Protein 8QB3 (pdb70)

Nearest PDB structures (foldseek):
  8qb3-assembly1_C  TM=1.005E+00  e=5.497E-52  Human adenovirus sp.
  8coi-assembly12_L  TM=9.729E-01  e=9.653E-44  Human adenovirus sp.
  8coi-assembly2_B  TM=9.722E-01  e=3.662E-43  Human adenovirus sp.
  8coi-assembly13_M  TM=9.727E-01  e=4.720E-43  Human adenovirus sp.
  8coi-assembly9_I  TM=9.677E-01  e=1.129E-41  Human adenovirus sp.

Secondary structure (DSSP, 8-state):
--SEEEEEEEEEEE----TT--GGG-EEEEEEEEEEPPPS---HHHHHHHHHHHHHHHIIIIIGGGT--GGG--EEEE---TTTTB-TTT-SBTTSS------S-EEEE-TT-EEE-TT-SHHHHTTEEES--SSS--EEEGGG-TT-EEEPBB-HHHHHH------B--B-TT--B--B-GGGSEEEEEEHHHHHHHS-TTTSGGGTEEE----TT-S-TT-TTTSPPPPP-/-----SEEEEEEEEEEE--TT---------EEEEEEEEEEPPSS---HHHHHHHHHHHHHHHHHHTTGGGT--GGG--EEEE---TTTTB-TTT-SBTTSS------S-EEEE-TT-EEE-TT-SHHHHTTEEES-----EEEGGG-TT-EEEPBB-HHHHTT-----B--B-TT--B--B-TTSSEEEEEEHHHHHHHS-TTTSGGGTEEE---TT-S-SS-TTTSPPPPP-/--SS-SSEEEEEEEEEE---EEEEEEEEEPPSS---HHHHHHHHHHHHHHHHHHSSSTTS--TT---EEEE---TTTTB-TTT-SBTTSS------S-EEEE-TT-EEE-TT-SHHHHTTEEES-TT-S--EEEGGG-TT-EEEPB-------B-TTS-B--B-GGGSEEEEEEHHHHHHTS-TTTSGGGTEEE----TT-S-SS-TTTSPPPPP-/--EEEEEE-------EEEEEEPPPS---HHHHHHHHHHHHHHHHHHTTGGGT--TT---EEEE---TTTTB-TTT-SBTTSS------S-EEEE-TT-EEE-SS-SHHHHTTEEE-----EEEGGG-TT-EEEPBB-----B--B-TTS-B--B-GGGTEEEEEEHHHHHHHS-TTTSGGGTEEE----TT-S-SS-TTTSPPPP-/-TT---SEEEEEEEEEEE--SSS---TT--GGG-EEEEEEEEEEPPSS---HHHHHHHHHHHHHHHIIIIIGGGT--GGG--EEEE---TTTTB-TTT-SBTTSS------S-EEEE-TT-EEE-TT-SHHHHTTEEES-----EEEGGG-TT-EEEPBB-GGG----B--B-TT--B--B-TTSSEEEEEEHHHHHHTS-TTTSGGGTEEE----TT-S-TT-TTTSPPPP-

InterPro domains:
  IPR002605 Adenovirus penton base protein [MF_04052] (21-544)
  IPR002605 Adenovirus penton base protein [PF01686] (40-544)

Solvent-accessible surface area: 47763 Å² total; per-residue (Å²): 84,76,29,55,0,50,0,67,5,15,20,30,55,58,61,83,143,121,159,130,69,100,117,95,60,25,57,67,52,51,83,100,43,84,11,82,2,14,20,26,130,32,61,18,49,40,2,3,13,4,0,21,30,14,5,16,47,18,24,15,104,45,1,86,78,63,40,9,98,57,7,12,11,2,2,13,0,0,7,2,1,1,57,8,6,63,8,28,94,44,97,3,0,47,61,8,77,10,18,113,80,22,22,13,14,2,0,1,0,10,59,21,1,0,0,20,5,80,53,22,70,5,6,71,63,2,0,1,82,64,29,44,133,174,66,111,30,12,38,0,34,19,115,48,0,55,48,0,28,0,1,2,2,4,26,62,98,29,81,64,137,50,112,124,47,58,85,10,52,106,43,16,82,140,99,27,52,10,30,37,81,94,85,37,43,52,2,11,6,50,0,0,1,1,0,5,11,92,12,87,63,91,80,9,0,3,33,75,0,60,23,33,83,86,104,13,24,35,80,14,72,56,4,32,1,13,20,81,15,6,67,87,191,156,38,61,72,46,6,54,1,63,0,69,5,16,14,15,44,107,35,51,184,72,88,82,113,104,155,124,89,14,102,92,68,47,52,88,105,48,82,10,85,4,15,22,14,129,36,68,36,46,44,6,3,16,4,0,19,19,14,3,20,53,11,19,13,95,53,0,90,82,43,38,7,85,57,3,11,10,3,2,12,0,0,5,0,0,2,53,12,2,64,7,35,66,37,96,3,0,56,56,9,74,8,9,110,54,21,24,17,23,0,0,1,0,10,58,18,1,0,0,22,6,82,52,26,117,4,7,69,54,0,0,0,90,52,29,96,141,137,35,11,45,0,39,23,120,32,0,54,44,0,26,0,1,2,5,5,23,67,97,3,66,127,109,90,143,98,67,65,18,54,104,39,16,90,55,101,32,52,12,32,24,82,113,67,42,46,45,3,10,5,47,0,0,0,0,0,2,14,90,13,83,55,80,78,11,0,1,30,77,0,62,23,29,137,107,10,21,41,78,8,79,76,1,34,0,13,20,67,15,11,69,90,186,136,98,77,55,51,67,20,48,1,64,0,70,5,16,27,35,19,96,158,154,74,52,52,37,105,52,90,10,84,2,15,22,22,143,22,67,17,40,49,2,3,14,5,0,18,28,15,4,22,42,15,27,19,100,52,1,77,108,74,42,6,104,54,7,33,11,3,2,14,0,0,6,1,1,1,60,13,1,71,8,40,81,54,16,9,0,94,64,14,74,9,16,110,75,34,35,16,14,1,0,1,0,10,60,20,1,0,0,18,6,76,49,20,69,6,6,79,55,1,0,0,107,73,103,29,126,194,40,100,34,8,45,0,44,18,118,33,0,55,50,0,25,0,1,2,3,13,125,142,125,30,75,64,39,13,91,62,100,45,50,11,27,39,88,94,82,42,64,50,2,8,4,48,0,0,0,2,0,1,21,94,12,49,100,97,85,10,0,49,56,82,0,60,22,34,89,80,110,9,22,41,72,10,89,41,2,35,1,9,20,71,12,8,68,74,190,125,38,17,4,75,5,17,8,34,200,126,98,111,74,94,48,80,66,105,10,113,6,13,32,15,130,53,69,24,51,38,7,3,16,6,0,24,28,14,4,14,46,22,20,20,105,81,4,88,86,113,74,26,59,60,12,24,12,3,3,14,0,0,6,2,1,1,61,12,2,78,7,36,99,39,21,4,1,71,57,14,75,13,17,112,71,28,26,18,16,0,0,2,0,12,58,42,1,1,1,25,8,87,89,20,78,15,2,67,45,1,0,0,77,40,119,113,140,42,17,51,0,82,46,94,32,2,68,49,0,42,0,4,3,6,27,75,109,168,128,55,29,19,65,53,16,95,65,99,34,54,21,33,45,88,92,82,43,59,56,2,10,6,2,0,0,2,1,0,4,10,94,15,83,82,91,81,9,0,32,64,90,0,66,21,33,90,93,102,12,30,36,79,14,88,37,0,37,1,15,23,81,16,12,71,132,125,97,71,124,37,47,20,42,2,63,0,65,6,14,26,20,58,59,40,58,116,73,106,115,83,70,165,99,47,72,106,104,52,18,84,69,125,52,36,102,59,83,11,83,3,16,20,12,130,21,67,22,44,36,2,1,16,4,0,18,14,14,3,21,54,16,21,14,101,44,2,79,90,66,41,6,93,58,5,11,9,3,2,12,0,0,3,1,1,0,55,8,2,57,9,26,94,49,94,4,1,47,62,8,73,8,14,112,62,18,24,18,12,1,0,2,0,8,57,14,1,0,0,18,6,80,54,23,66,6,4,67,59,1,0,0,108,56,60,154,119,128,38,9,102,0,14,23,117,46,0,55,45,0,22,0,1,2,4,6,19,83,136,36,160,88,71,79,12,50,94,130,11,99,133,82,24,46,11,29,28,79,96,84,37,46,50,2,11,7,50,0,0,2,1,0,4,20,93,14,84,62,92,80,7,0,4,43,90,0,54,22,35,94,68,103,10,25,33,72,8,72,56,2,37,2,14,20,83,17,10,77,129

Foldseek 3Di:
DAAKWKKKAWQAWAADVPPVDDSVRTDIDIDMDMFGFDDDDDALLVVQLRVVLSLVVVCVVGVVVRHDDPLRSFWHKAFFDFCPCADPPLLANAVQFGDQAGHAIKIKGFPPMWIWCLPHPSCVQRQKFWPDPPDRTDIGHPVQQPQFFRWFHFPNVQCVVPCHRGAGDQAWPVGHGQQADPVRTTHSMGMNVRSCPVNDCCRGNVVTMGGGDHVSSAPPCTDRVSGSHHDHD/DPDAAAKWKKKWWQAFAAPPPDDDDVVQGDDIDIDMDMFGFDDDDDALLVSQLRVQLRLVVSCVPGPVVRRHDPLRSFWHKAFADFCPCADPPLLANEVQAGDQAGHAIKIKGFAPMWIWCQPHDSCVSRQKFWPDDHTDIGHPVQLPQQFHWFHWPVVQVVVPNDTFGDQAWPVRRGQQQDPVRTTHRMGMNVRSLPGNDVCRGPVVTMGGDDVSSAPDCTDNVSGSHHDHD/DVPDQAAKWKKKAWQAPPVPTDIDMDMFGFDDDDDALQVSQLRVVLRLVVCCVPRNVVHDDDPLRSFWHKAFADFCPCADPPLLANAVQFGDQAGHAIKIKGAAPMWIWCLPHPSCQQRQKFWPDPVDSTGIGHLVQQPQFFGWFGPVSAGDQAWPVGHGNQQDPVRTTHRMGMPVRSCPPNDCCRGPVPTMGGGDHVSSAPDCGDRVSGRHHDHD/DAKWKKKFWVPDIGIGIDIFDFDDDDDALQVLQLRVVLSLVVCCVPPPVVPPHDPLGSFKHKAFFDFCPCADPPLLANEVQFGDQDGDAIKIKGAAPMWIWCQPHPSCQQRQKFWPPPTGIGHPVQQPQFFGWFGDDPVSAGDQAWPVGHGQQQDPVRTTHRMGMNVRCCPPNDCCRHNVVTMGGDDHVSSAPDCGRSVRGSHHDD/DVPPLAAKWKKKFWFAWAQPPDDDDPPPRDSVNTDIDIDMDMFGFHDDDDFLQVSQLRVQLSLVVVCVVGVVVRPHDPLRSFWHKAFFDFCPCADPPLLANEVQFGDQDGHAIKIKGAPPMWIWCQPHCSCVQRQKFWPDDRTDIGHLVQQPQQFGWFHFPPVPPPTAGDQAWPVGRGQQADPVRTTHRMGMNVRSLPVNDCCRHPVVTMGGGDHVSSAPDCRDRVSGRHHDD

Sequence (1121 aa):
FSNKFKARVMVSRKAPENDTYDHKEDILKYEWFEFILPEGNFSATMTIDLMNNAIIDNYLEIGRQNGVLESDIGVKFDTRNFRLGWDPETKLIMPGVYTYEAFHPDIVLLPGCGVDFTESRLSNLLGIRKRHPFQEGFKIMYEDLEGGNIPALLDVTAYEESKLKIQPLEKDSKSRSYNVLEDKINTAYRSWYLSYNYGNPEKGIRSWTLLTTSHVFNRFPENQILIRPPAPTEYMFSNKFKARVMVSRKAPEGVTVNDHKEDILKYEWFEFILPEGNFSATMTIDLMNNAIIDNYLEIGRQNGVLESDIGVKFDTRNFRLGWDPETKLIMPGVYTYEAFHPDIVLLPGCGVDFTESRLSNLLGIRKRHPEGFKIMYEDLEGGNIPALLDVTAYEESLKIQPLEKDSKSRSYNVLEDKINTAYRSWYLSYNYGNPEKGIRSWTLLTTHVFNRFPENQILIRPPAPTNEYMFSNKFKARVMVSRKDILKYEWFEFILPEGNFSATMTIDLMNNAIIDNYLEIGRQNGVLESDIGVKFDTRNFRLGWDPETKLIMPGVYTYEAFHPDIVLLPGCGVDFTESRLSNLLGIRKRHPFQEGFKIMYEDLEGGNIPALLDIQPLEKDSKSRSYNVLEDKINTAYRSWYLSYNYGNPEKGIRSWTLLTTSHVFNRFPENQILIRPPAPTSNKFKARVMEDILKYEWFEFILPEGNFSATMTIDLMNNAIIDNYLEIGRQNGVLESDIGVKFDTRNFRLGWDPETKLIMPGVYTYEAFHPDIVLLPGCGVDFTESRLSNLLGIRKRHEGFKIMYEDLEGGNIPALLDVTIQPLEKDSKSRSYNVLEDKINTAYRSWYLSYNYGNPEKGIRSWTLLTTSHVFNRFPENQILIRPPAPNEYMFSNKFKARVMVSRKAPEGVTVNDTYDHKEDILKYEWFEFILPEGNFSATMTIDLMNNAIIDNYLEIGRQNGVLESDIGVKFDTRNFRLGWDPETKLIMPGVYTYEAFHPDIVLLPGCGVDFTESRLSNLLGIRKRHPEGFKIMYEDLEGGNIPALLDVTAYKIQPLEKDSKSRSYNVLEDKINTAYRSWYLSYNYGNPEKGIRSWTLLTTSHVFNRFPENQILIRPPAP

Organism: Human adenovirus B serotype 3 (NCBI:txid45659)

B-factor: mean 31.97, std 15.87, range [7.89, 113.63]

Structure (mmCIF, N/CA/C/O backbone):
data_8QB3
#
_entry.id   8QB3
#
_cell.length_a   101.478
_cell.length_b   103.072
_cell.length_c   167.224
_cell.angle_alpha   90.00
_cell.angle_beta   90.00
_cell.angle_gamma   90.00
#
_symmetry.space_group_name_H-M   'P 21 21 21'
#
loop_
_entity.id
_entity.type
_entity.pdbx_description
1 polymer ADDobody
2 non-polymer 'ZINC ION'
#
loop_
_atom_site.group_PDB
_atom_site.id
_atom_site.type_symbol
_atom_site.label_atom_id
_atom_site.label_alt_id
_atom_site.label_comp_id
_atom_site.label_asym_id
_atom_site.label_entity_id
_atom_site.label_seq_id
_atom_site.pdbx_PDB_ins_code
_atom_site.Cartn_x
_atom_site.Cartn_y
_atom_site.Cartn_z
_atom_site.occupancy
_atom_site.B_iso_or_equiv
_atom_site.auth_seq_id
_atom_site.auth_comp_id
_atom_site.auth_asym_id
_atom_site.auth_atom_id
_atom_site.pdbx_PDB_model_num
ATOM 1 N N . PHE A 1 16 ? 49.434 55.874 53.090 1.00 36.07 16 PHE A N 1
ATOM 2 C CA . PHE A 1 16 ? 48.196 55.146 53.351 1.00 49.14 16 PHE A CA 1
ATOM 3 C C . PHE A 1 16 ? 47.877 54.165 52.226 1.00 47.91 16 PHE A C 1
ATOM 4 O O . PHE A 1 16 ? 47.612 54.564 51.091 1.00 44.25 16 PHE A O 1
ATOM 12 N N . SER A 1 17 ? 47.887 52.875 52.559 1.00 44.06 17 SER A N 1
ATOM 13 C CA . SER A 1 17 ? 47.744 51.827 51.557 1.00 39.90 17 SER A CA 1
ATOM 14 C C . SER A 1 17 ? 46.326 51.744 51.007 1.00 37.88 17 SER A C 1
ATOM 15 O O . SER A 1 17 ? 46.096 52.037 49.828 1.00 50.66 17 SER A O 1
ATOM 18 N N . ASN A 1 18 ? 45.372 51.340 51.841 1.00 27.89 18 ASN A N 1
ATOM 19 C CA . ASN A 1 18 ? 44.009 51.106 51.380 1.00 26.46 18 ASN A CA 1
ATOM 20 C C . ASN A 1 18 ? 43.237 52.421 51.344 1.00 26.92 18 ASN A C 1
ATOM 21 O O . ASN A 1 18 ? 43.021 53.051 52.385 1.00 38.78 18 ASN A O 1
ATOM 26 N N . LYS A 1 19 ? 42.811 52.826 50.150 1.00 26.52 19 LYS A N 1
ATOM 27 C CA . LYS A 1 19 ? 42.056 54.060 49.982 1.00 29.53 19 LYS A CA 1
ATOM 28 C C . LYS A 1 19 ? 41.429 54.063 48.597 1.00 28.45 19 LYS A C 1
ATOM 29 O O . LYS A 1 19 ? 42.052 53.609 47.635 1.00 27.52 19 LYS A O 1
ATOM 35 N N . PHE A 1 20 ? 40.195 54.561 48.506 1.00 25.60 20 PHE A N 1
ATOM 36 C CA . PHE A 1 20 ? 39.492 54.662 47.235 1.00 24.87 20 PHE A CA 1
ATOM 37 C C . PHE A 1 20 ? 38.775 56.004 47.167 1.00 25.51 20 PHE A C 1
ATOM 38 O O . PHE A 1 20 ? 38.598 56.690 48.176 1.00 26.28 20 PHE A O 1
ATOM 46 N N . LYS A 1 21 ? 38.381 56.380 45.951 1.00 25.27 21 LYS A N 1
ATOM 47 C CA . LYS A 1 21 ? 37.643 57.609 45.699 1.00 25.80 21 LYS A CA 1
ATOM 48 C C . LYS A 1 21 ? 36.260 57.272 45.155 1.00 24.60 21 LYS A C 1
ATOM 49 O O . LYS A 1 21 ? 36.085 56.286 44.435 1.00 23.55 21 LYS A O 1
ATOM 55 N N . ALA A 1 22 ? 35.277 58.100 45.504 1.00 24.87 22 ALA A N 1
ATOM 56 C CA . ALA A 1 22 ? 33.908 57.855 45.072 1.00 23.89 22 ALA A CA 1
ATOM 57 C C . ALA A 1 22 ? 33.128 59.162 45.054 1.00 24.64 22 ALA A C 1
ATOM 58 O O . ALA A 1 22 ? 33.390 60.071 45.846 1.00 25.76 22 ALA A O 1
ATOM 60 N N . ARG A 1 23 ? 32.159 59.232 44.144 1.00 24.07 23 ARG A N 1
ATOM 61 C CA . ARG A 1 23 ? 31.266 60.376 44.013 1.00 24.67 23 ARG A CA 1
ATOM 62 C C . ARG A 1 23 ? 29.940 60.031 44.677 1.00 24.06 23 ARG A C 1
ATOM 63 O O . ARG A 1 23 ? 29.292 59.048 44.303 1.00 22.94 23 ARG A O 1
ATOM 71 N N . VAL A 1 24 ? 29.541 60.837 45.662 1.00 24.90 24 VAL A N 1
ATOM 72 C CA . VAL A 1 24 ? 28.356 60.569 46.463 1.00 24.58 24 VAL A CA 1
ATOM 73 C C . VAL A 1 24 ? 27.491 61.821 46.495 1.00 25.47 24 VAL A C 1
ATOM 74 O O . VAL A 1 24 ? 27.938 62.923 46.174 1.00 26.47 24 VAL A O 1
ATOM 78 N N . MET A 1 25 ? 26.234 61.635 46.889 1.00 25.44 25 MET A N 1
ATOM 79 C CA . MET A 1 25 ? 25.310 62.752 47.023 1.00 26.05 25 MET A CA 1
ATOM 80 C C . MET A 1 25 ? 25.608 63.530 48.298 1.00 27.32 25 MET A C 1
ATOM 81 O O . MET A 1 25 ? 25.832 62.949 49.363 1.00 27.28 25 MET A O 1
ATOM 86 N N . VAL A 1 26 ? 25.600 64.857 48.183 1.00 28.53 26 VAL A N 1
ATOM 87 C CA . VAL A 1 26 ? 25.938 65.726 49.296 1.00 29.94 26 VAL A CA 1
ATOM 88 C C . VAL A 1 26 ? 24.750 66.551 49.779 1.00 30.79 26 VAL A C 1
ATOM 89 O O . VAL A 1 26 ? 24.721 66.942 50.951 1.00 31.79 26 VAL A O 1
ATOM 93 N N . SER A 1 27 ? 23.772 66.824 48.921 1.00 30.50 27 SER A N 1
ATOM 94 C CA . SER A 1 27 ? 22.636 67.639 49.314 1.00 31.39 27 SER A CA 1
ATOM 95 C C . SER A 1 27 ? 21.407 67.210 48.532 1.00 30.50 27 SER A C 1
ATOM 96 O O . SER A 1 27 ? 21.501 66.849 47.355 1.00 29.61 27 SER A O 1
ATOM 98 N N . ARG A 1 28 ? 20.259 67.247 49.203 1.00 30.84 28 ARG A N 1
ATOM 99 C CA . ARG A 1 28 ? 18.957 67.031 48.581 1.00 30.35 28 ARG A CA 1
ATOM 100 C C . ARG A 1 28 ? 18.027 68.120 49.097 1.00 31.74 28 ARG A C 1
ATOM 101 O O . ARG A 1 28 ? 17.604 68.075 50.257 1.00 32.35 28 ARG A O 1
ATOM 109 N N . LYS A 1 29 ? 17.715 69.098 48.249 1.00 39.05 29 LYS A N 1
ATOM 110 C CA . LYS A 1 29 ? 16.910 70.239 48.663 1.00 37.74 29 LYS A CA 1
ATOM 111 C C . LYS A 1 29 ? 16.010 70.683 47.518 1.00 33.74 29 LYS A C 1
ATOM 112 O O . LYS A 1 29 ? 16.200 70.304 46.359 1.00 32.79 29 LYS A O 1
ATOM 114 N N . ALA A 1 30 ? 15.014 71.498 47.864 1.00 34.90 30 ALA A N 1
ATOM 115 C CA . ALA A 1 30 ? 14.096 72.042 46.878 1.00 36.56 30 ALA A CA 1
ATOM 116 C C . ALA A 1 30 ? 14.812 73.045 45.975 1.00 43.74 30 ALA A C 1
ATOM 117 O O . ALA A 1 30 ? 15.864 73.581 46.334 1.00 39.16 30 ALA A O 1
ATOM 119 N N . PRO A 1 31 ? 14.249 73.322 44.792 1.00 36.10 31 PRO A N 1
ATOM 120 C CA . PRO A 1 31 ? 14.960 74.150 43.806 1.00 36.52 31 PRO A CA 1
ATOM 121 C C . PRO A 1 31 ? 15.532 75.450 44.354 1.00 37.43 31 PRO A C 1
ATOM 122 O O . PRO A 1 31 ? 16.739 75.687 44.243 1.00 42.01 31 PRO A O 1
ATOM 126 N N . GLU A 1 32 ? 14.694 76.302 44.932 1.00 39.93 32 GLU A N 1
ATOM 127 C CA . GLU A 1 32 ? 15.172 77.574 45.470 1.00 40.37 32 GLU A CA 1
ATOM 128 C C . GLU A 1 32 ? 14.147 78.199 46.409 1.00 41.70 32 GLU A C 1
ATOM 129 O O . GLU A 1 32 ? 13.926 79.409 46.388 1.00 43.16 32 GLU A O 1
ATOM 131 N N . ASN A 1 37 ? 4.125 73.757 51.100 1.00 43.13 37 ASN A N 1
ATOM 132 C CA . ASN A 1 37 ? 2.959 73.269 50.374 1.00 47.89 37 ASN A CA 1
ATOM 133 C C . ASN A 1 37 ? 3.127 71.792 50.021 1.00 46.77 37 ASN A C 1
ATOM 134 O O . ASN A 1 37 ? 4.143 71.396 49.449 1.00 45.97 37 ASN A O 1
ATOM 136 N N . ASP A 1 38 ? 2.125 70.978 50.359 1.00 41.05 38 ASP A N 1
ATOM 137 C CA . ASP A 1 38 ? 2.150 69.556 50.038 1.00 39.48 38 ASP A CA 1
ATOM 138 C C . ASP A 1 38 ? 1.703 69.265 48.606 1.00 38.66 38 ASP A C 1
ATOM 139 O O . ASP A 1 38 ? 1.337 68.125 48.300 1.00 37.72 38 ASP A O 1
ATOM 144 N N . THR A 1 39 ? 1.723 70.270 47.729 1.00 44.69 39 THR A N 1
ATOM 145 C CA . THR A 1 39 ? 1.483 70.078 46.306 1.00 38.32 39 THR A CA 1
ATOM 146 C C . THR A 1 39 ? 2.774 69.964 45.508 1.00 37.01 39 THR A C 1
ATOM 147 O O . THR A 1 39 ? 2.729 69.575 44.336 1.00 36.17 39 THR A O 1
ATOM 151 N N . TYR A 1 40 ? 3.913 70.296 46.116 1.00 36.93 40 TYR A N 1
ATOM 152 C CA . TYR A 1 40 ? 5.197 70.226 45.432 1.00 36.86 40 TYR A CA 1
ATOM 153 C C . TYR A 1 40 ? 5.600 68.774 45.199 1.00 34.20 40 TYR A C 1
ATOM 154 O O . TYR A 1 40 ? 5.547 67.945 46.114 1.00 33.89 40 TYR A O 1
ATOM 163 N N . ASP A 1 41 ? 5.986 68.465 43.963 1.00 33.21 41 ASP A N 1
ATOM 164 C CA . ASP A 1 41 ? 6.472 67.138 43.611 1.00 35.20 41 ASP A CA 1
ATOM 165 C C . ASP A 1 41 ? 7.978 67.079 43.834 1.00 32.76 41 ASP A C 1
ATOM 166 O O . ASP A 1 41 ? 8.721 67.920 43.318 1.00 37.81 41 ASP A O 1
ATOM 171 N N . HIS A 1 42 ? 8.425 66.087 44.598 1.00 30.27 42 HIS A N 1
ATOM 172 C CA . HIS A 1 42 ? 9.833 65.954 44.938 1.00 30.96 42 HIS A CA 1
ATOM 173 C C . HIS A 1 42 ? 10.623 65.213 43.871 1.00 32.67 42 HIS A C 1
ATOM 174 O O . HIS A 1 42 ? 11.760 64.807 44.128 1.00 42.00 42 HIS A O 1
ATOM 181 N N . LYS A 1 43 ? 10.045 65.023 42.683 1.00 28.07 43 LYS A N 1
ATOM 182 C CA . LYS A 1 43 ? 10.834 64.660 41.513 1.00 30.50 43 LYS A CA 1
ATOM 183 C C . LYS A 1 43 ? 11.640 65.841 40.988 1.00 33.60 43 LYS A C 1
ATOM 184 O O . LYS A 1 43 ? 12.549 65.643 40.174 1.00 32.98 43 LYS A O 1
ATOM 186 N N . GLU A 1 44 ? 11.326 67.058 41.434 1.00 29.00 44 GLU A N 1
ATOM 187 C CA . GLU A 1 44 ? 12.044 68.260 41.041 1.00 29.75 44 GLU A CA 1
ATOM 188 C C . GLU A 1 44 ? 13.081 68.682 42.074 1.00 30.17 44 GLU A C 1
ATOM 189 O O . GLU A 1 44 ? 13.642 69.777 41.964 1.00 33.84 44 GLU A O 1
ATOM 191 N N . ASP A 1 45 ? 13.342 67.845 43.077 1.00 29.66 45 ASP A N 1
ATOM 192 C CA . ASP A 1 45 ? 14.369 68.157 44.062 1.00 30.07 45 ASP A CA 1
ATOM 193 C C . ASP A 1 45 ? 15.732 68.272 43.388 1.00 29.71 45 ASP A C 1
ATOM 194 O O . ASP A 1 45 ? 16.095 67.457 42.536 1.00 28.64 45 ASP A O 1
ATOM 199 N N . ILE A 1 46 ? 16.484 69.299 43.771 1.00 30.73 46 ILE A N 1
ATOM 200 C CA . ILE A 1 46 ? 17.833 69.495 43.249 1.00 37.71 46 ILE A CA 1
ATOM 201 C C . ILE A 1 46 ? 18.793 68.604 44.026 1.00 29.99 46 ILE A C 1
ATOM 202 O O . ILE A 1 46 ? 18.850 68.659 45.261 1.00 30.50 46 ILE A O 1
ATOM 204 N N . LEU A 1 47 ? 19.549 67.779 43.305 1.00 28.95 47 LEU A N 1
ATOM 205 C CA . LEU A 1 47 ? 20.457 66.808 43.899 1.00 28.23 47 LEU A CA 1
ATOM 206 C C . LEU A 1 47 ? 21.882 67.124 43.472 1.00 28.47 47 LEU A C 1
ATOM 207 O O . LEU A 1 47 ? 22.154 67.286 42.279 1.00 28.31 47 LEU A O 1
ATOM 212 N N . LYS A 1 48 ? 22.787 67.203 44.445 1.00 28.95 48 LYS A N 1
ATOM 213 C CA . LYS A 1 48 ? 24.183 67.543 44.205 1.00 29.39 48 LYS A CA 1
ATOM 214 C C . LYS A 1 48 ? 25.082 66.386 44.622 1.00 28.56 48 LYS A C 1
ATOM 215 O O . LYS A 1 48 ? 24.839 65.734 45.643 1.00 28.24 48 LYS A O 1
ATOM 217 N N . TYR A 1 49 ? 26.126 66.144 43.828 1.00 28.30 49 TYR A N 1
ATOM 218 C CA . TYR A 1 49 ? 27.071 65.061 44.063 1.00 27.57 49 TYR A CA 1
ATOM 219 C C . TYR A 1 49 ? 28.491 65.610 44.028 1.00 28.49 49 TYR A C 1
ATOM 220 O O . TYR A 1 49 ? 28.782 66.579 43.322 1.00 29.33 49 TYR A O 1
ATOM 229 N N . GLU A 1 50 ? 29.374 64.973 44.795 1.00 28.39 50 GLU A N 1
ATOM 230 C CA . GLU A 1 50 ? 30.734 65.457 44.971 1.00 29.41 50 GLU A CA 1
ATOM 231 C C . GLU A 1 50 ? 31.672 64.275 45.153 1.00 28.69 50 GLU A C 1
ATOM 232 O O . GLU A 1 50 ? 31.277 63.230 45.671 1.00 27.70 50 GLU A O 1
ATOM 238 N N . TRP A 1 51 ? 32.914 64.447 44.706 1.00 29.28 51 TRP A N 1
ATOM 239 C CA . TRP A 1 51 ? 33.940 63.426 44.850 1.00 28.83 51 TRP A CA 1
ATOM 240 C C . TRP A 1 51 ? 34.620 63.549 46.207 1.00 29.69 51 TRP A C 1
ATOM 241 O O . TRP A 1 51 ? 34.881 64.656 46.687 1.00 31.08 51 TRP A O 1
ATOM 252 N N . PHE A 1 52 ? 34.910 62.403 46.817 1.00 28.94 52 PHE A N 1
ATOM 253 C CA . PHE A 1 52 ? 35.669 62.345 48.057 1.00 29.72 52 PHE A CA 1
ATOM 254 C C . PHE A 1 52 ? 36.652 61.186 47.972 1.00 29.12 52 PHE A C 1
ATOM 255 O O . PHE A 1 52 ? 36.498 60.280 47.149 1.00 27.91 52 PHE A O 1
ATOM 263 N N . GLU A 1 53 ? 37.673 61.220 48.824 1.00 30.07 53 GLU A N 1
ATOM 264 C CA . GLU A 1 53 ? 38.590 60.098 48.984 1.00 29.62 53 GLU A CA 1
ATOM 265 C C . GLU A 1 53 ? 38.313 59.434 50.326 1.00 29.35 53 GLU A C 1
ATOM 266 O O . GLU A 1 53 ? 38.352 60.096 51.370 1.00 30.45 53 GLU A O 1
ATOM 272 N N . PHE A 1 54 ? 38.050 58.130 50.296 1.00 27.97 54 PHE A N 1
ATOM 273 C CA . PHE A 1 54 ? 37.724 57.349 51.482 1.00 27.57 54 PHE A CA 1
ATOM 274 C C . PHE A 1 54 ? 38.924 56.480 51.827 1.00 27.66 54 PHE A C 1
ATOM 275 O O . PHE A 1 54 ? 39.399 55.710 50.986 1.00 26.93 54 PHE A O 1
ATOM 283 N N . ILE A 1 55 ? 39.415 56.616 53.055 1.00 28.64 55 ILE A N 1
ATOM 284 C CA . ILE A 1 55 ? 40.596 55.904 53.527 1.00 28.98 55 ILE A CA 1
ATOM 285 C C . ILE A 1 55 ? 40.168 54.897 54.583 1.00 33.55 55 ILE A C 1
ATOM 286 O O . ILE A 1 55 ? 39.367 55.211 55.472 1.00 41.64 55 ILE A O 1
ATOM 291 N N . LEU A 1 56 ? 40.704 53.681 54.480 1.00 27.56 56 LEU A N 1
ATOM 292 C CA . LEU A 1 56 ? 40.398 52.601 55.400 1.00 26.91 56 LEU A CA 1
ATOM 293 C C . LEU A 1 56 ? 41.522 52.420 56.415 1.00 31.32 56 LEU A C 1
ATOM 294 O O . LEU A 1 56 ? 42.677 52.763 56.139 1.00 38.06 56 LEU A O 1
ATOM 299 N N . PRO A 1 57 ? 41.222 51.892 57.603 1.00 28.05 57 PRO A N 1
ATOM 300 C CA . PRO A 1 57 ? 42.299 51.546 58.541 1.00 29.03 57 PRO A CA 1
ATOM 301 C C . PRO A 1 57 ? 43.275 50.573 57.898 1.00 28.50 57 PRO A C 1
ATOM 302 O O . PRO A 1 57 ? 42.904 49.754 57.056 1.00 27.10 57 PRO A O 1
ATOM 306 N N . GLU A 1 58 ? 44.540 50.673 58.294 1.00 30.74 58 GLU A N 1
ATOM 307 C CA . GLU A 1 58 ? 45.575 49.893 57.636 1.00 29.52 58 GLU A CA 1
ATOM 308 C C . GLU A 1 58 ? 45.629 48.473 58.183 1.00 28.71 58 GLU A C 1
ATOM 309 O O . GLU A 1 58 ? 45.246 48.204 59.325 1.00 30.75 58 GLU A O 1
ATOM 315 N N . GLY A 1 59 ? 46.111 47.571 57.348 1.00 30.48 59 GLY A N 1
ATOM 316 C CA . GLY A 1 59 ? 46.152 46.159 57.669 1.00 27.51 59 GLY A CA 1
ATOM 317 C C . GLY A 1 59 ? 46.057 45.347 56.393 1.00 33.90 59 GLY A C 1
ATOM 318 O O . GLY A 1 59 ? 45.963 45.883 55.293 1.00 27.52 59 GLY A O 1
ATOM 319 N N . ASN A 1 60 ? 46.091 44.031 56.568 1.00 38.97 60 ASN A N 1
ATOM 320 C CA . ASN A 1 60 ? 45.967 43.079 55.467 1.00 35.75 60 ASN A CA 1
ATOM 321 C C . ASN A 1 60 ? 44.638 42.353 55.661 1.00 27.84 60 ASN A C 1
ATOM 322 O O . ASN A 1 60 ? 44.568 41.328 56.342 1.00 25.64 60 ASN A O 1
ATOM 327 N N . PHE A 1 61 ? 43.581 42.894 55.063 1.00 24.23 61 PHE A N 1
ATOM 328 C CA . PHE A 1 61 ? 42.235 42.378 55.261 1.00 30.87 61 PHE A CA 1
ATOM 329 C C . PHE A 1 61 ? 41.818 41.472 54.109 1.00 23.20 61 PHE A C 1
ATOM 330 O O . PHE A 1 61 ? 42.368 41.527 53.005 1.00 22.63 61 PHE A O 1
ATOM 338 N N . SER A 1 62 ? 40.818 40.641 54.383 1.00 18.30 62 SER A N 1
ATOM 339 C CA . SER A 1 62 ? 40.165 39.864 53.346 1.00 19.76 62 SER A CA 1
ATOM 340 C C . SER A 1 62 ? 39.231 40.758 52.532 1.00 23.89 62 SER A C 1
ATOM 341 O O . SER A 1 62 ? 38.903 41.881 52.921 1.00 29.44 62 SER A O 1
ATOM 344 N N . ALA A 1 63 ? 38.790 40.240 51.386 1.00 25.17 63 ALA A N 1
ATOM 345 C CA . ALA A 1 63 ? 37.881 41.010 50.545 1.00 20.82 63 ALA A CA 1
ATOM 346 C C . ALA A 1 63 ? 36.560 41.269 51.258 1.00 20.64 63 ALA A C 1
ATOM 347 O O . ALA A 1 63 ? 36.010 42.374 51.179 1.00 19.79 63 ALA A O 1
ATOM 349 N N . THR A 1 64 ? 36.036 40.264 51.965 1.00 23.37 64 THR A N 1
ATOM 350 C CA . THR A 1 64 ? 34.759 40.434 52.651 1.00 29.43 64 THR A CA 1
ATOM 351 C C . THR A 1 64 ? 34.888 41.379 53.841 1.00 27.49 64 THR A C 1
ATOM 352 O O . THR A 1 64 ? 33.947 42.124 54.145 1.00 24.94 64 THR A O 1
ATOM 356 N N . MET A 1 65 ? 36.039 41.372 54.518 1.00 25.40 65 MET A N 1
ATOM 357 C CA . MET A 1 65 ? 36.276 42.358 55.567 1.00 28.63 65 MET A CA 1
ATOM 358 C C . MET A 1 65 ? 36.568 43.731 54.974 1.00 21.71 65 MET A C 1
ATOM 359 O O . MET A 1 65 ? 36.207 44.753 55.567 1.00 22.05 65 MET A O 1
ATOM 364 N N . THR A 1 66 ? 37.224 43.775 53.812 1.00 19.13 66 THR A N 1
ATOM 365 C CA . THR A 1 66 ? 37.457 45.047 53.138 1.00 18.70 66 THR A CA 1
ATOM 366 C C . THR A 1 66 ? 36.146 45.685 52.698 1.00 18.33 66 THR A C 1
ATOM 367 O O . THR A 1 66 ? 35.985 46.908 52.775 1.00 19.09 66 THR A O 1
ATOM 371 N N . ILE A 1 67 ? 35.198 44.868 52.231 1.00 27.27 67 ILE A N 1
ATOM 372 C CA . ILE A 1 67 ? 33.921 45.393 51.756 1.00 21.81 67 ILE A CA 1
ATOM 373 C C . ILE A 1 67 ? 33.150 46.036 52.901 1.00 17.73 67 ILE A C 1
ATOM 374 O O . ILE A 1 67 ? 32.486 47.065 52.721 1.00 18.10 67 ILE A O 1
ATOM 379 N N . ASP A 1 68 ? 33.225 45.446 54.096 1.00 18.53 68 ASP A N 1
ATOM 380 C CA . ASP A 1 68 ? 32.569 46.048 55.251 1.00 18.82 68 ASP A CA 1
ATOM 381 C C . ASP A 1 68 ? 33.199 47.389 55.604 1.00 19.65 68 ASP A C 1
ATOM 382 O O . ASP A 1 68 ? 32.503 48.316 56.034 1.00 20.26 68 ASP A O 1
ATOM 387 N N . LEU A 1 69 ? 34.516 47.509 55.428 1.00 20.08 69 LEU A N 1
ATOM 388 C CA . LEU A 1 69 ? 35.200 48.755 55.750 1.00 21.39 69 LEU A CA 1
ATOM 389 C C . LEU A 1 69 ? 34.938 49.824 54.695 1.00 21.53 69 LEU A C 1
ATOM 390 O O . LEU A 1 69 ? 34.794 51.005 55.028 1.00 22.53 69 LEU A O 1
ATOM 395 N N . MET A 1 70 ? 34.888 49.436 53.419 1.00 20.64 70 MET A N 1
ATOM 396 C CA . MET A 1 70 ? 34.621 50.415 52.370 1.00 20.78 70 MET A CA 1
ATOM 397 C C . MET A 1 70 ? 33.207 50.970 52.489 1.00 20.69 70 MET A C 1
ATOM 398 O O . MET A 1 70 ? 32.986 52.170 52.290 1.00 21.42 70 MET A O 1
ATOM 403 N N . ASN A 1 71 ? 32.236 50.117 52.819 1.00 19.89 71 ASN A N 1
ATOM 404 C CA . ASN A 1 71 ? 30.877 50.606 53.024 1.00 19.92 71 ASN A CA 1
ATOM 405 C C . ASN A 1 71 ? 30.786 51.469 54.277 1.00 21.13 71 ASN A C 1
ATOM 406 O O . ASN A 1 71 ? 30.057 52.467 54.299 1.00 21.70 71 ASN A O 1
ATOM 411 N N . ASN A 1 72 ? 31.517 51.100 55.332 1.00 21.61 72 ASN A N 1
ATOM 412 C CA . ASN A 1 72 ? 31.548 51.932 56.530 1.00 22.92 72 ASN A CA 1
ATOM 413 C C . ASN A 1 72 ? 32.124 53.309 56.229 1.00 24.02 72 ASN A C 1
ATOM 414 O O . ASN A 1 72 ? 31.735 54.296 56.863 1.00 25.08 72 ASN A O 1
ATOM 419 N N . ALA A 1 73 ? 33.048 53.398 55.270 1.00 23.87 73 ALA A N 1
ATOM 420 C CA . ALA A 1 73 ? 33.588 54.697 54.888 1.00 24.93 73 ALA A CA 1
ATOM 421 C C . ALA A 1 73 ? 32.561 55.517 54.121 1.00 24.83 73 ALA A C 1
ATOM 422 O O . ALA A 1 73 ? 32.540 56.748 54.233 1.00 25.94 73 ALA A O 1
ATOM 424 N N . ILE A 1 74 ? 31.709 54.853 53.338 1.00 23.58 74 ILE A N 1
ATOM 425 C CA . ILE A 1 74 ? 30.640 55.555 52.637 1.00 23.48 74 ILE A CA 1
ATOM 426 C C . ILE A 1 74 ? 29.624 56.103 53.632 1.00 24.15 74 ILE A C 1
ATOM 427 O O . ILE A 1 74 ? 29.157 57.240 53.500 1.00 24.93 74 ILE A O 1
ATOM 432 N N . ILE A 1 75 ? 29.263 55.307 54.640 1.00 23.95 75 ILE A N 1
ATOM 433 C CA . ILE A 1 75 ? 28.285 55.759 55.624 1.00 24.67 75 ILE A CA 1
ATOM 434 C C . ILE A 1 75 ? 28.878 56.848 56.508 1.00 26.27 75 ILE A C 1
ATOM 435 O O . ILE A 1 75 ? 28.185 57.796 56.896 1.00 27.21 75 ILE A O 1
ATOM 440 N N . ASP A 1 76 ? 30.162 56.731 56.852 1.00 26.70 76 ASP A N 1
ATOM 441 C CA . ASP A 1 76 ? 30.795 57.765 57.662 1.00 28.34 76 ASP A CA 1
ATOM 442 C C . ASP A 1 76 ? 30.750 59.119 56.965 1.00 29.12 76 ASP A C 1
ATOM 443 O O . ASP A 1 76 ? 30.670 60.158 57.631 1.00 30.53 76 ASP A O 1
ATOM 445 N N . ASN A 1 77 ? 30.794 59.130 55.629 1.00 28.29 77 ASN A N 1
ATOM 446 C CA . ASN A 1 77 ? 30.666 60.387 54.900 1.00 28.99 77 ASN A CA 1
ATOM 447 C C . ASN A 1 77 ? 29.220 60.870 54.898 1.00 29.02 77 ASN A C 1
ATOM 448 O O . ASN A 1 77 ? 28.960 62.077 54.969 1.00 30.16 77 ASN A O 1
ATOM 453 N N . TYR A 1 78 ? 28.267 59.940 54.795 1.00 27.85 78 TYR A N 1
ATOM 454 C CA . TYR A 1 78 ? 26.855 60.313 54.823 1.00 27.92 78 TYR A CA 1
ATOM 455 C C . TYR A 1 78 ? 26.467 60.903 56.173 1.00 29.27 78 TYR A C 1
ATOM 456 O O . TYR A 1 78 ? 25.678 61.853 56.239 1.00 36.88 78 TYR A O 1
ATOM 465 N N . LEU A 1 79 ? 27.019 60.365 57.260 1.00 29.59 79 LEU A N 1
ATOM 466 C CA . LEU A 1 79 ? 26.742 60.916 58.579 1.00 31.01 79 LEU A CA 1
ATOM 467 C C . LEU A 1 79 ? 27.419 62.263 58.793 1.00 32.62 79 LEU A C 1
ATOM 468 O O . LEU A 1 79 ? 26.978 63.034 59.653 1.00 39.62 79 LEU A O 1
ATOM 473 N N . GLU A 1 80 ? 28.473 62.564 58.034 1.00 32.59 80 GLU A N 1
ATOM 474 C CA . GLU A 1 80 ? 29.234 63.791 58.228 1.00 34.19 80 GLU A CA 1
ATOM 475 C C . GLU A 1 80 ? 28.644 64.965 57.460 1.00 36.75 80 GLU A C 1
ATOM 476 O O . GLU A 1 80 ? 28.606 66.085 57.981 1.00 37.23 80 GLU A O 1
ATOM 482 N N . ILE A 1 81 ? 28.183 64.734 56.231 1.00 40.88 81 ILE A N 1
ATOM 483 C CA . ILE A 1 81 ? 27.652 65.809 55.402 1.00 34.70 81 ILE A CA 1
ATOM 484 C C . ILE A 1 81 ? 26.220 65.487 54.996 1.00 32.98 81 ILE A C 1
ATOM 485 O O . ILE A 1 81 ? 25.282 66.209 55.348 1.00 33.81 81 ILE A O 1
ATOM 490 N N . GLY A 1 82 ? 26.048 64.388 54.260 1.00 31.36 82 GLY A N 1
ATOM 491 C CA . GLY A 1 82 ? 24.797 64.162 53.551 1.00 32.77 82 GLY A CA 1
ATOM 492 C C . GLY A 1 82 ? 23.577 64.157 54.452 1.00 30.93 82 GLY A C 1
ATOM 493 O O . GLY A 1 82 ? 22.571 64.804 54.155 1.00 31.31 82 GLY A O 1
ATOM 494 N N . ARG A 1 83 ? 23.639 63.405 55.554 1.00 30.92 83 ARG A N 1
ATOM 495 C CA . ARG A 1 83 ? 22.477 63.297 56.430 1.00 31.35 83 ARG A CA 1
ATOM 496 C C . ARG A 1 83 ? 22.012 64.669 56.899 1.00 33.04 83 ARG A C 1
ATOM 497 O O . ARG A 1 83 ? 20.808 64.951 56.917 1.00 33.34 83 ARG A O 1
ATOM 505 N N . GLN A 1 84 ? 22.950 65.531 57.288 1.00 34.24 84 GLN A N 1
ATOM 506 C CA . GLN A 1 84 ? 22.622 66.865 57.768 1.00 35.99 84 GLN A CA 1
ATOM 507 C C . GLN A 1 84 ? 22.246 67.826 56.648 1.00 36.15 84 GLN A C 1
ATOM 508 O O . GLN A 1 84 ? 21.943 68.989 56.935 1.00 37.62 84 GLN A O 1
ATOM 514 N N . ASN A 1 85 ? 22.260 67.380 55.389 1.00 34.76 85 ASN A N 1
ATOM 515 C CA . ASN A 1 85 ? 21.955 68.238 54.249 1.00 34.87 85 ASN A CA 1
ATOM 516 C C . ASN A 1 85 ? 20.762 67.729 53.449 1.00 33.77 85 ASN A C 1
ATOM 517 O O . ASN A 1 85 ? 20.608 68.086 52.277 1.00 33.40 85 ASN A O 1
ATOM 522 N N . GLY A 1 86 ? 19.931 66.884 54.048 1.00 33.30 86 GLY A N 1
ATOM 523 C CA . GLY A 1 86 ? 18.650 66.541 53.468 1.00 32.65 86 GLY A CA 1
ATOM 524 C C . GLY A 1 86 ? 18.609 65.308 52.596 1.00 30.90 86 GLY A C 1
ATOM 525 O O . GLY A 1 86 ? 17.559 65.033 52.005 1.00 30.39 86 GLY A O 1
ATOM 526 N N . VAL A 1 87 ? 19.699 64.558 52.492 1.00 30.04 87 VAL A N 1
ATOM 527 C CA . VAL A 1 87 ? 19.703 63.345 51.682 1.00 30.33 87 VAL A CA 1
ATOM 528 C C . VAL A 1 87 ? 19.187 62.192 52.531 1.00 31.51 87 VAL A C 1
ATOM 529 O O . VAL A 1 87 ? 19.395 62.140 53.748 1.00 30.56 87 VAL A O 1
ATOM 533 N N . LEU A 1 88 ? 18.514 61.251 51.883 1.00 26.78 88 LEU A N 1
ATOM 534 C CA . LEU A 1 88 ? 17.912 60.114 52.557 1.00 26.26 88 LEU A CA 1
ATOM 535 C C . LEU A 1 88 ? 18.839 58.904 52.501 1.00 25.11 88 LEU A C 1
ATOM 536 O O . LEU A 1 88 ? 19.788 58.849 51.714 1.00 24.55 88 LEU A O 1
ATOM 541 N N . GLU A 1 89 ? 18.546 57.922 53.357 1.00 25.05 89 GLU A N 1
ATOM 542 C CA . GLU A 1 89 ? 19.236 56.641 53.273 1.00 23.67 89 GLU A CA 1
ATOM 543 C C . GLU A 1 89 ? 18.909 55.919 51.976 1.00 22.47 89 GLU A C 1
ATOM 544 O O . GLU A 1 89 ? 19.634 54.997 51.588 1.00 21.51 89 GLU A O 1
ATOM 550 N N . SER A 1 90 ? 17.832 56.314 51.302 1.00 22.59 90 SER A N 1
ATOM 551 C CA . SER A 1 90 ? 17.515 55.801 49.978 1.00 21.65 90 SER A CA 1
ATOM 552 C C . SER A 1 90 ? 18.380 56.422 48.891 1.00 21.50 90 SER A C 1
ATOM 553 O O . SER A 1 90 ? 18.224 56.063 47.719 1.00 20.81 90 SER A O 1
ATOM 556 N N . ASP A 1 91 ? 19.279 57.344 49.245 1.00 22.23 91 ASP A N 1
ATOM 557 C CA . ASP A 1 91 ? 20.093 58.058 48.266 1.00 22.31 91 ASP A CA 1
ATOM 558 C C . ASP A 1 91 ? 21.586 57.895 48.523 1.00 24.90 91 ASP A C 1
ATOM 559 O O . ASP A 1 91 ? 22.374 58.745 48.094 1.00 28.07 91 ASP A O 1
ATOM 564 N N . ILE A 1 92 ? 21.993 56.828 49.214 1.00 21.69 92 ILE A N 1
ATOM 565 C CA . ILE A 1 92 ? 23.406 56.603 49.516 1.00 21.67 92 ILE A CA 1
ATOM 566 C C . ILE A 1 92 ? 24.201 56.653 48.217 1.00 30.13 92 ILE A C 1
ATOM 567 O O . ILE A 1 92 ? 25.015 57.560 48.005 1.00 41.22 92 ILE A O 1
ATOM 572 N N . GLY A 1 93 ? 23.965 55.685 47.336 1.00 20.20 93 GLY A N 1
ATOM 573 C CA . GLY A 1 93 ? 24.437 55.760 45.971 1.00 22.64 93 GLY A CA 1
ATOM 574 C C . GLY A 1 93 ? 25.697 54.981 45.668 1.00 19.37 93 GLY A C 1
ATOM 575 O O . GLY A 1 93 ? 26.017 54.793 44.489 1.00 18.99 93 GLY A O 1
ATOM 576 N N . VAL A 1 94 ? 26.434 54.543 46.683 1.00 19.44 94 VAL A N 1
ATOM 577 C CA . VAL A 1 94 ? 27.611 53.711 46.470 1.00 18.99 94 VAL A CA 1
ATOM 578 C C . VAL A 1 94 ? 27.599 52.615 47.520 1.00 18.52 94 VAL A C 1
ATOM 579 O O . VAL A 1 94 ? 27.659 52.902 48.721 1.00 19.12 94 VAL A O 1
ATOM 583 N N . LYS A 1 95 ? 27.506 51.365 47.073 1.00 17.53 95 LYS A N 1
ATOM 584 C CA . LYS A 1 95 ? 27.538 50.220 47.967 1.00 17.04 95 LYS A CA 1
ATOM 585 C C . LYS A 1 95 ? 28.307 49.089 47.307 1.00 16.28 95 LYS A C 1
ATOM 586 O O . LYS A 1 95 ? 28.170 48.850 46.104 1.00 15.82 95 LYS A O 1
ATOM 592 N N . PHE A 1 96 ? 29.105 48.394 48.106 1.00 16.22 96 PHE A N 1
ATOM 593 C CA . PHE A 1 96 ? 29.867 47.236 47.661 1.00 15.58 96 PHE A CA 1
ATOM 594 C C . PHE A 1 96 ? 29.211 45.984 48.228 1.00 14.86 96 PHE A C 1
ATOM 595 O O . PHE A 1 96 ? 29.026 45.869 49.445 1.00 15.10 96 PHE A O 1
ATOM 603 N N . ASP A 1 97 ? 28.848 45.064 47.341 1.00 14.07 97 ASP A N 1
ATOM 604 C CA . ASP A 1 97 ? 28.076 43.882 47.682 1.00 13.41 97 ASP A CA 1
ATOM 605 C C . ASP A 1 97 ? 28.790 42.656 47.129 1.00 12.81 97 ASP A C 1
ATOM 606 O O . ASP A 1 97 ? 29.859 42.755 46.519 1.00 12.94 97 ASP A O 1
ATOM 611 N N . THR A 1 98 ? 28.193 41.485 47.353 1.00 12.22 98 THR A N 1
ATOM 612 C CA . THR A 1 98 ? 28.695 40.242 46.788 1.00 11.65 98 THR A CA 1
ATOM 613 C C . THR A 1 98 ? 27.605 39.437 46.097 1.00 11.08 98 THR A C 1
ATOM 614 O O . THR A 1 98 ? 27.899 38.369 45.553 1.00 10.84 98 THR A O 1
ATOM 618 N N . ARG A 1 99 ? 26.367 39.913 46.097 1.00 11.16 99 ARG A N 1
ATOM 619 C CA . ARG A 1 99 ? 25.250 39.132 45.596 1.00 10.75 99 ARG A CA 1
ATOM 620 C C . ARG A 1 99 ? 25.098 39.293 44.089 1.00 10.64 99 ARG A C 1
ATOM 621 O O . ARG A 1 99 ? 25.567 40.262 43.488 1.00 10.96 99 ARG A O 1
ATOM 629 N N . ASN A 1 100 ? 24.437 38.311 43.482 1.00 11.94 100 ASN A N 1
ATOM 630 C CA . ASN A 1 100 ? 23.974 38.401 42.102 1.00 10.25 100 ASN A CA 1
ATOM 631 C C . ASN A 1 100 ? 22.491 38.740 42.179 1.00 10.43 100 ASN A C 1
ATOM 632 O O . ASN A 1 100 ? 21.640 37.853 42.230 1.00 11.12 100 ASN A O 1
ATOM 637 N N . PHE A 1 101 ? 22.179 40.038 42.215 1.00 13.01 101 PHE A N 1
ATOM 638 C CA . PHE A 1 101 ? 20.792 40.490 42.142 1.00 11.15 101 PHE A CA 1
ATOM 639 C C . PHE A 1 101 ? 20.145 39.875 40.909 1.00 11.02 101 PHE A C 1
ATOM 640 O O . PHE A 1 101 ? 20.844 39.334 40.049 1.00 13.92 101 PHE A O 1
ATOM 648 N N . ARG A 1 102 ? 18.818 39.899 40.836 1.00 11.25 102 ARG A N 1
ATOM 649 C CA . ARG A 1 102 ? 18.060 39.319 39.725 1.00 13.98 102 ARG A CA 1
ATOM 650 C C . ARG A 1 102 ? 18.275 37.811 39.571 1.00 10.84 102 ARG A C 1
ATOM 651 O O . ARG A 1 102 ? 17.991 37.245 38.508 1.00 10.86 102 ARG A O 1
ATOM 659 N N . LEU A 1 103 ? 18.819 37.158 40.594 1.00 12.37 103 LEU A N 1
ATOM 660 C CA . LEU A 1 103 ? 18.674 35.712 40.763 1.00 11.68 103 LEU A CA 1
ATOM 661 C C . LEU A 1 103 ? 17.353 35.471 41.476 1.00 19.67 103 LEU A C 1
ATOM 662 O O . LEU A 1 103 ? 17.140 35.941 42.603 1.00 38.73 103 LEU A O 1
ATOM 667 N N . GLY A 1 104 ? 16.450 34.780 40.821 1.00 13.99 104 GLY A N 1
ATOM 668 C CA . GLY A 1 104 ? 15.063 34.823 41.265 1.00 11.14 104 GLY A CA 1
ATOM 669 C C . GLY A 1 104 ? 14.154 35.647 40.377 1.00 11.64 104 GLY A C 1
ATOM 670 O O . GLY A 1 104 ? 12.936 35.720 40.626 1.00 12.16 104 GLY A O 1
ATOM 671 N N . TRP A 1 105 ? 14.737 36.267 39.368 1.00 11.58 105 TRP A N 1
ATOM 672 C CA . TRP A 1 105 ? 13.999 37.025 38.384 1.00 12.06 105 TRP A CA 1
ATOM 673 C C . TRP A 1 105 ? 13.136 36.096 37.542 1.00 12.34 105 TRP A C 1
ATOM 674 O O . TRP A 1 105 ? 13.558 34.997 37.166 1.00 22.13 105 TRP A O 1
ATOM 685 N N . ASP A 1 106 ? 11.916 36.543 37.252 1.00 12.97 106 ASP A N 1
ATOM 686 C CA . ASP A 1 106 ? 10.973 35.790 36.443 1.00 13.43 106 ASP A CA 1
ATOM 687 C C . ASP A 1 106 ? 10.832 36.439 35.077 1.00 13.81 106 ASP A C 1
ATOM 688 O O . ASP A 1 106 ? 10.629 37.657 35.000 1.00 14.09 106 ASP A O 1
ATOM 693 N N . PRO A 1 107 ? 10.920 35.679 33.980 1.00 13.92 107 PRO A N 1
ATOM 694 C CA . PRO A 1 107 ? 10.872 36.313 32.652 1.00 14.34 107 PRO A CA 1
ATOM 695 C C . PRO A 1 107 ? 9.502 36.856 32.275 1.00 15.19 107 PRO A C 1
ATOM 696 O O . PRO A 1 107 ? 9.420 37.684 31.357 1.00 16.46 107 PRO A O 1
ATOM 700 N N . GLU A 1 108 ? 8.431 36.425 32.942 1.00 15.56 108 GLU A N 1
ATOM 701 C CA . GLU A 1 108 ? 7.090 36.882 32.595 1.00 16.49 108 GLU A CA 1
ATOM 702 C C . GLU A 1 108 ? 6.654 38.060 33.461 1.00 16.68 108 GLU A C 1
ATOM 703 O O . GLU A 1 108 ? 6.148 39.061 32.945 1.00 18.95 108 GLU A O 1
ATOM 709 N N . THR A 1 109 ? 6.829 37.952 34.779 1.00 16.30 109 THR A N 1
ATOM 710 C CA . THR A 1 109 ? 6.498 39.052 35.678 1.00 16.53 109 THR A CA 1
ATOM 711 C C . THR A 1 109 ? 7.613 40.091 35.767 1.00 16.02 109 THR A C 1
ATOM 712 O O . THR A 1 109 ? 7.348 41.236 36.153 1.00 16.36 109 THR A O 1
ATOM 716 N N . LYS A 1 110 ? 8.846 39.708 35.427 1.00 19.01 110 LYS A N 1
ATOM 717 C CA . LYS A 1 110 ? 9.999 40.610 35.437 1.00 14.87 110 LYS A CA 1
ATOM 718 C C . LYS A 1 110 ? 10.253 41.172 36.834 1.00 14.71 110 LYS A C 1
ATOM 719 O O . LYS A 1 110 ? 10.648 42.327 36.998 1.00 14.80 110 LYS A O 1
ATOM 725 N N . LEU A 1 111 ? 10.039 40.340 37.849 1.00 14.54 111 LEU A N 1
ATOM 726 C CA . LEU A 1 111 ? 10.243 40.740 39.231 1.00 14.49 111 LEU A CA 1
ATOM 727 C C . LEU A 1 111 ? 10.975 39.629 39.970 1.00 13.85 111 LEU A C 1
ATOM 728 O O . LEU A 1 111 ? 11.052 38.491 39.503 1.00 13.57 111 LEU A O 1
ATOM 733 N N . ILE A 1 112 ? 11.521 39.977 41.132 1.00 13.70 112 ILE A N 1
ATOM 734 C CA . ILE A 1 112 ? 12.171 38.999 41.997 1.00 13.20 112 ILE A CA 1
ATOM 735 C C . ILE A 1 112 ? 11.094 38.324 42.831 1.00 13.61 112 ILE A C 1
ATOM 736 O O . ILE A 1 112 ? 10.724 38.812 43.905 1.00 14.03 112 ILE A O 1
ATOM 741 N N . MET A 1 113 ? 10.585 37.197 42.341 1.00 13.59 113 MET A N 1
ATOM 742 C CA . MET A 1 113 ? 9.393 36.607 42.942 1.00 14.22 113 MET A CA 1
ATOM 743 C C . MET A 1 113 ? 9.578 36.218 44.403 1.00 17.71 113 MET A C 1
ATOM 744 O O . MET A 1 113 ? 8.615 36.368 45.176 1.00 15.31 113 MET A O 1
ATOM 749 N N . PRO A 1 114 ? 10.736 35.721 44.848 1.00 13.69 114 PRO A N 1
ATOM 750 C CA . PRO A 1 114 ? 10.895 35.436 46.286 1.00 18.15 114 PRO A CA 1
ATOM 751 C C . PRO A 1 114 ? 10.636 36.640 47.177 1.00 14.13 114 PRO A C 1
ATOM 752 O O . PRO A 1 114 ? 10.390 36.463 48.377 1.00 14.76 114 PRO A O 1
ATOM 756 N N . GLY A 1 115 ? 10.681 37.856 46.635 1.00 14.27 115 GLY A N 1
ATOM 757 C CA . GLY A 1 115 ? 10.545 39.051 47.438 1.00 14.84 115 GLY A CA 1
ATOM 758 C C . GLY A 1 115 ? 11.810 39.491 48.139 1.00 14.51 115 GLY A C 1
ATOM 759 O O . GLY A 1 115 ? 11.800 40.539 48.797 1.00 15.04 115 GLY A O 1
ATOM 760 N N . VAL A 1 116 ? 12.891 38.723 48.029 1.00 13.75 116 VAL A N 1
ATOM 761 C CA . VAL A 1 116 ? 14.187 39.083 48.587 1.00 13.46 116 VAL A CA 1
ATOM 762 C C . VAL A 1 116 ? 15.262 38.597 47.627 1.00 12.65 116 VAL A C 1
ATOM 763 O O . VAL A 1 116 ? 15.101 37.578 46.951 1.00 12.27 116 VAL A O 1
ATOM 767 N N . TYR A 1 117 ? 16.362 39.341 47.561 1.00 12.50 117 TYR A N 1
ATOM 768 C CA . TYR A 1 117 ? 17.487 38.927 46.734 1.00 11.86 117 TYR A CA 1
ATOM 769 C C . TYR A 1 117 ? 18.223 37.762 47.388 1.00 11.44 117 TYR A C 1
ATOM 770 O O . TYR A 1 117 ? 18.305 37.658 48.614 1.00 11.66 117 TYR A O 1
ATOM 779 N N . THR A 1 118 ? 18.762 36.878 46.552 1.00 10.89 118 THR A N 1
ATOM 780 C CA . THR A 1 118 ? 19.447 35.693 47.056 1.00 10.50 118 THR A CA 1
ATOM 781 C C . THR A 1 118 ? 20.661 36.091 47.885 1.00 10.52 118 THR A C 1
ATOM 782 O O . THR A 1 118 ? 21.489 36.897 47.451 1.00 10.54 118 THR A O 1
ATOM 786 N N . TYR A 1 119 ? 20.769 35.512 49.078 1.00 10.60 119 TYR A N 1
ATOM 787 C CA . TYR A 1 119 ? 21.810 35.886 50.036 1.00 10.78 119 TYR A CA 1
ATOM 788 C C . TYR A 1 119 ? 22.983 34.907 49.962 1.00 10.41 119 TYR A C 1
ATOM 789 O O . TYR A 1 119 ? 23.324 34.216 50.922 1.00 11.82 119 TYR A O 1
ATOM 798 N N . GLU A 1 120 ? 23.606 34.866 48.787 1.00 9.98 120 GLU A N 1
ATOM 799 C CA . GLU A 1 120 ? 24.778 34.040 48.536 1.00 12.24 120 GLU A CA 1
ATOM 800 C C . GLU A 1 120 ? 25.849 34.889 47.867 1.00 12.59 120 GLU A C 1
ATOM 801 O O . GLU A 1 120 ? 25.552 35.694 46.978 1.00 9.82 120 GLU A O 1
ATOM 807 N N . ALA A 1 121 ? 27.094 34.707 48.300 1.00 16.16 121 ALA A N 1
ATOM 808 C CA . ALA A 1 121 ? 28.212 35.467 47.758 1.00 10.00 121 ALA A CA 1
ATOM 809 C C . ALA A 1 121 ? 28.663 34.851 46.441 1.00 9.68 121 ALA A C 1
ATOM 810 O O . ALA A 1 121 ? 28.977 33.658 46.384 1.00 14.14 121 ALA A O 1
ATOM 812 N N . PHE A 1 122 ? 28.695 35.666 45.388 1.00 9.82 122 PHE A N 1
ATOM 813 C CA . PHE A 1 122 ? 29.140 35.256 44.062 1.00 9.68 122 PHE A CA 1
ATOM 814 C C . PHE A 1 122 ? 30.445 35.920 43.651 1.00 10.73 122 PHE A C 1
ATOM 815 O O . PHE A 1 122 ? 31.378 35.240 43.210 1.00 21.58 122 PHE A O 1
ATOM 823 N N . HIS A 1 123 ? 30.532 37.241 43.787 1.00 10.75 123 HIS A N 1
ATOM 824 C CA . HIS A 1 123 ? 31.716 38.011 43.431 1.00 12.08 123 HIS A CA 1
ATOM 825 C C . HIS A 1 123 ? 31.537 39.420 43.981 1.00 11.58 123 HIS A C 1
ATOM 826 O O . HIS A 1 123 ? 30.419 39.950 43.942 1.00 11.52 123 HIS A O 1
ATOM 833 N N . PRO A 1 124 ? 32.582 40.052 44.516 1.00 12.16 124 PRO A N 1
ATOM 834 C CA . PRO A 1 124 ? 32.430 41.434 44.994 1.00 12.76 124 PRO A CA 1
ATOM 835 C C . PRO A 1 124 ? 31.932 42.351 43.885 1.00 12.94 124 PRO A C 1
ATOM 836 O O . PRO A 1 124 ? 32.398 42.292 42.746 1.00 12.99 124 PRO A O 1
ATOM 840 N N . ASP A 1 125 ? 30.966 43.201 44.231 1.00 13.10 125 ASP A N 1
ATOM 841 C CA . ASP A 1 125 ? 30.218 43.986 43.261 1.00 13.20 125 ASP A CA 1
ATOM 842 C C . ASP A 1 125 ? 30.164 45.444 43.698 1.00 13.96 125 ASP A C 1
ATOM 843 O O . ASP A 1 125 ? 30.362 45.774 44.870 1.00 14.32 125 ASP A O 1
ATOM 848 N N . ILE A 1 126 ? 29.895 46.314 42.728 1.00 14.26 126 ILE A N 1
ATOM 849 C CA . ILE A 1 126 ? 29.735 47.746 42.951 1.00 15.02 126 ILE A CA 1
ATOM 850 C C . ILE A 1 126 ? 28.312 48.119 42.561 1.00 14.87 126 ILE A C 1
ATOM 851 O O . ILE A 1 126 ? 27.922 47.957 41.399 1.00 14.62 126 ILE A O 1
ATOM 856 N N . VAL A 1 127 ? 27.543 48.627 43.521 1.00 15.12 127 VAL A N 1
ATOM 857 C CA . VAL A 1 127 ? 26.169 49.065 43.290 1.00 15.14 127 VAL A CA 1
ATOM 858 C C . VAL A 1 127 ? 26.135 50.588 43.339 1.00 16.04 127 VAL A C 1
ATOM 859 O O . VAL A 1 127 ? 26.717 51.198 44.244 1.00 16.64 127 VAL A O 1
ATOM 863 N N . LEU A 1 128 ? 25.442 51.200 42.378 1.00 16.19 128 LEU A N 1
ATOM 864 C CA . LEU A 1 128 ? 25.479 52.645 42.217 1.00 17.07 128 LEU A CA 1
ATOM 865 C C . LEU A 1 128 ? 24.088 53.195 41.938 1.00 17.25 128 LEU A C 1
ATOM 866 O O . LEU A 1 128 ? 23.252 52.531 41.323 1.00 16.71 128 LEU A O 1
ATOM 871 N N . LEU A 1 129 ? 23.859 54.421 42.393 1.00 18.10 129 LEU A N 1
ATOM 872 C CA . LEU A 1 129 ? 22.691 55.223 42.062 1.00 18.52 129 LEU A CA 1
ATOM 873 C C . LEU A 1 129 ? 23.057 56.280 41.031 1.00 19.11 129 LEU A C 1
ATOM 874 O O . LEU A 1 129 ? 24.236 56.547 40.783 1.00 19.37 129 LEU A O 1
ATOM 879 N N . PRO A 1 130 ? 22.065 56.909 40.399 1.00 19.43 130 PRO A N 1
ATOM 880 C CA . PRO A 1 130 ? 22.374 57.942 39.399 1.00 20.07 130 PRO A CA 1
ATOM 881 C C . PRO A 1 130 ? 23.235 59.056 39.977 1.00 21.00 130 PRO A C 1
ATOM 882 O O . PRO A 1 130 ? 22.971 59.573 41.065 1.00 21.52 130 PRO A O 1
ATOM 886 N N . GLY A 1 131 ? 24.276 59.421 39.233 1.00 21.32 131 GLY A N 1
ATOM 887 C CA . GLY A 1 131 ? 25.163 60.494 39.617 1.00 23.52 131 GLY A CA 1
ATOM 888 C C . GLY A 1 131 ? 26.379 60.074 40.410 1.00 22.32 131 GLY A C 1
ATOM 889 O O . GLY A 1 131 ? 27.254 60.912 40.658 1.00 29.69 131 GLY A O 1
ATOM 890 N N . CYS A 1 132 ? 26.471 58.816 40.810 1.00 21.40 132 CYS A N 1
ATOM 891 C CA . CYS A 1 132 ? 27.556 58.343 41.651 1.00 21.40 132 CYS A CA 1
ATOM 892 C C . CYS A 1 132 ? 28.534 57.506 40.832 1.00 23.15 132 CYS A C 1
ATOM 893 O O . CYS A 1 132 ? 28.339 57.256 39.638 1.00 20.56 132 CYS A O 1
ATOM 896 N N . GLY A 1 133 ? 29.601 57.080 41.496 1.00 20.97 133 GLY A N 1
ATOM 897 C CA . GLY A 1 133 ? 30.622 56.274 40.861 1.00 20.63 133 GLY A CA 1
ATOM 898 C C . GLY A 1 133 ? 31.771 56.061 41.815 1.00 20.99 133 GLY A C 1
ATOM 899 O O . GLY A 1 133 ? 31.808 56.613 42.919 1.00 21.58 133 GLY A O 1
ATOM 900 N N . VAL A 1 134 ? 32.715 55.232 41.373 1.00 20.70 134 VAL A N 1
ATOM 901 C CA . VAL A 1 134 ? 33.932 54.952 42.125 1.00 21.10 134 VAL A CA 1
ATOM 902 C C . VAL A 1 134 ? 35.120 55.069 41.182 1.00 21.66 134 VAL A C 1
ATOM 903 O O . VAL A 1 134 ? 35.014 54.795 39.982 1.00 21.34 134 VAL A O 1
ATOM 907 N N . ASP A 1 135 ? 36.261 55.471 41.739 1.00 22.61 135 ASP A N 1
ATOM 908 C CA . ASP A 1 135 ? 37.488 55.680 40.978 1.00 23.41 135 ASP A CA 1
ATOM 909 C C . ASP A 1 135 ? 38.623 54.949 41.677 1.00 23.59 135 ASP A C 1
ATOM 910 O O . ASP A 1 135 ? 38.906 55.217 42.849 1.00 24.09 135 ASP A O 1
ATOM 915 N N . PHE A 1 136 ? 39.270 54.028 40.959 1.00 23.26 136 PHE A N 1
ATOM 916 C CA . PHE A 1 136 ? 40.378 53.249 41.497 1.00 23.44 136 PHE A CA 1
ATOM 917 C C . PHE A 1 136 ? 41.707 53.611 40.837 1.00 30.50 136 PHE A C 1
ATOM 918 O O . PHE A 1 136 ? 42.616 52.780 40.764 1.00 32.18 136 PHE A O 1
ATOM 926 N N . THR A 1 137 ? 41.837 54.849 40.357 1.00 34.72 137 THR A N 1
ATOM 927 C CA . THR A 1 137 ? 43.065 55.245 39.675 1.00 30.19 137 THR A CA 1
ATOM 928 C C . THR A 1 137 ? 44.263 55.145 40.611 1.00 27.83 137 THR A C 1
ATOM 929 O O . THR A 1 137 ? 45.310 54.601 40.242 1.00 28.85 137 THR A O 1
ATOM 933 N N . GLU A 1 138 ? 44.124 55.662 41.833 1.00 34.47 138 GLU A N 1
ATOM 934 C CA . GLU A 1 138 ? 45.197 55.605 42.820 1.00 37.26 138 GLU A CA 1
ATOM 935 C C . GLU A 1 138 ? 44.824 54.648 43.947 1.00 28.88 138 GLU A C 1
ATOM 936 O O . GLU A 1 138 ? 44.840 55.025 45.124 1.00 28.67 138 GLU A O 1
ATOM 938 N N . SER A 1 139 ? 44.488 53.408 43.598 1.00 28.17 139 SER A N 1
ATOM 939 C CA . SER A 1 139 ? 44.011 52.446 44.580 1.00 33.27 139 SER A CA 1
ATOM 940 C C . SER A 1 139 ? 44.359 51.034 44.134 1.00 24.99 139 SER A C 1
ATOM 941 O O . SER A 1 139 ? 44.300 50.715 42.944 1.00 31.33 139 SER A O 1
ATOM 944 N N . ARG A 1 140 ? 44.724 50.197 45.102 1.00 24.79 140 ARG A N 1
ATOM 945 C CA . ARG A 1 140 ? 44.962 48.781 44.870 1.00 23.94 140 ARG A CA 1
ATOM 946 C C . ARG A 1 140 ? 43.789 47.915 45.312 1.00 22.48 140 ARG A C 1
ATOM 947 O O . ARG A 1 140 ? 43.885 46.685 45.254 1.00 21.73 140 ARG A O 1
ATOM 949 N N . LEU A 1 141 ? 42.687 48.528 45.752 1.00 22.14 141 LEU A N 1
ATOM 950 C CA . LEU A 1 141 ? 41.544 47.756 46.223 1.00 20.90 141 LEU A CA 1
ATOM 951 C C . LEU A 1 141 ? 40.811 47.074 45.076 1.00 19.90 141 LEU A C 1
ATOM 952 O O . LEU A 1 141 ? 40.189 46.025 45.279 1.00 18.79 141 LEU A O 1
ATOM 957 N N . SER A 1 142 ? 40.863 47.651 43.872 1.00 20.08 142 SER A N 1
ATOM 958 C CA . SER A 1 142 ? 40.197 47.029 42.733 1.00 22.80 142 SER A CA 1
ATOM 959 C C . SER A 1 142 ? 40.760 45.641 42.447 1.00 27.04 142 SER A C 1
ATOM 960 O O . SER A 1 142 ? 40.017 44.742 42.034 1.00 18.20 142 SER A O 1
ATOM 963 N N . ASN A 1 143 ? 42.064 45.444 42.661 1.00 32.00 143 ASN A N 1
ATOM 964 C CA . ASN A 1 143 ? 42.650 44.121 42.475 1.00 23.02 143 ASN A CA 1
ATOM 965 C C . ASN A 1 143 ? 42.157 43.148 43.538 1.00 18.34 143 ASN A C 1
ATOM 966 O O . ASN A 1 143 ? 41.853 41.989 43.233 1.00 21.11 143 ASN A O 1
ATOM 971 N N . LEU A 1 144 ? 42.072 43.599 44.791 1.00 18.53 144 LEU A N 1
ATOM 972 C CA . LEU A 1 144 ? 41.572 42.732 45.851 1.00 19.26 144 LEU A CA 1
ATOM 973 C C . LEU A 1 144 ? 40.111 42.368 45.624 1.00 23.49 144 LEU A C 1
ATOM 974 O O . LEU A 1 144 ? 39.665 41.293 46.040 1.00 27.28 144 LEU A O 1
ATOM 979 N N . LEU A 1 145 ? 39.355 43.245 44.970 1.00 25.79 145 LEU A N 1
ATOM 980 C CA . LEU A 1 145 ? 37.951 43.001 44.676 1.00 24.03 145 LEU A CA 1
ATOM 981 C C . LEU A 1 145 ? 37.744 42.293 43.343 1.00 18.62 145 LEU A C 1
ATOM 982 O O . LEU A 1 145 ? 36.599 42.126 42.918 1.00 17.15 145 LEU A O 1
ATOM 987 N N . GLY A 1 146 ? 38.817 41.892 42.668 1.00 15.90 146 GLY A N 1
ATOM 988 C CA . GLY A 1 146 ? 38.672 41.153 41.432 1.00 15.15 146 GLY A CA 1
ATOM 989 C C . GLY A 1 146 ? 38.092 41.933 40.278 1.00 15.26 146 GLY A C 1
ATOM 990 O O . GLY A 1 146 ? 37.601 41.325 39.326 1.00 14.82 146 GLY A O 1
ATOM 991 N N . ILE A 1 147 ? 38.135 43.260 40.327 1.00 15.92 147 ILE A N 1
ATOM 992 C CA . ILE A 1 147 ? 37.633 44.111 39.254 1.00 16.15 147 ILE A CA 1
ATOM 993 C C . ILE A 1 147 ? 38.825 44.838 38.655 1.00 17.24 147 ILE A C 1
ATOM 994 O O . ILE A 1 147 ? 39.493 45.617 39.346 1.00 17.99 147 ILE A O 1
ATOM 999 N N . ARG A 1 148 ? 39.091 44.591 37.375 1.00 17.43 148 ARG A N 1
ATOM 1000 C CA . ARG A 1 148 ? 40.270 45.127 36.715 1.00 18.54 148 ARG A CA 1
ATOM 1001 C C . ARG A 1 148 ? 39.896 45.719 35.365 1.00 18.86 148 ARG A C 1
ATOM 1002 O O . ARG A 1 148 ? 38.844 45.413 34.798 1.00 18.18 148 ARG A O 1
ATOM 1010 N N . LYS A 1 149 ? 40.778 46.579 34.859 1.00 20.01 149 LYS A N 1
ATOM 1011 C CA . LYS A 1 149 ? 40.675 47.064 33.492 1.00 20.54 149 LYS A CA 1
ATOM 1012 C C . LYS A 1 149 ? 41.208 46.004 32.540 1.00 20.62 149 LYS A C 1
ATOM 1013 O O . LYS A 1 149 ? 42.174 45.303 32.850 1.00 20.86 149 LYS A O 1
ATOM 1019 N N . ARG A 1 150 ? 40.575 45.887 31.373 1.00 20.51 150 ARG A N 1
ATOM 1020 C CA . ARG A 1 150 ? 40.934 44.810 30.459 1.00 21.63 150 ARG A CA 1
ATOM 1021 C C . ARG A 1 150 ? 42.184 45.136 29.649 1.00 21.94 150 ARG A C 1
ATOM 1022 O O . ARG A 1 150 ? 42.938 44.222 29.294 1.00 26.94 150 ARG A O 1
ATOM 1030 N N . HIS A 1 151 ? 42.429 46.410 29.356 1.00 22.87 151 HIS A N 1
ATOM 1031 C CA . HIS A 1 151 ? 43.602 46.814 28.594 1.00 24.32 151 HIS A CA 1
ATOM 1032 C C . HIS A 1 151 ? 44.187 48.088 29.183 1.00 25.22 151 HIS A C 1
ATOM 1033 O O . HIS A 1 151 ? 43.448 48.929 29.707 1.00 24.87 151 HIS A O 1
ATOM 1040 N N . PRO A 1 152 ? 45.524 48.265 29.107 1.00 26.50 152 PRO A N 1
ATOM 1041 C CA . PRO A 1 152 ? 46.163 49.497 29.589 1.00 29.27 152 PRO A CA 1
ATOM 1042 C C . PRO A 1 152 ? 46.204 50.603 28.534 1.00 30.02 152 PRO A C 1
ATOM 1043 O O . PRO A 1 152 ? 47.234 51.255 28.326 1.00 30.20 152 PRO A O 1
ATOM 1047 N N . PHE A 1 153 ? 45.078 50.821 27.851 1.00 32.23 153 PHE A N 1
ATOM 1048 C CA . PHE A 1 153 ? 45.036 51.852 26.818 1.00 29.19 153 PHE A CA 1
ATOM 1049 C C . PHE A 1 153 ? 45.208 53.241 27.424 1.00 37.80 153 PHE A C 1
ATOM 1050 O O . PHE A 1 153 ? 46.058 54.022 26.980 1.00 36.01 153 PHE A O 1
ATOM 1058 N N . GLN A 1 154 ? 44.410 53.564 28.441 1.00 39.10 154 GLN A N 1
ATOM 1059 C CA . GLN A 1 154 ? 44.437 54.871 29.086 1.00 29.71 154 GLN A CA 1
ATOM 1060 C C . GLN A 1 154 ? 44.560 54.690 30.592 1.00 29.18 154 GLN A C 1
ATOM 1061 O O . GLN A 1 154 ? 43.840 53.879 31.184 1.00 36.34 154 GLN A O 1
ATOM 1063 N N . GLU A 1 155 ? 45.473 55.442 31.205 1.00 38.62 155 GLU A N 1
ATOM 1064 C CA . GLU A 1 155 ? 45.614 55.412 32.654 1.00 36.21 155 GLU A CA 1
ATOM 1065 C C . GLU A 1 155 ? 44.329 55.898 33.314 1.00 29.15 155 GLU A C 1
ATOM 1066 O O . GLU A 1 155 ? 43.579 56.701 32.752 1.00 36.62 155 GLU A O 1
ATOM 1068 N N . GLY A 1 156 ? 44.077 55.398 34.521 1.00 28.32 156 GLY A N 1
ATOM 1069 C CA . GLY A 1 156 ? 42.871 55.750 35.244 1.00 27.46 156 GLY A CA 1
ATOM 1070 C C . GLY A 1 156 ? 41.833 54.647 35.230 1.00 29.73 156 GLY A C 1
ATOM 1071 O O . GLY A 1 156 ? 41.637 53.982 34.209 1.00 28.34 156 GLY A O 1
ATOM 1072 N N . PHE A 1 157 ? 41.161 54.445 36.362 1.00 30.33 157 PHE A N 1
ATOM 1073 C CA . PHE A 1 157 ? 40.138 53.408 36.498 1.00 23.53 157 PHE A CA 1
ATOM 1074 C C . PHE A 1 157 ? 38.974 54.023 37.267 1.00 23.11 157 PHE A C 1
ATOM 1075 O O . PHE A 1 157 ? 39.032 54.146 38.495 1.00 23.17 157 PHE A O 1
ATOM 1083 N N . LYS A 1 158 ? 37.925 54.407 36.542 1.00 22.78 158 LYS A N 1
ATOM 1084 C CA . LYS A 1 158 ? 36.733 55.002 37.131 1.00 22.45 158 LYS A CA 1
ATOM 1085 C C . LYS A 1 158 ? 35.499 54.315 36.568 1.00 21.33 158 LYS A C 1
ATOM 1086 O O . LYS A 1 158 ? 35.324 54.248 35.346 1.00 21.31 158 LYS A O 1
ATOM 1088 N N . ILE A 1 159 ? 34.655 53.797 37.456 1.00 20.48 159 ILE A N 1
ATOM 1089 C CA . ILE A 1 159 ? 33.401 53.151 37.083 1.00 19.49 159 ILE A CA 1
ATOM 1090 C C . ILE A 1 159 ? 32.271 54.045 37.576 1.00 19.58 159 ILE A C 1
ATOM 1091 O O . ILE A 1 159 ? 32.057 54.181 38.787 1.00 19.56 159 ILE A O 1
ATOM 1096 N N . MET A 1 160 ? 31.548 54.658 36.644 1.00 19.76 160 MET A N 1
ATOM 1097 C CA . MET A 1 160 ? 30.455 55.562 36.965 1.00 19.96 160 MET A CA 1
ATOM 1098 C C . MET A 1 160 ? 29.119 54.890 36.675 1.00 19.09 160 MET A C 1
ATOM 1099 O O . MET A 1 160 ? 29.043 53.854 36.010 1.00 18.44 160 MET A O 1
ATOM 1104 N N . TYR A 1 161 ? 28.050 55.508 37.184 1.00 19.19 161 TYR A N 1
ATOM 1105 C CA . TYR A 1 161 ? 26.712 54.955 37.003 1.00 18.52 161 TYR A CA 1
ATOM 1106 C C . TYR A 1 161 ? 26.329 54.879 35.532 1.00 18.47 161 TYR A C 1
ATOM 1107 O O . TYR A 1 161 ? 25.509 54.039 35.147 1.00 17.83 161 TYR A O 1
ATOM 1116 N N . GLU A 1 162 ? 26.902 55.748 34.700 1.00 19.23 162 GLU A N 1
ATOM 1117 C CA . GLU A 1 162 ? 26.573 55.751 33.282 1.00 19.34 162 GLU A CA 1
ATOM 1118 C C . GLU A 1 162 ? 27.240 54.610 32.526 1.00 18.90 162 GLU A C 1
ATOM 1119 O O . GLU A 1 162 ? 26.836 54.317 31.397 1.00 21.16 162 GLU A O 1
ATOM 1125 N N . ASP A 1 163 ? 28.243 53.964 33.117 1.00 18.65 163 ASP A N 1
ATOM 1126 C CA . ASP A 1 163 ? 28.940 52.865 32.464 1.00 22.04 163 ASP A CA 1
ATOM 1127 C C . ASP A 1 163 ? 28.288 51.511 32.720 1.00 17.32 163 ASP A C 1
ATOM 1128 O O . ASP A 1 163 ? 28.655 50.530 32.064 1.00 17.03 163 ASP A O 1
ATOM 1133 N N . LEU A 1 164 ? 27.336 51.433 33.644 1.00 16.87 164 LEU A N 1
ATOM 1134 C CA . LEU A 1 164 ? 26.699 50.174 34.020 1.00 16.00 164 LEU A CA 1
ATOM 1135 C C . LEU A 1 164 ? 25.335 50.007 33.365 1.00 15.81 164 LEU A C 1
ATOM 1136 O O . LEU A 1 164 ? 24.388 49.531 33.994 1.00 15.35 164 LEU A O 1
ATOM 1141 N N . GLU A 1 165 ? 25.216 50.389 32.096 1.00 16.25 165 GLU A N 1
ATOM 1142 C CA . GLU A 1 165 ? 23.967 50.204 31.373 1.00 16.19 165 GLU A CA 1
ATOM 1143 C C . GLU A 1 165 ? 23.617 48.724 31.296 1.00 15.49 165 GLU A C 1
ATOM 1144 O O . GLU A 1 165 ? 24.491 47.867 31.144 1.00 15.23 165 GLU A O 1
ATOM 1146 N N . GLY A 1 166 ? 22.327 48.425 31.401 1.00 15.27 166 GLY A N 1
ATOM 1147 C CA . GLY A 1 166 ? 21.882 47.051 31.438 1.00 14.68 166 GLY A CA 1
ATOM 1148 C C . GLY A 1 166 ? 22.115 46.345 32.752 1.00 14.07 166 GLY A C 1
ATOM 1149 O O . GLY A 1 166 ? 21.866 45.136 32.841 1.00 13.59 166 GLY A O 1
ATOM 1150 N N . GLY A 1 167 ? 22.577 47.059 33.776 1.00 14.16 167 GLY A N 1
ATOM 1151 C CA . GLY A 1 167 ? 22.830 46.457 35.069 1.00 13.68 167 GLY A CA 1
ATOM 1152 C C . GLY A 1 167 ? 21.891 46.937 36.156 1.00 13.75 167 GLY A C 1
ATOM 1153 O O . GLY A 1 167 ? 22.215 46.850 37.343 1.00 13.60 167 GLY A O 1
ATOM 1154 N N . ASN A 1 168 ? 20.725 47.445 35.769 1.00 14.06 168 ASN A N 1
ATOM 1155 C CA . ASN A 1 168 ? 19.731 47.840 36.756 1.00 14.23 168 ASN A CA 1
ATOM 1156 C C . ASN A 1 168 ? 19.302 46.638 37.591 1.00 13.70 168 ASN A C 1
ATOM 1157 O O . ASN A 1 168 ? 19.057 45.549 37.066 1.00 13.59 168 ASN A O 1
ATOM 1162 N N . ILE A 1 169 ? 19.221 46.840 38.902 1.00 13.76 169 ILE A N 1
ATOM 1163 C CA . ILE A 1 169 ? 18.769 45.802 39.825 1.00 13.38 169 ILE A CA 1
ATOM 1164 C C . ILE A 1 169 ? 17.251 45.702 39.724 1.00 13.62 169 ILE A C 1
ATOM 1165 O O . ILE A 1 169 ? 16.553 46.692 39.992 1.00 14.19 169 ILE A O 1
ATOM 1170 N N . PRO A 1 170 ? 16.693 44.554 39.329 1.00 16.90 170 PRO A N 1
ATOM 1171 C CA . PRO A 1 170 ? 15.231 44.433 39.285 1.00 13.63 170 PRO A CA 1
ATOM 1172 C C . PRO A 1 170 ? 14.615 44.593 40.668 1.00 13.92 170 PRO A C 1
ATOM 1173 O O . PRO A 1 170 ? 15.246 44.323 41.692 1.00 13.69 170 PRO A O 1
ATOM 1177 N N . ALA A 1 171 ? 13.362 45.039 40.683 1.00 15.25 171 ALA A N 1
ATOM 1178 C CA . ALA A 1 171 ? 12.645 45.266 41.927 1.00 17.54 171 ALA A CA 1
ATOM 1179 C C . ALA A 1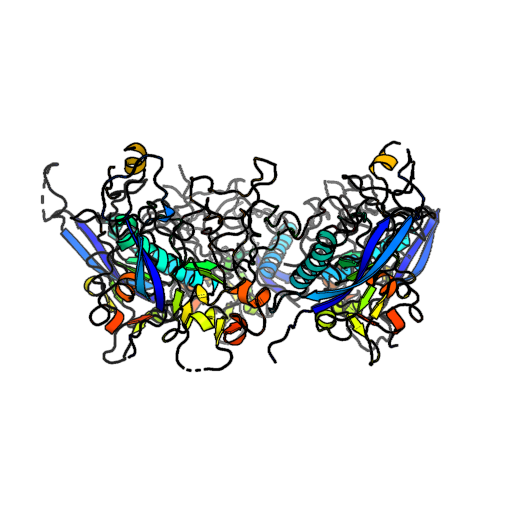 171 ? 12.087 43.958 42.486 1.00 14.78 171 ALA A C 1
ATOM 1180 O O . ALA A 1 171 ? 11.905 42.967 41.772 1.00 14.44 171 ALA A O 1
ATOM 1182 N N . LEU A 1 172 ? 11.814 43.975 43.787 1.00 15.08 172 LEU A N 1
ATOM 1183 C CA . LEU A 1 172 ? 11.273 42.815 44.476 1.00 15.03 172 LEU A CA 1
ATOM 1184 C C . LEU A 1 172 ? 9.757 42.766 44.335 1.00 15.74 172 LEU A C 1
ATOM 1185 O O . LEU A 1 172 ? 9.096 43.789 44.146 1.00 18.53 172 LEU A O 1
ATOM 1190 N N . LEU A 1 173 ? 9.207 41.559 44.433 1.00 15.67 173 LEU A N 1
ATOM 1191 C CA . LEU A 1 173 ? 7.766 41.372 44.357 1.00 16.44 173 LEU A CA 1
ATOM 1192 C C . LEU A 1 173 ? 7.118 41.681 45.699 1.00 17.20 173 LEU A C 1
ATOM 1193 O O . LEU A 1 173 ? 7.660 41.357 46.759 1.00 17.02 173 LEU A O 1
ATOM 1198 N N . ASP A 1 174 ? 5.948 42.313 45.645 1.00 18.15 174 ASP A N 1
ATOM 1199 C CA . ASP A 1 174 ? 5.120 42.524 46.830 1.00 24.31 174 ASP A CA 1
ATOM 1200 C C . ASP A 1 174 ? 4.454 41.191 47.156 1.00 21.66 174 ASP A C 1
ATOM 1201 O O . ASP A 1 174 ? 3.381 40.862 46.647 1.00 22.46 174 ASP A O 1
ATOM 1206 N N . VAL A 1 175 ? 5.111 40.408 48.015 1.00 22.10 175 VAL A N 1
ATOM 1207 C CA . VAL A 1 175 ? 4.656 39.046 48.275 1.00 25.97 175 VAL A CA 1
ATOM 1208 C C . VAL A 1 175 ? 3.369 39.050 49.092 1.00 28.16 175 VAL A C 1
ATOM 1209 O O . VAL A 1 175 ? 2.489 38.204 48.892 1.00 24.59 175 VAL A O 1
ATOM 1213 N N . THR A 1 176 ? 3.240 39.989 50.032 1.00 31.27 176 THR A N 1
ATOM 1214 C CA . THR A 1 176 ? 2.050 40.022 50.876 1.00 37.23 176 THR A CA 1
ATOM 1215 C C . THR A 1 176 ? 0.792 40.304 50.062 1.00 34.23 176 THR A C 1
ATOM 1216 O O . THR A 1 176 ? -0.306 39.892 50.455 1.00 28.96 176 THR A O 1
ATOM 1220 N N . ALA A 1 177 ? 0.926 40.997 48.931 1.00 22.62 177 ALA A N 1
ATOM 1221 C CA . ALA A 1 177 ? -0.201 41.217 48.034 1.00 25.22 177 ALA A CA 1
ATOM 1222 C C . ALA A 1 177 ? -0.413 40.059 47.070 1.00 31.42 177 ALA A C 1
ATOM 1223 O O . ALA A 1 177 ? -1.560 39.752 46.724 1.00 34.04 177 ALA A O 1
ATOM 1225 N N . TYR A 1 178 ? 0.670 39.407 46.642 1.00 34.20 178 TYR A N 1
ATOM 1226 C CA . TYR A 1 178 ? 0.561 38.257 45.753 1.00 26.91 178 TYR A CA 1
ATOM 1227 C C . TYR A 1 178 ? 0.007 37.040 46.481 1.00 33.41 178 TYR A C 1
ATOM 1228 O O . TYR A 1 178 ? -0.682 36.215 45.870 1.00 33.95 178 TYR A O 1
ATOM 1237 N N . GLU A 1 179 ? 0.281 36.917 47.781 1.00 34.09 179 GLU A N 1
ATOM 1238 C CA . GLU A 1 179 ? -0.174 35.751 48.528 1.00 35.83 179 GLU A CA 1
ATOM 1239 C C . GLU A 1 179 ? -1.639 35.861 48.930 1.00 35.06 179 GLU A C 1
ATOM 1240 O O . GLU A 1 179 ? -2.347 34.847 48.951 1.00 35.03 179 GLU A O 1
ATOM 1242 N N . GLU A 1 180 ? -2.113 37.067 49.248 1.00 37.85 180 GLU A N 1
ATOM 1243 C CA . GLU A 1 180 ? -3.506 37.236 49.642 1.00 49.16 180 GLU A CA 1
ATOM 1244 C C . GLU A 1 180 ? -4.447 37.366 48.450 1.00 48.82 180 GLU A C 1
ATOM 1245 O O . GLU A 1 180 ? -5.659 37.185 48.614 1.00 50.57 180 GLU A O 1
ATOM 1251 N N . SER A 1 181 ? -3.924 37.675 47.260 1.00 45.64 181 SER A N 1
ATOM 1252 C CA . SER A 1 181 ? -4.788 37.802 46.090 1.00 36.35 181 SER A CA 1
ATOM 1253 C C . SER A 1 181 ? -5.546 36.510 45.810 1.00 38.44 181 SER A C 1
ATOM 1254 O O . SER A 1 181 ? -6.685 36.553 45.330 1.00 35.12 181 SER A O 1
ATOM 1257 N N . LYS A 1 182 ? -4.940 35.362 46.103 1.00 39.45 182 LYS A N 1
ATOM 1258 C CA . LYS A 1 182 ? -5.594 34.072 45.908 1.00 37.72 182 LYS A CA 1
ATOM 1259 C C . LYS A 1 182 ? -6.436 33.703 47.127 1.00 41.87 182 LYS A C 1
ATOM 1260 O O . LYS A 1 182 ? -7.655 33.875 47.130 1.00 50.14 182 LYS A O 1
ATOM 1262 N N . LEU A 1 195 ? -3.351 38.600 39.970 1.00 24.45 195 LEU A N 1
ATOM 1263 C CA . LEU A 1 195 ? -2.954 38.081 41.274 1.00 28.47 195 LEU A CA 1
ATOM 1264 C C . LEU A 1 195 ? -2.105 39.107 42.026 1.00 42.23 195 LEU A C 1
ATOM 1265 O O . LEU A 1 195 ? -1.388 38.761 42.970 1.00 47.59 195 LEU A O 1
ATOM 1270 N N . LYS A 1 196 ? -2.187 40.367 41.595 1.00 31.47 196 LYS A N 1
ATOM 1271 C CA . LYS A 1 196 ? -1.454 41.476 42.209 1.00 30.94 196 LYS A CA 1
ATOM 1272 C C . LYS A 1 196 ? 0.059 41.251 42.135 1.00 31.13 196 LYS A C 1
ATOM 1273 O O . LYS A 1 196 ? 0.754 41.121 43.147 1.00 36.64 196 LYS A O 1
ATOM 1275 N N . ILE A 1 197 ? 0.564 41.219 40.903 1.00 27.33 197 ILE A N 1
ATOM 1276 C CA . ILE A 1 197 ? 2.002 41.098 40.652 1.00 25.71 197 ILE A CA 1
ATOM 1277 C C . ILE A 1 197 ? 2.525 42.525 40.513 1.00 19.92 197 ILE A C 1
ATOM 1278 O O . ILE A 1 197 ? 2.531 43.108 39.428 1.00 20.00 197 ILE A O 1
ATOM 1280 N N . GLN A 1 198 ? 2.972 43.092 41.630 1.00 19.83 198 GLN A N 1
ATOM 1281 C CA . GLN A 1 198 ? 3.435 44.470 41.694 1.00 19.89 198 GLN A CA 1
ATOM 1282 C C . GLN A 1 198 ? 4.714 44.544 42.515 1.00 19.11 198 GLN A C 1
ATOM 1283 O O . GLN A 1 198 ? 4.919 43.731 43.424 1.00 18.85 198 GLN A O 1
ATOM 1289 N N . PRO A 1 199 ? 5.580 45.513 42.231 1.00 18.81 199 PRO A N 1
ATOM 1290 C CA . PRO A 1 199 ? 6.865 45.580 42.937 1.00 18.13 199 PRO A CA 1
ATOM 1291 C C . PRO A 1 199 ? 6.749 46.180 44.329 1.00 18.70 199 PRO A C 1
ATOM 1292 O O . PRO A 1 199 ? 5.868 46.990 44.620 1.00 19.64 199 PRO A O 1
ATOM 1296 N N . LEU A 1 200 ? 7.665 45.755 45.197 1.00 18.18 200 LEU A N 1
ATOM 1297 C CA . LEU A 1 200 ? 7.790 46.313 46.538 1.00 18.68 200 LEU A CA 1
ATOM 1298 C C . LEU A 1 200 ? 8.533 47.641 46.453 1.00 19.48 200 LEU A C 1
ATOM 1299 O O . LEU A 1 200 ? 9.670 47.695 45.971 1.00 21.51 200 LEU A O 1
ATOM 1304 N N . GLU A 1 201 ? 7.894 48.711 46.921 1.00 29.14 201 GLU A N 1
ATOM 1305 C CA . GLU A 1 201 ? 8.394 50.063 46.714 1.00 20.14 201 GLU A CA 1
ATOM 1306 C C . GLU A 1 201 ? 9.037 50.671 47.954 1.00 20.54 201 GLU A C 1
ATOM 1307 O O . GLU A 1 201 ? 9.642 51.744 47.851 1.00 20.79 201 GLU A O 1
ATOM 1313 N N . LYS A 1 202 ? 8.935 50.016 49.108 1.00 23.22 202 LYS A N 1
ATOM 1314 C CA . LYS A 1 202 ? 9.565 50.495 50.331 1.00 21.14 202 LYS A CA 1
ATOM 1315 C C . LYS A 1 202 ? 9.881 49.293 51.210 1.00 22.61 202 LYS A C 1
ATOM 1316 O O . LYS A 1 202 ? 9.298 48.216 51.054 1.00 20.38 202 LYS A O 1
ATOM 1318 N N . ASP A 1 203 ? 10.815 49.485 52.137 1.00 20.80 203 ASP A N 1
ATOM 1319 C CA . ASP A 1 203 ? 11.235 48.408 53.018 1.00 20.46 203 ASP A CA 1
ATOM 1320 C C . ASP A 1 203 ? 10.421 48.454 54.313 1.00 21.57 203 ASP A C 1
ATOM 1321 O O . ASP A 1 203 ? 9.392 49.129 54.405 1.00 22.52 203 ASP A O 1
ATOM 1326 N N . SER A 1 204 ? 10.885 47.733 55.337 1.00 26.43 204 SER A N 1
ATOM 1327 C CA . SER A 1 204 ? 10.145 47.668 56.594 1.00 22.63 204 SER A CA 1
ATOM 1328 C C . SER A 1 204 ? 10.126 49.023 57.290 1.00 29.10 204 SER A C 1
ATOM 1329 O O . SER A 1 204 ? 9.070 49.492 57.732 1.00 24.99 204 SER A O 1
ATOM 1331 N N . LYS A 1 205 ? 11.289 49.670 57.398 1.00 30.06 205 LYS A N 1
A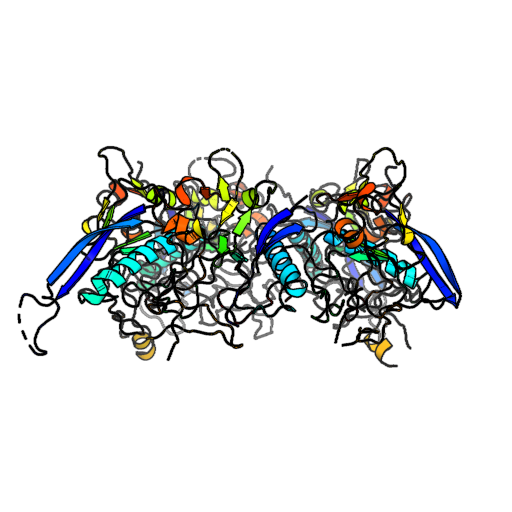TOM 1332 C CA . LYS A 1 205 ? 11.410 50.963 58.060 1.00 31.86 205 LYS A CA 1
ATOM 1333 C C . LYS A 1 205 ? 11.144 52.130 57.116 1.00 34.23 205 LYS A C 1
ATOM 1334 O O . LYS A 1 205 ? 11.646 53.240 57.344 1.00 36.81 205 LYS A O 1
ATOM 1340 N N . SER A 1 206 ? 10.367 51.905 56.057 1.00 28.40 206 SER A N 1
ATOM 1341 C CA . SER A 1 206 ? 9.945 52.962 55.140 1.00 25.00 206 SER A CA 1
ATOM 1342 C C . SER A 1 206 ? 11.150 53.652 54.497 1.00 24.49 206 SER A C 1
ATOM 1343 O O . SER A 1 206 ? 11.356 54.862 54.622 1.00 30.59 206 SER A O 1
ATOM 1346 N N . ARG A 1 207 ? 11.948 52.851 53.800 1.00 23.21 207 ARG A N 1
ATOM 1347 C CA . ARG A 1 207 ? 13.025 53.343 52.954 1.00 22.64 207 ARG A CA 1
ATOM 1348 C C . ARG A 1 207 ? 12.661 53.070 51.502 1.00 21.85 207 ARG A C 1
ATOM 1349 O O . ARG A 1 207 ? 12.359 51.928 51.142 1.00 21.08 207 ARG A O 1
ATOM 1357 N N . SER A 1 208 ? 12.687 54.109 50.674 1.00 22.12 208 SER A N 1
ATOM 1358 C CA . SER A 1 208 ? 12.319 53.946 49.275 1.00 21.52 208 SER A CA 1
ATOM 1359 C C . SER A 1 208 ? 13.319 53.043 48.566 1.00 20.30 208 SER A C 1
ATOM 1360 O O . SER A 1 208 ? 14.531 53.266 48.633 1.00 24.73 208 SER A O 1
ATOM 1363 N N . TYR A 1 209 ? 12.807 52.018 47.882 1.00 32.65 209 TYR A N 1
ATOM 1364 C CA . TYR A 1 209 ? 13.641 51.170 47.039 1.00 18.53 209 TYR A CA 1
ATOM 1365 C C . TYR A 1 209 ? 13.970 51.819 45.702 1.00 18.39 209 TYR A C 1
ATOM 1366 O O . TYR A 1 209 ? 14.608 51.177 44.865 1.00 17.61 209 TYR A O 1
ATOM 1375 N N . ASN A 1 210 ? 13.550 53.066 45.482 1.00 26.61 210 ASN A N 1
ATOM 1376 C CA . ASN A 1 210 ? 13.876 53.810 44.265 1.00 19.22 210 ASN A CA 1
ATOM 1377 C C . ASN A 1 210 ? 13.377 53.083 43.017 1.00 18.66 210 ASN A C 1
ATOM 1378 O O . ASN A 1 210 ? 14.083 52.959 42.014 1.00 18.19 210 ASN A O 1
ATOM 1383 N N . VAL A 1 211 ? 12.134 52.604 43.084 1.00 18.83 211 VAL A N 1
ATOM 1384 C CA . VAL A 1 211 ? 11.530 51.952 41.931 1.00 19.33 211 VAL A CA 1
ATOM 1385 C C . VAL A 1 211 ? 11.280 52.988 40.840 1.00 18.98 211 VAL A C 1
ATOM 1386 O O . VAL A 1 211 ? 10.968 54.155 41.113 1.00 27.54 211 VAL A O 1
ATOM 1390 N N . LEU A 1 212 ? 11.412 52.558 39.591 1.00 18.56 212 LEU A N 1
ATOM 1391 C CA . LEU A 1 212 ? 11.269 53.438 38.448 1.00 18.99 212 LEU A CA 1
ATOM 1392 C C . LEU A 1 212 ? 9.917 53.215 37.775 1.00 19.39 212 LEU A C 1
ATOM 1393 O O . LEU A 1 212 ? 9.073 52.454 38.259 1.00 19.40 212 LEU A O 1
ATOM 1398 N N . GLU A 1 213 ? 9.708 53.884 36.642 1.00 19.79 213 GLU A N 1
ATOM 1399 C CA . GLU A 1 213 ? 8.527 53.639 35.825 1.00 30.98 213 GLU A CA 1
ATOM 1400 C C . GLU A 1 213 ? 8.550 52.211 35.285 1.00 28.22 213 GLU A C 1
ATOM 1401 O O . GLU A 1 213 ? 9.576 51.524 35.301 1.00 30.17 213 GLU A O 1
ATOM 1403 N N . ASP A 1 214 ? 7.386 51.752 34.827 1.00 37.61 214 ASP A N 1
ATOM 1404 C CA . ASP A 1 214 ? 7.218 50.369 34.389 1.00 47.53 214 ASP A CA 1
ATOM 1405 C C . ASP A 1 214 ? 7.128 49.433 35.590 1.00 28.94 214 ASP A C 1
ATOM 1406 O O . ASP A 1 214 ? 6.602 48.320 35.479 1.00 26.26 214 ASP A O 1
ATOM 1408 N N . LYS A 1 215 ? 7.647 49.876 36.737 1.00 25.54 215 LYS A N 1
ATOM 1409 C CA . LYS A 1 215 ? 7.496 49.166 38.009 1.00 27.17 215 LYS A CA 1
ATOM 1410 C C . LYS A 1 215 ? 8.036 47.737 37.923 1.00 28.46 215 LYS A C 1
ATOM 1411 O O . LYS A 1 215 ? 7.363 46.766 38.275 1.00 17.85 215 LYS A O 1
ATOM 1413 N N . ILE A 1 216 ? 9.278 47.616 37.458 1.00 19.06 216 ILE A N 1
ATOM 1414 C CA . ILE A 1 216 ? 9.949 46.324 37.399 1.00 16.36 216 ILE A CA 1
ATOM 1415 C C . ILE A 1 216 ? 11.390 46.481 37.865 1.00 15.77 216 ILE A C 1
ATOM 1416 O O . ILE A 1 216 ? 11.916 45.628 38.588 1.00 15.23 216 ILE A O 1
ATOM 1421 N N . ASN A 1 217 ? 12.036 47.569 37.461 1.00 20.86 217 ASN A N 1
ATOM 1422 C CA . ASN A 1 217 ? 13.445 47.789 37.739 1.00 15.51 217 ASN A CA 1
ATOM 1423 C C . ASN A 1 217 ? 13.624 48.847 38.821 1.00 15.92 217 ASN A C 1
ATOM 1424 O O . ASN A 1 217 ? 12.672 49.479 39.287 1.00 16.55 217 ASN A O 1
ATOM 1429 N N . THR A 1 218 ? 14.881 49.038 39.205 1.00 20.86 218 THR A N 1
ATOM 1430 C CA . THR A 1 218 ? 15.265 49.927 40.287 1.00 16.03 218 THR A CA 1
ATOM 1431 C C . THR A 1 218 ? 16.302 50.915 39.778 1.00 18.12 218 THR A C 1
ATOM 1432 O O . THR A 1 218 ? 17.022 50.642 38.814 1.00 17.76 218 THR A O 1
ATOM 1436 N N . AL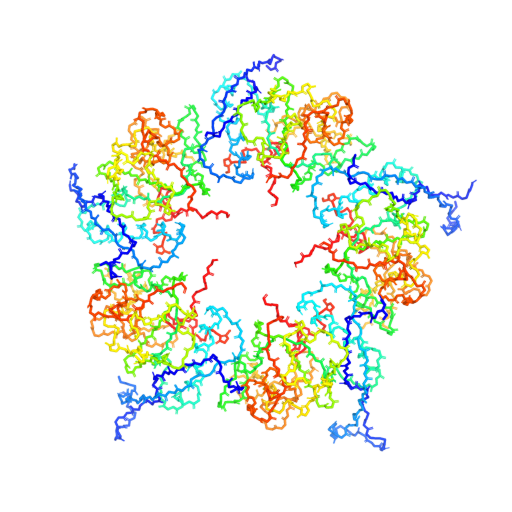A A 1 219 ? 16.366 52.078 40.431 1.00 16.91 219 ALA A N 1
ATOM 1437 C CA . ALA A 1 219 ? 17.374 53.067 40.078 1.00 17.25 219 ALA A CA 1
ATOM 1438 C C . ALA A 1 219 ? 18.785 52.570 40.355 1.00 16.79 219 ALA A C 1
ATOM 1439 O O . ALA A 1 219 ? 19.742 53.138 39.819 1.00 16.99 219 ALA A O 1
ATOM 1441 N N . TYR A 1 220 ? 18.933 51.535 41.179 1.00 16.26 220 TYR A N 1
ATOM 1442 C CA . TYR A 1 220 ? 20.250 50.988 41.470 1.00 15.86 220 TYR A CA 1
ATOM 1443 C C . TYR A 1 220 ? 20.785 50.226 40.264 1.00 15.30 220 TYR A C 1
ATOM 1444 O O . TYR A 1 220 ? 20.046 49.513 39.581 1.00 14.95 220 TYR A O 1
ATOM 1453 N N . ARG A 1 221 ? 22.077 50.382 40.002 1.00 15.33 221 ARG A N 1
ATOM 1454 C CA . ARG A 1 221 ? 22.781 49.587 39.009 1.00 14.88 221 ARG A CA 1
ATOM 1455 C C . ARG A 1 221 ? 23.983 48.919 39.664 1.00 14.59 221 ARG A C 1
ATOM 1456 O O . ARG A 1 221 ? 24.512 49.396 40.670 1.00 14.91 221 ARG A O 1
ATOM 1464 N N . SER A 1 222 ? 24.413 47.805 39.080 1.00 14.04 222 SER A N 1
ATOM 1465 C CA . SER A 1 222 ? 25.524 47.036 39.616 1.00 13.75 222 SER A CA 1
ATOM 1466 C C . SER A 1 222 ? 26.488 46.682 38.495 1.00 13.72 222 SER A C 1
ATOM 1467 O O . SER A 1 222 ? 26.083 46.463 37.349 1.00 13.64 222 SER A O 1
ATOM 1470 N N . TRP A 1 223 ? 27.775 46.636 38.841 1.00 13.89 223 TRP A N 1
ATOM 1471 C CA . TRP A 1 223 ? 28.788 46.266 37.860 1.00 13.98 223 TRP A CA 1
ATOM 1472 C C . TRP A 1 223 ? 28.629 44.816 37.425 1.00 13.32 223 TRP A C 1
ATOM 1473 O O . TRP A 1 223 ? 28.805 44.491 36.245 1.00 13.37 223 TRP A O 1
ATOM 1484 N N . TYR A 1 224 ? 28.297 43.932 38.368 1.00 12.78 224 TYR A N 1
ATOM 1485 C CA . TYR A 1 224 ? 28.201 42.511 38.055 1.00 12.21 224 TYR A CA 1
ATOM 1486 C C . TYR A 1 224 ? 27.067 42.235 37.078 1.00 12.04 224 TYR A C 1
ATOM 1487 O O . TYR A 1 224 ? 27.224 41.431 36.153 1.00 11.91 224 TYR A O 1
ATOM 1496 N N . LEU A 1 225 ? 25.919 42.891 37.260 1.00 12.13 225 LEU A N 1
ATOM 1497 C CA . LEU A 1 225 ? 24.797 42.656 36.359 1.00 12.07 225 LEU A CA 1
ATOM 1498 C C . LEU A 1 225 ? 25.089 43.192 34.964 1.00 12.52 225 LEU A C 1
ATOM 1499 O O . LEU A 1 225 ? 24.803 42.525 33.963 1.00 12.48 225 LEU A O 1
ATOM 1504 N N . SER A 1 226 ? 25.656 44.395 34.872 1.00 13.05 226 SER A N 1
ATOM 1505 C CA . SER A 1 226 ? 26.003 44.932 33.562 1.00 13.57 226 SER A CA 1
ATOM 1506 C C . SER A 1 226 ? 27.121 44.128 32.913 1.00 13.58 226 SER A C 1
ATOM 1507 O O . SER A 1 226 ? 27.165 44.005 31.683 1.00 13.89 226 SER A O 1
ATOM 1510 N N . TYR A 1 227 ? 28.029 43.576 33.721 1.00 13.33 227 TYR A N 1
ATOM 1511 C CA . TYR A 1 227 ? 29.126 42.783 33.179 1.00 13.41 227 TYR A CA 1
ATOM 1512 C C . TYR A 1 227 ? 28.620 41.472 32.594 1.00 13.01 227 TYR A C 1
ATOM 1513 O O . TYR A 1 227 ? 29.046 41.064 31.509 1.00 13.31 227 TYR A O 1
ATOM 1522 N N . ASN A 1 228 ? 27.701 40.808 33.290 1.00 12.42 228 ASN A N 1
ATOM 1523 C CA . ASN A 1 228 ? 27.233 39.496 32.868 1.00 12.09 228 ASN A CA 1
ATOM 1524 C C . ASN A 1 228 ? 25.995 39.567 31.983 1.00 12.23 228 ASN A C 1
ATOM 1525 O O . ASN A 1 228 ? 25.895 38.814 31.009 1.00 27.58 228 ASN A O 1
ATOM 1530 N N . TYR A 1 229 ? 25.053 40.460 32.286 1.00 12.30 229 TYR A N 1
ATOM 1531 C CA . TYR A 1 229 ? 23.784 40.508 31.572 1.00 12.48 229 TYR A CA 1
ATOM 1532 C C . TYR A 1 229 ? 23.657 41.700 30.633 1.00 13.11 229 TYR A C 1
ATOM 1533 O O . TYR A 1 229 ? 22.642 41.813 29.937 1.00 13.38 229 TYR A O 1
ATOM 1542 N N . GLY A 1 230 ? 24.640 42.596 30.597 1.00 13.44 230 GLY A N 1
ATOM 1543 C CA . GLY A 1 230 ? 24.606 43.727 29.697 1.00 14.12 230 GLY A CA 1
ATOM 1544 C C . GLY A 1 230 ? 25.046 43.353 28.294 1.00 14.58 230 GLY A C 1
ATOM 1545 O O . GLY A 1 230 ? 25.248 42.186 27.955 1.00 17.66 230 GLY A O 1
ATOM 1546 N N . ASN A 1 231 ? 25.195 44.376 27.464 1.00 17.47 231 ASN A N 1
ATOM 1547 C CA . ASN A 1 231 ? 25.654 44.166 26.094 1.00 24.71 231 ASN A CA 1
ATOM 1548 C C . ASN A 1 231 ? 27.085 43.643 26.110 1.00 29.77 231 ASN A C 1
ATOM 1549 O O . ASN A 1 231 ? 27.975 44.322 26.640 1.00 29.34 231 ASN A O 1
ATOM 1554 N N . PRO A 1 232 ? 27.359 42.461 25.547 1.00 36.88 232 PRO A N 1
ATOM 1555 C CA . PRO A 1 232 ? 28.716 41.902 25.678 1.00 32.96 232 PRO A CA 1
ATOM 1556 C C . PRO A 1 232 ? 29.785 42.716 24.970 1.00 31.76 232 PRO A C 1
ATOM 1557 O O . PRO A 1 232 ? 30.951 42.659 25.378 1.00 32.87 232 PRO A O 1
ATOM 1561 N N . GLU A 1 233 ? 29.432 43.471 23.929 1.00 30.28 233 GLU A N 1
ATOM 1562 C CA . GLU A 1 233 ? 30.412 44.190 23.124 1.00 31.46 233 GLU A CA 1
ATOM 1563 C C . GLU A 1 233 ? 30.336 45.702 23.284 1.00 31.77 233 GLU A C 1
ATOM 1564 O O . GLU A 1 233 ? 31.073 46.420 22.599 1.00 27.68 233 GLU A O 1
ATOM 1566 N N . LYS A 1 234 ? 29.467 46.206 24.158 1.00 30.28 234 LYS A N 1
ATOM 1567 C CA . LYS A 1 234 ? 29.356 47.642 24.377 1.00 21.98 234 LYS A CA 1
ATOM 1568 C C . LYS A 1 234 ? 29.195 48.019 25.839 1.00 29.13 234 LYS A C 1
ATOM 1569 O O . LYS A 1 234 ? 29.350 49.200 26.166 1.00 31.52 234 LYS A O 1
ATOM 1571 N N . GLY A 1 235 ? 28.898 47.076 26.727 1.00 31.38 235 GLY A N 1
ATOM 1572 C CA . GLY A 1 235 ? 28.697 47.372 28.129 1.00 33.09 235 GLY A CA 1
ATOM 1573 C C . GLY A 1 235 ? 30.001 47.471 28.892 1.00 19.67 235 GLY A C 1
ATOM 1574 O O . GLY A 1 235 ? 31.085 47.631 28.325 1.00 17.56 235 GLY A O 1
ATOM 1575 N N . ILE A 1 236 ? 29.882 47.363 30.218 1.00 16.36 236 ILE A N 1
ATOM 1576 C CA . ILE A 1 236 ? 31.044 47.477 31.087 1.00 16.51 236 ILE A CA 1
ATOM 1577 C C . ILE A 1 236 ? 32.022 46.335 30.867 1.00 16.40 236 ILE A C 1
ATOM 1578 O O . ILE A 1 236 ? 33.196 46.447 31.236 1.00 16.79 236 ILE A O 1
ATOM 1583 N N . ARG A 1 237 ? 31.573 45.230 30.272 1.00 20.94 237 ARG A N 1
ATOM 1584 C CA . ARG A 1 237 ? 32.471 44.111 30.019 1.00 15.94 237 ARG A CA 1
ATOM 1585 C C . ARG A 1 237 ? 33.548 44.454 28.998 1.00 16.90 237 ARG A C 1
ATOM 1586 O O . ARG A 1 237 ? 34.620 43.840 29.016 1.00 17.12 237 ARG A O 1
ATOM 1594 N N . SER A 1 238 ? 33.296 45.427 28.121 1.00 17.56 238 SER A N 1
ATOM 1595 C CA . SER A 1 238 ? 34.232 45.708 27.039 1.00 18.57 238 SER A CA 1
ATOM 1596 C C . SER A 1 238 ? 35.557 46.272 27.536 1.00 19.23 238 SER A C 1
ATOM 1597 O O . SER A 1 238 ? 36.560 46.165 26.820 1.00 20.05 238 SER A O 1
ATOM 1600 N N . TRP A 1 239 ? 35.590 46.869 28.738 1.00 19.00 239 TRP A N 1
ATOM 1601 C CA . TRP A 1 239 ? 36.834 47.438 29.244 1.00 19.73 239 TRP A CA 1
ATOM 1602 C C . TRP A 1 239 ? 37.118 47.104 30.705 1.00 19.19 239 TRP A C 1
ATOM 1603 O O . TRP A 1 239 ? 38.098 47.619 31.257 1.00 19.83 239 TRP A O 1
ATOM 1614 N N . THR A 1 240 ? 36.310 46.269 31.348 1.00 18.13 240 THR A N 1
ATOM 1615 C CA . THR A 1 240 ? 36.617 45.747 32.671 1.00 17.64 240 THR A CA 1
ATOM 1616 C C . THR A 1 240 ? 36.747 44.232 32.585 1.00 17.04 240 THR A C 1
ATOM 1617 O O . THR A 1 240 ? 36.298 43.605 31.621 1.00 16.85 240 THR A O 1
ATOM 1621 N N . LEU A 1 241 ? 37.371 43.644 33.603 1.00 16.81 241 LEU A N 1
ATOM 1622 C CA . LEU A 1 241 ? 37.611 42.208 33.623 1.00 16.33 241 LEU A CA 1
ATOM 1623 C C . LEU A 1 241 ? 37.332 41.656 35.010 1.00 15.58 241 LEU A C 1
ATOM 1624 O O . LEU A 1 241 ? 37.810 42.201 36.009 1.00 15.83 241 LEU A O 1
ATOM 1629 N N . LEU A 1 242 ? 36.567 40.569 35.061 1.00 14.76 242 LEU A N 1
ATOM 1630 C CA . LEU A 1 242 ? 36.277 39.872 36.306 1.00 14.07 242 LEU A CA 1
ATOM 1631 C C . LEU A 1 242 ? 37.386 38.869 36.595 1.00 14.17 242 LEU A C 1
ATOM 1632 O O . LEU A 1 242 ? 37.730 38.050 35.738 1.00 14.26 242 LEU A O 1
ATOM 1637 N N . THR A 1 243 ? 37.950 38.946 37.796 1.00 14.25 243 THR A N 1
ATOM 1638 C CA . THR A 1 243 ? 38.989 38.029 38.237 1.00 14.39 243 THR A CA 1
ATOM 1639 C C . THR A 1 243 ? 38.683 37.573 39.657 1.00 16.57 243 THR A C 1
ATOM 1640 O O . THR A 1 243 ? 37.813 38.122 40.338 1.00 21.85 243 THR A O 1
ATOM 1644 N N . THR A 1 244 ? 39.414 36.554 40.102 1.00 22.21 244 THR A N 1
ATOM 1645 C CA . THR A 1 244 ? 39.205 36.015 41.436 1.00 32.37 244 THR A CA 1
ATOM 1646 C C . THR A 1 244 ? 39.638 37.031 42.494 1.00 35.61 244 THR A C 1
ATOM 1647 O O . THR A 1 244 ? 40.244 38.067 42.198 1.00 20.70 244 THR A O 1
ATOM 1651 N N . SER A 1 245 ? 39.320 36.715 43.746 1.00 36.54 245 SER A N 1
ATOM 1652 C CA . SER A 1 245 ? 39.610 37.604 44.865 1.00 37.07 245 SER A CA 1
ATOM 1653 C C . SER A 1 245 ? 40.651 36.992 45.797 1.00 36.42 245 SER A C 1
ATOM 1654 O O . SER A 1 245 ? 40.825 35.774 45.828 1.00 41.91 245 SER A O 1
ATOM 1657 N N . HIS A 1 283 ? 25.127 46.601 65.373 1.00 30.59 283 HIS A N 1
ATOM 1658 C CA . HIS A 1 283 ? 25.885 46.146 64.214 1.00 23.19 283 HIS A CA 1
ATOM 1659 C C . HIS A 1 283 ? 26.220 47.313 63.293 1.00 25.95 283 HIS A C 1
ATOM 1660 O O . HIS A 1 283 ? 25.386 47.748 62.500 1.00 29.29 283 HIS A O 1
ATOM 1662 N N . VAL A 1 284 ? 27.450 47.818 63.406 1.00 31.82 284 VAL A N 1
ATOM 1663 C CA . VAL A 1 284 ? 27.862 48.952 62.587 1.00 24.01 284 VAL A CA 1
ATOM 1664 C C . VAL A 1 284 ? 27.992 48.548 61.125 1.00 22.64 284 VAL A C 1
ATOM 1665 O O . VAL A 1 284 ? 27.824 49.380 60.227 1.00 22.59 284 VAL A O 1
ATOM 1669 N N . PHE A 1 285 ? 28.292 47.281 60.857 1.00 22.92 285 PHE A N 1
ATOM 1670 C CA . PHE A 1 285 ? 28.399 46.779 59.494 1.00 20.35 285 PHE A CA 1
ATOM 1671 C C . PHE A 1 285 ? 27.059 46.337 58.920 1.00 19.55 285 PHE A C 1
ATOM 1672 O O . PHE A 1 285 ? 27.020 45.831 57.794 1.00 18.54 285 PHE A O 1
ATOM 1680 N N . ASN A 1 286 ? 25.960 46.510 59.664 1.00 20.08 286 ASN A N 1
ATOM 1681 C CA . ASN A 1 286 ? 24.620 46.205 59.180 1.00 19.54 286 ASN A CA 1
ATOM 1682 C C . ASN A 1 286 ? 23.670 47.256 59.764 1.00 20.63 286 ASN A C 1
ATOM 1683 O O . ASN A 1 286 ? 22.851 46.990 60.642 1.00 24.82 286 ASN A O 1
ATOM 1688 N N . ARG A 1 287 ? 23.790 48.488 59.270 1.00 21.10 287 ARG A N 1
ATOM 1689 C CA . ARG A 1 287 ? 22.958 49.583 59.749 1.00 28.69 287 ARG A CA 1
ATOM 1690 C C . ARG A 1 287 ? 21.558 49.573 59.149 1.00 21.90 287 ARG A C 1
ATOM 1691 O O . ARG A 1 287 ? 20.685 50.290 59.647 1.00 22.85 287 ARG A O 1
ATOM 1699 N N . PHE A 1 288 ? 21.317 48.779 58.109 1.00 20.70 288 PHE A N 1
ATOM 1700 C CA . PHE A 1 288 ? 20.016 48.708 57.447 1.00 20.41 288 PHE A CA 1
ATOM 1701 C C . PHE A 1 288 ? 19.629 47.244 57.293 1.00 20.83 288 PHE A C 1
ATOM 1702 O O . PHE A 1 288 ? 19.526 46.724 56.175 1.00 20.32 288 PHE A O 1
ATOM 1710 N N . PRO A 1 289 ? 19.397 46.546 58.409 1.00 20.05 289 PRO A N 1
ATOM 1711 C CA . PRO A 1 289 ? 19.109 45.104 58.323 1.00 19.46 289 PRO A CA 1
ATOM 1712 C C . PRO A 1 289 ? 17.828 44.788 57.574 1.00 20.71 289 PRO A C 1
ATOM 1713 O O . PRO A 1 289 ? 17.660 43.653 57.110 1.00 25.92 289 PRO A O 1
ATOM 1717 N N . GLU A 1 290 ? 16.921 45.753 57.441 1.00 20.27 290 GLU A N 1
ATOM 1718 C CA . GLU A 1 290 ? 15.657 45.527 56.757 1.00 19.19 290 GLU A CA 1
ATOM 1719 C C . GLU A 1 290 ? 15.742 45.815 55.266 1.00 20.21 290 GLU A C 1
ATOM 1720 O O . GLU A 1 290 ? 15.000 45.209 54.484 1.00 21.49 290 GLU A O 1
ATOM 1726 N N . ASN A 1 291 ? 16.630 46.717 54.854 1.00 23.47 291 ASN A N 1
ATOM 1727 C CA . ASN A 1 291 ? 16.721 47.121 53.457 1.00 21.31 291 ASN A CA 1
ATOM 1728 C C . ASN A 1 291 ? 17.443 46.054 52.646 1.00 16.79 291 ASN A C 1
ATOM 1729 O O . ASN A 1 291 ? 18.557 45.648 52.989 1.00 16.48 291 ASN A O 1
ATOM 1734 N N . GLN A 1 292 ? 16.808 45.605 51.565 1.00 16.26 292 GLN A N 1
ATOM 1735 C CA . GLN A 1 292 ? 17.356 44.517 50.766 1.00 15.26 292 GLN A CA 1
ATOM 1736 C C . GLN A 1 292 ? 18.540 44.938 49.907 1.00 14.88 292 GLN A C 1
ATOM 1737 O O . GLN A 1 292 ? 19.337 44.078 49.512 1.00 18.49 292 GLN A O 1
ATOM 1743 N N . ILE A 1 293 ? 18.683 46.227 49.622 1.00 16.01 293 ILE A N 1
ATOM 1744 C CA . ILE A 1 293 ? 19.824 46.705 48.850 1.00 15.18 293 ILE A CA 1
ATOM 1745 C C . ILE A 1 293 ? 21.011 47.015 49.753 1.00 15.51 293 ILE A C 1
ATOM 1746 O O . ILE A 1 293 ? 22.152 46.687 49.420 1.00 15.12 293 ILE A O 1
ATOM 1751 N N . LEU A 1 294 ? 20.765 47.640 50.900 1.00 16.31 294 LEU A N 1
ATOM 1752 C CA . LEU A 1 294 ? 21.823 48.051 51.810 1.00 16.82 294 LEU A CA 1
ATOM 1753 C C . LEU A 1 294 ? 22.151 46.998 52.863 1.00 16.65 294 LEU A C 1
ATOM 1754 O O . LEU A 1 294 ? 22.940 47.274 53.773 1.00 17.19 294 LEU A O 1
ATOM 1759 N N . ILE A 1 295 ? 21.564 45.803 52.767 1.00 18.29 295 ILE A N 1
ATOM 1760 C CA . ILE A 1 295 ? 21.854 44.760 53.738 1.00 15.83 295 ILE A CA 1
ATOM 1761 C C . ILE A 1 295 ? 23.331 44.381 53.659 1.00 15.48 295 ILE A C 1
ATOM 1762 O O . ILE A 1 295 ? 23.964 44.463 52.599 1.00 18.87 295 ILE A O 1
ATOM 1767 N N . ARG A 1 296 ? 23.889 43.974 54.793 1.00 16.94 296 ARG A N 1
ATOM 1768 C CA . ARG A 1 296 ? 25.283 43.553 54.824 1.00 15.55 296 ARG A CA 1
ATOM 1769 C C . ARG A 1 296 ? 25.504 42.452 53.791 1.00 14.51 296 ARG A C 1
ATOM 1770 O O . ARG A 1 296 ? 24.728 41.487 53.748 1.00 15.30 296 ARG A O 1
ATOM 1778 N N . PRO A 1 297 ? 26.522 42.559 52.939 1.00 14.25 297 PRO A N 1
ATOM 1779 C CA . PRO A 1 297 ? 26.712 41.543 51.907 1.00 13.37 297 PRO A CA 1
ATOM 1780 C C . PRO A 1 297 ? 27.033 40.201 52.531 1.00 12.99 297 PRO A C 1
ATOM 1781 O O . PRO A 1 297 ? 27.655 40.129 53.607 1.00 14.12 297 PRO A O 1
ATOM 1785 N N . PRO A 1 298 ? 26.616 39.105 51.899 1.00 12.27 298 PRO A N 1
ATOM 1786 C CA . PRO A 1 298 ? 26.942 37.781 52.443 1.00 16.83 298 PRO A CA 1
ATOM 1787 C C . PRO A 1 298 ? 28.410 37.433 52.245 1.00 11.83 298 PRO A C 1
ATOM 1788 O O . PRO A 1 298 ? 29.055 37.861 51.285 1.00 14.42 298 PRO A O 1
ATOM 1792 N N . ALA A 1 299 ? 28.945 36.628 53.193 1.00 11.89 299 ALA A N 1
ATOM 1793 C CA . ALA A 1 299 ? 30.329 36.182 53.147 1.00 14.32 299 ALA A CA 1
ATOM 1794 C C . ALA A 1 299 ? 30.450 34.857 52.395 1.00 22.45 299 ALA A C 1
ATOM 1795 O O . ALA A 1 299 ? 29.492 34.080 52.329 1.00 19.56 299 ALA A O 1
ATOM 1797 N N . PRO A 1 300 ? 31.616 34.576 51.814 1.00 28.75 300 PRO A N 1
ATOM 1798 C CA . PRO A 1 300 ? 31.794 33.316 51.081 1.00 33.23 300 PRO A CA 1
ATOM 1799 C C . PRO A 1 300 ? 31.722 32.107 52.004 1.00 33.64 300 PRO A C 1
ATOM 1800 O O . PRO A 1 300 ? 31.714 32.212 53.233 1.00 21.43 300 PRO A O 1
ATOM 1804 N N . THR A 1 301 ? 31.673 30.934 51.374 1.00 35.46 301 THR A N 1
ATOM 1805 C CA . THR A 1 301 ? 31.586 29.657 52.082 1.00 44.68 301 THR A CA 1
ATOM 1806 C C . THR A 1 301 ? 30.374 29.629 53.013 1.00 37.36 301 THR A C 1
ATOM 1807 O O . THR A 1 301 ? 29.289 29.189 52.624 1.00 37.66 301 THR A O 1
ATOM 1811 N N . GLU B 1 13 ? 41.326 -2.716 31.229 1.00 29.15 13 GLU B N 1
ATOM 1812 C CA . GLU B 1 13 ? 41.176 -1.292 30.952 1.00 41.89 13 GLU B CA 1
ATOM 1813 C C . GLU B 1 13 ? 40.086 -0.681 31.832 1.00 48.28 13 GLU B C 1
ATOM 1814 O O . GLU B 1 13 ? 40.349 -0.274 32.966 1.00 42.89 13 GLU B O 1
ATOM 1816 N N . TYR B 1 14 ? 38.858 -0.627 31.308 1.00 46.63 14 TYR B N 1
ATOM 1817 C CA . TYR B 1 14 ? 37.730 -0.034 32.030 1.00 48.65 14 TYR B CA 1
ATOM 1818 C C . TYR B 1 14 ? 37.041 -1.120 32.854 1.00 55.08 14 TYR B C 1
ATOM 1819 O O . TYR B 1 14 ? 35.966 -1.622 32.518 1.00 56.69 14 TYR B O 1
ATOM 1821 N N . MET B 1 15 ? 37.685 -1.483 33.962 1.00 47.61 15 MET B N 1
ATOM 1822 C CA . MET B 1 15 ? 37.163 -2.448 34.916 1.00 30.96 15 MET B CA 1
ATOM 1823 C C . MET B 1 15 ? 36.843 -1.736 36.230 1.00 28.00 15 MET B C 1
ATOM 1824 O O . MET B 1 15 ? 36.846 -0.502 36.310 1.00 39.54 15 MET B O 1
ATOM 1826 N N . PHE B 1 16 ? 36.576 -2.519 37.271 1.00 19.91 16 PHE B N 1
ATOM 1827 C CA . PHE B 1 16 ? 36.199 -1.972 38.566 1.00 28.14 16 PHE B CA 1
ATOM 1828 C C . PHE B 1 16 ? 37.421 -1.808 39.464 1.00 29.56 16 PHE B C 1
ATOM 1829 O O . PHE B 1 16 ? 38.374 -2.590 39.403 1.00 33.24 16 PHE B O 1
ATOM 1837 N N . SER B 1 17 ? 37.379 -0.776 40.307 1.00 30.43 17 SER B N 1
ATOM 1838 C CA . SER B 1 17 ? 38.517 -0.377 41.128 1.00 29.32 17 SER B CA 1
ATOM 1839 C C . SER B 1 17 ? 38.300 -0.632 42.611 1.00 22.83 17 SER B C 1
ATOM 1840 O O . SER B 1 17 ? 39.164 -1.216 43.271 1.00 24.43 17 SER B O 1
ATOM 1843 N N . ASN B 1 18 ? 37.168 -0.195 43.160 1.00 23.45 18 ASN B N 1
ATOM 1844 C CA . ASN B 1 18 ? 36.863 -0.372 44.580 1.00 20.00 18 ASN B CA 1
ATOM 1845 C C . ASN B 1 18 ? 36.094 -1.679 44.736 1.00 15.48 18 ASN B C 1
ATOM 1846 O O . ASN B 1 18 ? 34.881 -1.728 44.521 1.00 14.99 18 ASN B O 1
ATOM 1851 N N . LYS B 1 19 ? 36.801 -2.740 45.123 1.00 15.04 19 LYS B N 1
ATOM 1852 C CA . LYS B 1 19 ? 36.225 -4.076 45.150 1.00 15.64 19 LYS B CA 1
ATOM 1853 C C . LYS B 1 19 ? 36.965 -4.942 46.157 1.00 15.97 19 LYS B C 1
ATOM 1854 O O . LYS B 1 19 ? 38.155 -4.745 46.414 1.00 16.02 19 LYS B O 1
ATOM 1860 N N . PHE B 1 20 ? 36.245 -5.908 46.719 1.00 16.26 20 PHE B N 1
ATOM 1861 C CA . PHE B 1 20 ? 36.828 -6.890 47.623 1.00 16.70 20 PHE B CA 1
ATOM 1862 C C . PHE B 1 20 ? 35.933 -8.121 47.607 1.00 17.33 20 PHE B C 1
ATOM 1863 O O . PHE B 1 20 ? 34.834 -8.106 47.048 1.00 17.35 20 PHE B O 1
ATOM 1871 N N . LYS B 1 21 ? 36.424 -9.194 48.216 1.00 17.91 21 LYS B N 1
ATOM 1872 C CA . LYS B 1 21 ? 35.685 -10.441 48.333 1.00 18.62 21 LYS B CA 1
ATOM 1873 C C . LYS B 1 21 ? 35.534 -10.793 49.806 1.00 18.55 21 LYS B C 1
ATOM 1874 O O . LYS B 1 21 ? 36.382 -10.443 50.633 1.00 18.26 21 LYS B O 1
ATOM 1880 N N . ALA B 1 22 ? 34.444 -11.483 50.135 1.00 18.91 22 ALA B N 1
ATOM 1881 C CA . ALA B 1 22 ? 34.228 -11.923 51.504 1.00 19.01 22 ALA B CA 1
ATOM 1882 C C . ALA B 1 22 ? 33.333 -13.153 51.512 1.00 19.88 22 ALA B C 1
ATOM 1883 O O . ALA B 1 22 ? 32.589 -13.415 50.562 1.00 20.24 22 ALA B O 1
ATOM 1885 N N . ARG B 1 23 ? 33.420 -13.904 52.609 1.00 20.29 23 ARG B N 1
ATOM 1886 C CA . ARG B 1 23 ? 32.612 -15.094 52.851 1.00 21.19 23 ARG B CA 1
ATOM 1887 C C . ARG B 1 23 ? 31.577 -14.752 53.914 1.00 20.96 23 ARG B C 1
ATOM 1888 O O . ARG B 1 23 ? 31.935 -14.355 55.029 1.00 20.59 23 ARG B O 1
ATOM 1896 N N . VAL B 1 24 ? 30.301 -14.897 53.568 1.00 21.27 24 VAL B N 1
ATOM 1897 C CA . VAL B 1 24 ? 29.197 -14.521 54.433 1.00 24.05 24 VAL B CA 1
ATOM 1898 C C . VAL B 1 24 ? 28.265 -15.719 54.578 1.00 22.28 24 VAL B C 1
ATOM 1899 O O . VAL B 1 24 ? 28.452 -16.754 53.943 1.00 23.08 24 VAL B O 1
ATOM 1903 N N . MET B 1 25 ? 27.253 -15.565 55.429 1.00 23.94 25 MET B N 1
ATOM 1904 C CA . MET B 1 25 ? 26.261 -16.609 55.648 1.00 27.75 25 MET B CA 1
ATOM 1905 C C . MET B 1 25 ? 25.132 -16.453 54.635 1.00 24.52 25 MET B C 1
ATOM 1906 O O . MET B 1 25 ? 24.578 -15.361 54.478 1.00 27.29 25 MET B O 1
ATOM 1911 N N . VAL B 1 26 ? 24.791 -17.546 53.957 1.00 33.31 26 VAL B N 1
ATOM 1912 C CA . VAL B 1 26 ? 23.809 -17.526 52.885 1.00 26.91 26 VAL B CA 1
ATOM 1913 C C . VAL B 1 26 ? 22.502 -18.193 53.297 1.00 30.65 26 VAL B C 1
ATOM 1914 O O . VAL B 1 26 ? 21.425 -17.745 52.899 1.00 36.27 26 VAL B O 1
ATOM 1918 N N . SER B 1 27 ? 22.571 -19.265 54.081 1.00 27.36 27 SER B N 1
ATOM 1919 C CA . SER B 1 27 ? 21.384 -20.005 54.477 1.00 28.61 27 SER B CA 1
ATOM 1920 C C . SER B 1 27 ? 21.423 -20.284 55.971 1.00 28.82 27 SER B C 1
ATOM 1921 O O . SER B 1 27 ? 22.495 -20.410 56.569 1.00 28.39 27 SER B O 1
ATOM 1923 N N . ARG B 1 28 ? 20.234 -20.367 56.568 1.00 29.58 28 ARG B N 1
ATOM 1924 C CA . ARG B 1 28 ? 20.099 -20.762 57.969 1.00 30.09 28 ARG B CA 1
ATOM 1925 C C . ARG B 1 28 ? 18.793 -21.542 58.087 1.00 31.64 28 ARG B C 1
ATOM 1926 O O . ARG B 1 28 ? 17.720 -20.941 58.198 1.00 31.80 28 ARG B O 1
ATOM 1934 N N . LYS B 1 29 ? 18.891 -22.871 58.064 1.00 42.06 29 LYS B N 1
ATOM 1935 C CA . LYS B 1 29 ? 17.727 -23.747 58.060 1.00 34.49 29 LYS B CA 1
ATOM 1936 C C . LYS B 1 29 ? 17.871 -24.793 59.160 1.00 35.52 29 LYS B C 1
ATOM 1937 O O . LYS B 1 29 ? 18.862 -24.826 59.895 1.00 34.94 29 LYS B O 1
ATOM 1943 N N . ALA B 1 30 ? 16.863 -25.647 59.270 1.00 37.14 30 ALA B N 1
ATOM 1944 C CA . ALA B 1 30 ? 16.891 -26.784 60.179 1.00 38.39 30 ALA B CA 1
ATOM 1945 C C . ALA B 1 30 ? 17.461 -28.000 59.468 1.00 39.42 30 ALA B C 1
ATOM 1946 O O . ALA B 1 30 ? 17.593 -28.019 58.241 1.00 39.05 30 ALA B O 1
ATOM 1948 N N . PRO B 1 31 ? 17.827 -29.042 60.216 1.00 40.12 31 PRO B N 1
ATOM 1949 C CA . PRO B 1 31 ? 18.205 -30.305 59.571 1.00 41.20 31 PRO B CA 1
ATOM 1950 C C . PRO B 1 31 ? 17.145 -30.733 58.564 1.00 47.88 31 PRO B C 1
ATOM 1951 O O . PRO B 1 31 ? 15.950 -30.494 58.750 1.00 47.59 31 PRO B O 1
ATOM 1955 N N . GLU B 1 32 ? 17.600 -31.371 57.487 1.00 47.54 32 GLU B N 1
ATOM 1956 C CA . GLU B 1 32 ? 16.758 -31.652 56.328 1.00 56.81 32 GLU B CA 1
ATOM 1957 C C . GLU B 1 32 ? 15.378 -32.181 56.683 1.00 54.42 32 GLU B C 1
ATOM 1958 O O . GLU B 1 32 ? 14.400 -31.876 55.981 1.00 46.11 32 GLU B O 1
ATOM 1964 N N . GLY B 1 33 ? 15.288 -32.962 57.755 1.00 46.59 33 GLY B N 1
ATOM 1965 C CA . GLY B 1 33 ? 14.002 -33.485 58.177 1.00 48.36 33 GLY B CA 1
ATOM 1966 C C . GLY B 1 33 ? 13.227 -32.628 59.161 1.00 54.81 33 GLY B C 1
ATOM 1967 O O . GLY B 1 33 ? 11.989 -32.609 59.144 1.00 54.58 33 GLY B O 1
ATOM 1968 N N . VAL B 1 34 ? 13.950 -31.915 60.023 1.00 58.16 34 VAL B N 1
ATOM 1969 C CA . VAL B 1 34 ? 13.326 -31.145 61.097 1.00 51.12 34 VAL B CA 1
ATOM 1970 C C . VAL B 1 34 ? 12.322 -30.139 60.539 1.00 59.05 34 VAL B C 1
ATOM 1971 O O . VAL B 1 34 ? 12.530 -29.540 59.478 1.00 65.32 34 VAL B O 1
ATOM 1975 N N . THR B 1 35 ? 11.257 -29.908 61.285 1.00 66.87 35 THR B N 1
ATOM 1976 C CA . THR B 1 35 ? 10.240 -28.908 60.955 1.00 66.71 35 THR B CA 1
ATOM 1977 C C . THR B 1 35 ? 10.029 -27.971 62.147 1.00 68.61 35 THR B C 1
ATOM 1978 O O . THR B 1 35 ? 10.077 -28.405 63.304 1.00 71.46 35 THR B O 1
ATOM 1980 N N . VAL B 1 36 ? 9.825 -26.686 61.866 1.00 64.83 36 VAL B N 1
ATOM 1981 C CA . VAL B 1 36 ? 9.707 -25.640 62.899 1.00 64.06 36 VAL B CA 1
ATOM 1982 C C . VAL B 1 36 ? 8.944 -26.152 64.126 1.00 65.71 36 VAL B C 1
ATOM 1983 O O . VAL B 1 36 ? 7.884 -26.761 63.987 1.00 84.94 36 VAL B O 1
ATOM 1985 N N . ASN B 1 37 ? 9.465 -25.934 65.323 1.00 65.29 37 ASN B N 1
ATOM 1986 C CA . ASN B 1 37 ? 8.851 -26.413 66.569 1.00 69.57 37 ASN B CA 1
ATOM 1987 C C . ASN B 1 37 ? 8.495 -25.234 67.492 1.00 68.40 37 ASN B C 1
ATOM 1988 O O . ASN B 1 37 ? 8.796 -24.072 67.223 1.00 65.61 37 ASN B O 1
ATOM 1990 N N . ASP B 1 38 ? 7.863 -25.547 68.601 1.00 75.11 38 ASP B N 1
ATOM 1991 C CA . ASP B 1 38 ? 7.546 -24.553 69.618 1.00 75.80 38 ASP B CA 1
ATOM 1992 C C . ASP B 1 38 ? 8.229 -24.908 70.925 1.00 78.37 38 ASP B C 1
ATOM 1993 O O . ASP B 1 38 ? 8.511 -26.064 71.227 1.00 75.29 38 ASP B O 1
ATOM 1995 N N . HIS B 1 42 ? 18.481 -22.548 69.039 1.00 55.52 42 HIS B N 1
ATOM 1996 C CA . HIS B 1 42 ? 17.521 -23.095 68.072 1.00 56.98 42 HIS B CA 1
ATOM 1997 C C . HIS B 1 42 ? 17.364 -22.241 66.830 1.00 55.17 42 HIS B C 1
ATOM 1998 O O . HIS B 1 42 ? 18.356 -21.957 66.142 1.00 53.96 42 HIS B O 1
ATOM 2000 N N . LYS B 1 43 ? 16.120 -21.806 66.563 1.00 35.68 43 LYS B N 1
ATOM 2001 C CA . LYS B 1 43 ? 15.851 -20.986 65.390 1.00 38.34 43 LYS B CA 1
ATOM 2002 C C . LYS B 1 43 ? 16.165 -21.742 64.103 1.00 44.19 43 LYS B C 1
ATOM 2003 O O . LYS B 1 43 ? 15.304 -21.875 63.231 1.00 45.07 43 LYS B O 1
ATOM 2005 N N . GLU B 1 44 ? 17.404 -22.219 63.975 1.00 47.64 44 GLU B N 1
ATOM 2006 C CA . GLU B 1 44 ? 17.853 -22.990 62.822 1.00 40.82 44 GLU B CA 1
ATOM 2007 C C . GLU B 1 44 ? 19.306 -23.387 63.063 1.00 37.98 44 GLU B C 1
ATOM 2008 O O . GLU B 1 44 ? 20.129 -22.540 63.428 1.00 57.08 44 GLU B O 1
ATOM 2010 N N . ASP B 1 45 ? 19.634 -24.663 62.875 1.00 35.69 45 ASP B N 1
ATOM 2011 C CA . ASP B 1 45 ? 20.932 -25.189 63.284 1.00 34.51 45 ASP B CA 1
ATOM 2012 C C . ASP B 1 45 ? 21.956 -25.236 62.159 1.00 33.73 45 ASP B C 1
ATOM 2013 O O . ASP B 1 45 ? 23.144 -25.013 62.408 1.00 34.47 45 ASP B O 1
ATOM 2018 N N . ILE B 1 46 ? 21.538 -25.525 60.934 1.00 34.07 46 ILE B N 1
ATOM 2019 C CA . ILE B 1 46 ? 22.465 -25.761 59.833 1.00 33.66 46 ILE B CA 1
ATOM 2020 C C . ILE B 1 46 ? 22.768 -24.435 59.150 1.00 39.36 46 ILE B C 1
ATOM 2021 O O . ILE B 1 46 ? 21.851 -23.709 58.747 1.00 41.16 46 ILE B O 1
ATOM 2026 N N . LEU B 1 47 ? 24.055 -24.124 59.006 1.00 36.96 47 LEU B N 1
ATOM 2027 C CA . LEU B 1 47 ? 24.505 -22.844 58.473 1.00 33.50 47 LEU B CA 1
ATOM 2028 C C . LEU B 1 47 ? 25.347 -23.071 57.226 1.00 34.67 47 LEU B C 1
ATOM 2029 O O . LEU B 1 47 ? 26.241 -23.924 57.222 1.00 36.74 47 LEU B O 1
ATOM 2034 N N . LYS B 1 48 ? 25.065 -22.299 56.178 1.00 28.94 48 LYS B N 1
ATOM 2035 C CA . LYS B 1 48 ? 25.772 -22.391 54.908 1.00 28.79 48 LYS B CA 1
ATOM 2036 C C . LYS B 1 48 ? 26.419 -21.048 54.602 1.00 29.56 48 LYS B C 1
ATOM 2037 O O . LYS B 1 48 ? 25.771 -20.002 54.716 1.00 26.62 48 LYS B O 1
ATOM 2039 N N . TYR B 1 49 ? 27.691 -21.082 54.214 1.00 35.02 49 TYR B N 1
ATOM 2040 C CA . TYR B 1 49 ? 28.454 -19.889 53.883 1.00 25.72 49 TYR B CA 1
ATOM 2041 C C . TYR B 1 49 ? 28.954 -19.983 52.448 1.00 25.83 49 TYR B C 1
ATOM 2042 O O . TYR B 1 49 ? 29.069 -21.069 51.877 1.00 33.24 49 TYR B O 1
ATOM 2051 N N . GLU B 1 50 ? 29.259 -18.828 51.866 1.00 24.83 50 GLU B N 1
ATOM 2052 C CA . GLU B 1 50 ? 29.664 -18.785 50.469 1.00 28.19 50 GLU B CA 1
ATOM 2053 C C . GLU B 1 50 ? 30.440 -17.503 50.205 1.00 23.76 50 GLU B C 1
ATOM 2054 O O . GLU B 1 50 ? 30.171 -16.460 50.809 1.00 22.84 50 GLU B O 1
ATOM 2060 N N . TRP B 1 51 ? 31.408 -17.601 49.295 1.00 29.04 51 TRP B N 1
ATOM 2061 C CA . TRP B 1 51 ? 32.202 -16.449 48.896 1.00 24.55 51 TRP B CA 1
ATOM 2062 C C . TRP B 1 51 ? 31.465 -15.623 47.848 1.00 22.74 51 TRP B C 1
ATOM 2063 O O . TRP B 1 51 ? 30.768 -16.163 46.984 1.00 23.39 51 TRP B O 1
ATOM 2074 N N . PHE B 1 52 ? 31.628 -14.305 47.933 1.00 22.17 52 PHE B N 1
ATOM 2075 C CA . PHE B 1 52 ? 31.085 -13.383 46.948 1.00 25.37 52 PHE B CA 1
ATOM 2076 C C . PHE B 1 52 ? 32.116 -12.299 46.676 1.00 20.30 52 PHE B C 1
ATOM 2077 O O . PHE B 1 52 ? 33.012 -12.053 47.488 1.00 19.87 52 PHE B O 1
ATOM 2085 N N . GLU B 1 53 ? 31.984 -11.648 45.524 1.00 20.17 53 GLU B N 1
ATOM 2086 C CA . GLU B 1 53 ? 32.772 -10.464 45.202 1.00 19.39 53 GLU B CA 1
ATOM 2087 C C . GLU B 1 53 ? 31.868 -9.244 45.308 1.00 25.24 53 GLU B C 1
ATOM 2088 O O . GLU B 1 53 ? 30.824 -9.180 44.650 1.00 33.69 53 GLU B O 1
ATOM 2094 N N . PHE B 1 54 ? 32.269 -8.285 46.133 1.00 23.37 54 PHE B N 1
ATOM 2095 C CA . PHE B 1 54 ? 31.499 -7.074 46.369 1.00 16.84 54 PHE B CA 1
ATOM 2096 C C . PHE B 1 54 ? 32.126 -5.924 45.596 1.00 17.13 54 PHE B C 1
ATOM 2097 O O . PHE B 1 54 ? 33.344 -5.725 45.649 1.00 16.18 54 PHE B O 1
ATOM 2105 N N . ILE B 1 55 ? 31.294 -5.180 44.874 1.00 26.99 55 ILE B N 1
ATOM 2106 C CA . ILE B 1 55 ? 31.740 -4.076 44.036 1.00 15.74 55 ILE B CA 1
ATOM 2107 C C . ILE B 1 55 ? 31.156 -2.789 44.597 1.00 16.96 55 ILE B C 1
ATOM 2108 O O . ILE B 1 55 ? 29.954 -2.719 44.880 1.00 19.49 55 ILE B O 1
ATOM 2113 N N . LEU B 1 56 ? 32.010 -1.773 44.752 1.00 14.18 56 LEU B N 1
ATOM 2114 C CA . LEU B 1 56 ? 31.618 -0.448 45.195 1.00 13.40 56 LEU B CA 1
ATOM 2115 C C . LEU B 1 56 ? 31.505 0.498 44.004 1.00 13.47 56 LEU B C 1
ATOM 2116 O O . LEU B 1 56 ? 32.134 0.275 42.966 1.00 14.02 56 LEU B O 1
ATOM 2121 N N . PRO B 1 57 ? 30.702 1.558 44.105 1.00 12.71 57 PRO B N 1
ATOM 2122 C CA . PRO B 1 57 ? 30.695 2.566 43.037 1.00 12.53 57 PRO B CA 1
ATOM 2123 C C . PRO B 1 57 ? 32.051 3.252 42.952 1.00 21.58 57 PRO B C 1
ATOM 2124 O O . PRO B 1 57 ? 32.713 3.486 43.965 1.00 25.29 57 PRO B O 1
ATOM 2128 N N . GLU B 1 58 ? 32.472 3.563 41.729 1.00 20.09 58 GLU B N 1
ATOM 2129 C CA . GLU B 1 58 ? 33.804 4.115 41.536 1.00 18.67 58 GLU B CA 1
ATOM 2130 C C . GLU B 1 58 ? 33.890 5.547 42.063 1.00 18.45 58 GLU B C 1
ATOM 2131 O O . GLU B 1 58 ? 32.889 6.256 42.205 1.00 16.33 58 GLU B O 1
ATOM 2137 N N . GLY B 1 59 ? 35.119 5.966 42.355 1.00 25.27 59 GLY B N 1
ATOM 2138 C CA . GLY B 1 59 ? 35.375 7.273 42.924 1.00 20.69 59 GLY B CA 1
ATOM 2139 C C . GLY B 1 59 ? 36.514 7.240 43.924 1.00 24.98 59 GLY B C 1
ATOM 2140 O O . GLY B 1 59 ? 37.017 6.167 44.272 1.00 22.24 59 GLY B O 1
ATOM 2141 N N . ASN B 1 60 ? 36.939 8.413 44.386 1.00 32.57 60 ASN B N 1
ATOM 2142 C CA . ASN B 1 60 ? 37.975 8.535 45.410 1.00 20.50 60 ASN B CA 1
ATOM 2143 C C . ASN B 1 60 ? 37.284 8.898 46.719 1.00 19.99 60 ASN B C 1
ATOM 2144 O O . ASN B 1 60 ? 36.973 10.066 46.965 1.00 30.80 60 ASN B O 1
ATOM 2149 N N . PHE B 1 61 ? 37.036 7.898 47.555 1.00 12.63 61 PHE B N 1
ATOM 2150 C CA . PHE B 1 61 ? 36.329 8.109 48.808 1.00 21.40 61 PHE B CA 1
ATOM 2151 C C . PHE B 1 61 ? 37.297 8.081 49.985 1.00 13.57 61 PHE B C 1
ATOM 2152 O O . PHE B 1 61 ? 38.374 7.484 49.924 1.00 11.53 61 PHE B O 1
ATOM 2160 N N . SER B 1 62 ? 36.886 8.729 51.071 1.00 10.25 62 SER B N 1
ATOM 2161 C CA . SER B 1 62 ? 37.648 8.678 52.306 1.00 10.50 62 SER B CA 1
ATOM 2162 C C . SER B 1 62 ? 37.478 7.307 52.956 1.00 10.77 62 SER B C 1
ATOM 2163 O O . SER B 1 62 ? 36.751 6.438 52.466 1.00 12.27 62 SER B O 1
ATOM 2166 N N . ALA B 1 63 ? 38.161 7.112 54.086 1.00 13.14 63 ALA B N 1
ATOM 2167 C CA . ALA B 1 63 ? 38.056 5.840 54.793 1.00 11.42 63 ALA B CA 1
ATOM 2168 C C . ALA B 1 63 ? 36.654 5.636 55.352 1.00 11.23 63 ALA B C 1
ATOM 2169 O O . ALA B 1 63 ? 36.106 4.531 55.276 1.00 13.22 63 ALA B O 1
ATOM 2171 N N . THR B 1 64 ? 36.056 6.687 55.915 1.00 10.97 64 THR B N 1
ATOM 2172 C CA . THR B 1 64 ? 34.710 6.545 56.458 1.00 12.47 64 THR B CA 1
ATOM 2173 C C . THR B 1 64 ? 33.705 6.246 55.354 1.00 10.68 64 THR B C 1
ATOM 2174 O O . THR B 1 64 ? 32.836 5.381 55.512 1.00 10.86 64 THR B O 1
ATOM 2178 N N . MET B 1 65 ? 33.809 6.954 54.228 1.00 10.36 65 MET B N 1
ATOM 2179 C CA . MET B 1 65 ? 32.887 6.729 53.122 1.00 13.26 65 MET B CA 1
ATOM 2180 C C . MET B 1 65 ? 33.095 5.350 52.513 1.00 11.38 65 MET B C 1
ATOM 2181 O O . MET B 1 65 ? 32.135 4.703 52.078 1.00 10.69 65 MET B O 1
ATOM 2186 N N . THR B 1 66 ? 34.344 4.886 52.468 1.00 10.81 66 THR B N 1
ATOM 2187 C CA . THR B 1 66 ? 34.611 3.547 51.954 1.00 12.88 66 THR B CA 1
ATOM 2188 C C . THR B 1 66 ? 34.060 2.482 52.895 1.00 12.13 66 THR B C 1
ATOM 2189 O O . THR B 1 66 ? 33.520 1.466 52.443 1.00 11.88 66 THR B O 1
ATOM 2193 N N . ILE B 1 67 ? 34.182 2.700 54.205 1.00 11.59 67 ILE B N 1
ATOM 2194 C CA . ILE B 1 67 ? 33.651 1.744 55.170 1.00 11.97 67 ILE B CA 1
ATOM 2195 C C . ILE B 1 67 ? 32.131 1.682 55.086 1.00 11.94 67 ILE B C 1
ATOM 2196 O O . ILE B 1 67 ? 31.538 0.603 55.194 1.00 12.37 67 ILE B O 1
ATOM 2201 N N . ASP B 1 68 ? 31.474 2.830 54.903 1.00 11.53 68 ASP B N 1
ATOM 2202 C CA . ASP B 1 68 ? 30.017 2.831 54.795 1.00 11.58 68 ASP B CA 1
ATOM 2203 C C . ASP B 1 68 ? 29.559 2.103 53.538 1.00 11.75 68 ASP B C 1
ATOM 2204 O O . ASP B 1 68 ? 28.529 1.420 53.549 1.00 12.12 68 ASP B O 1
ATOM 2209 N N . LEU B 1 69 ? 30.307 2.243 52.443 1.00 11.58 69 LEU B N 1
ATOM 2210 C CA . LEU B 1 69 ? 29.932 1.570 51.206 1.00 11.84 69 LEU B CA 1
ATOM 2211 C C . LEU B 1 69 ? 30.222 0.077 51.282 1.00 12.45 69 LEU B C 1
ATOM 2212 O O . LEU B 1 69 ? 29.466 -0.735 50.736 1.00 12.90 69 LEU B O 1
ATOM 2217 N N . MET B 1 70 ? 31.316 -0.305 51.948 1.00 12.56 70 MET B N 1
ATOM 2218 C CA . MET B 1 70 ? 31.628 -1.724 52.095 1.00 13.18 70 MET B CA 1
ATOM 2219 C C . MET B 1 70 ? 30.580 -2.431 52.944 1.00 13.58 70 MET B C 1
ATOM 2220 O O . MET B 1 70 ? 30.156 -3.546 52.617 1.00 14.16 70 MET B O 1
ATOM 2225 N N . ASN B 1 71 ? 30.152 -1.804 54.041 1.00 13.36 71 ASN B N 1
ATOM 2226 C CA . ASN B 1 71 ? 29.067 -2.373 54.831 1.00 13.81 71 ASN B CA 1
ATOM 2227 C C . ASN B 1 71 ? 27.777 -2.428 54.023 1.00 13.98 71 ASN B C 1
ATOM 2228 O O . ASN B 1 71 ? 26.981 -3.362 54.168 1.00 14.62 71 ASN B O 1
ATOM 2233 N N . ASN B 1 72 ? 27.552 -1.432 53.163 1.00 13.50 72 ASN B N 1
ATOM 2234 C CA . ASN B 1 72 ? 26.341 -1.422 52.352 1.00 13.71 72 ASN B CA 1
ATOM 2235 C C . ASN B 1 72 ? 26.359 -2.540 51.320 1.00 14.27 72 ASN B C 1
ATOM 2236 O O . ASN B 1 72 ? 25.299 -3.064 50.958 1.00 14.82 72 ASN B O 1
ATOM 2241 N N . ALA B 1 73 ? 27.545 -2.922 50.840 1.00 14.24 73 ALA B N 1
ATOM 2242 C CA . ALA B 1 73 ? 27.635 -4.033 49.897 1.00 14.89 73 ALA B CA 1
ATOM 2243 C C . ALA B 1 73 ? 27.380 -5.366 50.591 1.00 15.64 73 ALA B C 1
ATOM 2244 O O . ALA B 1 73 ? 26.745 -6.261 50.019 1.00 16.37 73 ALA B O 1
ATOM 2246 N N . ILE B 1 74 ? 27.869 -5.516 51.824 1.00 15.57 74 ILE B N 1
ATOM 2247 C CA . ILE B 1 74 ? 27.608 -6.732 52.588 1.00 16.31 74 ILE B CA 1
ATOM 2248 C C . ILE B 1 74 ? 26.112 -6.884 52.840 1.00 16.76 74 ILE B C 1
ATOM 2249 O O . ILE B 1 74 ? 25.540 -7.966 52.665 1.00 17.59 74 ILE B O 1
ATOM 2254 N N . ILE B 1 75 ? 25.457 -5.798 53.257 1.00 16.30 75 ILE B N 1
ATOM 2255 C CA . ILE B 1 75 ? 24.026 -5.857 53.536 1.00 16.79 75 ILE B CA 1
ATOM 2256 C C . ILE B 1 75 ? 23.223 -6.004 52.249 1.00 17.14 75 ILE B C 1
ATOM 2257 O O . ILE B 1 75 ? 22.176 -6.665 52.237 1.00 17.96 75 ILE B O 1
ATOM 2262 N N . ASP B 1 76 ? 23.684 -5.401 51.150 1.00 16.64 76 ASP B N 1
ATOM 2263 C CA . ASP B 1 76 ? 23.017 -5.611 49.869 1.00 17.53 76 ASP B CA 1
ATOM 2264 C C . ASP B 1 76 ? 23.014 -7.086 49.482 1.00 18.07 76 ASP B C 1
ATOM 2265 O O . ASP B 1 76 ? 22.058 -7.563 48.860 1.00 18.84 76 ASP B O 1
ATOM 2270 N N . ASN B 1 77 ? 24.069 -7.823 49.837 1.00 18.14 77 ASN B N 1
ATOM 2271 C CA . ASN B 1 77 ? 24.078 -9.260 49.591 1.00 19.15 77 ASN B CA 1
ATOM 2272 C C . ASN B 1 77 ? 23.089 -9.976 50.502 1.00 19.92 77 ASN B C 1
ATOM 2273 O O . ASN B 1 77 ? 22.407 -10.916 50.075 1.00 20.93 77 ASN B O 1
ATOM 2278 N N . TYR B 1 78 ? 23.002 -9.545 51.762 1.00 19.55 78 TYR B N 1
ATOM 2279 C CA . TYR B 1 78 ? 22.081 -10.167 52.706 1.00 20.34 78 TYR B CA 1
ATOM 2280 C C . TYR B 1 78 ? 20.630 -9.969 52.288 1.00 20.88 78 TYR B C 1
ATOM 2281 O O . TYR B 1 78 ? 19.770 -10.790 52.626 1.00 21.91 78 TYR B O 1
ATOM 2290 N N . LEU B 1 79 ? 20.342 -8.901 51.541 1.00 20.29 79 LEU B N 1
ATOM 2291 C CA . LEU B 1 79 ? 18.972 -8.579 51.163 1.00 20.79 79 LEU B CA 1
ATOM 2292 C C . LEU B 1 79 ? 18.499 -9.307 49.911 1.00 21.66 79 LEU B C 1
ATOM 2293 O O . LEU B 1 79 ? 17.284 -9.392 49.685 1.00 22.45 79 LEU B O 1
ATOM 2298 N N . GLU B 1 80 ? 19.413 -9.829 49.096 1.00 21.65 80 GLU B N 1
ATOM 2299 C CA . GLU B 1 80 ? 19.029 -10.567 47.899 1.00 22.60 80 GLU B CA 1
ATOM 2300 C C . GLU B 1 80 ? 19.152 -12.074 48.060 1.00 32.67 80 GLU B C 1
ATOM 2301 O O . GLU B 1 80 ? 18.338 -12.815 47.493 1.00 36.15 80 GLU B O 1
ATOM 2307 N N . ILE B 1 81 ? 20.165 -12.534 48.798 1.00 23.70 81 ILE B N 1
ATOM 2308 C CA . ILE B 1 81 ? 20.362 -13.957 49.051 1.00 24.43 81 ILE B CA 1
ATOM 2309 C C . ILE B 1 81 ? 20.659 -14.152 50.533 1.00 32.39 81 ILE B C 1
ATOM 2310 O O . ILE B 1 81 ? 21.810 -14.001 50.957 1.00 47.65 81 ILE B O 1
ATOM 2315 N N . GLY B 1 82 ? 19.635 -14.425 51.340 1.00 24.90 82 GLY B N 1
ATOM 2316 C CA . GLY B 1 82 ? 19.879 -14.690 52.745 1.00 24.88 82 GLY B CA 1
ATOM 2317 C C . GLY B 1 82 ? 18.703 -14.392 53.638 1.00 25.28 82 GLY B C 1
ATOM 2318 O O . GLY B 1 82 ? 18.188 -15.297 54.295 1.00 31.70 82 GLY B O 1
ATOM 2319 N N . ARG B 1 83 ? 18.310 -13.122 53.723 1.00 27.97 83 ARG B N 1
ATOM 2320 C CA . ARG B 1 83 ? 17.077 -12.781 54.421 1.00 33.22 83 ARG B CA 1
ATOM 2321 C C . ARG B 1 83 ? 15.945 -13.687 53.955 1.00 26.48 83 ARG B C 1
ATOM 2322 O O . ARG B 1 83 ? 15.107 -14.115 54.758 1.00 27.44 83 ARG B O 1
ATOM 2330 N N . GLN B 1 84 ? 15.921 -14.005 52.657 1.00 26.77 84 GLN B N 1
ATOM 2331 C CA . GLN B 1 84 ? 14.938 -14.907 52.073 1.00 28.26 84 GLN B CA 1
ATOM 2332 C C . GLN B 1 84 ? 15.300 -16.377 52.249 1.00 29.27 84 GLN B C 1
ATOM 2333 O O . GLN B 1 84 ? 14.529 -17.243 51.818 1.00 30.66 84 GLN B O 1
ATOM 2339 N N . ASN B 1 85 ? 16.452 -16.679 52.852 1.00 28.75 85 ASN B N 1
ATOM 2340 C CA . ASN B 1 85 ? 16.880 -18.053 53.091 1.00 29.63 85 ASN B CA 1
ATOM 2341 C C . ASN B 1 85 ? 17.036 -18.358 54.574 1.00 29.75 85 ASN B C 1
ATOM 2342 O O . ASN B 1 85 ? 17.666 -19.361 54.927 1.00 30.24 85 ASN B O 1
ATOM 2347 N N . GLY B 1 86 ? 16.504 -17.508 55.449 1.00 29.37 86 GLY B N 1
ATOM 2348 C CA . GLY B 1 86 ? 16.396 -17.816 56.857 1.00 30.07 86 GLY B CA 1
ATOM 2349 C C . GLY B 1 86 ? 17.467 -17.222 57.741 1.00 28.61 86 GLY B C 1
ATOM 2350 O O . GLY B 1 86 ? 17.374 -17.361 58.969 1.00 28.95 86 GLY B O 1
ATOM 2351 N N . VAL B 1 87 ? 18.481 -16.572 57.168 1.00 27.35 87 VAL B N 1
ATOM 2352 C CA . VAL B 1 87 ? 19.529 -15.991 57.995 1.00 33.11 87 VAL B CA 1
ATOM 2353 C C . VAL B 1 87 ? 18.998 -14.735 58.679 1.00 27.25 87 VAL B C 1
ATOM 2354 O O . VAL B 1 87 ? 18.140 -14.018 58.145 1.00 25.62 87 VAL B O 1
ATOM 2358 N N . LEU B 1 88 ? 19.508 -14.470 59.875 1.00 32.47 88 LEU B N 1
ATOM 2359 C CA . LEU B 1 88 ? 19.058 -13.351 60.688 1.00 34.48 88 LEU B CA 1
ATOM 2360 C C . LEU B 1 88 ? 20.013 -12.170 60.555 1.00 23.60 88 LEU B C 1
ATOM 2361 O O . LEU B 1 88 ? 21.142 -12.301 60.077 1.00 24.92 88 LEU B O 1
ATOM 2366 N N . GLU B 1 89 ? 19.538 -11.001 60.990 1.00 23.17 89 GLU B N 1
ATOM 2367 C CA . GLU B 1 89 ? 20.402 -9.829 61.050 1.00 21.94 89 GLU B CA 1
ATOM 2368 C C . GLU B 1 89 ? 21.498 -9.988 62.093 1.00 21.77 89 GLU B C 1
ATOM 2369 O O . GLU B 1 89 ? 22.523 -9.306 62.008 1.00 20.84 89 GLU B O 1
ATOM 2375 N N . SER B 1 90 ? 21.305 -10.870 63.070 1.00 22.73 90 SER B N 1
ATOM 2376 C CA . SER B 1 90 ? 22.331 -11.180 64.054 1.00 22.75 90 SER B CA 1
ATOM 2377 C C . SER B 1 90 ? 23.358 -12.176 63.534 1.00 22.75 90 SER B C 1
ATOM 2378 O O . SER B 1 90 ? 24.229 -12.607 64.299 1.00 22.91 90 SER B O 1
ATOM 2381 N N . ASP B 1 91 ? 23.276 -12.548 62.254 1.00 22.65 91 ASP B N 1
ATOM 2382 C CA . ASP B 1 91 ? 24.187 -13.519 61.660 1.00 22.78 91 ASP B CA 1
ATOM 2383 C C . ASP B 1 91 ? 24.922 -12.953 60.448 1.00 21.82 91 ASP B C 1
ATOM 2384 O O . ASP B 1 91 ? 25.397 -13.719 59.604 1.00 22.03 91 ASP B O 1
ATOM 2389 N N . ILE B 1 92 ? 25.027 -11.625 60.343 1.00 31.05 92 ILE B N 1
ATOM 2390 C CA . ILE B 1 92 ? 25.648 -11.013 59.167 1.00 25.89 92 ILE B CA 1
ATOM 2391 C C . ILE B 1 92 ? 27.064 -11.545 58.983 1.00 19.90 92 ILE B C 1
ATOM 2392 O O . ILE B 1 92 ? 27.378 -12.201 57.982 1.00 20.11 92 ILE B O 1
ATOM 2397 N N . GLY B 1 93 ? 27.942 -11.255 59.938 1.00 19.64 93 GLY B N 1
ATOM 2398 C CA . GLY B 1 93 ? 29.215 -11.935 60.041 1.00 26.13 93 GLY B CA 1
ATOM 2399 C C . GLY B 1 93 ? 30.390 -11.226 59.407 1.00 19.02 93 GLY B C 1
ATOM 2400 O O . GLY B 1 93 ? 31.524 -11.695 59.558 1.00 19.18 93 GLY B O 1
ATOM 2401 N N . VAL B 1 94 ? 30.161 -10.128 58.695 1.00 18.27 94 VAL B N 1
ATOM 2402 C CA . VAL B 1 94 ? 31.242 -9.324 58.135 1.00 17.57 94 VAL B CA 1
ATOM 2403 C C . VAL B 1 94 ? 30.857 -7.862 58.291 1.00 16.80 94 VAL B C 1
ATOM 2404 O O . VAL B 1 94 ? 29.868 -7.411 57.702 1.00 16.60 94 VAL B O 1
ATOM 2408 N N . LYS B 1 95 ? 31.626 -7.125 59.090 1.00 16.45 95 LYS B N 1
ATOM 2409 C CA . LYS B 1 95 ? 31.389 -5.704 59.285 1.00 15.79 95 LYS B CA 1
ATOM 2410 C C . LYS B 1 95 ? 32.716 -4.970 59.389 1.00 15.37 95 LYS B C 1
ATOM 2411 O O . LYS B 1 95 ? 33.676 -5.479 59.974 1.00 15.71 95 LYS B O 1
ATOM 2417 N N . PHE B 1 96 ? 32.752 -3.767 58.826 1.00 14.71 96 PHE B N 1
ATOM 2418 C CA . PHE B 1 96 ? 33.912 -2.887 58.877 1.00 14.34 96 PHE B CA 1
ATOM 2419 C C . PHE B 1 96 ? 33.599 -1.745 59.831 1.00 14.08 96 PHE B C 1
ATOM 2420 O O . PHE B 1 96 ? 32.608 -1.031 59.646 1.00 13.77 96 PHE B O 1
ATOM 2428 N N . ASP B 1 97 ? 34.425 -1.594 60.860 1.00 14.32 97 ASP B N 1
ATOM 2429 C CA . ASP B 1 97 ? 34.184 -0.653 61.944 1.00 14.30 97 ASP B CA 1
ATOM 2430 C C . ASP B 1 97 ? 35.448 0.171 62.173 1.00 14.18 97 ASP B C 1
ATOM 2431 O O . ASP B 1 97 ? 36.445 0.037 61.457 1.00 14.10 97 ASP B O 1
ATOM 2436 N N . THR B 1 98 ? 35.399 1.043 63.178 1.00 14.27 98 THR B N 1
ATOM 2437 C CA . THR B 1 98 ? 36.546 1.865 63.530 1.00 14.31 98 THR B CA 1
ATOM 2438 C C . THR B 1 98 ? 36.786 1.926 65.030 1.00 14.94 98 THR B C 1
ATOM 2439 O O . THR B 1 98 ? 37.690 2.649 65.464 1.00 15.11 98 THR B O 1
ATOM 2443 N N . ARG B 1 99 ? 36.016 1.200 65.829 1.00 15.39 99 ARG B N 1
ATOM 2444 C CA . ARG B 1 99 ? 36.050 1.350 67.272 1.00 16.05 99 ARG B CA 1
ATOM 2445 C C . ARG B 1 99 ? 37.101 0.442 67.900 1.00 16.72 99 ARG B C 1
ATOM 2446 O O . ARG B 1 99 ? 37.547 -0.546 67.312 1.00 16.74 99 ARG B O 1
ATOM 2454 N N . ASN B 1 100 ? 37.503 0.810 69.113 1.00 17.34 100 ASN B N 1
ATOM 2455 C CA . ASN B 1 100 ? 38.347 -0.023 69.963 1.00 18.14 100 ASN B CA 1
ATOM 2456 C C . ASN B 1 100 ? 37.406 -0.696 70.956 1.00 18.76 100 ASN B C 1
ATOM 2457 O O . ASN B 1 100 ? 37.143 -0.174 72.040 1.00 19.29 100 ASN B O 1
ATOM 2462 N N . PHE B 1 101 ? 36.873 -1.853 70.573 1.00 18.78 101 PHE B N 1
ATOM 2463 C CA . PHE B 1 101 ? 36.044 -2.614 71.491 1.00 19.49 101 PHE B CA 1
ATOM 2464 C C . PHE B 1 101 ? 36.829 -2.902 72.774 1.00 20.44 101 PHE B C 1
ATOM 2465 O O . PHE B 1 101 ? 38.028 -2.633 72.878 1.00 20.56 101 PHE B O 1
ATOM 2473 N N . ARG B 1 102 ? 36.116 -3.418 73.773 1.00 21.22 102 ARG B N 1
ATOM 2474 C CA . ARG B 1 102 ? 36.676 -3.712 75.096 1.00 22.27 102 ARG B CA 1
ATOM 2475 C C . ARG B 1 102 ? 37.398 -2.513 75.709 1.00 22.46 102 ARG B C 1
ATOM 2476 O O . ARG B 1 102 ? 38.312 -2.673 76.522 1.00 23.22 102 ARG B O 1
ATOM 2484 N N . LEU B 1 103 ? 36.969 -1.297 75.362 1.00 21.87 103 LEU B N 1
ATOM 2485 C CA . LEU B 1 103 ? 37.575 -0.112 75.960 1.00 22.14 103 LEU B CA 1
ATOM 2486 C C . LEU B 1 103 ? 37.120 0.067 77.404 1.00 26.13 103 LEU B C 1
ATOM 2487 O O . LEU B 1 103 ? 37.937 0.325 78.297 1.00 24.03 103 LEU B O 1
ATOM 2492 N N . GLY B 1 104 ? 35.818 -0.060 77.652 1.00 23.37 104 GLY B N 1
ATOM 2493 C CA . GLY B 1 104 ? 35.294 0.043 79.001 1.00 24.51 104 GLY B CA 1
ATOM 2494 C C . GLY B 1 104 ? 35.265 -1.290 79.722 1.00 28.09 104 GLY B C 1
ATOM 2495 O O . GLY B 1 104 ? 34.377 -1.547 80.540 1.00 30.70 104 GLY B O 1
ATOM 2496 N N . TRP B 1 105 ? 36.244 -2.139 79.427 1.00 28.40 105 TRP B N 1
ATOM 2497 C CA . TRP B 1 105 ? 36.278 -3.493 79.959 1.00 26.14 105 TRP B CA 1
ATOM 2498 C C . TRP B 1 105 ? 36.753 -3.496 81.406 1.00 27.56 105 TRP B C 1
ATOM 2499 O O . TRP B 1 105 ? 37.659 -2.747 81.782 1.00 28.16 105 TRP B O 1
ATOM 2510 N N . ASP B 1 106 ? 36.125 -4.345 82.220 1.00 28.44 106 ASP B N 1
ATOM 2511 C CA . ASP B 1 106 ? 36.445 -4.475 83.632 1.00 29.87 106 ASP B CA 1
ATOM 2512 C C . ASP B 1 106 ? 37.164 -5.790 83.876 1.00 30.45 106 ASP B C 1
ATOM 2513 O O . ASP B 1 106 ? 36.671 -6.841 83.444 1.00 30.30 106 ASP B O 1
ATOM 2518 N N . PRO B 1 107 ? 38.319 -5.788 84.550 1.00 31.19 107 PRO B N 1
ATOM 2519 C CA . PRO B 1 107 ? 39.032 -7.058 84.769 1.00 31.80 107 PRO B CA 1
ATOM 2520 C C . PRO B 1 107 ? 38.333 -7.987 85.749 1.00 34.11 107 PRO B C 1
ATOM 2521 O O . PRO B 1 107 ? 38.571 -9.203 85.696 1.00 33.33 107 PRO B O 1
ATOM 2525 N N . GLU B 1 108 ? 37.474 -7.459 86.628 1.00 34.74 108 GLU B N 1
ATOM 2526 C CA . GLU B 1 108 ? 36.821 -8.293 87.632 1.00 35.09 108 GLU B CA 1
ATOM 2527 C C . GLU B 1 108 ? 35.554 -8.938 87.080 1.00 34.72 108 GLU B C 1
ATOM 2528 O O . GLU B 1 108 ? 35.371 -10.157 87.184 1.00 37.87 108 GLU B O 1
ATOM 2530 N N . THR B 1 109 ? 34.657 -8.134 86.508 1.00 33.92 109 THR B N 1
ATOM 2531 C CA . THR B 1 109 ? 33.428 -8.672 85.938 1.00 33.61 109 THR B CA 1
ATOM 2532 C C . THR B 1 109 ? 33.628 -9.204 84.526 1.00 32.30 109 THR B C 1
ATOM 2533 O O . THR B 1 109 ? 32.804 -9.993 84.051 1.00 32.23 109 THR B O 1
ATOM 2537 N N . LYS B 1 110 ? 34.696 -8.785 83.848 1.00 31.37 110 LYS B N 1
ATOM 2538 C CA . LYS B 1 110 ? 35.004 -9.238 82.489 1.00 37.21 110 LYS B CA 1
ATOM 2539 C C . LYS B 1 110 ? 33.882 -8.887 81.515 1.00 29.27 110 LYS B C 1
ATOM 2540 O O . LYS B 1 110 ? 33.598 -9.625 80.570 1.00 28.74 110 LYS B O 1
ATOM 2546 N N . LEU B 1 111 ? 33.247 -7.740 81.739 1.00 29.14 111 LEU B N 1
ATOM 2547 C CA . LEU B 1 111 ? 32.194 -7.251 80.863 1.00 31.26 111 LEU B CA 1
ATOM 2548 C C . LEU B 1 111 ? 32.397 -5.760 80.642 1.00 27.58 111 LEU B C 1
ATOM 2549 O O . LEU B 1 111 ? 33.121 -5.096 81.388 1.00 36.91 111 LEU B O 1
ATOM 2554 N N . ILE B 1 112 ? 31.754 -5.238 79.599 1.00 26.57 112 ILE B N 1
ATOM 2555 C CA . ILE B 1 112 ? 31.824 -3.812 79.279 1.00 27.37 112 ILE B CA 1
ATOM 2556 C C . ILE B 1 112 ? 30.832 -3.103 80.196 1.00 26.64 112 ILE B C 1
ATOM 2557 O O . ILE B 1 112 ? 29.626 -3.118 79.951 1.00 28.66 112 ILE B O 1
ATOM 2562 N N . MET B 1 113 ? 31.336 -2.472 81.248 1.00 27.69 113 MET B N 1
ATOM 2563 C CA . MET B 1 113 ? 30.469 -1.961 82.301 1.00 35.52 113 MET B CA 1
ATOM 2564 C C . MET B 1 113 ? 29.585 -0.808 81.832 1.00 27.90 113 MET B C 1
ATOM 2565 O O . MET B 1 113 ? 28.408 -0.752 82.209 1.00 29.73 113 MET B O 1
ATOM 2570 N N . PRO B 1 114 ? 30.090 0.127 81.023 1.00 26.81 114 PRO B N 1
ATOM 2571 C CA . PRO B 1 114 ? 29.220 1.223 80.563 1.00 26.33 114 PRO B CA 1
ATOM 2572 C C . PRO B 1 114 ? 27.960 0.751 79.853 1.00 26.02 114 PRO B C 1
ATOM 2573 O O . PRO B 1 114 ? 27.030 1.550 79.681 1.00 25.94 114 PRO B O 1
ATOM 2577 N N . GLY B 1 115 ? 27.892 -0.513 79.439 1.00 25.92 115 GLY B N 1
ATOM 2578 C CA . GLY B 1 115 ? 26.745 -1.024 78.718 1.00 25.71 115 GLY B CA 1
ATOM 2579 C C . GLY B 1 115 ? 26.739 -0.735 77.234 1.00 24.32 115 GLY B C 1
ATOM 2580 O O . GLY B 1 115 ? 25.849 -1.225 76.525 1.00 24.13 115 GLY B O 1
ATOM 2581 N N . VAL B 1 116 ? 27.696 0.047 76.742 1.00 23.44 116 VAL B N 1
ATOM 2582 C CA . VAL B 1 116 ? 27.833 0.348 75.325 1.00 22.16 116 VAL B CA 1
ATOM 2583 C C . VAL B 1 116 ? 29.318 0.400 75.000 1.00 21.57 116 VAL B C 1
ATOM 2584 O O . VAL B 1 116 ? 30.143 0.785 75.835 1.00 22.01 116 VAL B O 1
ATOM 2588 N N . TYR B 1 117 ? 29.662 -0.005 73.782 1.00 20.69 117 TYR B N 1
ATOM 2589 C CA . TYR B 1 117 ? 31.037 0.126 73.323 1.00 20.12 117 TYR B CA 1
ATOM 2590 C C . TYR B 1 117 ? 31.362 1.597 73.100 1.00 19.58 117 TYR B C 1
ATOM 2591 O O . TYR B 1 117 ? 30.517 2.373 72.645 1.00 19.18 117 TYR B O 1
ATOM 2600 N N . THR B 1 118 ? 32.591 1.982 73.436 1.00 19.66 118 THR B N 1
ATOM 2601 C CA . THR B 1 118 ? 32.999 3.376 73.311 1.00 19.30 118 THR B CA 1
ATOM 2602 C C . THR B 1 118 ? 32.893 3.837 71.862 1.00 18.19 118 THR B C 1
ATOM 2603 O O . THR B 1 118 ? 33.464 3.224 70.955 1.00 17.67 118 THR B O 1
ATOM 2607 N N . TYR B 1 119 ? 32.165 4.933 71.651 1.00 17.89 119 TYR B N 1
ATOM 2608 C CA . TYR B 1 119 ? 31.857 5.413 70.305 1.00 16.91 119 TYR B CA 1
ATOM 2609 C C . TYR B 1 119 ? 32.888 6.462 69.884 1.00 16.47 119 TYR B C 1
ATOM 2610 O O . TYR B 1 119 ? 32.592 7.641 69.680 1.00 16.21 119 TYR B O 1
ATOM 2619 N N . GLU B 1 120 ? 34.128 5.994 69.754 1.00 16.48 120 GLU B N 1
ATOM 2620 C CA . GLU B 1 120 ? 35.244 6.804 69.289 1.00 16.17 120 GLU B CA 1
ATOM 2621 C C . GLU B 1 120 ? 35.970 6.052 68.184 1.00 15.67 120 GLU B C 1
ATOM 2622 O O . GLU B 1 120 ? 36.119 4.829 68.250 1.00 15.90 120 GLU B O 1
ATOM 2628 N N . ALA B 1 121 ? 36.415 6.784 67.168 1.00 15.07 121 ALA B N 1
ATOM 2629 C CA . ALA B 1 121 ? 37.129 6.194 66.046 1.00 14.67 121 ALA B CA 1
ATOM 2630 C C . ALA B 1 121 ? 38.614 6.101 66.371 1.00 15.14 121 ALA B C 1
ATOM 2631 O O . ALA B 1 121 ? 39.236 7.096 66.756 1.00 15.38 121 ALA B O 1
ATOM 2633 N N . PHE B 1 122 ? 39.173 4.901 66.217 1.00 15.36 122 PHE B N 1
ATOM 2634 C CA . PHE B 1 122 ? 40.590 4.647 66.451 1.00 15.89 122 PHE B CA 1
ATOM 2635 C C . PHE B 1 122 ? 41.320 4.223 65.186 1.00 15.58 122 PHE B C 1
ATOM 2636 O O . PHE B 1 122 ? 42.327 4.833 64.822 1.00 15.67 122 PHE B O 1
ATOM 2644 N N . HIS B 1 123 ? 40.842 3.195 64.509 1.00 15.32 123 HIS B N 1
ATOM 2645 C CA . HIS B 1 123 ? 41.449 2.676 63.291 1.00 15.14 123 HIS B CA 1
ATOM 2646 C C . HIS B 1 123 ? 40.434 1.774 62.593 1.00 14.79 123 HIS B C 1
ATOM 2647 O O . HIS B 1 123 ? 39.739 1.001 63.264 1.00 15.04 123 HIS B O 1
ATOM 2654 N N . PRO B 1 124 ? 40.300 1.836 61.269 1.00 14.32 124 PRO B N 1
ATOM 2655 C CA . PRO B 1 124 ? 39.364 0.932 60.585 1.00 14.12 124 PRO B CA 1
ATOM 2656 C C . PRO B 1 124 ? 39.620 -0.525 60.949 1.00 14.72 124 PRO B C 1
ATOM 2657 O O . PRO B 1 124 ? 40.763 -0.954 61.114 1.00 15.19 124 PRO B O 1
ATOM 2661 N N . ASP B 1 125 ? 38.535 -1.286 61.074 1.00 14.76 125 ASP B N 1
ATOM 2662 C CA . ASP B 1 125 ? 38.574 -2.612 61.668 1.00 15.39 125 ASP B CA 1
ATOM 2663 C C . ASP B 1 125 ? 37.710 -3.564 60.854 1.00 15.39 125 ASP B C 1
ATOM 2664 O O . ASP B 1 125 ? 36.873 -3.146 60.050 1.00 14.92 125 ASP B O 1
ATOM 2669 N N . ILE B 1 126 ? 37.931 -4.857 61.074 1.00 16.00 126 ILE B N 1
ATOM 2670 C CA . ILE B 1 126 ? 37.151 -5.923 60.454 1.00 16.22 126 ILE B CA 1
ATOM 2671 C C . ILE B 1 126 ? 36.561 -6.768 61.573 1.00 16.80 126 ILE B C 1
ATOM 2672 O O . ILE B 1 126 ? 37.304 -7.358 62.366 1.00 17.36 126 ILE B O 1
ATOM 2677 N N . VAL B 1 127 ? 35.233 -6.817 61.646 1.00 16.76 127 VAL B N 1
ATOM 2678 C CA . VAL B 1 127 ? 34.519 -7.625 62.629 1.00 17.41 127 VAL B CA 1
ATOM 2679 C C . VAL B 1 127 ? 33.919 -8.825 61.912 1.00 17.83 127 VAL B C 1
ATOM 2680 O O . VAL B 1 127 ? 33.321 -8.681 60.838 1.00 17.52 127 VAL B O 1
ATOM 2684 N N . LEU B 1 128 ? 34.070 -10.007 62.506 1.00 18.61 128 LEU B N 1
ATOM 2685 C CA . LEU B 1 128 ? 33.661 -11.243 61.861 1.00 19.17 128 LEU B CA 1
ATOM 2686 C C . LEU B 1 128 ? 32.934 -12.146 62.848 1.00 20.00 128 LEU B C 1
ATOM 2687 O O . LEU B 1 128 ? 33.165 -12.089 64.059 1.00 20.28 128 LEU B O 1
ATOM 2692 N N . LEU B 1 129 ? 32.043 -12.981 62.305 1.00 20.47 129 LEU B N 1
ATOM 2693 C CA . LEU B 1 129 ? 31.424 -14.100 62.993 1.00 21.44 129 LEU B CA 1
ATOM 2694 C C . LEU B 1 129 ? 32.043 -15.406 62.517 1.00 22.10 129 LEU B C 1
ATOM 2695 O O . LEU B 1 129 ? 32.720 -15.444 61.484 1.00 21.83 129 LEU B O 1
ATOM 2700 N N . PRO B 1 130 ? 31.844 -16.500 63.255 1.00 23.94 130 PRO B N 1
ATOM 2701 C CA . PRO B 1 130 ? 32.426 -17.782 62.834 1.00 23.79 130 PRO B CA 1
ATOM 2702 C C . PRO B 1 130 ? 31.966 -18.186 61.440 1.00 23.89 130 PRO B C 1
ATOM 2703 O O . PRO B 1 130 ? 30.788 -18.077 61.095 1.00 23.96 130 PRO B O 1
ATOM 2707 N N . GLY B 1 131 ? 32.918 -18.658 60.638 1.00 24.00 131 GLY B N 1
ATOM 2708 C CA . GLY B 1 131 ? 32.643 -19.095 59.288 1.00 24.22 131 GLY B CA 1
ATOM 2709 C C . GLY B 1 131 ? 32.774 -18.027 58.227 1.00 24.23 131 GLY B C 1
ATOM 2710 O O . GLY B 1 131 ? 32.577 -18.331 57.043 1.00 26.16 131 GLY B O 1
ATOM 2711 N N . CYS B 1 132 ? 33.103 -16.796 58.602 1.00 26.11 132 CYS B N 1
ATOM 2712 C CA . CYS B 1 132 ? 33.209 -15.691 57.664 1.00 21.49 132 CYS B CA 1
ATOM 2713 C C . CYS B 1 132 ? 34.652 -15.216 57.550 1.00 21.07 132 CYS B C 1
ATOM 2714 O O . CYS B 1 132 ? 35.541 -15.652 58.285 1.00 21.41 132 CYS B O 1
ATOM 2717 N N . GLY B 1 133 ? 34.870 -14.310 56.605 1.00 20.40 133 GLY B N 1
ATOM 2718 C CA . GLY B 1 133 ? 36.193 -13.757 56.379 1.00 20.05 133 GLY B CA 1
ATOM 2719 C C . GLY B 1 133 ? 36.177 -12.834 55.180 1.00 19.43 133 GLY B C 1
ATOM 2720 O O . GLY B 1 133 ? 35.181 -12.726 54.457 1.00 19.34 133 GLY B O 1
ATOM 2721 N N . VAL B 1 134 ? 37.312 -12.161 54.979 1.00 19.09 134 VAL B N 1
ATOM 2722 C CA . VAL B 1 134 ? 37.499 -11.249 53.860 1.00 18.57 134 VAL B CA 1
ATOM 2723 C C . VAL B 1 134 ? 38.805 -11.598 53.160 1.00 19.03 134 VAL B C 1
ATOM 2724 O O . VAL B 1 134 ? 39.721 -12.178 53.748 1.00 19.52 134 VAL B O 1
ATOM 2728 N N . ASP B 1 135 ? 38.881 -11.224 51.884 1.00 18.93 135 ASP B N 1
ATOM 2729 C CA . ASP B 1 135 ? 40.044 -11.510 51.052 1.00 19.46 135 ASP B CA 1
ATOM 2730 C C . ASP B 1 135 ? 40.399 -10.267 50.252 1.00 18.90 135 ASP B C 1
ATOM 2731 O O . ASP B 1 135 ? 39.602 -9.814 49.424 1.00 18.59 135 ASP B O 1
ATOM 2736 N N . PHE B 1 136 ? 41.595 -9.727 50.486 1.00 18.86 136 PHE B N 1
ATOM 2737 C CA . PHE B 1 136 ? 42.055 -8.521 49.812 1.00 18.42 136 PHE B CA 1
ATOM 2738 C C . PHE B 1 136 ? 43.173 -8.810 48.813 1.00 20.92 136 PHE B C 1
ATOM 2739 O O . PHE B 1 136 ? 43.996 -7.936 48.525 1.00 22.52 136 PHE B O 1
ATOM 2747 N N . THR B 1 137 ? 43.216 -10.032 48.276 1.00 21.98 137 THR B N 1
ATOM 2748 C CA . THR B 1 137 ? 44.269 -10.378 47.326 1.00 26.07 137 THR B CA 1
ATOM 2749 C C . THR B 1 137 ? 44.152 -9.552 46.051 1.00 20.73 137 THR B C 1
ATOM 2750 O O . THR B 1 137 ? 45.164 -9.123 45.485 1.00 23.20 137 THR B O 1
ATOM 2754 N N . GLU B 1 138 ? 42.927 -9.328 45.578 1.00 20.28 138 GLU B N 1
ATOM 2755 C CA . GLU B 1 138 ? 42.699 -8.508 44.395 1.00 23.13 138 GLU B CA 1
ATOM 2756 C C . GLU B 1 138 ? 41.929 -7.248 44.774 1.00 31.16 138 GLU B C 1
ATOM 2757 O O . GLU B 1 138 ? 40.841 -6.994 44.245 1.00 29.48 138 GLU B O 1
ATOM 2759 N N . SER B 1 139 ? 42.483 -6.451 45.687 1.00 26.59 139 SER B N 1
ATOM 2760 C CA . SER B 1 139 ? 41.794 -5.270 46.182 1.00 19.26 139 SER B CA 1
ATOM 2761 C C . SER B 1 139 ? 42.807 -4.194 46.537 1.00 20.97 139 SER B C 1
ATOM 2762 O O . SER B 1 139 ? 43.967 -4.483 46.845 1.00 30.06 139 SER B O 1
ATOM 2765 N N . ARG B 1 140 ? 42.352 -2.944 46.479 1.00 21.92 140 ARG B N 1
ATOM 2766 C CA . ARG B 1 140 ? 43.130 -1.796 46.923 1.00 16.81 140 ARG B CA 1
ATOM 2767 C C . ARG B 1 140 ? 42.512 -1.112 48.135 1.00 20.26 140 ARG B C 1
ATOM 2768 O O . ARG B 1 140 ? 43.027 -0.080 48.585 1.00 18.90 140 ARG B O 1
ATOM 2776 N N . LEU B 1 141 ? 41.422 -1.660 48.675 1.00 19.46 141 LEU B N 1
ATOM 2777 C CA . LEU B 1 141 ? 40.785 -1.088 49.853 1.00 18.73 141 LEU B CA 1
ATOM 2778 C C . LEU B 1 141 ? 41.530 -1.420 51.138 1.00 14.64 141 LEU B C 1
ATOM 2779 O O . LEU B 1 141 ? 41.366 -0.711 52.136 1.00 14.26 141 LEU B O 1
ATOM 2784 N N . SER B 1 142 ? 42.338 -2.479 51.140 1.00 15.91 142 SER B N 1
ATOM 2785 C CA . SER B 1 142 ? 43.105 -2.812 52.335 1.00 15.71 142 SER B CA 1
ATOM 2786 C C . SER B 1 142 ? 44.093 -1.706 52.676 1.00 20.34 142 SER B C 1
ATOM 2787 O O . SER B 1 142 ? 44.327 -1.415 53.856 1.00 15.63 142 SER B O 1
ATOM 2790 N N . ASN B 1 143 ? 44.673 -1.068 51.655 1.00 27.99 143 ASN B N 1
ATOM 2791 C CA . ASN B 1 143 ? 45.618 0.018 51.899 1.00 24.94 143 ASN B CA 1
ATOM 2792 C C . ASN B 1 143 ? 44.914 1.250 52.449 1.00 21.19 143 ASN B C 1
ATOM 2793 O O . ASN B 1 143 ? 45.437 1.917 53.350 1.00 29.67 143 ASN B O 1
ATOM 2798 N N . LEU B 1 144 ? 43.732 1.576 51.914 1.00 14.39 144 LEU B N 1
ATOM 2799 C CA . LEU B 1 144 ? 42.985 2.719 52.430 1.00 14.10 144 LEU B CA 1
ATOM 2800 C C . LEU B 1 144 ? 42.547 2.488 53.871 1.00 13.64 144 LEU B C 1
ATOM 2801 O O . LEU B 1 144 ? 42.463 3.440 54.656 1.00 23.39 144 LEU B O 1
ATOM 2803 N N . LEU B 1 145 ? 42.261 1.242 54.237 1.00 13.92 145 LEU B N 1
ATOM 2804 C CA . LEU B 1 145 ? 41.922 0.912 55.612 1.00 13.99 145 LEU B CA 1
ATOM 2805 C C . LEU B 1 145 ? 43.151 0.773 56.500 1.00 14.71 145 LEU B C 1
ATOM 2806 O O . LEU B 1 145 ? 43.003 0.541 57.702 1.00 22.95 145 LEU B O 1
ATOM 2811 N N . GLY B 1 146 ? 44.354 0.885 55.947 1.00 15.09 146 GLY B N 1
ATOM 2812 C CA . GLY B 1 146 ? 45.549 0.770 56.763 1.00 17.69 146 GLY B CA 1
ATOM 2813 C C . GLY B 1 146 ? 45.793 -0.613 57.324 1.00 16.26 146 GLY B C 1
ATOM 2814 O O . GLY B 1 146 ? 46.439 -0.744 58.370 1.00 16.77 146 GLY B O 1
ATOM 2815 N N . ILE B 1 147 ? 45.293 -1.650 56.656 1.00 16.29 147 ILE B N 1
ATOM 2816 C CA . ILE B 1 147 ? 45.492 -3.039 57.060 1.00 16.90 147 ILE B CA 1
ATOM 2817 C C . ILE B 1 147 ? 46.264 -3.727 55.944 1.00 17.44 147 ILE B C 1
ATOM 2818 O O . ILE B 1 147 ? 45.720 -3.957 54.856 1.00 17.24 147 ILE B O 1
ATOM 2823 N N . ARG B 1 148 ? 47.523 -4.063 56.206 1.00 18.22 148 ARG B N 1
ATOM 2824 C CA . ARG B 1 148 ? 48.402 -4.598 55.182 1.00 18.88 148 ARG B CA 1
ATOM 2825 C C . ARG B 1 148 ? 49.036 -5.903 55.644 1.00 19.77 148 ARG B C 1
ATOM 2826 O O . ARG B 1 148 ? 49.034 -6.240 56.831 1.00 19.94 148 ARG B O 1
ATOM 2834 N N . LYS B 1 149 ? 49.575 -6.640 54.678 1.00 20.41 149 LYS B N 1
ATOM 2835 C CA . LYS B 1 149 ? 50.388 -7.809 54.973 1.00 21.41 149 LYS B CA 1
ATOM 2836 C C . LYS B 1 149 ? 51.761 -7.363 55.459 1.00 22.08 149 LYS B C 1
ATOM 2837 O O . LYS B 1 149 ? 52.376 -6.470 54.870 1.00 22.13 149 LYS B O 1
ATOM 2843 N N . ARG B 1 150 ? 52.237 -7.980 56.540 1.00 26.30 150 ARG B N 1
ATOM 2844 C CA . ARG B 1 150 ? 53.519 -7.575 57.112 1.00 23.40 150 ARG B CA 1
ATOM 2845 C C . ARG B 1 150 ? 54.675 -7.979 56.203 1.00 24.42 150 ARG B C 1
ATOM 2846 O O . ARG B 1 150 ? 55.574 -7.174 55.935 1.00 24.80 150 ARG B O 1
ATOM 2854 N N . HIS B 1 151 ? 54.668 -9.219 55.717 1.00 24.97 151 HIS B N 1
ATOM 2855 C CA . HIS B 1 151 ? 55.685 -9.700 54.785 1.00 26.04 151 HIS B CA 1
ATOM 2856 C C . HIS B 1 151 ? 54.968 -10.280 53.574 1.00 25.86 151 HIS B C 1
ATOM 2857 O O . HIS B 1 151 ? 54.202 -11.255 53.722 1.00 39.10 151 HIS B O 1
ATOM 2864 N N . PRO B 1 152 ? 55.168 -9.730 52.367 1.00 30.03 152 PRO B N 1
ATOM 2865 C CA . PRO B 1 152 ? 54.512 -10.280 51.175 1.00 39.12 152 PRO B CA 1
ATOM 2866 C C . PRO B 1 152 ? 55.438 -11.160 50.337 1.00 27.25 152 PRO B C 1
ATOM 2867 O O . PRO B 1 152 ? 56.646 -10.927 50.348 1.00 28.11 152 PRO B O 1
ATOM 2871 N N . GLU B 1 155 ? 52.185 -14.003 48.747 1.00 40.18 155 GLU B N 1
ATOM 2872 C CA . GLU B 1 155 ? 51.083 -13.959 47.793 1.00 36.70 155 GLU B CA 1
ATOM 2873 C C . GLU B 1 155 ? 49.782 -14.373 48.473 1.00 45.44 155 GLU B C 1
ATOM 2874 O O . GLU B 1 155 ? 49.693 -15.462 49.043 1.00 50.63 155 GLU B O 1
ATOM 2876 N N . GLY B 1 156 ? 48.779 -13.498 48.415 1.00 36.37 156 GLY B N 1
ATOM 2877 C CA . GLY B 1 156 ? 47.489 -13.782 49.015 1.00 28.85 156 GLY B CA 1
ATOM 2878 C C . GLY B 1 156 ? 47.248 -13.040 50.314 1.00 23.12 156 GLY B C 1
ATOM 2879 O O . GLY B 1 156 ? 48.115 -13.012 51.192 1.00 23.35 156 GLY B O 1
ATOM 2880 N N . PHE B 1 157 ? 46.065 -12.437 50.453 1.00 22.16 157 PHE B N 1
ATOM 2881 C CA . PHE B 1 157 ? 45.711 -11.659 51.646 1.00 26.17 157 PHE B CA 1
ATOM 2882 C C . PHE B 1 157 ? 44.265 -11.997 52.010 1.00 20.88 157 PHE B C 1
ATOM 2883 O O . PHE B 1 157 ? 43.322 -11.398 51.488 1.00 20.26 157 PHE B O 1
ATOM 2891 N N . LYS B 1 158 ? 44.104 -12.956 52.917 1.00 21.30 158 LYS B N 1
ATOM 2892 C CA . LYS B 1 158 ? 42.796 -13.394 53.385 1.00 21.09 158 LYS B CA 1
ATOM 2893 C C . LYS B 1 158 ? 42.813 -13.394 54.904 1.00 20.98 158 LYS B C 1
ATOM 2894 O O . LYS B 1 158 ? 43.655 -14.057 55.517 1.00 25.73 158 LYS B O 1
ATOM 2896 N N . ILE B 1 159 ? 41.894 -12.649 55.506 1.00 20.24 159 ILE B N 1
ATOM 2897 C CA . ILE B 1 159 ? 41.729 -12.605 56.954 1.00 20.17 159 ILE B CA 1
ATOM 2898 C C . ILE B 1 159 ? 40.427 -13.323 57.276 1.00 20.32 159 ILE B C 1
ATOM 2899 O O . ILE B 1 159 ? 39.347 -12.885 56.862 1.00 19.83 159 ILE B O 1
ATOM 2904 N N . MET B 1 160 ? 40.529 -14.430 57.999 1.00 23.26 160 MET B N 1
ATOM 2905 C CA . MET B 1 160 ? 39.385 -15.260 58.337 1.00 23.55 160 MET B CA 1
ATOM 2906 C C . MET B 1 160 ? 39.098 -15.169 59.830 1.00 21.47 160 MET B C 1
ATOM 2907 O O . MET B 1 160 ? 39.877 -14.616 60.609 1.00 23.05 160 MET B O 1
ATOM 2912 N N . TYR B 1 161 ? 37.953 -15.728 60.224 1.00 21.76 161 TYR B N 1
ATOM 2913 C CA . TYR B 1 161 ? 37.582 -15.723 61.634 1.00 21.94 161 TYR B CA 1
ATOM 2914 C C . TYR B 1 161 ? 38.571 -16.518 62.471 1.00 22.70 161 TYR B C 1
ATOM 2915 O O . TYR B 1 161 ? 38.829 -16.166 63.628 1.00 22.74 161 TYR B O 1
ATOM 2924 N N . GLU B 1 162 ? 39.138 -17.588 61.905 1.00 26.97 162 GLU B N 1
ATOM 2925 C CA . GLU B 1 162 ? 40.051 -18.439 62.659 1.00 25.87 162 GLU B CA 1
ATOM 2926 C C . GLU B 1 162 ? 41.403 -17.778 62.886 1.00 24.02 162 GLU B C 1
ATOM 2927 O O . GLU B 1 162 ? 42.126 -18.175 63.807 1.00 28.18 162 GLU B O 1
ATOM 2933 N N . ASP B 1 163 ? 41.762 -16.786 62.072 1.00 23.29 163 ASP B N 1
ATOM 2934 C CA . ASP B 1 163 ? 43.035 -16.101 62.226 1.00 23.18 163 ASP B CA 1
ATOM 2935 C C . ASP B 1 163 ? 42.994 -15.007 63.285 1.00 22.71 163 ASP B C 1
ATOM 2936 O O . ASP B 1 163 ? 44.048 -14.463 63.627 1.00 32.33 163 ASP B O 1
ATOM 2938 N N . LEU B 1 164 ? 41.821 -14.688 63.822 1.00 22.35 164 LEU B N 1
ATOM 2939 C CA . LEU B 1 164 ? 41.666 -13.603 64.792 1.00 21.95 164 LEU B CA 1
ATOM 2940 C C . LEU B 1 164 ? 41.536 -14.135 66.214 1.00 22.65 164 LEU B C 1
ATOM 2941 O O . LEU B 1 164 ? 40.686 -13.693 66.984 1.00 22.51 164 LEU B O 1
ATOM 2946 N N . GLU B 1 165 ? 42.383 -15.090 66.588 1.00 23.50 165 GLU B N 1
ATOM 2947 C CA . GLU B 1 165 ? 42.346 -15.631 67.941 1.00 24.28 165 GLU B CA 1
ATOM 2948 C C . GLU B 1 165 ? 42.742 -14.556 68.945 1.00 24.16 165 GLU B C 1
ATOM 2949 O O . GLU B 1 165 ? 43.735 -13.848 68.757 1.00 23.96 165 GLU B O 1
ATOM 2951 N N . GLY B 1 166 ? 41.962 -14.434 70.014 1.00 25.53 166 GLY B N 1
ATOM 2952 C CA . GLY B 1 166 ? 42.200 -13.424 71.022 1.00 24.38 166 GLY B CA 1
ATOM 2953 C C . GLY B 1 166 ? 41.531 -12.095 70.762 1.00 23.46 166 GLY B C 1
ATOM 2954 O O . GLY B 1 166 ? 41.661 -11.184 71.589 1.00 23.49 166 GLY B O 1
ATOM 2955 N N . GLY B 1 167 ? 40.817 -11.955 69.650 1.00 22.72 167 GLY B N 1
ATOM 2956 C CA . GLY B 1 167 ? 40.181 -10.699 69.314 1.00 21.86 167 GLY B CA 1
ATOM 2957 C C . GLY B 1 167 ? 38.677 -10.722 69.485 1.00 21.74 167 GLY B C 1
ATOM 2958 O O . GLY B 1 167 ? 37.962 -9.937 68.857 1.00 21.00 167 GLY B O 1
ATOM 2959 N N . ASN B 1 168 ? 38.184 -11.619 70.335 1.00 22.54 168 ASN B N 1
ATOM 2960 C CA . ASN B 1 168 ? 36.754 -11.677 70.597 1.00 22.62 168 ASN B CA 1
ATOM 2961 C C . ASN B 1 168 ? 36.285 -10.398 71.273 1.00 22.34 168 ASN B C 1
ATOM 2962 O O . ASN B 1 168 ? 36.945 -9.872 72.173 1.00 22.63 168 ASN B O 1
ATOM 2967 N N . ILE B 1 169 ? 35.137 -9.899 70.830 1.00 21.87 169 ILE B N 1
ATOM 2968 C CA . ILE B 1 169 ? 34.539 -8.689 71.391 1.00 21.65 169 ILE B CA 1
ATOM 2969 C C . ILE B 1 169 ? 33.850 -9.057 72.700 1.00 22.62 169 ILE B C 1
ATOM 2970 O O . ILE B 1 169 ? 32.993 -9.951 72.712 1.00 23.11 169 ILE B O 1
ATOM 2975 N N . PRO B 1 170 ? 34.189 -8.419 73.817 1.00 23.04 170 PRO B N 1
ATOM 2976 C CA . PRO B 1 170 ? 33.517 -8.752 75.077 1.00 24.08 170 PRO B CA 1
ATOM 2977 C C . PRO B 1 170 ? 32.050 -8.349 75.067 1.00 24.07 170 PRO B C 1
ATOM 2978 O O . PRO B 1 170 ? 31.637 -7.412 74.379 1.00 23.26 170 PRO B O 1
ATOM 2982 N N . ALA B 1 171 ? 31.259 -9.079 75.849 1.00 25.07 171 ALA B N 1
ATOM 2983 C CA . ALA B 1 171 ? 29.840 -8.779 75.970 1.00 25.31 171 ALA B CA 1
ATOM 2984 C C . ALA B 1 171 ? 29.628 -7.540 76.833 1.00 25.50 171 ALA B C 1
ATOM 2985 O O . ALA B 1 171 ? 30.431 -7.219 77.714 1.00 25.90 171 ALA B O 1
ATOM 2987 N N . LEU B 1 172 ? 28.527 -6.843 76.571 1.00 25.29 172 LEU B N 1
ATOM 2988 C CA . LEU B 1 172 ? 28.171 -5.644 77.312 1.00 25.52 172 LEU B CA 1
ATOM 2989 C C . LEU B 1 172 ? 27.356 -6.006 78.548 1.00 26.93 172 LEU B C 1
ATOM 2990 O O . LEU B 1 172 ? 26.672 -7.032 78.590 1.00 32.79 172 LEU B O 1
ATOM 2995 N N . LEU B 1 173 ? 27.434 -5.148 79.559 1.00 27.49 173 LEU B N 1
ATOM 2996 C CA . LEU B 1 173 ? 26.676 -5.369 80.781 1.00 28.93 173 LEU B CA 1
ATOM 2997 C C . LEU B 1 173 ? 25.194 -5.101 80.544 1.00 31.13 173 LEU B C 1
ATOM 2998 O O . LEU B 1 173 ? 24.813 -4.242 79.744 1.00 41.61 173 LEU B O 1
ATOM 3003 N N . ASP B 1 174 ? 24.353 -5.855 81.249 1.00 30.45 174 ASP B N 1
ATOM 3004 C CA . ASP B 1 174 ? 22.910 -5.616 81.252 1.00 32.73 174 ASP B CA 1
ATOM 3005 C C . ASP B 1 174 ? 22.641 -4.526 82.283 1.00 38.07 174 ASP B C 1
ATOM 3006 O O . ASP B 1 174 ? 22.335 -4.797 83.445 1.00 40.59 174 ASP B O 1
ATOM 3011 N N . VAL B 1 175 ? 22.772 -3.268 81.852 1.00 39.58 175 VAL B N 1
ATOM 3012 C CA . VAL B 1 175 ? 22.655 -2.153 82.788 1.00 42.82 175 VAL B CA 1
ATOM 3013 C C . VAL B 1 175 ? 21.238 -2.046 83.330 1.00 43.53 175 VAL B C 1
ATOM 3014 O O . VAL B 1 175 ? 21.031 -1.578 84.456 1.00 39.36 175 VAL B O 1
ATOM 3018 N N . THR B 1 176 ? 20.241 -2.462 82.546 1.00 46.57 176 THR B N 1
ATOM 3019 C CA . THR B 1 176 ? 18.880 -2.510 83.064 1.00 41.32 176 THR B CA 1
ATOM 3020 C C . THR B 1 176 ? 18.770 -3.473 84.239 1.00 41.96 176 THR B C 1
ATOM 3021 O O . THR B 1 176 ? 17.924 -3.286 85.119 1.00 44.88 176 THR B O 1
ATOM 3025 N N . ALA B 1 177 ? 19.621 -4.498 84.277 1.00 39.26 177 ALA B N 1
ATOM 3026 C CA . ALA B 1 177 ? 19.568 -5.516 85.318 1.00 40.54 177 ALA B CA 1
ATOM 3027 C C . ALA B 1 177 ? 20.414 -5.146 86.534 1.00 46.79 177 ALA B C 1
ATOM 3028 O O . ALA B 1 177 ? 19.954 -5.277 87.673 1.00 58.19 177 ALA B O 1
ATOM 3030 N N . TYR B 1 178 ? 21.650 -4.690 86.317 1.00 41.57 178 TYR B N 1
ATOM 3031 C CA . TYR B 1 178 ? 22.486 -4.280 87.442 1.00 37.48 178 TYR B CA 1
ATOM 3032 C C . TYR B 1 178 ? 21.813 -3.186 88.257 1.00 47.84 178 TYR B C 1
ATOM 3033 O O . TYR B 1 178 ? 22.058 -3.070 89.464 1.00 57.97 178 TYR B O 1
ATOM 3042 N N . GLU B 1 179 ? 20.954 -2.385 87.624 1.00 42.81 179 GLU B N 1
ATOM 3043 C CA . GLU B 1 179 ? 20.199 -1.348 88.310 1.00 43.80 179 GLU B CA 1
ATOM 3044 C C . GLU B 1 179 ? 18.826 -1.836 88.769 1.00 44.65 179 GLU B C 1
ATOM 3045 O O . GLU B 1 179 ? 17.925 -1.016 88.985 1.00 48.31 179 GLU B O 1
ATOM 3051 N N . GLU B 1 180 ? 18.645 -3.149 88.902 1.00 48.50 180 GLU B N 1
ATOM 3052 C CA . GLU B 1 180 ? 17.476 -3.727 89.551 1.00 49.44 180 GLU B CA 1
ATOM 3053 C C . GLU B 1 180 ? 17.766 -4.125 90.993 1.00 48.85 180 GLU B C 1
ATOM 3054 O O . GLU B 1 180 ? 16.974 -4.853 91.600 1.00 49.81 180 GLU B O 1
ATOM 3060 N N . SER B 1 181 ? 18.886 -3.668 91.546 1.00 45.09 181 SER B N 1
ATOM 3061 C CA . SER B 1 181 ? 19.263 -3.980 92.920 1.00 48.99 181 SER B CA 1
ATOM 3062 C C . SER B 1 181 ? 20.263 -2.945 93.428 1.00 46.16 181 SER B C 1
ATOM 3063 O O . SER B 1 181 ? 21.209 -2.586 92.725 1.00 44.54 181 SER B O 1
ATOM 3066 N N . LEU B 1 195 ? 24.064 -7.240 93.894 1.00 51.32 195 LEU B N 1
ATOM 3067 C CA . LEU B 1 195 ? 24.162 -6.701 92.541 1.00 49.97 195 LEU B CA 1
ATOM 3068 C C . LEU B 1 195 ? 24.220 -7.836 91.525 1.00 55.33 195 LEU B C 1
ATOM 3069 O O . LEU B 1 195 ? 25.006 -8.772 91.673 1.00 56.21 195 LEU B O 1
ATOM 3074 N N . LYS B 1 196 ? 23.386 -7.751 90.492 1.00 53.43 196 LYS B N 1
ATOM 3075 C CA . LYS B 1 196 ? 23.297 -8.784 89.462 1.00 44.83 196 LYS B CA 1
ATOM 3076 C C . LYS B 1 196 ? 24.110 -8.336 88.253 1.00 38.94 196 LYS B C 1
ATOM 3077 O O . LYS B 1 196 ? 23.658 -7.512 87.454 1.00 47.29 196 LYS B O 1
ATOM 3083 N N . ILE B 1 197 ? 25.310 -8.885 88.122 1.00 38.44 197 ILE B N 1
ATOM 3084 C CA . ILE B 1 197 ? 26.160 -8.633 86.967 1.00 46.90 197 ILE B CA 1
ATOM 3085 C C . ILE B 1 197 ? 25.912 -9.737 85.948 1.00 36.07 197 ILE B C 1
ATOM 3086 O O . ILE B 1 197 ? 26.188 -10.911 86.218 1.00 36.72 197 ILE B O 1
ATOM 3091 N N . GLN B 1 198 ? 25.392 -9.366 84.780 1.00 43.35 198 GLN B N 1
ATOM 3092 C CA . GLN B 1 198 ? 25.121 -10.321 83.715 1.00 34.32 198 GLN B CA 1
ATOM 3093 C C . GLN B 1 198 ? 25.316 -9.633 82.375 1.00 32.62 198 GLN B C 1
ATOM 3094 O O . GLN B 1 198 ? 25.156 -8.410 82.281 1.00 32.08 198 GLN B O 1
ATOM 3100 N N . PRO B 1 199 ? 25.650 -10.379 81.325 1.00 37.23 199 PRO B N 1
ATOM 3101 C CA . PRO B 1 199 ? 25.773 -9.774 79.994 1.00 30.69 199 PRO B CA 1
ATOM 3102 C C . PRO B 1 199 ? 24.417 -9.570 79.332 1.00 30.19 199 PRO B C 1
ATOM 3103 O O . PRO B 1 199 ? 23.409 -10.177 79.701 1.00 35.29 199 PRO B O 1
ATOM 3107 N N . LEU B 1 200 ? 24.409 -8.691 78.334 1.00 29.95 200 LEU B N 1
ATOM 3108 C CA . LEU B 1 200 ? 23.203 -8.393 77.570 1.00 35.45 200 LEU B CA 1
ATOM 3109 C C . LEU B 1 200 ? 23.126 -9.332 76.372 1.00 33.68 200 LEU B C 1
ATOM 3110 O O . LEU B 1 200 ? 24.041 -9.363 75.540 1.00 27.21 200 LEU B O 1
ATOM 3115 N N . GLU B 1 201 ? 22.026 -10.082 76.277 1.00 35.33 201 GLU B N 1
ATOM 3116 C CA . GLU B 1 201 ? 21.903 -11.136 75.280 1.00 28.98 201 GLU B CA 1
ATOM 3117 C C . GLU B 1 201 ? 21.199 -10.693 74.002 1.00 28.22 201 GLU B C 1
ATOM 3118 O O . GLU B 1 201 ? 21.280 -11.403 72.993 1.00 27.89 201 GLU B O 1
ATOM 3124 N N . LYS B 1 202 ? 20.507 -9.556 74.015 1.00 28.00 202 LYS B N 1
ATOM 3125 C CA . LYS B 1 202 ? 19.787 -9.099 72.833 1.00 27.36 202 LYS B CA 1
ATOM 3126 C C . LYS B 1 202 ? 19.756 -7.578 72.822 1.00 26.59 202 LYS B C 1
ATOM 3127 O O . LYS B 1 202 ? 20.019 -6.926 73.834 1.00 26.83 202 LYS B O 1
ATOM 3129 N N . ASP B 1 203 ? 19.430 -7.017 71.658 1.00 25.73 203 ASP B N 1
ATOM 3130 C CA . ASP B 1 203 ? 19.346 -5.573 71.505 1.00 24.98 203 ASP B CA 1
ATOM 3131 C C . ASP B 1 203 ? 17.901 -5.122 71.731 1.00 25.79 203 ASP B C 1
ATOM 3132 O O . ASP B 1 203 ? 17.053 -5.890 72.191 1.00 29.16 203 ASP B O 1
ATOM 3137 N N . SER B 1 204 ? 17.603 -3.863 71.409 1.00 25.20 204 SER B N 1
ATOM 3138 C CA . SER B 1 204 ? 16.258 -3.347 71.644 1.00 26.01 204 SER B CA 1
ATOM 3139 C C . SER B 1 204 ? 15.244 -4.010 70.721 1.00 26.40 204 SER B C 1
ATOM 3140 O O . SER B 1 204 ? 14.098 -4.247 71.120 1.00 27.62 204 SER B O 1
ATOM 3142 N N . LYS B 1 205 ? 15.644 -4.312 69.483 1.00 25.47 205 LYS B N 1
ATOM 3143 C CA . LYS B 1 205 ? 14.760 -4.917 68.493 1.00 25.81 205 LYS B CA 1
ATOM 3144 C C . LYS B 1 205 ? 14.864 -6.437 68.470 1.00 26.52 205 LYS B C 1
ATOM 3145 O O . LYS B 1 205 ? 14.580 -7.062 67.440 1.00 26.51 205 LYS B O 1
ATOM 3147 N N . SER B 1 206 ? 15.271 -7.046 69.584 1.00 29.08 206 SER B N 1
ATOM 3148 C CA . SER B 1 206 ? 15.360 -8.501 69.712 1.00 28.01 206 SER B CA 1
ATOM 3149 C C . SER B 1 206 ? 16.274 -9.1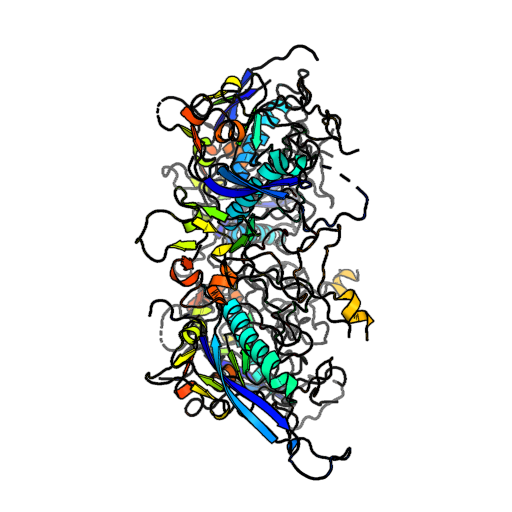01 68.645 1.00 30.59 206 SER B C 1
ATOM 3150 O O . SER B 1 206 ? 15.902 -10.024 67.918 1.00 40.61 206 SER B O 1
ATOM 3153 N N . ARG B 1 207 ? 17.485 -8.564 68.557 1.00 25.92 207 ARG B N 1
ATOM 3154 C CA . ARG B 1 207 ? 18.552 -9.144 67.755 1.00 25.16 207 ARG B CA 1
ATOM 3155 C C . ARG B 1 207 ? 19.579 -9.754 68.697 1.00 25.38 207 ARG B C 1
ATOM 3156 O O . ARG B 1 207 ? 20.050 -9.083 69.622 1.00 25.23 207 ARG B O 1
ATOM 3164 N N . SER B 1 208 ? 19.923 -11.020 68.469 1.00 26.04 208 SER B N 1
ATOM 3165 C CA . SER B 1 208 ? 20.864 -11.697 69.350 1.00 26.15 208 SER B CA 1
ATOM 3166 C C . SER B 1 208 ? 22.229 -11.024 69.290 1.00 25.00 208 SER B C 1
ATOM 3167 O O . SER B 1 208 ? 22.754 -10.749 68.208 1.00 24.03 208 SER B O 1
ATOM 3170 N N . TYR B 1 209 ? 22.800 -10.752 70.461 1.00 25.20 209 TYR B N 1
ATOM 3171 C CA . TYR B 1 209 ? 24.165 -10.253 70.546 1.00 24.35 209 TYR B CA 1
ATOM 3172 C C . TYR B 1 209 ? 25.198 -11.366 70.449 1.00 24.49 209 TYR B C 1
ATOM 3173 O O . TYR B 1 209 ? 26.395 -11.083 70.541 1.00 23.94 209 TYR B O 1
ATOM 3182 N N . ASN B 1 210 ? 24.761 -12.616 70.274 1.00 38.62 210 ASN B N 1
ATOM 3183 C CA . ASN B 1 210 ? 25.653 -13.761 70.079 1.00 25.54 210 ASN B CA 1
ATOM 3184 C C . ASN B 1 210 ? 26.607 -13.934 71.261 1.00 25.92 210 ASN B C 1
ATOM 3185 O O . ASN B 1 210 ? 27.810 -14.141 71.095 1.00 25.55 210 ASN B O 1
ATOM 3190 N N . VAL B 1 211 ? 26.049 -13.862 72.471 1.00 26.78 211 VAL B N 1
ATOM 3191 C CA . VAL B 1 211 ? 26.830 -14.118 73.674 1.00 27.38 211 VAL B CA 1
ATOM 3192 C C . VAL B 1 211 ? 27.096 -15.613 73.790 1.00 28.26 211 VAL B C 1
ATOM 3193 O O . VAL B 1 211 ? 26.225 -16.443 73.497 1.00 28.94 211 VAL B O 1
ATOM 3197 N N . LEU B 1 212 ? 28.299 -15.967 74.228 1.00 28.34 212 LEU B N 1
ATOM 3198 C CA . LEU B 1 212 ? 28.740 -17.351 74.222 1.00 29.08 212 LEU B CA 1
ATOM 3199 C C . LEU B 1 212 ? 28.487 -18.008 75.578 1.00 30.45 212 LEU B C 1
ATOM 3200 O O . LEU B 1 212 ? 28.005 -17.387 76.529 1.00 30.86 212 LEU B O 1
ATOM 3205 N N . GLU B 1 213 ? 28.819 -19.300 75.656 1.00 32.31 213 GLU B N 1
ATOM 3206 C CA . GLU B 1 213 ? 28.555 -20.064 76.871 1.00 32.67 213 GLU B CA 1
ATOM 3207 C C . GLU B 1 213 ? 29.321 -19.510 78.064 1.00 35.46 213 GLU B C 1
ATOM 3208 O O . GLU B 1 213 ? 28.840 -19.589 79.200 1.00 33.94 213 GLU B O 1
ATOM 3210 N N . ASP B 1 214 ? 30.512 -18.949 77.832 1.00 32.12 214 ASP B N 1
ATOM 3211 C CA . ASP B 1 214 ? 31.281 -18.360 78.923 1.00 32.22 214 ASP B CA 1
ATOM 3212 C C . ASP B 1 214 ? 30.571 -17.162 79.541 1.00 32.16 214 ASP B C 1
ATOM 3213 O O . ASP B 1 214 ? 30.897 -16.774 80.669 1.00 32.76 214 ASP B O 1
ATOM 3215 N N . LYS B 1 215 ? 29.618 -16.565 78.826 1.00 31.52 215 LYS B N 1
ATOM 3216 C CA . LYS B 1 215 ? 28.813 -15.460 79.343 1.00 31.53 215 LYS B CA 1
ATOM 3217 C C . LYS B 1 215 ? 29.660 -14.231 79.668 1.00 31.37 215 LYS B C 1
ATOM 3218 O O . LYS B 1 215 ? 29.296 -13.423 80.528 1.00 31.28 215 LYS B O 1
ATOM 3220 N N . ILE B 1 216 ? 30.793 -14.073 78.983 1.00 29.94 216 ILE B N 1
ATOM 3221 C CA . ILE B 1 216 ? 31.632 -12.891 79.149 1.00 29.29 216 ILE B CA 1
ATOM 3222 C C . ILE B 1 216 ? 32.007 -12.331 77.782 1.00 27.87 216 ILE B C 1
ATOM 3223 O O . ILE B 1 216 ? 32.191 -11.118 77.626 1.00 27.15 216 ILE B O 1
ATOM 3228 N N . ASN B 1 217 ? 32.127 -13.203 76.787 1.00 27.55 217 ASN B N 1
ATOM 3229 C CA . ASN B 1 217 ? 32.564 -12.814 75.455 1.00 26.34 217 ASN B CA 1
ATOM 3230 C C . ASN B 1 217 ? 31.432 -12.961 74.447 1.00 25.94 217 ASN B C 1
ATOM 3231 O O . ASN B 1 217 ? 30.366 -13.510 74.735 1.00 26.65 217 ASN B O 1
ATOM 3236 N N . THR B 1 218 ? 31.693 -12.459 73.245 1.00 24.87 218 THR B N 1
ATOM 3237 C CA . THR B 1 218 ? 30.742 -12.454 72.147 1.00 24.40 218 THR B CA 1
ATOM 3238 C C . THR B 1 218 ? 31.320 -13.233 70.975 1.00 24.07 218 THR B C 1
ATOM 3239 O O . THR B 1 218 ? 32.540 -13.359 70.835 1.00 23.87 218 THR B O 1
ATOM 3243 N N . ALA B 1 219 ? 30.433 -13.769 70.136 1.00 24.12 219 ALA B N 1
ATOM 3244 C CA . ALA B 1 219 ? 30.885 -14.541 68.986 1.00 23.94 219 ALA B CA 1
ATOM 3245 C C . ALA B 1 219 ? 31.611 -13.682 67.960 1.00 22.84 219 ALA B C 1
ATOM 3246 O O . ALA B 1 219 ? 32.369 -14.222 67.149 1.00 22.72 219 ALA B O 1
ATOM 3248 N N . TYR B 1 220 ? 31.398 -12.369 67.972 1.00 22.11 220 TYR B N 1
ATOM 3249 C CA . TYR B 1 220 ? 32.085 -11.494 67.032 1.00 21.12 220 TYR B CA 1
ATOM 3250 C C . TYR B 1 220 ? 33.572 -11.423 67.364 1.00 21.06 220 TYR B C 1
ATOM 3251 O O . TYR B 1 220 ? 33.961 -11.327 68.531 1.00 21.49 220 TYR B O 1
ATOM 3260 N N . ARG B 1 221 ? 34.405 -11.474 66.329 1.00 20.63 221 ARG B N 1
ATOM 3261 C CA . ARG B 1 221 ? 35.835 -11.242 66.460 1.00 20.53 221 ARG B CA 1
ATOM 3262 C C . ARG B 1 221 ? 36.239 -10.056 65.597 1.00 19.61 221 ARG B C 1
ATOM 3263 O O . ARG B 1 221 ? 35.693 -9.850 64.509 1.00 19.12 221 ARG B O 1
ATOM 3271 N N . SER B 1 222 ? 37.208 -9.279 66.080 1.00 19.46 222 SER B N 1
ATOM 3272 C CA . SER B 1 222 ? 37.679 -8.099 65.370 1.00 18.69 222 SER B CA 1
ATOM 3273 C C . SER B 1 222 ? 39.186 -8.166 65.177 1.00 18.85 222 SER B C 1
ATOM 3274 O O . SER B 1 222 ? 39.915 -8.638 66.055 1.00 19.50 222 SER B O 1
ATOM 3277 N N . TRP B 1 223 ? 39.645 -7.670 64.026 1.00 18.32 223 TRP B N 1
ATOM 3278 C CA . TRP B 1 223 ? 41.074 -7.654 63.735 1.00 18.53 223 TRP B CA 1
ATOM 3279 C C . TRP B 1 223 ? 41.836 -6.732 64.681 1.00 18.63 223 TRP B C 1
ATOM 3280 O O . TRP B 1 223 ? 42.988 -7.018 65.022 1.00 19.20 223 TRP B O 1
ATOM 3291 N N . TYR B 1 224 ? 41.217 -5.633 65.119 1.00 18.19 224 TYR B N 1
ATOM 3292 C CA . TYR B 1 224 ? 41.928 -4.668 65.954 1.00 18.34 224 TYR B CA 1
ATOM 3293 C C . TYR B 1 224 ? 42.203 -5.231 67.342 1.00 19.19 224 TYR B C 1
ATOM 3294 O O . TYR B 1 224 ? 43.254 -4.955 67.931 1.00 19.68 224 TYR B O 1
ATOM 3303 N N . LEU B 1 225 ? 41.273 -6.021 67.883 1.00 19.47 225 LEU B N 1
ATOM 3304 C CA . LEU B 1 225 ? 41.488 -6.604 69.204 1.00 20.36 225 LEU B CA 1
ATOM 3305 C C . LEU B 1 225 ? 42.523 -7.720 69.151 1.00 21.02 225 LEU B C 1
ATOM 3306 O O . LEU B 1 225 ? 43.371 -7.832 70.043 1.00 21.74 225 LEU B O 1
ATOM 3311 N N . SER B 1 226 ? 42.466 -8.559 68.115 1.00 20.87 226 SER B N 1
ATOM 3312 C CA . SER B 1 226 ? 43.452 -9.624 67.971 1.00 21.54 226 SER B CA 1
ATOM 3313 C C . SER B 1 226 ? 44.839 -9.062 67.682 1.00 21.64 226 SER B C 1
ATOM 3314 O O . SER B 1 226 ? 45.843 -9.649 68.100 1.00 22.43 226 SER B O 1
ATOM 3317 N N . TYR B 1 227 ? 44.913 -7.930 66.980 1.00 20.93 227 TYR B N 1
ATOM 3318 C CA . TYR B 1 227 ? 46.204 -7.330 66.661 1.00 21.08 227 TYR B CA 1
ATOM 3319 C C . TYR B 1 227 ? 46.849 -6.726 67.901 1.00 21.64 227 TYR B C 1
ATOM 3320 O O . TYR B 1 227 ? 48.069 -6.818 68.078 1.00 22.31 227 TYR B O 1
ATOM 3329 N N . ASN B 1 228 ? 46.051 -6.112 68.773 1.00 21.48 228 ASN B N 1
ATOM 3330 C CA . ASN B 1 228 ? 46.580 -5.421 69.943 1.00 22.05 228 ASN B CA 1
ATOM 3331 C C . ASN B 1 228 ? 46.540 -6.258 71.214 1.00 22.95 228 ASN B C 1
ATOM 3332 O O . ASN B 1 228 ? 47.440 -6.133 72.050 1.00 25.01 228 ASN B O 1
ATOM 3337 N N . TYR B 1 229 ? 45.528 -7.109 71.384 1.00 22.91 229 TYR B N 1
ATOM 3338 C CA . TYR B 1 229 ? 45.362 -7.873 72.612 1.00 23.80 229 TYR B CA 1
ATOM 3339 C C . TYR B 1 229 ? 45.591 -9.366 72.437 1.00 24.32 229 TYR B C 1
ATOM 3340 O O . TYR B 1 229 ? 45.562 -10.097 73.432 1.00 25.16 229 TYR B O 1
ATOM 3349 N N . GLY B 1 230 ? 45.811 -9.838 71.216 1.00 23.93 230 GLY B N 1
ATOM 3350 C CA . GLY B 1 230 ? 46.108 -11.233 70.985 1.00 28.52 230 GLY B CA 1
ATOM 3351 C C . GLY B 1 230 ? 47.562 -11.550 71.275 1.00 25.36 230 GLY B C 1
ATOM 3352 O O . GLY B 1 230 ? 48.309 -10.752 71.844 1.00 25.65 230 GLY B O 1
ATOM 3353 N N . ASN B 1 231 ? 47.966 -12.745 70.870 1.00 25.86 231 ASN B N 1
ATOM 3354 C CA . ASN B 1 231 ? 49.356 -13.152 71.036 1.00 34.37 231 ASN B CA 1
ATOM 3355 C C . ASN B 1 231 ? 50.235 -12.308 70.121 1.00 39.93 231 ASN B C 1
ATOM 3356 O O . ASN B 1 231 ? 50.015 -12.305 68.902 1.00 36.71 231 ASN B O 1
ATOM 3361 N N . PRO B 1 232 ? 51.228 -11.582 70.647 1.00 44.24 232 PRO B N 1
ATOM 3362 C CA . PRO B 1 232 ? 52.002 -10.677 69.779 1.00 42.24 232 PRO B CA 1
ATOM 3363 C C . PRO B 1 232 ? 52.842 -11.393 68.732 1.00 36.70 232 PRO B C 1
ATOM 3364 O O . PRO B 1 232 ? 53.157 -10.783 67.702 1.00 31.24 232 PRO B O 1
ATOM 3368 N N . GLU B 1 233 ? 53.210 -12.657 68.950 1.00 28.07 233 GLU B N 1
ATOM 3369 C CA . GLU B 1 233 ? 54.092 -13.370 68.033 1.00 42.15 233 GLU B CA 1
ATOM 3370 C C . GLU B 1 233 ? 53.443 -14.596 67.402 1.00 44.28 233 GLU B C 1
ATOM 3371 O O . GLU B 1 233 ? 54.139 -15.385 66.751 1.00 52.24 233 GLU B O 1
ATOM 3373 N N . LYS B 1 234 ? 52.135 -14.781 67.570 1.00 34.40 234 LYS B N 1
ATOM 3374 C CA . LYS B 1 234 ? 51.449 -15.921 66.969 1.00 31.14 234 LYS B CA 1
ATOM 3375 C C . LYS B 1 234 ? 50.073 -15.593 66.414 1.00 32.45 234 LYS B C 1
ATOM 3376 O O . LYS B 1 234 ? 49.580 -16.353 65.574 1.00 36.72 234 LYS B O 1
ATOM 3378 N N . GLY B 1 235 ? 49.436 -14.502 66.834 1.00 35.76 235 GLY B N 1
ATOM 3379 C CA . GLY B 1 235 ? 48.114 -14.145 66.356 1.00 33.45 235 GLY B CA 1
ATOM 3380 C C . GLY B 1 235 ? 48.147 -13.424 65.027 1.00 24.12 235 GLY B C 1
ATOM 3381 O O . GLY B 1 235 ? 49.037 -13.632 64.195 1.00 24.44 235 GLY B O 1
ATOM 3382 N N . ILE B 1 236 ? 47.156 -12.553 64.824 1.00 23.18 236 ILE B N 1
ATOM 3383 C CA . ILE B 1 236 ? 47.041 -11.845 63.556 1.00 22.45 236 ILE B CA 1
ATOM 3384 C C . ILE B 1 236 ? 48.144 -10.812 63.392 1.00 22.42 236 ILE B C 1
ATOM 3385 O O . ILE B 1 236 ? 48.442 -10.401 62.265 1.00 22.13 236 ILE B O 1
ATOM 3390 N N . ARG B 1 237 ? 48.776 -10.387 64.485 1.00 22.82 237 ARG B N 1
ATOM 3391 C CA . ARG B 1 237 ? 49.819 -9.377 64.376 1.00 22.90 237 ARG B CA 1
ATOM 3392 C C . ARG B 1 237 ? 51.082 -9.917 63.724 1.00 23.68 237 ARG B C 1
ATOM 3393 O O . ARG B 1 237 ? 51.867 -9.132 63.181 1.00 23.71 237 ARG B O 1
ATOM 3401 N N . SER B 1 238 ? 51.291 -11.234 63.755 1.00 24.39 238 SER B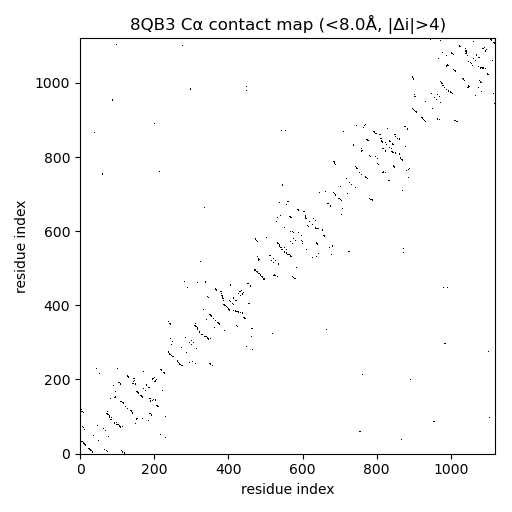 N 1
ATOM 3402 C CA . SER B 1 238 ? 52.529 -11.806 63.241 1.00 25.31 238 SER B CA 1
ATOM 3403 C C . SER B 1 238 ? 52.647 -11.696 61.726 1.00 25.06 238 SER B C 1
ATOM 3404 O O . SER B 1 238 ? 53.757 -11.817 61.198 1.00 25.78 238 SER B O 1
ATOM 3407 N N . TRP B 1 239 ? 51.536 -11.474 61.015 1.00 24.15 239 TRP B N 1
ATOM 3408 C CA . TRP B 1 239 ? 51.596 -11.369 59.563 1.00 23.97 239 TRP B CA 1
ATOM 3409 C C . TRP B 1 239 ? 50.724 -10.251 58.996 1.00 22.85 239 TRP B C 1
ATOM 3410 O O . TRP B 1 239 ? 50.551 -10.190 57.772 1.00 22.64 239 TRP B O 1
ATOM 3421 N N . THR B 1 240 ? 50.173 -9.372 59.829 1.00 22.20 240 THR B N 1
ATOM 3422 C CA . THR B 1 240 ? 49.498 -8.165 59.370 1.00 21.23 240 THR B CA 1
ATOM 3423 C C . THR B 1 240 ? 50.158 -6.949 60.007 1.00 21.19 240 THR B C 1
ATOM 3424 O O . THR B 1 240 ? 50.933 -7.061 60.960 1.00 21.86 240 THR B O 1
ATOM 3428 N N . LEU B 1 241 ? 49.837 -5.772 59.471 1.00 20.47 241 LEU B N 1
ATOM 3429 C CA . LEU B 1 241 ? 50.440 -4.528 59.931 1.00 20.46 241 LEU B CA 1
ATOM 3430 C C . LEU B 1 241 ? 49.390 -3.431 59.988 1.00 19.91 241 LEU B C 1
ATOM 3431 O O . LEU B 1 241 ? 48.610 -3.260 59.047 1.00 19.49 241 LEU B O 1
ATOM 3436 N N . LEU B 1 242 ? 49.378 -2.693 61.093 1.00 19.45 242 LEU B N 1
ATOM 3437 C CA . LEU B 1 242 ? 48.537 -1.515 61.233 1.00 18.66 242 LEU B CA 1
ATOM 3438 C C . LEU B 1 242 ? 49.281 -0.301 60.698 1.00 18.66 242 LEU B C 1
ATOM 3439 O O . LEU B 1 242 ? 50.417 -0.034 61.103 1.00 19.39 242 LEU B O 1
ATOM 3444 N N . THR B 1 243 ? 48.658 0.406 59.760 1.00 17.91 243 THR B N 1
ATOM 3445 C CA . THR B 1 243 ? 49.238 1.609 59.182 1.00 22.24 243 THR B CA 1
ATOM 3446 C C . THR B 1 243 ? 48.200 2.724 59.182 1.00 25.70 243 THR B C 1
ATOM 3447 O O . THR B 1 243 ? 47.030 2.517 59.515 1.00 26.34 243 THR B O 1
ATOM 3451 N N . THR B 1 244 ? 48.642 3.919 58.802 1.00 27.30 244 THR B N 1
ATOM 3452 C CA . THR B 1 244 ? 47.764 5.084 58.752 1.00 31.98 244 THR B CA 1
ATOM 3453 C C . THR B 1 244 ? 46.826 5.016 57.549 1.00 33.81 244 THR B C 1
ATOM 3454 O O . THR B 1 244 ? 46.746 3.992 56.869 1.00 27.73 244 THR B O 1
ATOM 3458 N N . HIS B 1 283 ? 18.669 6.693 57.598 1.00 19.87 283 HIS B N 1
ATOM 3459 C CA . HIS B 1 283 ? 19.930 6.598 56.871 1.00 33.53 283 HIS B CA 1
ATOM 3460 C C . HIS B 1 283 ? 20.191 5.165 56.399 1.00 24.79 283 HIS B C 1
ATOM 3461 O O . HIS B 1 283 ? 20.059 4.210 57.167 1.00 14.06 283 HIS B O 1
ATOM 3468 N N . VAL B 1 284 ? 20.557 5.024 55.124 1.00 19.56 284 VAL B N 1
ATOM 3469 C CA . VAL B 1 284 ? 20.857 3.702 54.588 1.00 16.32 284 VAL B CA 1
ATOM 3470 C C . VAL B 1 284 ? 22.140 3.160 55.197 1.00 17.89 284 VAL B C 1
ATOM 3471 O O . VAL B 1 284 ? 22.338 1.940 55.264 1.00 20.87 284 VAL B O 1
ATOM 3475 N N . PHE B 1 285 ? 23.027 4.046 55.652 1.00 24.75 285 PHE B N 1
ATOM 3476 C CA . PHE B 1 285 ? 24.286 3.652 56.266 1.00 15.19 285 PHE B CA 1
ATOM 3477 C C . PHE B 1 285 ? 24.170 3.478 57.778 1.00 12.97 285 PHE B C 1
ATOM 3478 O O . PHE B 1 285 ? 25.192 3.448 58.473 1.00 12.88 285 PHE B O 1
ATOM 3486 N N . ASN B 1 286 ? 22.947 3.388 58.307 1.00 13.53 286 ASN B N 1
ATOM 3487 C CA . ASN B 1 286 ? 22.733 3.061 59.713 1.00 14.13 286 ASN B CA 1
ATOM 3488 C C . ASN B 1 286 ? 21.373 2.365 59.820 1.00 14.94 286 ASN B C 1
ATOM 3489 O O . ASN B 1 286 ? 20.383 2.913 60.300 1.00 15.32 286 ASN B O 1
ATOM 3494 N N . ARG B 1 287 ? 21.324 1.119 59.351 1.00 15.30 287 ARG B N 1
ATOM 3495 C CA . ARG B 1 287 ? 20.087 0.352 59.347 1.00 16.17 287 ARG B CA 1
ATOM 3496 C C . ARG B 1 287 ? 19.776 -0.289 60.692 1.00 17.01 287 ARG B C 1
ATOM 3497 O O . ARG B 1 287 ? 18.642 -0.735 60.895 1.00 19.57 287 ARG B O 1
ATOM 3505 N N . PHE B 1 288 ? 20.739 -0.343 61.611 1.00 16.90 288 PHE B N 1
ATOM 3506 C CA . PHE B 1 288 ? 20.561 -0.985 62.913 1.00 17.75 288 PHE B CA 1
ATOM 3507 C C . PHE B 1 288 ? 20.985 -0.018 64.010 1.00 17.62 288 PHE B C 1
ATOM 3508 O O . PHE B 1 288 ? 22.023 -0.204 64.658 1.00 17.53 288 PHE B O 1
ATOM 3516 N N . PRO B 1 289 ? 20.194 1.029 64.251 1.00 18.38 289 PRO B N 1
ATOM 3517 C CA . PRO B 1 289 ? 20.585 2.020 65.270 1.00 19.97 289 PRO B CA 1
ATOM 3518 C C . PRO B 1 289 ? 20.646 1.452 66.678 1.00 18.56 289 PRO B C 1
ATOM 3519 O O . PRO B 1 289 ? 21.341 2.020 67.530 1.00 18.54 289 PRO B O 1
ATOM 3523 N N . GLU B 1 290 ? 19.948 0.351 66.951 1.00 19.44 290 GLU B N 1
ATOM 3524 C CA . GLU B 1 290 ? 19.927 -0.224 68.290 1.00 23.20 290 GLU B CA 1
ATOM 3525 C C . GLU B 1 290 ? 21.081 -1.185 68.539 1.00 21.01 290 GLU B C 1
ATOM 3526 O O . GLU B 1 290 ? 21.551 -1.295 69.678 1.00 26.21 290 GLU B O 1
ATOM 3532 N N . ASN B 1 291 ? 21.549 -1.878 67.505 1.00 22.28 291 ASN B N 1
ATOM 3533 C CA . ASN B 1 291 ? 22.560 -2.916 67.669 1.00 28.70 291 ASN B CA 1
ATOM 3534 C C . ASN B 1 291 ? 23.929 -2.282 67.885 1.00 21.59 291 ASN B C 1
ATOM 3535 O O . ASN B 1 291 ? 24.406 -1.515 67.041 1.00 18.29 291 ASN B O 1
ATOM 3540 N N . GLN B 1 292 ? 24.568 -2.614 69.010 1.00 21.45 292 GLN B N 1
ATOM 3541 C CA . GLN B 1 292 ? 25.861 -2.024 69.336 1.00 20.96 292 GLN B CA 1
ATOM 3542 C C . GLN B 1 292 ? 26.993 -2.574 68.480 1.00 18.66 292 GLN B C 1
ATOM 3543 O O . GLN B 1 292 ? 28.061 -1.957 68.423 1.00 19.30 292 GLN B O 1
ATOM 3549 N N . ILE B 1 293 ? 26.793 -3.715 67.827 1.00 18.81 293 ILE B N 1
ATOM 3550 C CA . ILE B 1 293 ? 27.815 -4.262 66.941 1.00 18.33 293 ILE B CA 1
ATOM 3551 C C . ILE B 1 293 ? 27.631 -3.761 65.514 1.00 17.51 293 ILE B C 1
ATOM 3552 O O . ILE B 1 293 ? 28.606 -3.428 64.835 1.00 16.86 293 ILE B O 1
ATOM 3557 N N . LEU B 1 294 ? 26.386 -3.700 65.046 1.00 17.60 294 LEU B N 1
ATOM 3558 C CA . LEU B 1 294 ? 26.079 -3.283 63.684 1.00 18.93 294 LEU B CA 1
ATOM 3559 C C . LEU B 1 294 ? 25.835 -1.785 63.559 1.00 16.34 294 LEU B C 1
ATOM 3560 O O . LEU B 1 294 ? 25.496 -1.317 62.467 1.00 15.84 294 LEU B O 1
ATOM 3565 N N . ILE B 1 295 ? 25.993 -1.026 64.645 1.00 16.45 295 ILE B N 1
ATOM 3566 C CA . ILE B 1 295 ? 25.799 0.413 64.581 1.00 15.96 295 ILE B CA 1
ATOM 3567 C C . ILE B 1 295 ? 26.781 1.020 63.582 1.00 15.07 295 ILE B C 1
ATOM 3568 O O . ILE B 1 295 ? 27.850 0.461 63.307 1.00 14.91 295 ILE B O 1
ATOM 3573 N N . ARG B 1 296 ? 26.406 2.166 63.020 1.00 14.81 296 ARG B N 1
ATOM 3574 C CA . ARG B 1 296 ? 27.283 2.859 62.086 1.00 13.77 296 ARG B CA 1
ATOM 3575 C C . ARG B 1 296 ? 28.572 3.269 62.795 1.00 13.71 296 ARG B C 1
ATOM 3576 O O . ARG B 1 296 ? 28.512 3.913 63.852 1.00 13.99 296 ARG B O 1
ATOM 3584 N N . PRO B 1 297 ? 29.742 2.928 62.258 1.00 13.44 297 PRO B N 1
ATOM 3585 C CA . PRO B 1 297 ? 30.978 3.218 62.977 1.00 13.54 297 PRO B CA 1
ATOM 3586 C C . PRO B 1 297 ? 31.167 4.722 63.132 1.00 13.22 297 PRO B C 1
ATOM 3587 O O . PRO B 1 297 ? 30.729 5.505 62.273 1.00 16.19 297 PRO B O 1
ATOM 3591 N N . PRO B 1 298 ? 31.806 5.153 64.216 1.00 13.57 298 PRO B N 1
ATOM 3592 C CA . PRO B 1 298 ? 32.074 6.590 64.373 1.00 15.63 298 PRO B CA 1
ATOM 3593 C C . PRO B 1 298 ? 33.105 7.081 63.369 1.00 12.85 298 PRO B C 1
ATOM 3594 O O . PRO B 1 298 ? 33.957 6.326 62.893 1.00 12.82 298 PRO B O 1
ATOM 3598 N N . ALA B 1 299 ? 33.014 8.371 63.045 1.00 15.05 299 ALA B N 1
ATOM 3599 C CA . ALA B 1 299 ? 33.926 8.972 62.082 1.00 14.78 299 ALA B CA 1
ATOM 3600 C C . ALA B 1 299 ? 35.074 9.678 62.794 1.00 21.22 299 ALA B C 1
ATOM 3601 O O . ALA B 1 299 ? 34.871 10.269 63.862 1.00 25.44 299 ALA B O 1
ATOM 3603 N N . PRO B 1 300 ? 36.288 9.628 62.241 1.00 24.29 300 PRO B N 1
ATOM 3604 C CA . PRO B 1 300 ? 37.407 10.341 62.873 1.00 27.36 300 PRO B CA 1
ATOM 3605 C C . PRO B 1 300 ? 37.149 11.840 62.918 1.00 26.40 300 PRO B C 1
ATOM 3606 O O . PRO B 1 300 ? 36.620 12.427 61.972 1.00 23.53 300 PRO B O 1
ATOM 3610 N N . THR B 1 301 ? 37.527 12.456 64.035 1.00 27.59 301 THR B N 1
ATOM 3611 C CA . THR B 1 301 ? 37.345 13.891 64.225 1.00 33.41 301 THR B CA 1
ATOM 3612 C C . THR B 1 301 ? 38.650 14.644 63.978 1.00 37.43 301 THR B C 1
ATOM 3613 O O . THR B 1 301 ? 38.704 15.556 63.154 1.00 38.44 301 THR B O 1
ATOM 3617 N N . ASN C 1 12 ? 61.688 -6.448 68.080 1.00 32.28 12 ASN C N 1
ATOM 3618 C CA . ASN C 1 12 ? 61.851 -5.092 67.567 1.00 32.91 12 ASN C CA 1
ATOM 3619 C C . ASN C 1 12 ? 60.722 -4.744 66.598 1.00 41.14 12 ASN C C 1
ATOM 3620 O O . ASN C 1 12 ? 60.063 -3.711 66.737 1.00 29.58 12 ASN C O 1
ATOM 3622 N N . GLU C 1 13 ? 60.503 -5.621 65.615 1.00 49.05 13 GLU C N 1
ATOM 3623 C CA . GLU C 1 13 ? 59.460 -5.379 64.623 1.00 30.19 13 GLU C CA 1
ATOM 3624 C C . GLU C 1 13 ? 58.074 -5.479 65.247 1.00 27.69 13 GLU C C 1
ATOM 3625 O O . GLU C 1 13 ? 57.187 -4.678 64.934 1.00 26.62 13 GLU C O 1
ATOM 3631 N N . TYR C 1 14 ? 57.870 -6.459 66.125 1.00 31.01 14 TYR C N 1
ATOM 3632 C CA . TYR C 1 14 ? 56.588 -6.677 66.780 1.00 28.98 14 TYR C CA 1
ATOM 3633 C C . TYR C 1 14 ? 56.521 -6.038 68.161 1.00 27.61 14 TYR C C 1
ATOM 3634 O O . TYR C 1 14 ? 55.538 -6.241 68.880 1.00 27.15 14 TYR C O 1
ATOM 3643 N N . MET C 1 15 ? 57.543 -5.280 68.549 1.00 28.37 15 MET C N 1
ATOM 3644 C CA . MET C 1 15 ? 57.540 -4.624 69.847 1.00 28.80 15 MET C CA 1
ATOM 3645 C C . MET C 1 15 ? 56.471 -3.540 69.889 1.00 35.21 15 MET C C 1
ATOM 3646 O O . MET C 1 15 ? 56.245 -2.829 68.906 1.00 36.04 15 MET C O 1
ATOM 3648 N N . PHE C 1 16 ? 55.806 -3.419 71.036 1.00 28.70 16 PHE C N 1
ATOM 3649 C CA . PHE C 1 16 ? 54.814 -2.368 71.214 1.00 39.68 16 PHE C CA 1
ATOM 3650 C C . PHE C 1 16 ? 55.502 -1.008 71.270 1.00 39.85 16 PHE C C 1
ATOM 3651 O O . PHE C 1 16 ? 56.484 -0.826 71.996 1.00 28.40 16 PHE C O 1
ATOM 3659 N N . SER C 1 17 ? 54.989 -0.054 70.494 1.00 38.54 17 SER C N 1
ATOM 3660 C CA . SER C 1 17 ? 55.622 1.255 70.390 1.00 31.54 17 SER C CA 1
ATOM 3661 C C . SER C 1 17 ? 55.110 2.241 71.433 1.00 28.83 17 SER C C 1
ATOM 3662 O O . SER C 1 17 ? 55.893 3.032 71.968 1.00 40.62 17 SER C O 1
ATOM 3665 N N . ASN C 1 18 ? 53.813 2.217 71.733 1.00 25.99 18 ASN C N 1
ATOM 3666 C CA . ASN C 1 18 ? 53.206 3.179 72.652 1.00 28.49 18 ASN C CA 1
ATOM 3667 C C . ASN C 1 18 ? 53.142 2.550 74.040 1.00 26.83 18 ASN C C 1
ATOM 3668 O O . ASN C 1 18 ? 52.149 1.925 74.416 1.00 26.44 18 ASN C O 1
ATOM 3673 N N . LYS C 1 19 ? 54.209 2.732 74.812 1.00 28.14 19 LYS C N 1
ATOM 3674 C CA . LYS C 1 19 ? 54.263 2.211 76.169 1.00 30.29 19 LYS C CA 1
ATOM 3675 C C . LYS C 1 19 ? 55.090 3.148 77.036 1.00 30.46 19 LYS C C 1
ATOM 3676 O O . LYS C 1 19 ? 55.886 3.950 76.541 1.00 30.72 19 LYS C O 1
ATOM 3682 N N . PHE C 1 20 ? 54.880 3.039 78.345 1.00 31.35 20 PHE C N 1
ATOM 3683 C CA . PHE C 1 20 ? 55.621 3.827 79.320 1.00 32.77 20 PHE C CA 1
ATOM 3684 C C . PHE C 1 20 ? 55.559 3.099 80.656 1.00 33.87 20 PHE C C 1
ATOM 3685 O O . PHE C 1 20 ? 54.760 2.179 80.846 1.00 33.41 20 PHE C O 1
ATOM 3693 N N . LYS C 1 21 ? 56.419 3.516 81.578 1.00 35.42 21 LYS C N 1
ATOM 3694 C CA . LYS C 1 21 ? 56.456 2.959 82.922 1.00 36.69 21 LYS C CA 1
ATOM 3695 C C . LYS C 1 21 ? 56.054 4.028 83.929 1.00 37.45 21 LYS C C 1
ATOM 3696 O O . LYS C 1 21 ? 56.385 5.206 83.763 1.00 37.66 21 LYS C O 1
ATOM 3702 N N . ALA C 1 22 ? 55.340 3.615 84.974 1.00 37.94 22 ALA C N 1
ATOM 3703 C CA . ALA C 1 22 ? 54.924 4.541 86.017 1.00 38.83 22 ALA C CA 1
ATOM 3704 C C . ALA C 1 22 ? 54.765 3.788 87.330 1.00 42.09 22 ALA C C 1
ATOM 3705 O O . ALA C 1 22 ? 54.565 2.571 87.354 1.00 39.88 22 ALA C O 1
ATOM 3707 N N . ARG C 1 23 ? 54.850 4.539 88.424 1.00 43.30 23 ARG C N 1
ATOM 3708 C CA . ARG C 1 23 ? 54.722 4.015 89.778 1.00 42.97 23 ARG C CA 1
ATOM 3709 C C . ARG C 1 23 ? 53.425 4.549 90.370 1.00 42.86 23 ARG C C 1
ATOM 3710 O O . ARG C 1 23 ? 53.244 5.767 90.476 1.00 52.77 23 ARG C O 1
ATOM 3718 N N . VAL C 1 24 ? 52.524 3.644 90.746 1.00 42.63 24 VAL C N 1
ATOM 3719 C CA . VAL C 1 24 ? 51.210 4.003 91.252 1.00 44.00 24 VAL C CA 1
ATOM 3720 C C . VAL C 1 24 ? 50.976 3.281 92.576 1.00 44.40 24 VAL C C 1
ATOM 3721 O O . VAL C 1 24 ? 51.810 2.504 93.039 1.00 47.94 24 VAL C O 1
ATOM 3725 N N . MET C 1 25 ? 49.822 3.550 93.181 1.00 44.22 25 MET C N 1
ATOM 3726 C CA . MET C 1 25 ? 49.446 2.932 94.444 1.00 45.68 25 MET C CA 1
ATOM 3727 C C . MET C 1 25 ? 48.777 1.588 94.186 1.00 50.93 25 MET C C 1
ATOM 3728 O O . MET C 1 25 ? 47.923 1.464 93.303 1.00 44.66 25 MET C O 1
ATOM 3733 N N . VAL C 1 26 ? 49.169 0.586 94.968 1.00 61.78 26 VAL C N 1
ATOM 3734 C CA . VAL C 1 26 ? 48.678 -0.778 94.820 1.00 48.76 26 VAL C CA 1
ATOM 3735 C C . VAL C 1 26 ? 47.836 -1.202 96.019 1.00 48.53 26 VAL C C 1
ATOM 3736 O O . VAL C 1 26 ? 46.752 -1.766 95.858 1.00 58.85 26 VAL C O 1
ATOM 3740 N N . SER C 1 27 ? 48.321 -0.944 97.230 1.00 48.84 27 SER C N 1
ATOM 3741 C CA . SER C 1 27 ? 47.660 -1.386 98.449 1.00 50.35 27 SER C CA 1
ATOM 3742 C C . SER C 1 27 ? 47.388 -0.201 99.365 1.00 55.53 27 SER C C 1
ATOM 3743 O O . SER C 1 27 ? 48.235 0.683 99.526 1.00 53.64 27 SER C O 1
ATOM 3745 N N . ARG C 1 28 ? 46.198 -0.196 99.963 1.00 52.17 28 ARG C N 1
ATOM 3746 C CA . ARG C 1 28 ? 45.811 0.811 100.948 1.00 53.66 28 ARG C CA 1
ATOM 3747 C C . ARG C 1 28 ? 45.091 0.091 102.079 1.00 55.31 28 ARG C C 1
ATOM 3748 O O . ARG C 1 28 ? 43.971 -0.395 101.891 1.00 54.56 28 ARG C O 1
ATOM 3750 N N . LYS C 1 29 ? 45.732 0.016 103.242 1.00 64.29 29 LYS C N 1
ATOM 3751 C CA . LYS C 1 29 ? 45.154 -0.666 104.396 1.00 61.93 29 LYS C CA 1
ATOM 3752 C C . LYS C 1 29 ? 45.500 0.061 105.691 1.00 61.44 29 LYS C C 1
ATOM 3753 O O . LYS C 1 29 ? 46.476 0.808 105.752 1.00 61.94 29 LYS C O 1
ATOM 3755 N N . ASP C 1 45 ? 47.258 4.419 108.470 1.00 71.39 45 ASP C N 1
ATOM 3756 C CA . ASP C 1 45 ? 47.325 3.586 107.274 1.00 65.45 45 ASP C CA 1
ATOM 3757 C C . ASP C 1 45 ? 48.667 3.724 106.565 1.00 64.74 45 ASP C C 1
ATOM 3758 O O . ASP C 1 45 ? 49.148 4.833 106.337 1.00 65.15 45 ASP C O 1
ATOM 3763 N N . ILE C 1 46 ? 49.264 2.588 106.213 1.00 75.51 46 ILE C N 1
ATOM 3764 C CA . ILE C 1 46 ? 50.514 2.545 105.462 1.00 70.88 46 ILE C CA 1
ATOM 3765 C C . ILE C 1 46 ? 50.192 2.179 104.020 1.00 63.81 46 ILE C C 1
ATOM 3766 O O . ILE C 1 46 ? 49.445 1.225 103.765 1.00 59.76 46 ILE C O 1
ATOM 3771 N N . LEU C 1 47 ? 50.757 2.930 103.079 1.00 61.63 47 LEU C N 1
ATOM 3772 C CA . LEU C 1 47 ? 50.457 2.785 101.662 1.00 60.56 47 LEU C CA 1
ATOM 3773 C C . LEU C 1 47 ? 51.671 2.242 100.919 1.00 58.88 47 LEU C C 1
ATOM 3774 O O . LEU C 1 47 ? 52.806 2.653 101.180 1.00 61.93 47 LEU C O 1
ATOM 3779 N N . LYS C 1 48 ? 51.422 1.320 99.991 1.00 56.76 48 LYS C N 1
ATOM 3780 C CA . LYS C 1 48 ? 52.469 0.674 99.211 1.00 53.99 48 LYS C CA 1
ATOM 3781 C C . LYS C 1 48 ? 52.321 1.039 97.741 1.00 57.42 48 LYS C C 1
ATOM 3782 O O . LYS C 1 48 ? 51.204 1.128 97.220 1.00 51.04 48 LYS C O 1
ATOM 3784 N N . TYR C 1 49 ? 53.455 1.244 97.076 1.00 62.56 49 TYR C N 1
ATOM 3785 C CA . TYR C 1 49 ? 53.492 1.611 95.669 1.00 49.56 49 TYR C CA 1
ATOM 3786 C C . TYR C 1 49 ? 54.416 0.657 94.926 1.00 49.04 49 TYR C C 1
ATOM 3787 O O . TYR C 1 49 ? 55.284 0.012 95.518 1.00 54.97 49 TYR C O 1
ATOM 3796 N N . GLU C 1 50 ? 54.221 0.573 93.613 1.00 51.19 50 GLU C N 1
ATOM 3797 C CA . GLU C 1 50 ? 55.022 -0.325 92.793 1.00 49.74 50 GLU C CA 1
ATOM 3798 C C . GLU C 1 50 ? 55.034 0.184 91.360 1.00 44.80 50 GLU C C 1
ATOM 3799 O O . GLU C 1 50 ? 54.131 0.905 90.927 1.00 43.68 50 GLU C O 1
ATOM 3801 N N . TRP C 1 51 ? 56.075 -0.205 90.633 1.00 44.64 51 TRP C N 1
ATOM 3802 C CA . TRP C 1 51 ? 56.209 0.169 89.235 1.00 43.10 51 TRP C CA 1
ATOM 3803 C C . TRP C 1 51 ? 55.435 -0.794 88.343 1.00 41.49 51 TRP C C 1
ATOM 3804 O O . TRP C 1 51 ? 55.291 -1.981 88.648 1.00 41.73 51 TRP C O 1
ATOM 3815 N N . PHE C 1 52 ? 54.931 -0.265 87.231 1.00 39.89 52 PHE C N 1
ATOM 3816 C CA . PHE C 1 52 ? 54.270 -1.061 86.208 1.00 38.34 52 PHE C CA 1
ATOM 3817 C C . PHE C 1 52 ? 54.665 -0.522 84.841 1.00 37.18 52 PHE C C 1
ATOM 3818 O O . PHE C 1 52 ? 55.133 0.612 84.711 1.00 37.38 52 PHE C O 1
ATOM 3826 N N . GLU C 1 53 ? 54.471 -1.346 83.816 1.00 36.06 53 GLU C N 1
ATOM 3827 C CA . GLU C 1 53 ? 54.645 -0.928 82.431 1.00 34.84 53 GLU C CA 1
ATOM 3828 C C . GLU C 1 53 ? 53.276 -0.911 81.764 1.00 38.47 53 GLU C C 1
ATOM 3829 O O . GLU C 1 53 ? 52.586 -1.936 81.731 1.00 36.32 53 GLU C O 1
ATOM 3835 N N . PHE C 1 54 ? 52.888 0.248 81.243 1.00 39.10 54 PHE C N 1
ATOM 3836 C CA . PHE C 1 54 ? 51.595 0.434 80.599 1.00 31.07 54 PHE C CA 1
ATOM 3837 C C . PHE C 1 54 ? 51.783 0.447 79.089 1.00 30.17 54 PHE C C 1
ATOM 3838 O O . PHE C 1 54 ? 52.684 1.121 78.577 1.00 30.00 54 PHE C O 1
ATOM 3846 N N . ILE C 1 55 ? 50.938 -0.300 78.383 1.00 38.28 55 ILE C N 1
ATOM 3847 C CA . ILE C 1 55 ? 51.019 -0.434 76.934 1.00 33.76 55 ILE C CA 1
ATOM 3848 C C . ILE C 1 55 ? 49.721 0.079 76.325 1.00 30.59 55 ILE C C 1
ATOM 3849 O O . ILE C 1 55 ? 48.629 -0.250 76.804 1.00 38.70 55 ILE C O 1
ATOM 3854 N N . LEU C 1 56 ? 49.843 0.870 75.272 1.00 25.70 56 LEU C N 1
ATOM 3855 C CA . LEU C 1 56 ? 48.713 1.415 74.545 1.00 24.50 56 LEU C CA 1
ATOM 3856 C C . LEU C 1 56 ? 48.504 0.661 73.242 1.00 23.58 56 LEU C C 1
ATOM 3857 O O . LEU C 1 56 ? 49.436 0.056 72.704 1.00 23.82 56 LEU C O 1
ATOM 3862 N N . PRO C 1 57 ? 47.285 0.670 72.700 1.00 22.60 57 PRO C N 1
ATOM 3863 C CA . PRO C 1 57 ? 47.081 0.111 71.358 1.00 21.76 57 PRO C CA 1
ATOM 3864 C C . PRO C 1 57 ? 47.899 0.867 70.321 1.00 21.45 57 PRO C C 1
ATOM 3865 O O . PRO C 1 57 ? 48.087 2.084 70.409 1.00 27.49 57 PRO C O 1
ATOM 3869 N N . GLU C 1 58 ? 48.409 0.117 69.348 1.00 21.31 58 GLU C N 1
ATOM 3870 C CA . GLU C 1 58 ? 49.239 0.695 68.297 1.00 21.15 58 GLU C CA 1
ATOM 3871 C C . GLU C 1 58 ? 48.435 1.637 67.394 1.00 20.11 58 GLU C C 1
ATOM 3872 O O . GLU C 1 58 ? 47.222 1.512 67.223 1.00 22.25 58 GLU C O 1
ATOM 3878 N N . GLY C 1 59 ? 49.150 2.566 66.792 1.00 25.23 59 GLY C N 1
ATOM 3879 C CA . GLY C 1 59 ? 48.581 3.609 65.956 1.00 30.32 59 GLY C CA 1
ATOM 3880 C C . GLY C 1 59 ? 49.398 4.881 66.076 1.00 34.25 59 GLY C C 1
ATOM 3881 O O . GLY C 1 59 ? 50.254 5.034 66.960 1.00 28.71 59 GLY C O 1
ATOM 3882 N N . ASN C 1 60 ? 49.145 5.800 65.171 1.00 47.85 60 ASN C N 1
ATOM 3883 C CA . ASN C 1 60 ? 49.734 7.142 65.271 1.00 36.99 60 ASN C CA 1
ATOM 3884 C C . ASN C 1 60 ? 48.625 8.095 65.724 1.00 32.09 60 ASN C C 1
ATOM 3885 O O . ASN C 1 60 ? 47.775 8.518 64.929 1.00 32.18 60 ASN C O 1
ATOM 3890 N N . PHE C 1 61 ? 48.602 8.376 67.016 1.00 22.55 61 PHE C N 1
ATOM 3891 C CA . PHE C 1 61 ? 47.567 9.198 67.631 1.00 25.56 61 PHE C CA 1
ATOM 3892 C C . PHE C 1 61 ? 48.105 10.607 67.901 1.00 26.65 61 PHE C C 1
ATOM 3893 O O . PHE C 1 61 ? 49.311 10.817 68.097 1.00 24.97 61 PHE C O 1
ATOM 3901 N N . SER C 1 62 ? 47.185 11.562 67.988 1.00 20.53 62 SER C N 1
ATOM 3902 C CA . SER C 1 62 ? 47.546 12.925 68.367 1.00 19.99 62 SER C CA 1
ATOM 3903 C C . SER C 1 62 ? 47.899 12.981 69.856 1.00 21.72 62 SER C C 1
ATOM 3904 O O . SER C 1 62 ? 47.799 11.990 70.581 1.00 32.14 62 SER C O 1
ATOM 3907 N N . ALA C 1 63 ? 48.314 14.161 70.333 1.00 21.69 63 ALA C N 1
ATOM 3908 C CA . ALA C 1 63 ? 48.629 14.294 71.754 1.00 23.26 63 ALA C CA 1
ATOM 3909 C C . ALA C 1 63 ? 47.369 14.206 72.608 1.00 22.75 63 ALA C C 1
ATOM 3910 O O . ALA C 1 63 ? 47.389 13.623 73.700 1.00 23.51 63 ALA C O 1
ATOM 3912 N N . THR C 1 64 ? 46.261 14.772 72.123 1.00 24.15 64 THR C N 1
ATOM 3913 C CA . THR C 1 64 ? 45.010 14.719 72.873 1.00 21.77 64 THR C CA 1
ATOM 3914 C C . THR C 1 64 ? 44.511 13.286 72.997 1.00 21.42 64 THR C C 1
ATOM 3915 O O . THR C 1 64 ? 44.135 12.836 74.086 1.00 24.35 64 THR C O 1
ATOM 3919 N N . MET C 1 65 ? 44.506 12.550 71.883 1.00 20.50 65 MET C N 1
ATOM 3920 C CA . MET C 1 65 ? 44.011 11.176 71.893 1.00 26.49 65 MET C CA 1
ATOM 3921 C C . MET C 1 65 ? 44.965 10.239 72.620 1.00 21.06 65 MET C C 1
ATOM 3922 O O . MET C 1 65 ? 44.531 9.227 73.182 1.00 21.23 65 MET C O 1
ATOM 3927 N N . THR C 1 66 ? 46.262 10.552 72.620 1.00 25.08 66 THR C N 1
ATOM 3928 C CA . THR C 1 66 ? 47.213 9.738 73.368 1.00 22.71 66 THR C CA 1
ATOM 3929 C C . THR C 1 66 ? 47.021 9.914 74.868 1.00 23.77 66 THR C C 1
ATOM 3930 O O . THR C 1 66 ? 47.115 8.945 75.630 1.00 24.43 66 THR C O 1
ATOM 3934 N N . ILE C 1 67 ? 46.753 11.144 75.310 1.00 28.29 67 ILE C N 1
ATOM 3935 C CA . ILE C 1 67 ? 46.563 11.394 76.736 1.00 28.42 67 ILE C CA 1
ATOM 3936 C C . ILE C 1 67 ? 45.378 10.598 77.263 1.00 25.03 67 ILE C C 1
ATOM 3937 O O . ILE C 1 67 ? 45.403 10.094 78.393 1.00 26.01 67 ILE C O 1
ATOM 3942 N N . ASP C 1 68 ? 44.321 10.473 76.457 1.00 23.84 68 ASP C N 1
ATOM 3943 C CA . ASP C 1 68 ? 43.157 9.704 76.884 1.00 23.68 68 ASP C CA 1
ATOM 3944 C C . ASP C 1 68 ? 43.484 8.224 77.021 1.00 23.84 68 ASP C C 1
ATOM 3945 O O . ASP C 1 68 ? 42.953 7.558 77.916 1.00 24.41 68 ASP C O 1
ATOM 3950 N N . LEU C 1 69 ? 44.357 7.698 76.156 1.00 23.44 69 LEU C N 1
ATOM 3951 C CA . LEU C 1 69 ? 44.733 6.294 76.251 1.00 23.65 69 LEU C CA 1
ATOM 3952 C C . LEU C 1 69 ? 45.672 6.041 77.423 1.00 25.04 69 LEU C C 1
ATOM 3953 O O . LEU C 1 69 ? 45.611 4.973 78.040 1.00 27.29 69 LEU C O 1
ATOM 3958 N N . MET C 1 70 ? 46.544 6.999 77.745 1.00 25.74 70 MET C N 1
ATOM 3959 C CA . MET C 1 70 ? 47.441 6.818 78.882 1.00 27.18 70 MET C CA 1
ATOM 3960 C C . MET C 1 70 ? 46.671 6.853 80.197 1.00 28.02 70 MET C C 1
ATOM 3961 O O . MET C 1 70 ? 46.981 6.097 81.124 1.00 29.02 70 MET C O 1
ATOM 3966 N N . ASN C 1 71 ? 45.665 7.724 80.299 1.00 27.71 71 ASN C N 1
ATOM 3967 C CA . ASN C 1 71 ? 44.834 7.739 81.497 1.00 28.54 71 ASN C CA 1
ATOM 3968 C C . ASN C 1 71 ? 44.030 6.452 81.619 1.00 28.27 71 ASN C C 1
ATOM 3969 O O . ASN C 1 71 ? 43.827 5.943 82.727 1.00 29.30 71 ASN C O 1
ATOM 3974 N N . ASN C 1 72 ? 43.561 5.915 80.491 1.00 30.01 72 ASN C N 1
ATOM 3975 C CA . ASN C 1 72 ? 42.813 4.664 80.529 1.00 26.75 72 ASN C CA 1
ATOM 3976 C C . ASN C 1 72 ? 43.686 3.507 80.990 1.00 27.51 72 ASN C C 1
ATOM 3977 O O . ASN C 1 72 ? 43.198 2.598 81.669 1.00 30.33 72 ASN C O 1
ATOM 3982 N N . ALA C 1 73 ? 44.974 3.523 80.635 1.00 27.65 73 ALA C N 1
ATOM 3983 C CA . ALA C 1 73 ? 45.878 2.475 81.094 1.00 28.48 73 ALA C CA 1
ATOM 3984 C C . ALA C 1 73 ? 46.098 2.560 82.599 1.00 30.03 73 ALA C C 1
ATOM 3985 O O . ALA C 1 73 ? 46.143 1.533 83.285 1.00 30.77 73 ALA C O 1
ATOM 3987 N N . ILE C 1 74 ? 46.241 3.776 83.130 1.00 30.62 74 ILE C N 1
ATOM 3988 C CA . ILE C 1 74 ? 46.405 3.942 84.572 1.00 32.20 74 ILE C CA 1
ATOM 3989 C C . ILE C 1 74 ? 45.163 3.447 85.303 1.00 32.48 74 ILE C C 1
ATOM 3990 O O . ILE C 1 74 ? 45.253 2.731 86.307 1.00 33.62 74 ILE C O 1
ATOM 3995 N N . ILE C 1 75 ? 43.982 3.823 84.810 1.00 31.52 75 ILE C N 1
ATOM 3996 C CA . ILE C 1 75 ? 42.744 3.438 85.479 1.00 31.86 75 ILE C CA 1
ATOM 3997 C C . ILE C 1 75 ? 42.494 1.943 85.324 1.00 34.26 75 ILE C C 1
ATOM 3998 O O . ILE C 1 75 ? 42.014 1.280 86.252 1.00 32.58 75 ILE C O 1
ATOM 4003 N N . ASP C 1 76 ? 42.809 1.386 84.152 1.00 40.79 76 ASP C N 1
ATOM 4004 C CA . ASP C 1 76 ? 42.673 -0.055 83.969 1.00 30.97 76 ASP C CA 1
ATOM 4005 C C . ASP C 1 76 ? 43.565 -0.822 84.938 1.00 32.29 76 ASP C C 1
ATOM 4006 O O . ASP C 1 76 ? 43.219 -1.933 85.355 1.00 44.81 76 ASP C O 1
ATOM 4008 N N . ASN C 1 77 ? 44.715 -0.250 85.307 1.00 32.43 77 ASN C N 1
ATOM 4009 C CA . ASN C 1 77 ? 45.554 -0.871 86.326 1.00 33.88 77 ASN C CA 1
ATOM 4010 C C . ASN C 1 77 ? 44.932 -0.723 87.709 1.00 35.20 77 ASN C C 1
ATOM 4011 O O . ASN C 1 77 ? 45.006 -1.643 88.531 1.00 40.03 77 ASN C O 1
ATOM 4016 N N . TYR C 1 78 ? 44.316 0.428 87.982 1.00 36.91 78 TYR C N 1
ATOM 4017 C CA . TYR C 1 78 ? 43.616 0.613 89.249 1.00 36.54 78 TYR C CA 1
ATOM 4018 C C . TYR C 1 78 ? 42.451 -0.361 89.381 1.00 36.43 78 TYR C C 1
ATOM 4019 O O . TYR C 1 78 ? 42.163 -0.849 90.479 1.00 37.74 78 TYR C O 1
ATOM 4028 N N . LEU C 1 79 ? 41.777 -0.665 88.270 1.00 34.96 79 LEU C N 1
ATOM 4029 C CA . LEU C 1 79 ? 40.647 -1.585 88.317 1.00 34.88 79 LEU C CA 1
ATOM 4030 C C . LEU C 1 79 ? 41.087 -3.030 88.506 1.00 35.35 79 LEU C C 1
ATOM 4031 O O . LEU C 1 79 ? 40.261 -3.870 88.878 1.00 35.77 79 LEU C O 1
ATOM 4036 N N . GLU C 1 80 ? 42.362 -3.333 88.259 1.00 35.36 80 GLU C N 1
ATOM 4037 C CA . GLU C 1 80 ? 42.889 -4.683 88.426 1.00 41.37 80 GLU C CA 1
ATOM 4038 C C . GLU C 1 80 ? 43.710 -4.778 89.706 1.00 40.73 80 GLU C C 1
ATOM 4039 O O . GLU C 1 80 ? 43.281 -5.399 90.684 1.00 43.65 80 GLU C O 1
ATOM 4045 N N . ILE C 1 81 ? 44.898 -4.178 89.703 1.00 43.68 81 ILE C N 1
ATOM 4046 C CA . ILE C 1 81 ? 45.748 -4.112 90.886 1.00 39.52 81 ILE C CA 1
ATOM 4047 C C . ILE C 1 81 ? 45.395 -2.826 91.622 1.00 50.64 81 ILE C C 1
ATOM 4048 O O . ILE C 1 81 ? 45.682 -1.725 91.142 1.00 60.13 81 ILE C O 1
ATOM 4053 N N . GLY C 1 82 ? 44.787 -2.962 92.792 1.00 44.13 82 GLY C N 1
ATOM 4054 C CA . GLY C 1 82 ? 44.131 -1.847 93.447 1.00 42.11 82 GLY C CA 1
ATOM 4055 C C . GLY C 1 82 ? 42.632 -1.935 93.261 1.00 42.45 82 GLY C C 1
ATOM 4056 O O . GLY C 1 82 ? 42.106 -2.826 92.587 1.00 52.01 82 GLY C O 1
ATOM 4057 N N . ARG C 1 83 ? 41.928 -0.993 93.886 1.00 42.14 83 ARG C N 1
ATOM 4058 C CA . ARG C 1 83 ? 40.471 -1.040 93.964 1.00 41.99 83 ARG C CA 1
ATOM 4059 C C . ARG C 1 83 ? 40.022 -2.241 94.791 1.00 43.14 83 ARG C C 1
ATOM 4060 O O . ARG C 1 83 ? 39.182 -2.107 95.688 1.00 44.30 83 ARG C O 1
ATOM 4068 N N . GLN C 1 84 ? 40.559 -3.424 94.480 1.00 52.17 84 GLN C N 1
ATOM 4069 C CA . GLN C 1 84 ? 40.325 -4.606 95.296 1.00 47.61 84 GLN C CA 1
ATOM 4070 C C . GLN C 1 84 ? 41.091 -4.559 96.611 1.00 46.03 84 GLN C C 1
ATOM 4071 O O . GLN C 1 84 ? 40.799 -5.360 97.506 1.00 47.37 84 GLN C O 1
ATOM 4077 N N . ASN C 1 85 ? 42.056 -3.643 96.745 1.00 46.30 85 ASN C N 1
ATOM 4078 C CA . ASN C 1 85 ? 42.947 -3.592 97.899 1.00 48.15 85 ASN C CA 1
ATOM 4079 C C . ASN C 1 85 ? 42.796 -2.298 98.691 1.00 49.24 85 ASN C C 1
ATOM 4080 O O . ASN C 1 85 ? 43.687 -1.943 99.470 1.00 50.62 85 ASN C O 1
ATOM 4085 N N . GLY C 1 86 ? 41.697 -1.577 98.501 1.00 49.52 86 GLY C N 1
ATOM 4086 C CA . GLY C 1 86 ? 41.365 -0.466 99.367 1.00 50.01 86 GLY C CA 1
ATOM 4087 C C . GLY C 1 86 ? 41.871 0.893 98.942 1.00 55.28 86 GLY C C 1
ATOM 4088 O O . GLY C 1 86 ? 41.708 1.856 99.703 1.00 50.70 86 GLY C O 1
ATOM 4089 N N . VAL C 1 87 ? 42.477 1.013 97.765 1.00 55.00 87 VAL C N 1
ATOM 4090 C CA . VAL C 1 87 ? 42.924 2.316 97.285 1.00 48.96 87 VAL C CA 1
ATOM 4091 C C . VAL C 1 87 ? 41.724 3.070 96.732 1.00 46.23 87 VAL C C 1
ATOM 4092 O O . VAL C 1 87 ? 40.857 2.492 96.066 1.00 45.04 87 VAL C O 1
ATOM 4096 N N . LEU C 1 88 ? 41.665 4.363 97.009 1.00 52.11 88 LEU C N 1
ATOM 4097 C CA . LEU C 1 88 ? 40.524 5.182 96.631 1.00 57.98 88 LEU C CA 1
ATOM 4098 C C . LEU C 1 88 ? 40.779 5.882 95.300 1.00 45.42 88 LEU C C 1
ATOM 4099 O O . LEU C 1 88 ? 41.919 6.021 94.850 1.00 48.17 88 LEU C O 1
ATOM 4104 N N . GLU C 1 89 ? 39.689 6.319 94.666 1.00 43.13 89 GLU C N 1
ATOM 4105 C CA . GLU C 1 89 ? 39.804 7.151 93.475 1.00 41.54 89 GLU C CA 1
ATOM 4106 C C . GLU C 1 89 ? 40.432 8.493 93.794 1.00 47.60 89 GLU C C 1
ATOM 4107 O O . GLU C 1 89 ? 40.820 9.227 92.873 1.00 46.26 89 GLU C O 1
ATOM 4113 N N . SER C 1 90 ? 40.493 8.844 95.079 1.00 54.51 90 SER C N 1
ATOM 4114 C CA . SER C 1 90 ? 41.282 10.007 95.511 1.00 53.84 90 SER C CA 1
ATOM 4115 C C . SER C 1 90 ? 42.780 9.762 95.325 1.00 56.80 90 SER C C 1
ATOM 4116 O O . SER C 1 90 ? 43.543 10.690 94.995 1.00 64.59 90 SER C O 1
ATOM 4119 N N . ASP C 1 91 ? 43.198 8.526 95.552 1.00 48.98 91 ASP C N 1
ATOM 4120 C CA . ASP C 1 91 ? 44.608 8.145 95.561 1.00 47.37 91 ASP C CA 1
ATOM 4121 C C . ASP C 1 91 ? 44.987 7.439 94.257 1.00 44.11 91 ASP C C 1
ATOM 4122 O O . ASP C 1 91 ? 45.494 6.315 94.252 1.00 44.11 91 ASP C O 1
ATOM 4127 N N . ILE C 1 92 ? 44.744 8.100 93.134 1.00 42.55 92 ILE C N 1
ATOM 4128 C CA . ILE C 1 92 ? 44.996 7.514 91.807 1.00 42.06 92 ILE C CA 1
ATOM 4129 C C . ILE C 1 92 ? 46.449 7.785 91.427 1.00 47.27 92 ILE C C 1
ATOM 4130 O O . ILE C 1 92 ? 47.232 6.855 91.167 1.00 49.12 92 ILE C O 1
ATOM 4135 N N . GLY C 1 93 ? 46.823 9.052 91.394 1.00 41.20 93 GLY C N 1
ATOM 4136 C CA . GLY C 1 93 ? 48.231 9.427 91.511 1.00 42.11 93 GLY C CA 1
ATOM 4137 C C . GLY C 1 93 ? 49.053 9.571 90.238 1.00 40.89 93 GLY C C 1
ATOM 4138 O O . GLY C 1 93 ? 50.210 10.022 90.313 1.00 41.75 93 GLY C O 1
ATOM 4139 N N . VAL C 1 94 ? 48.497 9.216 89.095 1.00 39.06 94 VAL C N 1
ATOM 4140 C CA . VAL C 1 94 ? 49.084 9.489 87.799 1.00 37.83 94 VAL C CA 1
ATOM 4141 C C . VAL C 1 94 ? 47.928 9.951 86.920 1.00 36.24 94 VAL C C 1
ATOM 4142 O O . VAL C 1 94 ? 47.045 9.155 86.578 1.00 35.25 94 VAL C O 1
ATOM 4146 N N . LYS C 1 95 ? 47.940 11.220 86.545 1.00 36.05 95 LYS C N 1
ATOM 4147 C CA . LYS C 1 95 ? 46.971 11.767 85.610 1.00 34.57 95 LYS C CA 1
ATOM 4148 C C . LYS C 1 95 ? 47.688 12.678 84.623 1.00 34.00 95 LYS C C 1
ATOM 4149 O O . LYS C 1 95 ? 48.526 13.499 85.011 1.00 35.11 95 LYS C O 1
ATOM 4155 N N . PHE C 1 96 ? 47.371 12.511 83.341 1.00 32.36 96 PHE C N 1
ATOM 4156 C CA . PHE C 1 96 ? 47.947 13.314 82.269 1.00 31.69 96 PHE C CA 1
ATOM 4157 C C . PHE C 1 96 ? 46.921 14.354 81.838 1.00 30.91 96 PHE C C 1
ATOM 4158 O O . PHE C 1 96 ? 45.831 14.003 81.375 1.00 29.79 96 PHE C O 1
ATOM 4166 N N . ASP C 1 97 ? 47.264 15.624 82.001 1.00 31.60 97 ASP C N 1
ATOM 4167 C CA . ASP C 1 97 ? 46.338 16.727 81.800 1.00 36.79 97 ASP C CA 1
ATOM 4168 C C . ASP C 1 97 ? 46.911 17.704 80.776 1.00 30.70 97 ASP C C 1
ATOM 4169 O O . ASP C 1 97 ? 48.021 17.532 80.269 1.00 30.75 97 ASP C O 1
ATOM 4174 N N . THR C 1 98 ? 46.129 18.741 80.473 1.00 30.28 98 THR C N 1
ATOM 4175 C CA . THR C 1 98 ? 46.561 19.801 79.578 1.00 29.93 98 THR C CA 1
ATOM 4176 C C . THR C 1 98 ? 46.314 21.193 80.143 1.00 35.21 98 THR C C 1
ATOM 4177 O O . THR C 1 98 ? 46.625 22.181 79.469 1.00 30.73 98 THR C O 1
ATOM 4181 N N . ARG C 1 99 ? 45.776 21.301 81.353 1.00 37.75 99 ARG C N 1
ATOM 4182 C CA . ARG C 1 99 ? 45.377 22.582 81.909 1.00 32.88 99 ARG C CA 1
ATOM 4183 C C . ARG C 1 99 ? 46.533 23.253 82.641 1.00 34.64 99 ARG C C 1
ATOM 4184 O O . ARG C 1 99 ? 47.528 22.620 83.007 1.00 35.37 99 ARG C O 1
ATOM 4192 N N . ASN C 1 100 ? 46.385 24.561 82.845 1.00 42.20 100 ASN C N 1
ATOM 4193 C CA . ASN C 1 100 ? 47.293 25.350 83.673 1.00 37.31 100 ASN C CA 1
ATOM 4194 C C . ASN C 1 100 ? 46.587 25.587 85.004 1.00 38.67 100 ASN C C 1
ATOM 4195 O O . ASN C 1 100 ? 45.857 26.563 85.176 1.00 38.98 100 ASN C O 1
ATOM 4200 N N . PHE C 1 101 ? 46.792 24.671 85.948 1.00 40.73 101 PHE C N 1
ATOM 4201 C CA . PHE C 1 101 ? 46.261 24.855 87.288 1.00 41.07 101 PHE C CA 1
ATOM 4202 C C . PHE C 1 101 ? 46.770 26.177 87.865 1.00 42.85 101 PHE C C 1
ATOM 4203 O O . PHE C 1 101 ? 47.664 26.823 87.317 1.00 43.00 101 PHE C O 1
ATOM 4211 N N . ARG C 1 102 ? 46.155 26.588 88.972 1.00 44.26 102 ARG C N 1
ATOM 4212 C CA . ARG C 1 102 ? 46.421 27.864 89.640 1.00 57.35 102 ARG C CA 1
ATOM 4213 C C . ARG C 1 102 ? 46.210 29.074 88.726 1.00 45.43 102 ARG C C 1
ATOM 4214 O O . ARG C 1 102 ? 46.735 30.159 88.997 1.00 46.81 102 ARG C O 1
ATOM 4222 N N . LEU C 1 103 ? 45.427 28.932 87.656 1.00 43.41 103 LEU C N 1
ATOM 4223 C CA . LEU C 1 103 ? 45.128 30.091 86.823 1.00 42.81 103 LEU C CA 1
ATOM 4224 C C . LEU C 1 103 ? 44.263 31.093 87.577 1.00 55.26 103 LEU C C 1
ATOM 4225 O O . LEU C 1 103 ? 44.578 32.288 87.628 1.00 62.56 103 LEU C O 1
ATOM 4230 N N . GLY C 1 104 ? 43.171 30.624 88.179 1.00 44.04 104 GLY C N 1
ATOM 4231 C CA . GLY C 1 104 ? 42.301 31.496 88.946 1.00 58.36 104 GLY C CA 1
ATOM 4232 C C . GLY C 1 104 ? 42.768 31.700 90.375 1.00 52.88 104 GLY C C 1
ATOM 4233 O O . GLY C 1 104 ? 41.959 31.934 91.278 1.00 48.96 104 GLY C O 1
ATOM 4234 N N . TRP C 1 105 ? 44.078 31.620 90.584 1.00 55.44 105 TRP C N 1
ATOM 4235 C CA . TRP C 1 105 ? 44.652 31.723 91.917 1.00 55.69 105 TRP C CA 1
ATOM 4236 C C . TRP C 1 105 ? 44.708 33.178 92.364 1.00 53.28 105 TRP C C 1
ATOM 4237 O O . TRP C 1 105 ? 44.947 34.084 91.560 1.00 52.38 105 TRP C O 1
ATOM 4248 N N . ASP C 1 106 ? 44.479 33.395 93.658 1.00 61.67 106 ASP C N 1
ATOM 4249 C CA . ASP C 1 106 ? 44.464 34.722 94.251 1.00 56.95 106 ASP C CA 1
ATOM 4250 C C . ASP C 1 106 ? 45.670 34.891 95.160 1.00 59.25 106 ASP C C 1
ATOM 4251 O O . ASP C 1 106 ? 45.926 34.019 96.002 1.00 60.13 106 ASP C O 1
ATOM 4256 N N . PRO C 1 107 ? 46.438 35.977 95.027 1.00 60.36 107 PRO C N 1
ATOM 4257 C CA . PRO C 1 107 ? 47.645 36.120 95.859 1.00 62.64 107 PRO C CA 1
ATOM 4258 C C . PRO C 1 107 ? 47.352 36.373 97.328 1.00 65.23 107 PRO C C 1
ATOM 4259 O O . PRO C 1 107 ? 48.259 36.213 98.156 1.00 67.14 107 PRO C O 1
ATOM 4263 N N . GLU C 1 108 ? 46.126 36.759 97.681 1.00 65.45 108 GLU C N 1
ATOM 4264 C CA . GLU C 1 108 ? 45.778 37.028 99.071 1.00 67.99 108 GLU C CA 1
ATOM 4265 C C . GLU C 1 108 ? 45.169 35.806 99.752 1.00 67.85 108 GLU C C 1
ATOM 4266 O O . GLU C 1 108 ? 45.644 35.380 100.810 1.00 69.71 108 GLU C O 1
ATOM 4268 N N . THR C 1 109 ? 44.119 35.234 99.161 1.00 66.61 109 THR C N 1
ATOM 4269 C CA . THR C 1 109 ? 43.475 34.061 99.737 1.00 66.46 109 THR C CA 1
ATOM 4270 C C . THR C 1 109 ? 44.214 32.770 99.412 1.00 64.25 109 THR C C 1
ATOM 4271 O O . THR C 1 109 ? 44.024 31.770 100.113 1.00 64.67 109 THR C O 1
ATOM 4275 N N . LYS C 1 110 ? 45.047 32.769 98.371 1.00 63.33 110 LYS C N 1
ATOM 4276 C CA . LYS C 1 110 ? 45.840 31.601 97.995 1.00 66.99 110 LYS C CA 1
ATOM 4277 C C . LYS C 1 110 ? 44.955 30.419 97.605 1.00 61.01 110 LYS C C 1
ATOM 4278 O O . LYS C 1 110 ? 45.299 29.262 97.856 1.00 59.44 110 LYS C O 1
ATOM 4280 N N . LEU C 1 111 ? 43.813 30.705 96.982 1.00 58.23 111 LEU C N 1
ATOM 4281 C CA . LEU C 1 111 ? 42.890 29.679 96.528 1.00 56.33 111 LEU C CA 1
ATOM 4282 C C . LEU C 1 111 ? 42.406 30.033 95.129 1.00 54.02 111 LEU C C 1
ATOM 4283 O O . LEU C 1 111 ? 42.622 31.143 94.633 1.00 55.22 111 LEU C O 1
ATOM 4288 N N . ILE C 1 112 ? 41.746 29.070 94.490 1.00 52.08 112 ILE C N 1
ATOM 4289 C CA . ILE C 1 112 ? 41.173 29.260 93.161 1.00 49.85 112 ILE C CA 1
ATOM 4290 C C . ILE C 1 112 ? 39.784 29.857 93.358 1.00 50.06 112 ILE C C 1
ATOM 4291 O O . ILE C 1 112 ? 38.819 29.145 93.639 1.00 49.78 112 ILE C O 1
ATOM 4296 N N . MET C 1 113 ? 39.681 31.174 93.201 1.00 50.63 113 MET C N 1
ATOM 4297 C CA . MET C 1 113 ? 38.428 31.850 93.517 1.00 51.22 113 MET C CA 1
ATOM 4298 C C . MET C 1 113 ? 37.268 31.398 92.639 1.00 49.19 113 MET C C 1
ATOM 4299 O O . MET C 1 113 ? 36.149 31.268 93.167 1.00 49.72 113 MET C O 1
ATOM 4304 N N . PRO C 1 114 ? 37.437 31.156 91.335 1.00 47.02 114 PRO C N 1
ATOM 4305 C CA . PRO C 1 114 ? 36.301 30.675 90.530 1.00 45.22 114 PRO C CA 1
ATOM 4306 C C . PRO C 1 114 ? 35.735 29.343 91.001 1.00 45.04 114 PRO C C 1
ATOM 4307 O O . PRO C 1 114 ? 34.640 28.968 90.560 1.00 46.15 114 PRO C O 1
ATOM 4311 N N . GLY C 1 115 ? 36.436 28.619 91.872 1.00 46.10 115 GLY C N 1
ATOM 4312 C CA . GLY C 1 115 ? 35.972 27.336 92.350 1.00 46.04 115 GLY C CA 1
ATOM 4313 C C . GLY C 1 115 ? 36.266 26.168 91.437 1.00 44.06 115 GLY C C 1
ATOM 4314 O O . GLY C 1 115 ? 36.100 25.016 91.859 1.00 45.21 115 GLY C O 1
ATOM 4315 N N . VAL C 1 116 ? 36.692 26.419 90.203 1.00 48.30 116 VAL C N 1
ATOM 4316 C CA . VAL C 1 116 ? 37.061 25.370 89.262 1.00 43.70 116 VAL C CA 1
ATOM 4317 C C . VAL C 1 116 ? 38.338 25.799 88.555 1.00 41.54 116 VAL C C 1
ATOM 4318 O O . VAL C 1 116 ? 38.520 26.982 88.247 1.00 40.30 116 VAL C O 1
ATOM 4322 N N . TYR C 1 117 ? 39.227 24.839 88.307 1.00 39.51 117 TYR C N 1
ATOM 4323 C CA . TYR C 1 117 ? 40.413 25.120 87.510 1.00 38.91 117 TYR C CA 1
ATOM 4324 C C . TYR C 1 117 ? 39.999 25.495 86.091 1.00 37.05 117 TYR C C 1
ATOM 4325 O O . TYR C 1 117 ? 39.034 24.954 85.545 1.00 35.78 117 TYR C O 1
ATOM 4334 N N . THR C 1 118 ? 40.724 26.440 85.498 1.00 36.98 118 THR C N 1
ATOM 4335 C CA . THR C 1 118 ? 40.374 26.917 84.167 1.00 35.38 118 THR C CA 1
ATOM 4336 C C . THR C 1 118 ? 40.461 25.779 83.156 1.00 34.82 118 THR C C 1
ATOM 4337 O O . THR C 1 118 ? 41.461 25.057 83.096 1.00 33.57 118 THR C O 1
ATOM 4341 N N . TYR C 1 119 ? 39.409 25.630 82.356 1.00 32.67 119 TYR C N 1
ATOM 4342 C CA . TYR C 1 119 ? 39.280 24.503 81.432 1.00 30.58 119 TYR C CA 1
ATOM 4343 C C . TYR C 1 119 ? 39.742 24.900 80.029 1.00 35.41 119 TYR C C 1
ATOM 4344 O O . TYR C 1 119 ? 38.996 24.849 79.050 1.00 28.10 119 TYR C O 1
ATOM 4353 N N . GLU C 1 120 ? 41.009 25.302 79.949 1.00 40.37 120 GLU C N 1
ATOM 4354 C CA . GLU C 1 120 ? 41.660 25.655 78.695 1.00 33.48 120 GLU C CA 1
ATOM 4355 C C . GLU C 1 120 ? 42.917 24.811 78.537 1.00 28.91 120 GLU C C 1
ATOM 4356 O O . GLU C 1 120 ? 43.640 24.574 79.510 1.00 30.18 120 GLU C O 1
ATOM 4362 N N . ALA C 1 121 ? 43.174 24.359 77.312 1.00 31.70 121 ALA C N 1
ATOM 4363 C CA . ALA C 1 121 ? 44.331 23.522 77.019 1.00 27.52 121 ALA C CA 1
ATOM 4364 C C . ALA C 1 121 ? 45.554 24.392 76.759 1.00 28.27 121 ALA C C 1
ATOM 4365 O O . ALA C 1 121 ? 45.515 25.290 75.913 1.00 39.96 121 ALA C O 1
ATOM 4367 N N . PHE C 1 122 ? 46.637 24.119 77.487 1.00 29.50 122 PHE C N 1
ATOM 4368 C CA . PHE C 1 122 ? 47.882 24.867 77.360 1.00 30.47 122 PHE C CA 1
ATOM 4369 C C . PHE C 1 122 ? 49.013 23.999 76.823 1.00 31.05 122 PHE C C 1
ATOM 4370 O O . PHE C 1 122 ? 49.627 24.335 75.806 1.00 34.27 122 PHE C O 1
ATOM 4378 N N . HIS C 1 123 ? 49.303 22.886 77.488 1.00 30.70 123 HIS C N 1
ATOM 4379 C CA . HIS C 1 123 ? 50.394 21.992 77.130 1.00 30.76 123 HIS C CA 1
ATOM 4380 C C . HIS C 1 123 ? 50.210 20.703 77.921 1.00 35.81 123 HIS C C 1
ATOM 4381 O O . HIS C 1 123 ? 49.871 20.762 79.110 1.00 34.48 123 HIS C O 1
ATOM 4388 N N . PRO C 1 124 ? 50.395 19.529 77.312 1.00 40.63 124 PRO C N 1
ATOM 4389 C CA . PRO C 1 124 ? 50.249 18.280 78.072 1.00 30.23 124 PRO C CA 1
ATOM 4390 C C . PRO C 1 124 ? 51.076 18.307 79.351 1.00 32.07 124 PRO C C 1
ATOM 4391 O O . PRO C 1 124 ? 52.176 18.862 79.390 1.00 33.12 124 PRO C O 1
ATOM 4395 N N . ASP C 1 125 ? 50.530 17.702 80.406 1.00 32.56 125 ASP C N 1
ATOM 4396 C CA . ASP C 1 125 ? 51.083 17.826 81.748 1.00 34.40 125 ASP C CA 1
ATOM 4397 C C . ASP C 1 125 ? 51.020 16.482 82.460 1.00 34.68 125 ASP C C 1
ATOM 4398 O O . ASP C 1 125 ? 50.275 15.580 82.071 1.00 33.48 125 ASP C O 1
ATOM 4403 N N . ILE C 1 126 ? 51.821 16.362 83.516 1.00 42.14 126 ILE C N 1
ATOM 4404 C CA . ILE C 1 126 ? 51.879 15.168 84.352 1.00 39.10 126 ILE C CA 1
ATOM 4405 C C . ILE C 1 126 ? 51.489 15.579 85.764 1.00 38.56 126 ILE C C 1
ATOM 4406 O O . ILE C 1 126 ? 52.116 16.471 86.349 1.00 39.92 126 ILE C O 1
ATOM 4411 N N . VAL C 1 127 ? 50.465 14.930 86.313 1.00 38.24 127 VAL C N 1
ATOM 4412 C CA . VAL C 1 127 ? 49.989 15.196 87.666 1.00 39.68 127 VAL C CA 1
ATOM 4413 C C . VAL C 1 127 ? 50.290 13.976 88.525 1.00 40.57 127 VAL C C 1
ATOM 4414 O O . VAL C 1 127 ? 49.974 12.845 88.136 1.00 39.55 127 VAL C O 1
ATOM 4418 N N . LEU C 1 128 ? 50.887 14.203 89.694 1.00 45.14 128 LEU C N 1
ATOM 4419 C CA . LEU C 1 128 ? 51.349 13.116 90.543 1.00 43.61 128 LEU C CA 1
ATOM 4420 C C . LEU C 1 128 ? 50.966 13.353 91.997 1.00 45.41 128 LEU C C 1
ATOM 4421 O O . LEU C 1 128 ? 50.876 14.493 92.460 1.00 46.39 128 LEU C O 1
ATOM 4426 N N . LEU C 1 129 ? 50.742 12.252 92.707 1.00 45.91 129 LEU C N 1
ATOM 4427 C CA . LEU C 1 129 ? 50.563 12.215 94.148 1.00 47.83 129 LEU C CA 1
ATOM 4428 C C . LEU C 1 129 ? 51.816 11.654 94.810 1.00 49.40 129 LEU C C 1
ATOM 4429 O O . LEU C 1 129 ? 52.657 11.040 94.145 1.00 48.80 129 LEU C O 1
ATOM 4434 N N . PRO C 1 130 ? 51.982 11.853 96.119 1.00 51.51 130 PRO C N 1
ATOM 4435 C CA . PRO C 1 130 ? 53.200 11.367 96.781 1.00 54.66 130 PRO C CA 1
ATOM 4436 C C . PRO C 1 130 ? 53.399 9.870 96.580 1.00 52.52 130 PRO C C 1
ATOM 4437 O O . PRO C 1 130 ? 52.460 9.077 96.679 1.00 51.81 130 PRO C O 1
ATOM 4441 N N . GLY C 1 131 ? 54.644 9.493 96.291 1.00 52.85 131 GLY C N 1
ATOM 4442 C CA . GLY C 1 131 ? 55.003 8.111 96.068 1.00 52.39 131 GLY C CA 1
ATOM 4443 C C . GLY C 1 131 ? 54.865 7.634 94.641 1.00 50.12 131 GLY C C 1
ATOM 4444 O O . GLY C 1 131 ? 55.201 6.477 94.357 1.00 49.70 131 GLY C O 1
ATOM 4445 N N . CYS C 1 132 ? 54.388 8.481 93.737 1.00 48.72 132 CYS C N 1
ATOM 4446 C CA . CYS C 1 132 ? 54.153 8.106 92.352 1.00 46.58 132 CYS C CA 1
ATOM 4447 C C . CYS C 1 132 ? 55.171 8.779 91.442 1.00 46.28 132 CYS C C 1
ATOM 4448 O O . CYS C 1 132 ? 55.969 9.619 91.864 1.00 59.28 132 CYS C O 1
ATOM 4451 N N . GLY C 1 133 ? 55.132 8.392 90.175 1.00 44.53 133 GLY C N 1
ATOM 4452 C CA . GLY C 1 133 ? 56.045 8.944 89.195 1.00 44.15 133 GLY C CA 1
ATOM 4453 C C . GLY C 1 133 ? 55.898 8.224 87.877 1.00 42.28 133 GLY C C 1
ATOM 4454 O O . GLY C 1 133 ? 55.242 7.183 87.773 1.00 41.44 133 GLY C O 1
ATOM 4455 N N . VAL C 1 134 ? 56.528 8.805 86.856 1.00 41.73 134 VAL C N 1
ATOM 4456 C CA . VAL C 1 134 ? 56.523 8.254 85.510 1.00 40.09 134 VAL C CA 1
ATOM 4457 C C . VAL C 1 134 ? 57.962 8.151 85.024 1.00 40.78 134 VAL C C 1
ATOM 4458 O O . VAL C 1 134 ? 58.853 8.876 85.474 1.00 42.22 134 VAL C O 1
ATOM 4462 N N . ASP C 1 135 ? 58.180 7.231 84.087 1.00 39.81 135 ASP C N 1
ATOM 4463 C CA . ASP C 1 135 ? 59.505 6.967 83.541 1.00 40.41 135 ASP C CA 1
ATOM 4464 C C . ASP C 1 135 ? 59.385 6.771 82.039 1.00 38.78 135 ASP C C 1
ATOM 4465 O O . ASP C 1 135 ? 58.669 5.874 81.585 1.00 48.85 135 ASP C O 1
ATOM 4470 N N . PHE C 1 136 ? 60.084 7.607 81.270 1.00 38.85 136 PHE C N 1
ATOM 4471 C CA . PHE C 1 136 ? 60.050 7.551 79.814 1.00 37.48 136 PHE C CA 1
ATOM 4472 C C . PHE C 1 136 ? 61.394 7.126 79.225 1.00 45.39 136 PHE C C 1
ATOM 4473 O O . PHE C 1 136 ? 61.727 7.497 78.096 1.00 47.96 136 PHE C O 1
ATOM 4481 N N . THR C 1 137 ? 62.178 6.351 79.977 1.00 45.98 137 THR C N 1
ATOM 4482 C CA . THR C 1 137 ? 63.473 5.911 79.467 1.00 40.48 137 THR C CA 1
ATOM 4483 C C . THR C 1 137 ? 63.307 5.027 78.237 1.00 49.84 137 THR C C 1
ATOM 4484 O O . THR C 1 137 ? 64.061 5.155 77.265 1.00 55.42 137 THR C O 1
ATOM 4488 N N . GLU C 1 138 ? 62.327 4.124 78.262 1.00 52.01 138 GLU C N 1
ATOM 4489 C CA . GLU C 1 138 ? 62.044 3.261 77.122 1.00 47.18 138 GLU C CA 1
ATOM 4490 C C . GLU C 1 138 ? 60.700 3.634 76.509 1.00 38.03 138 GLU C C 1
ATOM 4491 O O . GLU C 1 138 ? 59.809 2.785 76.391 1.00 36.21 138 GLU C O 1
ATOM 4493 N N . SER C 1 139 ? 60.540 4.897 76.117 1.00 34.64 139 SER C N 1
ATOM 4494 C CA . SER C 1 139 ? 59.262 5.369 75.606 1.00 39.10 139 SER C CA 1
ATOM 4495 C C . SER C 1 139 ? 59.473 6.547 74.667 1.00 32.96 139 SER C C 1
ATOM 4496 O O . SER C 1 139 ? 60.346 7.387 74.896 1.00 40.15 139 SER C O 1
ATOM 4499 N N . ARG C 1 140 ? 58.658 6.597 73.614 1.00 33.48 140 ARG C N 1
ATOM 4500 C CA . ARG C 1 140 ? 58.635 7.708 72.675 1.00 31.71 140 ARG C CA 1
ATOM 4501 C C . ARG C 1 140 ? 57.437 8.623 72.895 1.00 43.98 140 ARG C C 1
ATOM 4502 O O . ARG C 1 140 ? 57.185 9.513 72.075 1.00 40.98 140 ARG C O 1
ATOM 4504 N N . LEU C 1 141 ? 56.689 8.421 73.982 1.00 39.82 141 LEU C N 1
ATOM 4505 C CA . LEU C 1 141 ? 55.519 9.244 74.254 1.00 33.07 141 LEU C CA 1
ATOM 4506 C C . LEU C 1 141 ? 55.879 10.594 74.861 1.00 38.57 141 LEU C C 1
ATOM 4507 O O . LEU C 1 141 ? 55.048 11.508 74.840 1.00 32.41 141 LEU C O 1
ATOM 4512 N N . SER C 1 142 ? 57.091 10.742 75.403 1.00 43.10 142 SER C N 1
ATOM 4513 C CA . SER C 1 142 ? 57.502 12.039 75.928 1.00 35.67 142 SER C CA 1
ATOM 4514 C C . SER C 1 142 ? 57.692 13.056 74.812 1.00 32.07 142 SER C C 1
ATOM 4515 O O . SER C 1 142 ? 57.446 14.250 75.015 1.00 32.31 142 SER C O 1
ATOM 4518 N N . ASN C 1 143 ? 58.129 12.608 73.632 1.00 36.53 143 ASN C N 1
ATOM 4519 C CA . ASN C 1 143 ? 58.252 13.522 72.500 1.00 38.06 143 ASN C CA 1
ATOM 4520 C C . ASN C 1 143 ? 56.885 14.004 72.037 1.00 40.08 143 ASN C C 1
ATOM 4521 O O . ASN C 1 143 ? 56.717 15.180 71.696 1.00 46.55 143 ASN C O 1
ATOM 4526 N N . LEU C 1 144 ? 55.895 13.107 72.016 1.00 40.69 144 LEU C N 1
ATOM 4527 C CA . LEU C 1 144 ? 54.554 13.504 71.603 1.00 36.75 144 LEU C CA 1
ATOM 4528 C C . LEU C 1 144 ? 53.898 14.411 72.634 1.00 32.32 144 LEU C C 1
ATOM 4529 O O . LEU C 1 144 ? 53.025 15.213 72.284 1.00 43.58 144 LEU C O 1
ATOM 4534 N N . LEU C 1 145 ? 54.295 14.301 73.900 1.00 28.63 145 LEU C N 1
ATOM 4535 C CA . LEU C 1 145 ? 53.785 15.173 74.947 1.00 29.24 145 LEU C CA 1
ATOM 4536 C C . LEU C 1 145 ? 54.593 16.457 75.089 1.00 30.37 145 LEU C C 1
ATOM 4537 O O . LEU C 1 145 ? 54.333 17.236 76.010 1.00 31.16 145 LEU C O 1
ATOM 4542 N N . GLY C 1 146 ? 55.568 16.689 74.215 1.00 32.80 146 GLY C N 1
ATOM 4543 C CA . GLY C 1 146 ? 56.345 17.912 74.278 1.00 41.46 146 GLY C CA 1
ATOM 4544 C C . GLY C 1 146 ? 57.173 18.074 75.530 1.00 33.56 146 GLY C C 1
ATOM 4545 O O . GLY C 1 146 ? 57.514 19.202 75.898 1.00 34.60 146 GLY C O 1
ATOM 4546 N N . ILE C 1 147 ? 57.509 16.977 76.199 1.00 34.09 147 ILE C N 1
ATOM 4547 C CA . ILE C 1 147 ? 58.322 16.994 77.408 1.00 35.95 147 ILE C CA 1
ATOM 4548 C C . ILE C 1 147 ? 59.615 16.266 77.078 1.00 36.71 147 ILE C C 1
ATOM 4549 O O . ILE C 1 147 ? 59.612 15.043 76.888 1.00 46.10 147 ILE C O 1
ATOM 4554 N N . ARG C 1 148 ? 60.716 17.007 77.007 1.00 38.06 148 ARG C N 1
ATOM 4555 C CA . ARG C 1 148 ? 61.997 16.455 76.597 1.00 38.92 148 ARG C CA 1
ATOM 4556 C C . ARG C 1 148 ? 63.060 16.791 77.632 1.00 41.14 148 ARG C C 1
ATOM 4557 O O . ARG C 1 148 ? 62.888 17.682 78.467 1.00 47.15 148 ARG C O 1
ATOM 4565 N N . LYS C 1 149 ? 64.165 16.052 77.571 1.00 42.12 149 LYS C N 1
ATOM 4566 C CA . LYS C 1 149 ? 65.301 16.306 78.446 1.00 45.84 149 LYS C CA 1
ATOM 4567 C C . LYS C 1 149 ? 66.096 17.491 77.916 1.00 45.34 149 LYS C C 1
ATOM 4568 O O . LYS C 1 149 ? 66.363 17.582 76.713 1.00 46.27 149 LYS C O 1
ATOM 4574 N N . ARG C 1 150 ? 66.467 18.406 78.812 1.00 47.01 150 ARG C N 1
ATOM 4575 C CA . ARG C 1 150 ? 67.270 19.551 78.411 1.00 48.20 150 ARG C CA 1
ATOM 4576 C C . ARG C 1 150 ? 68.733 19.187 78.200 1.00 50.01 150 ARG C C 1
ATOM 4577 O O . ARG C 1 150 ? 69.468 19.971 77.592 1.00 53.73 150 ARG C O 1
ATOM 4585 N N . HIS C 1 151 ? 69.171 18.021 78.671 1.00 50.33 151 HIS C N 1
ATOM 4586 C CA . HIS C 1 151 ? 70.569 17.622 78.573 1.00 58.59 151 HIS C CA 1
ATOM 4587 C C . HIS C 1 151 ? 70.648 16.173 78.110 1.00 60.39 151 HIS C C 1
ATOM 4588 O O . HIS C 1 151 ? 70.121 15.274 78.801 1.00 55.73 151 HIS C O 1
ATOM 4590 N N . PRO C 1 152 ? 71.312 15.889 76.979 1.00 73.06 152 PRO C N 1
ATOM 4591 C CA . PRO C 1 152 ? 71.632 14.492 76.648 1.00 63.16 152 PRO C CA 1
ATOM 4592 C C . PRO C 1 152 ? 72.587 13.862 77.654 1.00 60.93 152 PRO C C 1
ATOM 4593 O O . PRO C 1 152 ? 72.921 12.678 77.538 1.00 52.70 152 PRO C O 1
ATOM 4597 N N . PHE C 1 153 ? 73.036 14.645 78.643 1.00 73.39 153 PHE C N 1
ATOM 4598 C CA . PHE C 1 153 ? 73.910 14.097 79.678 1.00 66.78 153 PHE C CA 1
ATOM 4599 C C . PHE C 1 153 ? 73.245 12.919 80.381 1.00 63.12 153 PHE C C 1
ATOM 4600 O O . PHE C 1 153 ? 73.910 11.942 80.746 1.00 59.11 153 PHE C O 1
ATOM 4608 N N . GLN C 1 154 ? 71.932 13.002 80.586 1.00 65.11 154 GLN C N 1
ATOM 4609 C CA . GLN C 1 154 ? 71.194 11.961 81.286 1.00 66.00 154 GLN C CA 1
ATOM 4610 C C . GLN C 1 154 ? 70.812 10.850 80.318 1.00 64.14 154 GLN C C 1
ATOM 4611 O O . GLN C 1 154 ? 70.325 11.115 79.213 1.00 53.62 154 GLN C O 1
ATOM 4613 N N . GLU C 1 155 ? 71.035 9.604 80.738 1.00 65.58 155 GLU C N 1
ATOM 4614 C CA . GLU C 1 155 ? 70.635 8.439 79.959 1.00 63.54 155 GLU C CA 1
ATOM 4615 C C . GLU C 1 155 ? 69.235 7.947 80.308 1.00 60.88 155 GLU C C 1
ATOM 4616 O O . GLU C 1 155 ? 68.683 7.124 79.570 1.00 47.00 155 GLU C O 1
ATOM 4618 N N . GLY C 1 156 ? 68.654 8.428 81.413 1.00 64.75 156 GLY C N 1
ATOM 4619 C CA . GLY C 1 156 ? 67.311 8.070 81.804 1.00 55.45 156 GLY C CA 1
ATOM 4620 C C . GLY C 1 156 ? 66.413 9.297 81.885 1.00 51.55 156 GLY C C 1
ATOM 4621 O O . GLY C 1 156 ? 66.877 10.445 81.888 1.00 47.60 156 GLY C O 1
ATOM 4622 N N . PHE C 1 157 ? 65.095 9.032 81.950 1.00 45.15 157 PHE C N 1
ATOM 4623 C CA . PHE C 1 157 ? 64.073 10.084 82.005 1.00 44.29 157 PHE C CA 1
ATOM 4624 C C . PHE C 1 157 ? 62.972 9.613 82.957 1.00 43.89 157 PHE C C 1
ATOM 4625 O O . PHE C 1 157 ? 61.958 9.050 82.539 1.00 42.26 157 PHE C O 1
ATOM 4633 N N . LYS C 1 158 ? 63.178 9.854 84.249 1.00 45.50 158 LYS C N 1
ATOM 4634 C CA . LYS C 1 158 ? 62.211 9.522 85.286 1.00 45.48 158 LYS C CA 1
ATOM 4635 C C . LYS C 1 158 ? 61.764 10.805 85.972 1.00 46.12 158 LYS C C 1
ATOM 4636 O O . LYS C 1 158 ? 62.600 11.608 86.401 1.00 47.73 158 LYS C O 1
ATOM 4638 N N . ILE C 1 159 ? 60.451 10.999 86.067 1.00 45.39 159 ILE C N 1
ATOM 4639 C CA . ILE C 1 159 ? 59.862 12.168 86.712 1.00 45.46 159 ILE C CA 1
ATOM 4640 C C . ILE C 1 159 ? 59.035 11.667 87.887 1.00 45.90 159 ILE C C 1
ATOM 4641 O O . ILE C 1 159 ? 57.979 11.052 87.694 1.00 45.62 159 ILE C O 1
ATOM 4646 N N . MET C 1 160 ? 59.508 11.930 89.099 1.00 47.91 160 MET C N 1
ATOM 4647 C CA . MET C 1 160 ? 58.854 11.472 90.315 1.00 49.06 160 MET C CA 1
ATOM 4648 C C . MET C 1 160 ? 58.151 12.636 91.000 1.00 49.33 160 MET C C 1
ATOM 4649 O O . MET C 1 160 ? 58.287 13.798 90.610 1.00 49.36 160 MET C O 1
ATOM 4654 N N . TYR C 1 161 ? 57.385 12.303 92.041 1.00 49.92 161 TYR C N 1
ATOM 4655 C CA . TYR C 1 161 ? 56.703 13.333 92.816 1.00 50.77 161 TYR C CA 1
ATOM 4656 C C . TYR C 1 161 ? 57.691 14.206 93.576 1.00 53.03 161 TYR C C 1
ATOM 4657 O O . TYR C 1 161 ? 57.412 15.384 93.825 1.00 55.81 161 TYR C O 1
ATOM 4666 N N . GLU C 1 162 ? 58.842 13.650 93.952 1.00 54.37 162 GLU C N 1
ATOM 4667 C CA . GLU C 1 162 ? 59.839 14.408 94.695 1.00 56.69 162 GLU C CA 1
ATOM 4668 C C . GLU C 1 162 ? 60.601 15.395 93.822 1.00 56.61 162 GLU C C 1
ATOM 4669 O O . GLU C 1 162 ? 61.285 16.272 94.361 1.00 60.66 162 GLU C O 1
ATOM 4675 N N . ASP C 1 163 ? 60.505 15.276 92.499 1.00 54.61 163 ASP C N 1
ATOM 4676 C CA . ASP C 1 163 ? 61.186 16.190 91.593 1.00 54.47 163 ASP C CA 1
ATOM 4677 C C . ASP C 1 163 ? 60.324 17.377 91.184 1.00 55.90 163 ASP C C 1
ATOM 4678 O O . ASP C 1 163 ? 60.822 18.275 90.494 1.00 58.77 163 ASP C O 1
ATOM 4680 N N . LEU C 1 164 ? 59.056 17.410 91.589 1.00 53.48 164 LEU C N 1
ATOM 4681 C CA . LEU C 1 164 ? 58.138 18.488 91.227 1.00 54.51 164 LEU C CA 1
ATOM 4682 C C . LEU C 1 164 ? 57.946 19.475 92.370 1.00 53.95 164 LEU C C 1
ATOM 4683 O O . LEU C 1 164 ? 56.834 19.954 92.610 1.00 53.53 164 LEU C O 1
ATOM 4688 N N . GLU C 1 165 ? 59.019 19.800 93.089 1.00 56.17 165 GLU C N 1
ATOM 4689 C CA . GLU C 1 165 ? 58.915 20.733 94.204 1.00 67.33 165 GLU C CA 1
ATOM 4690 C C . GLU C 1 165 ? 58.440 22.097 93.715 1.00 62.93 165 GLU C C 1
ATOM 4691 O O . GLU C 1 165 ? 58.931 22.619 92.708 1.00 57.12 165 GLU C O 1
ATOM 4693 N N . GLY C 1 166 ? 57.478 22.670 94.434 1.00 61.76 166 GLY C N 1
ATOM 4694 C CA . GLY C 1 166 ? 56.922 23.955 94.071 1.00 58.04 166 GLY C CA 1
ATOM 4695 C C . GLY C 1 166 ? 55.802 23.905 93.062 1.00 55.49 166 GLY C C 1
ATOM 4696 O O . GLY C 1 166 ? 55.331 24.964 92.633 1.00 65.39 166 GLY C O 1
ATOM 4697 N N . GLY C 1 167 ? 55.357 22.715 92.669 1.00 53.83 167 GLY C N 1
ATOM 4698 C CA . GLY C 1 167 ? 54.309 22.592 91.679 1.00 51.45 167 GLY C CA 1
ATOM 4699 C C . GLY C 1 167 ? 53.010 22.058 92.244 1.00 50.95 167 GLY C C 1
ATOM 4700 O O . GLY C 1 167 ? 52.229 21.427 91.527 1.00 49.00 167 GLY C O 1
ATOM 4701 N N . ASN C 1 168 ? 52.767 22.302 93.528 1.00 52.79 168 ASN C N 1
ATOM 4702 C CA . ASN C 1 168 ? 51.523 21.864 94.145 1.00 52.58 168 ASN C CA 1
ATOM 4703 C C . ASN C 1 168 ? 50.338 22.612 93.545 1.00 54.45 168 ASN C C 1
ATOM 4704 O O . ASN C 1 168 ? 50.378 23.832 93.360 1.00 58.18 168 ASN C O 1
ATOM 4709 N N . ILE C 1 169 ? 49.279 21.869 93.238 1.00 49.73 169 ILE C N 1
ATOM 4710 C CA . ILE C 1 169 ? 48.068 22.438 92.652 1.00 48.42 169 ILE C CA 1
ATOM 4711 C C . ILE C 1 169 ? 47.258 23.108 93.756 1.00 49.99 169 ILE C C 1
ATOM 4712 O O . ILE C 1 169 ? 46.835 22.430 94.704 1.00 60.88 169 ILE C O 1
ATOM 4717 N N . PRO C 1 170 ? 47.020 24.418 93.689 1.00 50.47 170 PRO C N 1
ATOM 4718 C CA . PRO C 1 170 ? 46.234 25.074 94.743 1.00 52.08 170 PRO C CA 1
ATOM 4719 C C . PRO C 1 170 ? 44.821 24.514 94.829 1.00 51.19 170 PRO C C 1
ATOM 4720 O O . PRO C 1 170 ? 44.272 23.976 93.864 1.00 49.13 170 PRO C O 1
ATOM 4724 N N . ALA C 1 171 ? 44.232 24.647 96.014 1.00 52.91 171 ALA C N 1
ATOM 4725 C CA . ALA C 1 171 ? 42.891 24.142 96.260 1.00 52.47 171 ALA C CA 1
ATOM 4726 C C . ALA C 1 171 ? 41.841 25.120 95.738 1.00 51.77 171 ALA C C 1
ATOM 4727 O O . ALA C 1 171 ? 42.108 26.303 95.512 1.00 52.18 171 ALA C O 1
ATOM 4729 N N . LEU C 1 172 ? 40.631 24.604 95.551 1.00 50.77 172 LEU C N 1
ATOM 4730 C CA . LEU C 1 172 ? 39.516 25.400 95.065 1.00 50.09 172 LEU C CA 1
ATOM 4731 C C . LEU C 1 172 ? 38.770 26.032 96.233 1.00 52.18 172 LEU C C 1
ATOM 4732 O O . LEU C 1 172 ? 38.794 25.528 97.359 1.00 53.80 172 LEU C O 1
ATOM 4737 N N . LEU C 1 173 ? 38.097 27.143 95.952 1.00 52.19 173 LEU C N 1
ATOM 4738 C CA . LEU C 1 173 ? 37.306 27.835 96.959 1.00 54.14 173 LEU C CA 1
ATOM 4739 C C . LEU C 1 173 ? 35.854 27.359 96.869 1.00 58.86 173 LEU C C 1
ATOM 4740 O O . LEU C 1 173 ? 35.562 26.343 96.234 1.00 60.22 173 LEU C O 1
ATOM 4742 N N . ASP C 1 174 ? 34.929 28.094 97.484 1.00 64.76 174 ASP C N 1
ATOM 4743 C CA . ASP C 1 174 ? 33.514 27.746 97.446 1.00 64.25 174 ASP C CA 1
ATOM 4744 C C . ASP C 1 174 ? 32.686 28.884 96.855 1.00 54.03 174 ASP C C 1
ATOM 4745 O O . ASP C 1 174 ? 32.011 28.711 95.840 1.00 52.16 174 ASP C O 1
ATOM 4747 N N . ILE C 1 197 ? 35.472 31.570 102.961 1.00 67.34 197 ILE C N 1
ATOM 4748 C CA . ILE C 1 197 ? 36.878 31.520 102.586 1.00 66.80 197 ILE C CA 1
ATOM 4749 C C . ILE C 1 197 ? 37.531 30.268 103.163 1.00 67.15 197 ILE C C 1
ATOM 4750 O O . ILE C 1 197 ? 38.258 30.340 104.153 1.00 69.30 197 ILE C O 1
ATOM 4752 N N . GLN C 1 198 ? 37.268 29.120 102.541 1.00 75.53 198 GLN C N 1
ATOM 4753 C CA . GLN C 1 198 ? 37.817 27.841 102.973 1.00 65.17 198 GLN C CA 1
ATOM 4754 C C . GLN C 1 198 ? 38.017 26.960 101.748 1.00 62.33 198 GLN C C 1
ATOM 4755 O O . GLN C 1 198 ? 37.218 27.024 100.807 1.00 60.47 198 GLN C O 1
ATOM 4761 N N . PRO C 1 199 ? 39.057 26.133 101.730 1.00 62.01 199 PRO C N 1
ATOM 4762 C CA . PRO C 1 199 ? 39.284 25.266 100.569 1.00 59.41 199 PRO C CA 1
ATOM 4763 C C . PRO C 1 199 ? 38.316 24.094 100.528 1.00 59.27 199 PRO C C 1
ATOM 4764 O O . PRO C 1 199 ? 37.883 23.571 101.557 1.00 65.19 199 PRO C O 1
ATOM 4768 N N . LEU C 1 200 ? 37.968 23.694 99.305 1.00 55.98 200 LEU C N 1
ATOM 4769 C CA . LEU C 1 200 ? 37.071 22.563 99.093 1.00 54.86 200 LEU C CA 1
ATOM 4770 C C . LEU C 1 200 ? 37.834 21.268 99.338 1.00 54.78 200 LEU C C 1
ATOM 4771 O O . LEU C 1 200 ? 38.855 21.013 98.692 1.00 53.73 200 LEU C O 1
ATOM 4776 N N . GLU C 1 201 ? 37.337 20.450 100.266 1.00 55.94 201 GLU C N 1
ATOM 4777 C CA . GLU C 1 201 ? 38.045 19.254 100.701 1.00 57.80 201 GLU C CA 1
ATOM 4778 C C . GLU C 1 201 ? 37.573 17.979 100.013 1.00 54.44 201 GLU C C 1
ATOM 4779 O O . GLU C 1 201 ? 38.236 16.945 100.146 1.00 54.35 201 GLU C O 1
ATOM 4781 N N . LYS C 1 202 ? 36.458 18.021 99.286 1.00 53.07 202 LYS C N 1
ATOM 4782 C CA . LYS C 1 202 ? 35.943 16.835 98.619 1.00 51.43 202 LYS C CA 1
ATOM 4783 C C . LYS C 1 202 ? 35.240 17.246 97.334 1.00 49.39 202 LYS C C 1
ATOM 4784 O O . LYS C 1 202 ? 34.865 18.406 97.149 1.00 54.60 202 LYS C O 1
ATOM 4786 N N . ASP C 1 203 ? 35.063 16.273 96.446 1.00 47.60 203 ASP C N 1
ATOM 4787 C CA . ASP C 1 203 ? 34.422 16.516 95.162 1.00 45.60 203 ASP C CA 1
ATOM 4788 C C . ASP C 1 203 ? 32.904 16.476 95.335 1.00 45.86 203 ASP C C 1
ATOM 4789 O O . ASP C 1 203 ? 32.379 16.411 96.451 1.00 47.65 203 ASP C O 1
ATOM 4791 N N . SER C 1 204 ? 32.176 16.510 94.217 1.00 44.14 204 SER C N 1
ATOM 4792 C CA . SER C 1 204 ? 30.718 16.479 94.282 1.00 44.35 204 SER C CA 1
ATOM 4793 C C . SER C 1 204 ? 30.214 15.101 94.695 1.00 44.67 204 SER C C 1
ATOM 4794 O O . SER C 1 204 ? 29.217 14.990 95.416 1.00 45.93 204 SER C O 1
ATOM 4796 N N . LYS C 1 205 ? 30.888 14.040 94.243 1.00 49.56 205 LYS C N 1
ATOM 4797 C CA . LYS C 1 205 ? 30.536 12.671 94.600 1.00 43.92 205 LYS C CA 1
ATOM 4798 C C . LYS C 1 205 ? 31.281 12.184 95.837 1.00 45.66 205 LYS C C 1
ATOM 4799 O O . LYS C 1 205 ? 31.503 10.975 95.989 1.00 56.45 205 LYS C O 1
ATOM 4801 N N . SER C 1 206 ? 31.681 13.099 96.720 1.00 47.22 206 SER C N 1
ATOM 4802 C CA . SER C 1 206 ? 32.365 12.764 97.968 1.00 49.11 206 SER C CA 1
ATOM 4803 C C . SER C 1 206 ? 33.676 12.022 97.698 1.00 48.42 206 SER C C 1
ATOM 4804 O O . SER C 1 206 ? 33.919 10.922 98.196 1.00 48.98 206 SER C O 1
ATOM 4807 N N . ARG C 1 207 ? 34.526 12.655 96.897 1.00 47.27 207 ARG C N 1
ATOM 4808 C CA . ARG C 1 207 ? 35.879 12.181 96.642 1.00 51.61 207 ARG C CA 1
ATOM 4809 C C . ARG C 1 207 ? 36.857 13.199 97.213 1.00 48.03 207 ARG C C 1
ATOM 4810 O O . ARG C 1 207 ? 36.803 14.382 96.859 1.00 47.80 207 ARG C O 1
ATOM 4818 N N . SER C 1 208 ? 37.740 12.745 98.096 1.00 49.43 208 SER C N 1
ATOM 4819 C CA . SER C 1 208 ? 38.691 13.650 98.726 1.00 50.86 208 SER C CA 1
ATOM 4820 C C . SER C 1 208 ? 39.600 14.282 97.680 1.00 49.51 208 SER C C 1
ATOM 4821 O O . SER C 1 208 ? 40.214 13.582 96.869 1.00 48.12 208 SER C O 1
ATOM 4824 N N . TYR C 1 209 ? 39.680 15.612 97.697 1.00 52.01 209 TYR C N 1
ATOM 4825 C CA . TYR C 1 209 ? 40.617 16.331 96.841 1.00 49.09 209 TYR C CA 1
ATOM 4826 C C . TYR C 1 209 ? 42.034 16.336 97.397 1.00 53.48 209 TYR C C 1
ATOM 4827 O O . TYR C 1 209 ? 42.921 16.926 96.774 1.00 49.90 209 TYR C O 1
ATOM 4836 N N . ASN C 1 210 ? 42.263 15.701 98.548 1.00 52.10 210 ASN C N 1
ATOM 4837 C CA . ASN C 1 210 ? 43.600 15.560 99.125 1.00 53.44 210 ASN C CA 1
ATOM 4838 C C . ASN C 1 210 ? 44.196 16.918 99.489 1.00 54.82 210 ASN C C 1
ATOM 4839 O O . ASN C 1 210 ? 45.354 17.214 99.188 1.00 54.90 210 ASN C O 1
ATOM 4844 N N . VAL C 1 211 ? 43.390 17.746 100.156 1.00 58.04 211 VAL C N 1
ATOM 4845 C CA . VAL C 1 211 ? 43.871 19.039 100.623 1.00 57.60 211 VAL C CA 1
ATOM 4846 C C . VAL C 1 211 ? 44.813 18.825 101.799 1.00 59.94 211 VAL C C 1
ATOM 4847 O O . VAL C 1 211 ? 44.608 17.929 102.628 1.00 63.99 211 VAL C O 1
ATOM 4851 N N . LEU C 1 212 ? 45.850 19.651 101.882 1.00 60.94 212 LEU C N 1
ATOM 4852 C CA . LEU C 1 212 ? 46.898 19.467 102.869 1.00 63.11 212 LEU C CA 1
ATOM 4853 C C . LEU C 1 212 ? 46.747 20.474 104.009 1.00 65.68 212 LEU C C 1
ATOM 4854 O O . LEU C 1 212 ? 45.761 21.211 104.093 1.00 68.57 212 LEU C O 1
ATOM 4859 N N . GLU C 1 213 ? 47.733 20.496 104.906 1.00 67.86 213 GLU C N 1
ATOM 4860 C CA . GLU C 1 213 ? 47.788 21.502 105.955 1.00 70.48 213 GLU C CA 1
ATOM 4861 C C . GLU C 1 213 ? 48.009 22.884 105.347 1.00 70.28 213 GLU C C 1
ATOM 4862 O O . GLU C 1 213 ? 48.406 23.027 104.187 1.00 76.55 213 GLU C O 1
ATOM 4864 N N . ASP C 1 214 ? 47.716 23.915 106.143 1.00 72.33 214 ASP C N 1
ATOM 4865 C CA . ASP C 1 214 ? 47.747 25.299 105.677 1.00 74.47 214 ASP C CA 1
ATOM 4866 C C . ASP C 1 214 ? 46.519 25.604 104.825 1.00 70.28 214 ASP C C 1
ATOM 4867 O O . ASP C 1 214 ? 46.169 26.771 104.622 1.00 70.52 214 ASP C O 1
ATOM 4869 N N . LYS C 1 215 ? 45.867 24.559 104.315 1.00 68.30 215 LYS C N 1
ATOM 4870 C CA . LYS C 1 215 ? 44.582 24.686 103.627 1.00 66.50 215 LYS C CA 1
ATOM 4871 C C . LYS C 1 215 ? 44.664 25.650 102.446 1.00 64.94 215 LYS C C 1
ATOM 4872 O O . LYS C 1 215 ? 43.770 26.470 102.229 1.00 64.69 215 LYS C O 1
ATOM 4874 N N . ILE C 1 216 ? 45.738 25.543 101.666 1.00 63.93 216 ILE C N 1
ATOM 4875 C CA . ILE C 1 216 ? 45.906 26.388 100.489 1.00 68.28 216 ILE C CA 1
ATOM 4876 C C . ILE C 1 216 ? 46.259 25.528 99.282 1.00 59.92 216 ILE C C 1
ATOM 4877 O O . ILE C 1 216 ? 45.745 25.746 98.179 1.00 57.90 216 ILE C O 1
ATOM 4882 N N . ASN C 1 217 ? 47.131 24.545 99.483 1.00 60.12 217 ASN C N 1
ATOM 4883 C CA . ASN C 1 217 ? 47.637 23.710 98.406 1.00 58.04 217 ASN C CA 1
ATOM 4884 C C . ASN C 1 217 ? 47.155 22.276 98.565 1.00 57.23 217 ASN C C 1
ATOM 4885 O O . ASN C 1 217 ? 46.698 21.858 99.632 1.00 58.58 217 ASN C O 1
ATOM 4890 N N . THR C 1 218 ? 47.270 21.525 97.474 1.00 57.44 218 THR C N 1
ATOM 4891 C CA . THR C 1 218 ? 46.818 20.146 97.396 1.00 56.14 218 THR C CA 1
ATOM 4892 C C . THR C 1 218 ? 48.015 19.213 97.261 1.00 56.69 218 THR C C 1
ATOM 4893 O O . THR C 1 218 ? 49.095 19.607 96.812 1.00 54.02 218 THR C O 1
ATOM 4897 N N . ALA C 1 219 ? 47.806 17.957 97.661 1.00 53.88 219 ALA C N 1
ATOM 4898 C CA . ALA C 1 219 ? 48.858 16.956 97.541 1.00 53.81 219 ALA C CA 1
ATOM 4899 C C . ALA C 1 219 ? 49.256 16.711 96.092 1.00 56.43 219 ALA C C 1
ATOM 4900 O O . ALA C 1 219 ? 50.331 16.153 95.846 1.00 51.67 219 ALA C O 1
ATOM 4902 N N . TYR C 1 220 ? 48.419 17.106 95.133 1.00 54.83 220 TYR C N 1
ATOM 4903 C CA . TYR C 1 220 ? 48.748 16.915 93.727 1.00 47.85 220 TYR C CA 1
ATOM 4904 C C . TYR C 1 220 ? 49.839 17.893 93.307 1.00 48.29 220 TYR C C 1
ATOM 4905 O O . TYR C 1 220 ? 49.753 19.092 93.587 1.00 49.19 220 TYR C O 1
ATOM 4914 N N . ARG C 1 221 ? 50.866 17.379 92.640 1.00 47.76 221 ARG C N 1
ATOM 4915 C CA . ARG C 1 221 ? 51.882 18.195 91.993 1.00 47.87 221 ARG C CA 1
ATOM 4916 C C . ARG C 1 221 ? 51.794 17.991 90.486 1.00 45.63 221 ARG C C 1
ATOM 4917 O O . ARG C 1 221 ? 51.343 16.943 90.015 1.00 44.25 221 ARG C O 1
ATOM 4925 N N . SER C 1 222 ? 52.223 19.000 89.729 1.00 45.34 222 SER C N 1
ATOM 4926 C CA . SER C 1 222 ? 52.183 18.938 88.276 1.00 43.36 222 SER C CA 1
ATOM 4927 C C . SER C 1 222 ? 53.509 19.404 87.695 1.00 43.82 222 SER C C 1
ATOM 4928 O O . SER C 1 222 ? 54.157 20.308 88.228 1.00 45.44 222 SER C O 1
ATOM 4931 N N . TRP C 1 223 ? 53.900 18.777 86.583 1.00 42.46 223 TRP C N 1
ATOM 4932 C CA . TRP C 1 223 ? 55.157 19.135 85.934 1.00 42.85 223 TRP C CA 1
ATOM 4933 C C . TRP C 1 223 ? 55.100 20.545 85.360 1.00 42.74 223 TRP C C 1
ATOM 4934 O O . TRP C 1 223 ? 56.094 21.278 85.404 1.00 44.01 223 TRP C O 1
ATOM 4945 N N . TYR C 1 224 ? 53.945 20.942 84.821 1.00 41.31 224 TYR C N 1
ATOM 4946 C CA . TYR C 1 224 ? 53.828 22.259 84.203 1.00 41.10 224 TYR C CA 1
ATOM 4947 C C . TYR C 1 224 ? 53.961 23.371 85.237 1.00 43.01 224 TYR C C 1
ATOM 4948 O O . TYR C 1 224 ? 54.608 24.392 84.979 1.00 43.78 224 TYR C O 1
ATOM 4957 N N . LEU C 1 225 ? 53.357 23.193 86.413 1.00 43.89 225 LEU C N 1
ATOM 4958 C CA . LEU C 1 225 ? 53.490 24.198 87.461 1.00 45.88 225 LEU C CA 1
ATOM 4959 C C . LEU C 1 225 ? 54.921 24.263 87.982 1.00 47.80 225 LEU C C 1
ATOM 4960 O O . LEU C 1 225 ? 55.461 25.356 88.191 1.00 49.19 225 LEU C O 1
ATOM 4965 N N . SER C 1 226 ? 55.551 23.106 88.201 1.00 48.00 226 SER C N 1
ATOM 4966 C CA . SER C 1 226 ? 56.932 23.100 88.674 1.00 49.87 226 SER C CA 1
ATOM 4967 C C . SER C 1 226 ? 57.892 23.605 87.605 1.00 49.66 226 SER C C 1
ATOM 4968 O O . SER C 1 226 ? 58.965 24.124 87.932 1.00 51.45 226 SER C O 1
ATOM 4971 N N . TYR C 1 227 ? 57.529 23.457 86.328 1.00 47.61 227 TYR C N 1
ATOM 4972 C CA . TYR C 1 227 ? 58.375 23.973 85.257 1.00 47.40 227 TYR C CA 1
ATOM 4973 C C . TYR C 1 227 ? 58.312 25.495 85.192 1.00 50.44 227 TYR C C 1
ATOM 4974 O O . TYR C 1 227 ? 59.346 26.159 85.072 1.00 49.45 227 TYR C O 1
ATOM 4983 N N . ASN C 1 228 ? 57.114 26.068 85.281 1.00 47.40 228 ASN C N 1
ATOM 4984 C CA . ASN C 1 228 ? 56.960 27.502 85.071 1.00 47.87 228 ASN C CA 1
ATOM 4985 C C . ASN C 1 228 ? 56.995 28.312 86.360 1.00 57.51 228 ASN C C 1
ATOM 4986 O O . ASN C 1 228 ? 57.403 29.479 86.329 1.00 67.25 228 ASN C O 1
ATOM 4991 N N . TYR C 1 229 ? 56.577 27.734 87.488 1.00 50.75 229 TYR C N 1
ATOM 4992 C CA . TYR C 1 229 ? 56.462 28.483 88.731 1.00 52.82 229 TYR C CA 1
ATOM 4993 C C . TYR C 1 229 ? 57.410 28.017 89.826 1.00 54.94 229 TYR C C 1
ATOM 4994 O O . TYR C 1 229 ? 57.504 28.689 90.859 1.00 56.97 229 TYR C O 1
ATOM 5003 N N . GLY C 1 230 ? 58.111 26.904 89.639 1.00 59.70 230 GLY C N 1
ATOM 5004 C CA . GLY C 1 230 ? 59.081 26.444 90.606 1.00 56.65 230 GLY C CA 1
ATOM 5005 C C . GLY C 1 230 ? 60.376 27.229 90.520 1.00 58.42 230 GLY C C 1
ATOM 5006 O O . GLY C 1 230 ? 60.495 28.230 89.812 1.00 58.25 230 GLY C O 1
ATOM 5007 N N . ASN C 1 231 ? 61.364 26.758 91.269 1.00 60.23 231 ASN C N 1
ATOM 5008 C CA . ASN C 1 231 ? 62.684 27.371 91.247 1.00 62.13 231 ASN C CA 1
ATOM 5009 C C . ASN C 1 231 ? 63.296 27.204 89.860 1.00 62.33 231 ASN C C 1
ATOM 5010 O O . ASN C 1 231 ? 63.487 26.062 89.411 1.00 62.40 231 ASN C O 1
ATOM 5012 N N . PRO C 1 232 ? 63.612 28.290 89.149 1.00 67.57 232 PRO C N 1
ATOM 5013 C CA . PRO C 1 232 ? 64.133 28.124 87.781 1.00 64.83 232 PRO C CA 1
ATOM 5014 C C . PRO C 1 232 ? 65.468 27.401 87.722 1.00 65.85 232 PRO C C 1
ATOM 5015 O O . PRO C 1 232 ? 65.758 26.742 86.715 1.00 66.84 232 PRO C O 1
ATOM 5019 N N . GLU C 1 233 ? 66.289 27.496 88.769 1.00 63.23 233 GLU C N 1
ATOM 5020 C CA . GLU C 1 233 ? 67.618 26.897 88.773 1.00 72.37 233 GLU C CA 1
ATOM 5021 C C . GLU C 1 233 ? 67.737 25.724 89.738 1.00 81.87 233 GLU C C 1
ATOM 5022 O O . GLU C 1 233 ? 68.850 25.242 89.979 1.00 78.56 233 GLU C O 1
ATOM 5024 N N . LYS C 1 234 ? 66.623 25.254 90.300 1.00 76.13 234 LYS C N 1
ATOM 5025 C CA . LYS C 1 234 ? 66.655 24.122 91.221 1.00 74.43 234 LYS C CA 1
ATOM 5026 C C . LYS C 1 234 ? 65.532 23.120 91.009 1.00 69.88 234 LYS C C 1
ATOM 5027 O O . LYS C 1 234 ? 65.662 21.980 91.468 1.00 62.44 234 LYS C O 1
ATOM 5029 N N . GLY C 1 235 ? 64.447 23.483 90.335 1.00 60.34 235 GLY C N 1
ATOM 5030 C CA . GLY C 1 235 ? 63.326 22.593 90.129 1.00 63.11 235 GLY C CA 1
ATOM 5031 C C . GLY C 1 235 ? 63.473 21.745 88.884 1.00 56.22 235 GLY C C 1
ATOM 5032 O O . GLY C 1 235 ? 64.574 21.501 88.385 1.00 62.32 235 GLY C O 1
ATOM 5033 N N . ILE C 1 236 ? 62.327 21.289 88.374 1.00 54.00 236 ILE C N 1
ATOM 5034 C CA . ILE C 1 236 ? 62.322 20.422 87.205 1.00 52.06 236 ILE C CA 1
ATOM 5035 C C . ILE C 1 236 ? 62.753 21.165 85.948 1.00 51.46 236 ILE C C 1
ATOM 5036 O O . ILE C 1 236 ? 63.140 20.531 84.960 1.00 52.95 236 ILE C O 1
ATOM 5041 N N . ARG C 1 237 ? 62.704 22.498 85.960 1.00 52.08 237 ARG C N 1
ATOM 5042 C CA . ARG C 1 237 ? 63.057 23.272 84.777 1.00 51.51 237 ARG C CA 1
ATOM 5043 C C . ARG C 1 237 ? 64.537 23.170 84.437 1.00 52.83 237 ARG C C 1
ATOM 5044 O O . ARG C 1 237 ? 64.922 23.474 83.304 1.00 55.10 237 ARG C O 1
ATOM 5052 N N . SER C 1 238 ? 65.370 22.743 85.385 1.00 63.74 238 SER C N 1
ATOM 5053 C CA . SER C 1 238 ? 66.810 22.751 85.173 1.00 64.00 238 SER C CA 1
ATOM 5054 C C . SER C 1 238 ? 67.287 21.614 84.278 1.00 56.87 238 SER C C 1
ATOM 5055 O O . SER C 1 238 ? 68.368 21.726 83.690 1.00 58.69 238 SER C O 1
ATOM 5058 N N . TRP C 1 239 ? 66.513 20.526 84.159 1.00 56.15 239 TRP C N 1
ATOM 5059 C CA . TRP C 1 239 ? 66.945 19.400 83.339 1.00 59.02 239 TRP C CA 1
ATOM 5060 C C . TRP C 1 239 ? 65.844 18.847 82.439 1.00 53.06 239 TRP C C 1
ATOM 5061 O O . TRP C 1 239 ? 66.035 17.777 81.848 1.00 49.14 239 TRP C O 1
ATOM 5072 N N . THR C 1 240 ? 64.709 19.529 82.313 1.00 61.61 240 THR C N 1
ATOM 5073 C CA . THR C 1 240 ? 63.677 19.180 81.350 1.00 50.26 240 THR C CA 1
ATOM 5074 C C . THR C 1 240 ? 63.412 20.385 80.457 1.00 47.22 240 THR C C 1
ATOM 5075 O O . THR C 1 240 ? 63.777 21.518 80.784 1.00 47.03 240 THR C O 1
ATOM 5079 N N . LEU C 1 241 ? 62.774 20.130 79.316 1.00 43.73 241 LEU C N 1
ATOM 5080 C CA . LEU C 1 241 ? 62.527 21.165 78.324 1.00 42.96 241 LEU C CA 1
ATOM 5081 C C . LEU C 1 241 ? 61.110 21.045 77.789 1.00 40.80 241 LEU C C 1
ATOM 5082 O O . LEU C 1 241 ? 60.627 19.941 77.522 1.00 39.55 241 LEU C O 1
ATOM 5087 N N . LEU C 1 242 ? 60.455 22.193 77.628 1.00 51.19 242 LEU C N 1
ATOM 5088 C CA . LEU C 1 242 ? 59.116 22.261 77.058 1.00 38.52 242 LEU C CA 1
ATOM 5089 C C . LEU C 1 242 ? 59.240 22.529 75.562 1.00 37.43 242 LEU C C 1
ATOM 5090 O O . LEU C 1 242 ? 59.873 23.507 75.151 1.00 38.20 242 LEU C O 1
ATOM 5095 N N . THR C 1 243 ? 58.623 21.673 74.755 1.00 35.71 243 THR C N 1
ATOM 5096 C CA . THR C 1 243 ? 58.653 21.799 73.308 1.00 38.53 243 THR C CA 1
ATOM 5097 C C . THR C 1 243 ? 57.242 21.644 72.761 1.00 38.48 243 THR C C 1
ATOM 5098 O O . THR C 1 243 ? 56.316 21.232 73.466 1.00 35.44 243 THR C O 1
ATOM 5102 N N . THR C 1 244 ? 57.086 21.982 71.485 1.00 39.13 244 THR C N 1
ATOM 5103 C CA . THR C 1 244 ? 55.806 21.802 70.818 1.00 44.22 244 THR C CA 1
ATOM 5104 C C . THR C 1 244 ? 55.502 20.317 70.665 1.00 45.64 244 THR C C 1
ATOM 5105 O O . THR C 1 244 ? 56.402 19.500 70.449 1.00 39.80 244 THR C O 1
ATOM 5109 N N . SER C 1 245 ? 54.225 19.972 70.784 1.00 40.04 245 SER C N 1
ATOM 5110 C CA . SER C 1 245 ? 53.792 18.582 70.690 1.00 42.32 245 SER C CA 1
ATOM 5111 C C . SER C 1 245 ? 54.162 17.974 69.340 1.00 41.95 245 SER C C 1
ATOM 5112 O O . SER C 1 245 ? 53.646 18.386 68.301 1.00 54.61 245 SER C O 1
ATOM 5115 N N . HIS C 1 283 ? 31.052 8.111 79.480 1.00 45.82 283 HIS C N 1
ATOM 5116 C CA . HIS C 1 283 ? 32.190 7.974 78.578 1.00 40.46 283 HIS C CA 1
ATOM 5117 C C . HIS C 1 283 ? 33.363 7.330 79.311 1.00 30.07 283 HIS C C 1
ATOM 5118 O O . HIS C 1 283 ? 33.655 7.676 80.455 1.00 25.36 283 HIS C O 1
ATOM 5125 N N . VAL C 1 284 ? 34.033 6.388 78.644 1.00 30.24 284 VAL C N 1
ATOM 5126 C CA . VAL C 1 284 ? 35.137 5.680 79.283 1.00 33.44 284 VAL C CA 1
ATOM 5127 C C . VAL C 1 284 ? 36.316 6.616 79.523 1.00 25.33 284 VAL C C 1
ATOM 5128 O O . VAL C 1 284 ? 37.117 6.395 80.442 1.00 28.58 284 VAL C O 1
ATOM 5132 N N . PHE C 1 285 ? 36.456 7.659 78.710 1.00 23.63 285 PHE C N 1
ATOM 5133 C CA . PHE C 1 285 ? 37.526 8.631 78.885 1.00 23.95 285 PHE C CA 1
ATOM 5134 C C . PHE C 1 285 ? 37.151 9.743 79.856 1.00 25.37 285 PHE C C 1
ATOM 5135 O O . PHE C 1 285 ? 37.888 10.728 79.964 1.00 25.19 285 PHE C O 1
ATOM 5143 N N . ASN C 1 286 ? 36.020 9.608 80.565 1.00 25.46 286 ASN C N 1
ATOM 5144 C CA . ASN C 1 286 ? 35.603 10.601 81.557 1.00 26.52 286 ASN C CA 1
ATOM 5145 C C . ASN C 1 286 ? 34.814 9.859 82.642 1.00 27.59 286 ASN C C 1
ATOM 5146 O O . ASN C 1 286 ? 33.585 9.923 82.725 1.00 27.65 286 ASN C O 1
ATOM 5151 N N . ARG C 1 287 ? 35.547 9.143 83.493 1.00 28.53 287 ARG C N 1
ATOM 5152 C CA . ARG C 1 287 ? 34.944 8.334 84.542 1.00 29.64 287 ARG C CA 1
ATOM 5153 C C . ARG C 1 287 ? 34.677 9.111 85.823 1.00 31.19 287 ARG C C 1
ATOM 5154 O O . ARG C 1 287 ? 34.009 8.583 86.719 1.00 32.23 287 ARG C O 1
ATOM 5162 N N . PHE C 1 288 ? 35.181 10.337 85.938 1.00 36.58 288 PHE C N 1
ATOM 5163 C CA . PHE C 1 288 ? 35.006 11.166 87.130 1.00 33.03 288 PHE C CA 1
ATOM 5164 C C . PHE C 1 288 ? 34.565 12.555 86.690 1.00 32.66 288 PHE C C 1
ATOM 5165 O O . PHE C 1 288 ? 35.331 13.522 86.772 1.00 41.14 288 PHE C O 1
ATOM 5173 N N . PRO C 1 289 ? 33.325 12.688 86.212 1.00 32.91 289 PRO C N 1
ATOM 5174 C CA . PRO C 1 289 ? 32.896 13.988 85.665 1.00 31.59 289 PRO C CA 1
ATOM 5175 C C . PRO C 1 289 ? 32.857 15.103 86.699 1.00 35.09 289 PRO C C 1
ATOM 5176 O O . PRO C 1 289 ? 33.041 16.273 86.340 1.00 34.92 289 PRO C O 1
ATOM 5180 N N . GLU C 1 290 ? 32.626 14.782 87.971 1.00 34.70 290 GLU C N 1
ATOM 5181 C CA . GLU C 1 290 ? 32.527 15.805 89.003 1.00 36.33 290 GLU C CA 1
ATOM 5182 C C . GLU C 1 290 ? 33.879 16.200 89.578 1.00 37.23 290 GLU C C 1
ATOM 5183 O O . GLU C 1 290 ? 34.028 17.324 90.074 1.00 38.24 290 GLU C O 1
ATOM 5185 N N . ASN C 1 291 ? 34.864 15.309 89.529 1.00 39.33 291 ASN C N 1
ATOM 5186 C CA . ASN C 1 291 ? 36.169 15.591 90.113 1.00 43.61 291 ASN C CA 1
ATOM 5187 C C . ASN C 1 291 ? 36.928 16.578 89.233 1.00 44.61 291 ASN C C 1
ATOM 5188 O O . ASN C 1 291 ? 37.183 16.302 88.056 1.00 43.93 291 ASN C O 1
ATOM 5193 N N . GLN C 1 292 ? 37.294 17.727 89.805 1.00 38.32 292 GLN C N 1
ATOM 5194 C CA . GLN C 1 292 ? 37.979 18.752 89.024 1.00 37.70 292 GLN C CA 1
ATOM 5195 C C . GLN C 1 292 ? 39.391 18.331 88.647 1.00 37.36 292 GLN C C 1
ATOM 5196 O O . GLN C 1 292 ? 39.915 18.782 87.622 1.00 36.28 292 GLN C O 1
ATOM 5202 N N . ILE C 1 293 ? 40.025 17.480 89.452 1.00 38.34 293 ILE C N 1
ATOM 5203 C CA . ILE C 1 293 ? 41.380 17.045 89.136 1.00 38.16 293 ILE C CA 1
ATOM 5204 C C . ILE C 1 293 ? 41.360 15.923 88.106 1.00 36.44 293 ILE C C 1
ATOM 5205 O O . ILE C 1 293 ? 42.200 15.881 87.200 1.00 35.59 293 ILE C O 1
ATOM 5210 N N . LEU C 1 294 ? 40.407 15.000 88.223 1.00 36.06 294 LEU C N 1
ATOM 5211 C CA . LEU C 1 294 ? 40.350 13.825 87.367 1.00 34.70 294 LEU C CA 1
ATOM 5212 C C . LEU C 1 294 ? 39.410 13.999 86.180 1.00 39.67 294 LEU C C 1
ATOM 5213 O O . LEU C 1 294 ? 39.130 13.024 85.475 1.00 37.12 294 LEU C O 1
ATOM 5218 N N . ILE C 1 295 ? 38.912 15.213 85.946 1.00 33.82 295 ILE C N 1
ATOM 5219 C CA . ILE C 1 295 ? 38.074 15.458 84.782 1.00 31.30 295 ILE C CA 1
ATOM 5220 C C . ILE C 1 295 ? 38.902 15.272 83.514 1.00 29.94 295 ILE C C 1
ATOM 5221 O O . ILE C 1 295 ? 40.130 15.434 83.513 1.00 30.29 295 ILE C O 1
ATOM 5226 N N . ARG C 1 296 ? 38.230 14.905 82.431 1.00 28.48 296 ARG C N 1
ATOM 5227 C CA . ARG C 1 296 ? 38.911 14.722 81.157 1.00 27.20 296 ARG C CA 1
ATOM 5228 C C . ARG C 1 296 ? 39.588 16.023 80.741 1.00 27.20 296 ARG C C 1
ATOM 5229 O O . ARG C 1 296 ? 38.953 17.088 80.794 1.00 27.33 296 ARG C O 1
ATOM 5237 N N . PRO C 1 297 ? 40.851 15.997 80.333 1.00 27.13 297 PRO C N 1
ATOM 5238 C CA . PRO C 1 297 ? 41.533 17.240 79.986 1.00 27.30 297 PRO C CA 1
ATOM 5239 C C . PRO C 1 297 ? 40.879 17.893 78.785 1.00 26.02 297 PRO C C 1
ATOM 5240 O O . PRO C 1 297 ? 40.344 17.203 77.894 1.00 28.47 297 PRO C O 1
ATOM 5244 N N . PRO C 1 298 ? 40.891 19.224 78.712 1.00 26.29 298 PRO C N 1
ATOM 5245 C CA . PRO C 1 298 ? 40.305 19.902 77.551 1.00 25.12 298 PRO C CA 1
ATOM 5246 C C . PRO C 1 298 ? 41.152 19.708 76.303 1.00 24.15 298 PRO C C 1
ATOM 5247 O O . PRO C 1 298 ? 42.368 19.514 76.371 1.00 24.64 298 PRO C O 1
ATOM 5251 N N . ALA C 1 299 ? 40.487 19.765 75.146 1.00 26.67 299 ALA C N 1
ATOM 5252 C CA . ALA C 1 299 ? 41.162 19.595 73.864 1.00 21.93 299 ALA C CA 1
ATOM 5253 C C . ALA C 1 299 ? 41.636 20.943 73.325 1.00 28.94 299 ALA C C 1
ATOM 5254 O O . ALA C 1 299 ? 40.947 21.956 73.497 1.00 30.80 299 ALA C O 1
ATOM 5256 N N . PRO C 1 300 ? 42.801 20.987 72.678 1.00 26.67 300 PRO C N 1
ATOM 5257 C CA . PRO C 1 300 ? 43.287 22.257 72.122 1.00 28.60 300 PRO C CA 1
ATOM 5258 C C . PRO C 1 300 ? 42.346 22.800 71.055 1.00 29.05 300 PRO C C 1
ATOM 5259 O O . PRO C 1 300 ? 41.461 22.108 70.544 1.00 25.47 300 PRO C O 1
ATOM 5263 N N . THR C 1 301 ? 42.568 24.070 70.717 1.00 24.32 301 THR C N 1
ATOM 5264 C CA . THR C 1 301 ? 41.724 24.832 69.790 1.00 32.66 301 THR C CA 1
ATOM 5265 C C . THR C 1 301 ? 40.252 24.427 69.848 1.00 35.19 301 THR C C 1
ATOM 5266 O O . THR C 1 301 ? 39.430 25.140 70.429 1.00 31.88 301 THR C O 1
ATOM 5270 N N . SER D 1 17 ? 61.862 32.228 76.748 1.00 47.06 17 SER D N 1
ATOM 5271 C CA . SER D 1 17 ? 61.151 33.032 77.736 1.00 52.63 17 SER D CA 1
ATOM 5272 C C . SER D 1 17 ? 60.212 34.028 77.060 1.00 55.42 17 SER D C 1
ATOM 5273 O O . SER D 1 17 ? 60.636 34.831 76.228 1.00 61.13 17 SER D O 1
ATOM 5276 N N . ASN D 1 18 ? 58.934 33.968 77.423 1.00 45.57 18 ASN D N 1
ATOM 5277 C CA . ASN D 1 18 ? 57.913 34.884 76.919 1.00 44.59 18 ASN D CA 1
ATOM 5278 C C . ASN D 1 18 ? 57.588 35.863 78.041 1.00 46.15 18 ASN D C 1
ATOM 5279 O O . ASN D 1 18 ? 56.851 35.529 78.972 1.00 47.76 18 ASN D O 1
ATOM 5284 N N . LYS D 1 19 ? 58.140 37.071 77.956 1.00 55.99 19 LYS D N 1
ATOM 5285 C CA . LYS D 1 19 ? 57.967 38.058 79.012 1.00 49.36 19 LYS D CA 1
ATOM 5286 C C . LYS D 1 19 ? 57.918 39.453 78.405 1.00 49.79 19 LYS D C 1
ATOM 5287 O O . LYS D 1 19 ? 58.230 39.658 77.231 1.00 49.02 19 LYS D O 1
ATOM 5289 N N . PHE D 1 20 ? 57.512 40.415 79.230 1.00 51.10 20 PHE D N 1
ATOM 5290 C CA . PHE D 1 20 ? 57.482 41.814 78.830 1.00 51.85 20 PHE D CA 1
ATOM 5291 C C . PHE D 1 20 ? 57.440 42.666 80.091 1.00 58.01 20 PHE D C 1
ATOM 5292 O O . PHE D 1 20 ? 57.151 42.171 81.184 1.00 59.41 20 PHE D O 1
ATOM 5300 N N . LYS D 1 21 ? 57.742 43.952 79.926 1.00 55.41 21 LYS D N 1
ATOM 5301 C CA . LYS D 1 21 ? 57.720 44.910 81.020 1.00 57.66 21 LYS D CA 1
ATOM 5302 C C . LYS D 1 21 ? 56.651 45.962 80.760 1.00 57.20 21 LYS D C 1
ATOM 5303 O O . LYS D 1 21 ? 56.402 46.346 79.613 1.00 55.89 21 LYS D O 1
ATOM 5309 N N . ALA D 1 22 ? 56.020 46.428 81.836 1.00 58.36 22 ALA D N 1
ATOM 5310 C CA . ALA D 1 22 ? 54.977 47.437 81.727 1.00 58.15 22 ALA D CA 1
ATOM 5311 C C . ALA D 1 22 ? 54.916 48.241 83.018 1.00 60.64 22 ALA D C 1
ATOM 5312 O O . ALA D 1 22 ? 55.411 47.813 84.064 1.00 62.14 22 ALA D O 1
ATOM 5314 N N . ARG D 1 23 ? 54.296 49.415 82.926 1.00 61.94 23 ARG D N 1
ATOM 5315 C CA . ARG D 1 23 ? 54.101 50.309 84.059 1.00 63.49 23 ARG D CA 1
ATOM 5316 C C . ARG D 1 23 ? 52.621 50.358 84.406 1.00 62.58 23 ARG D C 1
ATOM 5317 O O . ARG D 1 23 ? 51.771 50.496 83.516 1.00 60.67 23 ARG D O 1
ATOM 5319 N N . VAL D 1 24 ? 52.323 50.227 85.697 1.00 64.02 24 VAL D N 1
ATOM 5320 C CA . VAL D 1 24 ? 50.943 50.215 86.174 1.00 63.45 24 VAL D CA 1
ATOM 5321 C C . VAL D 1 24 ? 50.852 50.915 87.523 1.00 66.20 24 VAL D C 1
ATOM 5322 O O . VAL D 1 24 ? 51.876 51.331 88.065 1.00 68.44 24 VAL D O 1
ATOM 5326 N N . MET D 1 25 ? 49.649 51.038 88.079 1.00 66.16 25 MET D N 1
ATOM 5327 C CA . MET D 1 25 ? 49.452 51.669 89.380 1.00 68.79 25 MET D CA 1
ATOM 5328 C C . MET D 1 25 ? 50.059 50.811 90.478 1.00 70.09 25 MET D C 1
ATOM 5329 O O . MET D 1 25 ? 50.082 51.216 91.638 1.00 72.51 25 MET D O 1
ATOM 5334 N N . GLU D 1 44 ? 41.257 58.432 97.016 1.00 105.11 44 GLU D N 1
ATOM 5335 C CA . GLU D 1 44 ? 40.455 58.597 95.817 1.00 102.57 44 GLU D CA 1
ATOM 5336 C C . GLU D 1 44 ? 41.068 59.608 94.839 1.00 102.37 44 GLU D C 1
ATOM 5337 O O . GLU D 1 44 ? 40.850 59.523 93.639 1.00 105.64 44 GLU D O 1
ATOM 5343 N N . ASP D 1 45 ? 41.833 60.562 95.349 1.00 88.00 45 ASP D N 1
ATOM 5344 C CA . ASP D 1 45 ? 42.326 61.692 94.553 1.00 88.15 45 ASP D CA 1
ATOM 5345 C C . ASP D 1 45 ? 43.769 61.525 94.054 1.00 85.17 45 ASP D C 1
ATOM 5346 O O . ASP D 1 45 ? 44.077 61.969 92.937 1.00 84.90 45 ASP D O 1
ATOM 5351 N N . ILE D 1 46 ? 44.688 60.913 94.849 1.00 86.45 46 ILE D N 1
ATOM 5352 C CA . ILE D 1 46 ? 46.092 60.746 94.454 1.00 86.49 46 ILE D CA 1
ATOM 5353 C C . ILE D 1 46 ? 46.245 59.432 93.693 1.00 83.40 46 ILE D C 1
ATOM 5354 O O . ILE D 1 46 ? 45.484 58.477 93.894 1.00 87.23 46 ILE D O 1
ATOM 5356 N N . LEU D 1 47 ? 47.266 59.354 92.844 1.00 87.04 47 LEU D N 1
ATOM 5357 C CA . LEU D 1 47 ? 47.462 58.198 91.954 1.00 79.57 47 LEU D CA 1
ATOM 5358 C C . LEU D 1 47 ? 48.946 57.837 91.843 1.00 80.12 47 LEU D C 1
ATOM 5359 O O . LEU D 1 47 ? 49.751 58.632 91.344 1.00 80.99 47 LEU D O 1
ATOM 5364 N N . LYS D 1 48 ? 49.298 56.629 92.277 1.00 79.60 48 LYS D N 1
ATOM 5365 C CA . LYS D 1 48 ? 50.662 56.090 92.247 1.00 80.04 48 LYS D CA 1
ATOM 5366 C C . LYS D 1 48 ? 50.864 55.185 91.019 1.00 76.96 48 LYS D C 1
ATOM 5367 O O . LYS D 1 48 ? 49.921 54.554 90.523 1.00 74.51 48 LYS D O 1
ATOM 5369 N N . TYR D 1 49 ? 52.105 55.114 90.539 1.00 77.21 49 TYR D N 1
ATOM 5370 C CA . TYR D 1 49 ? 52.442 54.326 89.349 1.00 74.59 49 TYR D CA 1
ATOM 5371 C C . TYR D 1 49 ? 53.827 53.689 89.482 1.00 75.38 49 TYR D C 1
ATOM 5372 O O . TYR D 1 49 ? 54.753 54.302 90.022 1.00 77.97 49 TYR D O 1
ATOM 5381 N N . GLU D 1 50 ? 53.972 52.463 88.972 1.00 76.03 50 GLU D N 1
ATOM 5382 C CA . GLU D 1 50 ? 55.212 51.706 89.131 1.00 75.61 50 GLU D CA 1
ATOM 5383 C C . GLU D 1 50 ? 55.401 50.721 87.979 1.00 71.13 50 GLU D C 1
ATOM 5384 O O . GLU D 1 50 ? 54.429 50.223 87.406 1.00 68.63 50 GLU D O 1
ATOM 5386 N N . TRP D 1 51 ? 56.665 50.433 87.651 1.00 71.60 51 TRP D N 1
ATOM 5387 C CA . TRP D 1 51 ? 57.007 49.518 86.568 1.00 69.30 51 TRP D CA 1
ATOM 5388 C C . TRP D 1 51 ? 57.244 48.112 87.112 1.00 68.80 51 TRP D C 1
ATOM 5389 O O . TRP D 1 51 ? 57.628 47.930 88.271 1.00 71.32 51 TRP D O 1
ATOM 5391 N N . PHE D 1 52 ? 57.009 47.116 86.260 1.00 72.20 52 PHE D N 1
ATOM 5392 C CA . PHE D 1 52 ? 57.191 45.722 86.637 1.00 65.47 52 PHE D CA 1
ATOM 5393 C C . PHE D 1 52 ? 57.637 44.930 85.415 1.00 63.40 52 PHE D C 1
ATOM 5394 O O . PHE D 1 52 ? 57.627 45.428 84.286 1.00 62.34 52 PHE D O 1
ATOM 5402 N N . GLU D 1 53 ? 58.029 43.680 85.655 1.00 62.90 53 GLU D N 1
ATOM 5403 C CA . GLU D 1 53 ? 58.298 42.716 84.597 1.00 60.80 53 GLU D CA 1
ATOM 5404 C C . GLU D 1 53 ? 57.336 41.547 84.751 1.00 58.84 53 GLU D C 1
ATOM 5405 O O . GLU D 1 53 ? 57.259 40.937 85.822 1.00 59.64 53 GLU D O 1
ATOM 5411 N N . PHE D 1 54 ? 56.605 41.240 83.684 1.00 56.36 54 PHE D N 1
ATOM 5412 C CA . PHE D 1 54 ? 55.573 40.213 83.699 1.00 54.38 54 PHE D CA 1
ATOM 5413 C C . PHE D 1 54 ? 56.067 38.973 82.969 1.00 54.63 54 PHE D C 1
ATOM 5414 O O . PHE D 1 54 ? 56.664 39.071 81.893 1.00 60.34 54 PHE D O 1
ATOM 5422 N N . ILE D 1 55 ? 55.814 37.808 83.562 1.00 52.37 55 ILE D N 1
ATOM 5423 C CA . ILE D 1 55 ? 56.299 36.534 83.048 1.00 51.16 55 ILE D CA 1
ATOM 5424 C C . ILE D 1 55 ? 55.105 35.687 82.637 1.00 48.80 55 ILE D C 1
ATOM 5425 O O . ILE D 1 55 ? 54.138 35.556 83.397 1.00 48.73 55 ILE D O 1
ATOM 5430 N N . LEU D 1 56 ? 55.181 35.107 81.439 1.00 46.97 56 LEU D N 1
ATOM 5431 C CA . LEU D 1 56 ? 54.185 34.185 80.924 1.00 46.30 56 LEU D CA 1
ATOM 5432 C C . LEU D 1 56 ? 54.671 32.745 81.058 1.00 49.66 56 LEU D C 1
ATOM 5433 O O . LEU D 1 56 ? 55.880 32.489 81.048 1.00 45.29 56 LEU D O 1
ATOM 5438 N N . PRO D 1 57 ? 53.763 31.780 81.199 1.00 43.00 57 PRO D N 1
ATOM 5439 C CA . PRO D 1 57 ? 54.179 30.374 81.119 1.00 42.36 57 PRO D CA 1
ATOM 5440 C C . PRO D 1 57 ? 54.699 30.054 79.725 1.00 44.98 57 PRO D C 1
ATOM 5441 O O . PRO D 1 57 ? 54.195 30.566 78.723 1.00 45.75 57 PRO D O 1
ATOM 5445 N N . GLU D 1 58 ? 55.722 29.204 79.666 1.00 44.32 58 GLU D N 1
ATOM 5446 C CA . GLU D 1 58 ? 56.395 28.949 78.400 1.00 40.60 58 GLU D CA 1
ATOM 5447 C C . GLU D 1 58 ? 55.543 28.078 77.482 1.00 38.34 58 GLU D C 1
ATOM 5448 O O . GLU D 1 58 ? 54.709 27.284 77.929 1.00 37.57 58 GLU D O 1
ATOM 5454 N N . GLY D 1 59 ? 55.770 28.237 76.189 1.00 38.68 59 GLY D N 1
ATOM 5455 C CA . GLY D 1 59 ? 55.039 27.505 75.173 1.00 35.33 59 GLY D CA 1
ATOM 5456 C C . GLY D 1 59 ? 54.986 28.296 73.884 1.00 34.54 59 GLY D C 1
ATOM 5457 O O . GLY D 1 59 ? 55.431 29.438 73.804 1.00 36.21 59 GLY D O 1
ATOM 5458 N N . ASN D 1 60 ?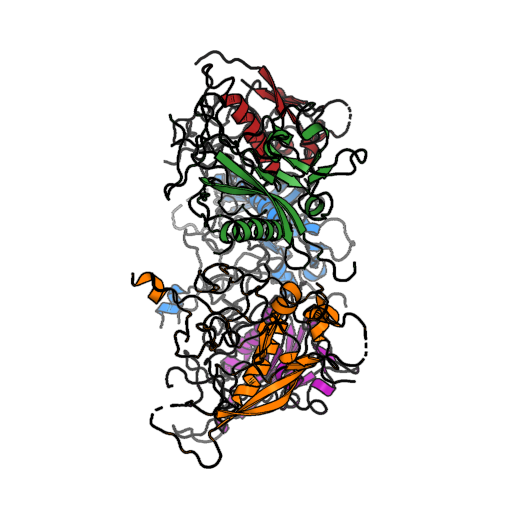 54.439 27.654 72.856 1.00 43.06 60 ASN D N 1
ATOM 5459 C CA . ASN D 1 60 ? 54.186 28.291 71.565 1.00 38.16 60 ASN D CA 1
ATOM 5460 C C . ASN D 1 60 ? 52.680 28.504 71.457 1.00 39.42 60 ASN D C 1
ATOM 5461 O O . ASN D 1 60 ? 51.930 27.560 71.190 1.00 45.45 60 ASN D O 1
ATOM 5466 N N . PHE D 1 61 ? 52.242 29.741 71.665 1.00 30.95 61 PHE D N 1
ATOM 5467 C CA . PHE D 1 61 ? 50.825 30.066 71.711 1.00 34.91 61 PHE D CA 1
ATOM 5468 C C . PHE D 1 61 ? 50.420 30.909 70.510 1.00 29.11 61 PHE D C 1
ATOM 5469 O O . PHE D 1 61 ? 51.255 31.504 69.822 1.00 29.58 61 PHE D O 1
ATOM 5477 N N . SER D 1 62 ? 49.112 30.951 70.270 1.00 29.50 62 SER D N 1
ATOM 5478 C CA . SER D 1 62 ? 48.550 31.792 69.228 1.00 33.25 62 SER D CA 1
ATOM 5479 C C . SER D 1 62 ? 48.455 33.234 69.723 1.00 35.11 62 SER D C 1
ATOM 5480 O O . SER D 1 62 ? 48.844 33.563 70.848 1.00 35.88 62 SER D O 1
ATOM 5483 N N . ALA D 1 63 ? 47.922 34.112 68.873 1.00 35.59 63 ALA D N 1
ATOM 5484 C CA . ALA D 1 63 ? 47.806 35.514 69.254 1.00 28.99 63 ALA D CA 1
ATOM 5485 C C . ALA D 1 63 ? 46.709 35.716 70.292 1.00 35.13 63 ALA D C 1
ATOM 5486 O O . ALA D 1 63 ? 46.861 36.531 71.210 1.00 42.54 63 ALA D O 1
ATOM 5488 N N . THR D 1 64 ? 45.599 34.983 70.171 1.00 27.64 64 THR D N 1
ATOM 5489 C CA . THR D 1 64 ? 44.497 35.173 71.109 1.00 27.87 64 THR D CA 1
ATOM 5490 C C . THR D 1 64 ? 44.853 34.640 72.492 1.00 33.86 64 THR D C 1
ATOM 5491 O O . THR D 1 64 ? 44.557 35.283 73.507 1.00 39.61 64 THR D O 1
ATOM 5495 N N . MET D 1 65 ? 45.480 33.462 72.554 1.00 28.76 65 MET D N 1
ATOM 5496 C CA . MET D 1 65 ? 45.908 32.927 73.842 1.00 35.47 65 MET D CA 1
ATOM 5497 C C . MET D 1 65 ? 47.014 33.777 74.455 1.00 31.76 65 MET D C 1
ATOM 5498 O O . MET D 1 65 ? 47.083 33.910 75.682 1.00 33.11 65 MET D O 1
ATOM 5500 N N . THR D 1 66 ? 47.882 34.357 73.624 1.00 31.93 66 THR D N 1
ATOM 5501 C CA . THR D 1 66 ? 48.922 35.237 74.144 1.00 33.77 66 THR D CA 1
ATOM 5502 C C . THR D 1 66 ? 48.320 36.498 74.751 1.00 43.05 66 THR D C 1
ATOM 5503 O O . THR D 1 66 ? 48.758 36.957 75.812 1.00 36.49 66 THR D O 1
ATOM 5507 N N . ILE D 1 67 ? 47.317 37.077 74.088 1.00 35.36 67 ILE D N 1
ATOM 5508 C CA . ILE D 1 67 ? 46.672 38.272 74.620 1.00 34.68 67 ILE D CA 1
ATOM 5509 C C . ILE D 1 67 ? 45.977 37.957 75.938 1.00 35.35 67 ILE D C 1
ATOM 5510 O O . ILE D 1 67 ? 45.992 38.766 76.874 1.00 42.31 67 ILE D O 1
ATOM 5515 N N . ASP D 1 68 ? 45.362 36.777 76.039 1.00 34.24 68 ASP D N 1
ATOM 5516 C CA . ASP D 1 68 ? 44.683 36.410 77.277 1.00 34.90 68 ASP D CA 1
ATOM 5517 C C . ASP D 1 68 ? 45.673 36.239 78.422 1.00 36.68 68 ASP D C 1
ATOM 5518 O O . ASP D 1 68 ? 45.376 36.599 79.568 1.00 38.07 68 ASP D O 1
ATOM 5523 N N . LEU D 1 69 ? 46.856 35.691 78.135 1.00 36.75 69 LEU D N 1
ATOM 5524 C CA . LEU D 1 69 ? 47.848 35.488 79.186 1.00 38.48 69 LEU D CA 1
ATOM 5525 C C . LEU D 1 69 ? 48.433 36.812 79.656 1.00 41.32 69 LEU D C 1
ATOM 5526 O O . LEU D 1 69 ? 48.710 36.985 80.849 1.00 42.15 69 LEU D O 1
ATOM 5531 N N . MET D 1 70 ? 48.631 37.759 78.734 1.00 42.04 70 MET D N 1
ATOM 5532 C CA . MET D 1 70 ? 49.195 39.052 79.110 1.00 42.04 70 MET D CA 1
ATOM 5533 C C . MET D 1 70 ? 48.209 39.860 79.945 1.00 42.92 70 MET D C 1
ATOM 5534 O O . MET D 1 70 ? 48.608 40.544 80.895 1.00 44.94 70 MET D O 1
ATOM 5539 N N . ASN D 1 71 ? 46.919 39.796 79.612 1.00 41.54 71 ASN D N 1
ATOM 5540 C CA . ASN D 1 71 ? 45.923 40.459 80.446 1.00 42.41 71 ASN D CA 1
ATOM 5541 C C . ASN D 1 71 ? 45.851 39.816 81.825 1.00 43.58 71 ASN D C 1
ATOM 5542 O O . ASN D 1 71 ? 45.706 40.514 82.835 1.00 45.36 71 ASN D O 1
ATOM 5547 N N . ASN D 1 72 ? 45.950 38.485 81.888 1.00 54.02 72 ASN D N 1
ATOM 5548 C CA . ASN D 1 72 ? 45.964 37.808 83.181 1.00 44.90 72 ASN D CA 1
ATOM 5549 C C . ASN D 1 72 ? 47.198 38.184 83.990 1.00 45.99 72 ASN D C 1
ATOM 5550 O O . ASN D 1 72 ? 47.129 38.270 85.221 1.00 47.68 72 ASN D O 1
ATOM 5555 N N . ALA D 1 73 ? 48.333 38.409 83.321 1.00 46.09 73 ALA D N 1
ATOM 5556 C CA . ALA D 1 73 ? 49.534 38.840 84.029 1.00 48.27 73 ALA D CA 1
ATOM 5557 C C . ALA D 1 73 ? 49.365 40.248 84.585 1.00 50.08 73 ALA D C 1
ATOM 5558 O O . ALA D 1 73 ? 49.864 40.554 85.674 1.00 52.23 73 ALA D O 1
ATOM 5560 N N . ILE D 1 74 ? 48.670 41.118 83.851 1.00 49.30 74 ILE D N 1
ATOM 5561 C CA . ILE D 1 74 ? 48.402 42.461 84.355 1.00 52.59 74 ILE D CA 1
ATOM 5562 C C . ILE D 1 74 ? 47.459 42.398 85.549 1.00 51.89 74 ILE D C 1
ATOM 5563 O O . ILE D 1 74 ? 47.679 43.062 86.568 1.00 54.12 74 ILE D O 1
ATOM 5568 N N . ILE D 1 75 ? 46.395 41.599 85.444 1.00 50.30 75 ILE D N 1
ATOM 5569 C CA . ILE D 1 75 ? 45.420 41.521 86.527 1.00 51.15 75 ILE D CA 1
ATOM 5570 C C . ILE D 1 75 ? 46.017 40.808 87.733 1.00 52.67 75 ILE D C 1
ATOM 5571 O O . ILE D 1 75 ? 45.711 41.144 88.884 1.00 54.50 75 ILE D O 1
ATOM 5576 N N . ASP D 1 76 ? 46.865 39.805 87.496 1.00 52.01 76 ASP D N 1
ATOM 5577 C CA . ASP D 1 76 ? 47.515 39.120 88.609 1.00 55.22 76 ASP D CA 1
ATOM 5578 C C . ASP D 1 76 ? 48.404 40.071 89.402 1.00 56.15 76 ASP D C 1
ATOM 5579 O O . ASP D 1 76 ? 48.561 39.909 90.617 1.00 61.10 76 ASP D O 1
ATOM 5581 N N . ASN D 1 77 ? 48.989 41.068 88.733 1.00 56.46 77 ASN D N 1
ATOM 5582 C CA . ASN D 1 77 ? 49.766 42.080 89.439 1.00 59.07 77 ASN D CA 1
ATOM 5583 C C . ASN D 1 77 ? 48.864 43.033 90.213 1.00 60.49 77 ASN D C 1
ATOM 5584 O O . ASN D 1 77 ? 49.246 43.512 91.285 1.00 62.96 77 ASN D O 1
ATOM 5589 N N . TYR D 1 78 ? 47.672 43.319 89.687 1.00 59.25 78 TYR D N 1
ATOM 5590 C CA . TYR D 1 78 ? 46.738 44.195 90.387 1.00 60.38 78 TYR D CA 1
ATOM 5591 C C . TYR D 1 78 ? 46.147 43.519 91.617 1.00 61.31 78 TYR D C 1
ATOM 5592 O O . TYR D 1 78 ? 45.847 44.193 92.609 1.00 63.42 78 TYR D O 1
ATOM 5601 N N . LEU D 1 79 ? 45.985 42.195 91.582 1.00 59.89 79 LEU D N 1
ATOM 5602 C CA . LEU D 1 79 ? 45.394 41.479 92.705 1.00 60.69 79 LEU D CA 1
ATOM 5603 C C . LEU D 1 79 ? 46.351 41.327 93.881 1.00 63.11 79 LEU D C 1
ATOM 5604 O O . LEU D 1 79 ? 45.899 41.042 94.995 1.00 64.47 79 LEU D O 1
ATOM 5609 N N . GLU D 1 80 ? 47.654 41.502 93.661 1.00 63.77 80 GLU D N 1
ATOM 5610 C CA . GLU D 1 80 ? 48.646 41.400 94.726 1.00 66.17 80 GLU D CA 1
ATOM 5611 C C . GLU D 1 80 ? 49.081 42.775 95.219 1.00 68.69 80 GLU D C 1
ATOM 5612 O O . GLU D 1 80 ? 48.862 43.121 96.384 1.00 70.93 80 GLU D O 1
ATOM 5618 N N . ILE D 1 81 ? 49.697 43.568 94.346 1.00 71.66 81 ILE D N 1
ATOM 5619 C CA . ILE D 1 81 ? 50.159 44.912 94.672 1.00 70.76 81 ILE D CA 1
ATOM 5620 C C . ILE D 1 81 ? 49.287 45.890 93.898 1.00 69.78 81 ILE D C 1
ATOM 5621 O O . ILE D 1 81 ? 49.436 46.036 92.678 1.00 76.72 81 ILE D O 1
ATOM 5626 N N . GLY D 1 82 ? 48.381 46.565 94.599 1.00 71.03 82 GLY D N 1
ATOM 5627 C CA . GLY D 1 82 ? 47.517 47.535 93.955 1.00 70.33 82 GLY D CA 1
ATOM 5628 C C . GLY D 1 82 ? 46.101 47.531 94.489 1.00 70.28 82 GLY D C 1
ATOM 5629 O O . GLY D 1 82 ? 45.647 48.522 95.067 1.00 72.10 82 GLY D O 1
ATOM 5630 N N . ARG D 1 83 ? 45.389 46.419 94.295 1.00 68.29 83 ARG D N 1
ATOM 5631 C CA . ARG D 1 83 ? 44.023 46.324 94.799 1.00 68.26 83 ARG D CA 1
ATOM 5632 C C . ARG D 1 83 ? 43.970 46.602 96.295 1.00 71.21 83 ARG D C 1
ATOM 5633 O O . ARG D 1 83 ? 43.061 47.289 96.775 1.00 74.77 83 ARG D O 1
ATOM 5641 N N . GLN D 1 84 ? 44.933 46.077 97.046 1.00 79.59 84 GLN D N 1
ATOM 5642 C CA . GLN D 1 84 ? 44.993 46.289 98.485 1.00 82.01 84 GLN D CA 1
ATOM 5643 C C . GLN D 1 84 ? 45.540 47.661 98.859 1.00 78.10 84 GLN D C 1
ATOM 5644 O O . GLN D 1 84 ? 45.736 47.928 100.049 1.00 81.33 84 GLN D O 1
ATOM 5646 N N . ASN D 1 85 ? 45.789 48.533 97.878 1.00 77.37 85 ASN D N 1
ATOM 5647 C CA . ASN D 1 85 ? 46.344 49.859 98.127 1.00 79.74 85 ASN D CA 1
ATOM 5648 C C . ASN D 1 85 ? 45.428 50.972 97.630 1.00 79.50 85 ASN D C 1
ATOM 5649 O O . ASN D 1 85 ? 45.880 52.107 97.449 1.00 80.81 85 ASN D O 1
ATOM 5654 N N . GLY D 1 86 ? 44.157 50.672 97.391 1.00 77.90 86 GLY D N 1
ATOM 5655 C CA . GLY D 1 86 ? 43.182 51.697 97.093 1.00 77.96 86 GLY D CA 1
ATOM 5656 C C . GLY D 1 86 ? 42.981 52.021 95.632 1.00 75.49 86 GLY D C 1
ATOM 5657 O O . GLY D 1 86 ? 42.296 53.006 95.326 1.00 78.58 86 GLY D O 1
ATOM 5658 N N . VAL D 1 87 ? 43.546 51.240 94.721 1.00 78.26 87 VAL D N 1
ATOM 5659 C CA . VAL D 1 87 ? 43.325 51.446 93.295 1.00 76.79 87 VAL D CA 1
ATOM 5660 C C . VAL D 1 87 ? 42.054 50.708 92.901 1.00 68.55 87 VAL D C 1
ATOM 5661 O O . VAL D 1 87 ? 41.732 49.646 93.445 1.00 68.17 87 VAL D O 1
ATOM 5665 N N . LEU D 1 88 ? 41.322 51.273 91.948 1.00 69.77 88 LEU D N 1
ATOM 5666 C CA . LEU D 1 88 ? 40.051 50.723 91.502 1.00 65.43 88 LEU D CA 1
ATOM 5667 C C . LEU D 1 88 ? 40.229 49.939 90.207 1.00 63.55 88 LEU D C 1
ATOM 5668 O O . LEU D 1 88 ? 41.236 50.067 89.506 1.00 69.68 88 LEU D O 1
ATOM 5670 N N . GLU D 1 89 ? 39.228 49.112 89.898 1.00 65.22 89 GLU D N 1
ATOM 5671 C CA . GLU D 1 89 ? 39.225 48.369 88.644 1.00 64.43 89 GLU D CA 1
ATOM 5672 C C . GLU D 1 89 ? 38.981 49.265 87.436 1.00 59.54 89 GLU D C 1
ATOM 5673 O O . GLU D 1 89 ? 39.049 48.780 86.302 1.00 59.80 89 GLU D O 1
ATOM 5679 N N . SER D 1 90 ? 38.698 50.548 87.650 1.00 66.78 90 SER D N 1
ATOM 5680 C CA . SER D 1 90 ? 38.579 51.520 86.574 1.00 64.57 90 SER D CA 1
ATOM 5681 C C . SER D 1 90 ? 39.897 52.222 86.281 1.00 60.72 90 SER D C 1
ATOM 5682 O O . SER D 1 90 ? 39.913 53.197 85.522 1.00 58.07 90 SER D O 1
ATOM 5685 N N . ASP D 1 91 ? 41.002 51.753 86.871 1.00 63.07 91 ASP D N 1
ATOM 5686 C CA . ASP D 1 91 ? 42.306 52.371 86.669 1.00 61.04 91 ASP D CA 1
ATOM 5687 C C . ASP D 1 91 ? 43.391 51.322 86.452 1.00 59.40 91 ASP D C 1
ATOM 5688 O O . ASP D 1 91 ? 44.547 51.531 86.837 1.00 60.96 91 ASP D O 1
ATOM 5690 N N . ILE D 1 92 ? 43.038 50.187 85.842 1.00 57.80 92 ILE D N 1
ATOM 5691 C CA . ILE D 1 92 ? 44.031 49.153 85.557 1.00 64.92 92 ILE D CA 1
ATOM 5692 C C . ILE D 1 92 ? 45.178 49.743 84.743 1.00 63.65 92 ILE D C 1
ATOM 5693 O O . ILE D 1 92 ? 46.336 49.748 85.176 1.00 65.73 92 ILE D O 1
ATOM 5698 N N . GLY D 1 93 ? 44.870 50.241 83.548 1.00 54.90 93 GLY D N 1
ATOM 5699 C CA . GLY D 1 93 ? 45.792 51.061 82.796 1.00 55.35 93 GLY D CA 1
ATOM 5700 C C . GLY D 1 93 ? 46.523 50.364 81.672 1.00 53.60 93 GLY D C 1
ATOM 5701 O O . GLY D 1 93 ? 47.136 51.047 80.846 1.00 53.67 93 GLY D O 1
ATOM 5702 N N . VAL D 1 94 ? 46.495 49.036 81.618 1.00 52.14 94 VAL D N 1
ATOM 5703 C CA . VAL D 1 94 ? 47.157 48.295 80.550 1.00 55.16 94 VAL D CA 1
ATOM 5704 C C . VAL D 1 94 ? 46.236 47.164 80.120 1.00 48.14 94 VAL D C 1
ATOM 5705 O O . VAL D 1 94 ? 45.907 46.288 80.927 1.00 49.38 94 VAL D O 1
ATOM 5709 N N . LYS D 1 95 ? 45.817 47.181 78.859 1.00 46.27 95 LYS D N 1
ATOM 5710 C CA . LYS D 1 95 ? 44.989 46.109 78.329 1.00 44.47 95 LYS D CA 1
ATOM 5711 C C . LYS D 1 95 ? 45.333 45.884 76.864 1.00 42.34 95 LYS D C 1
ATOM 5712 O O . LYS D 1 95 ? 45.541 46.840 76.112 1.00 42.48 95 LYS D O 1
ATOM 5718 N N . PHE D 1 96 ? 45.382 44.616 76.470 1.00 40.82 96 PHE D N 1
ATOM 5719 C CA . PHE D 1 96 ? 45.652 44.213 75.096 1.00 39.12 96 PHE D CA 1
ATOM 5720 C C . PHE D 1 96 ? 44.345 43.750 74.469 1.00 37.17 96 PHE D C 1
ATOM 5721 O O . PHE D 1 96 ? 43.735 42.783 74.938 1.00 36.51 96 PHE D O 1
ATOM 5729 N N . ASP D 1 97 ? 43.919 44.441 73.418 1.00 36.36 97 ASP D N 1
ATOM 5730 C CA . ASP D 1 97 ? 42.631 44.205 72.790 1.00 34.73 97 ASP D CA 1
ATOM 5731 C C . ASP D 1 97 ? 42.842 43.965 71.301 1.00 33.18 97 ASP D C 1
ATOM 5732 O O . ASP D 1 97 ? 43.966 44.025 70.792 1.00 33.44 97 ASP D O 1
ATOM 5737 N N . THR D 1 98 ? 41.742 43.692 70.598 1.00 31.65 98 THR D N 1
ATOM 5738 C CA . THR D 1 98 ? 41.776 43.480 69.159 1.00 30.18 98 THR D CA 1
ATOM 5739 C C . THR D 1 98 ? 40.743 44.311 68.415 1.00 29.57 98 THR D C 1
ATOM 5740 O O . THR D 1 98 ? 40.674 44.223 67.184 1.00 28.41 98 THR D O 1
ATOM 5744 N N . ARG D 1 99 ? 39.949 45.112 69.116 1.00 30.41 99 ARG D N 1
ATOM 5745 C CA . ARG D 1 99 ? 38.847 45.842 68.512 1.00 29.88 99 ARG D CA 1
ATOM 5746 C C . ARG D 1 99 ? 39.310 47.172 67.929 1.00 30.65 99 ARG D C 1
ATOM 5747 O O . ARG D 1 99 ? 40.362 47.713 68.286 1.00 31.97 99 ARG D O 1
ATOM 5755 N N . ASN D 1 100 ? 38.495 47.696 67.013 1.00 29.86 100 ASN D N 1
ATOM 5756 C CA . ASN D 1 100 ? 38.682 49.036 66.463 1.00 30.58 100 ASN D CA 1
ATOM 5757 C C . ASN D 1 100 ? 37.659 49.959 67.117 1.00 31.45 100 ASN D C 1
ATOM 5758 O O . ASN D 1 100 ? 36.569 50.198 66.598 1.00 30.70 100 ASN D O 1
ATOM 5763 N N . PHE D 1 101 ? 38.018 50.472 68.291 1.00 33.76 101 PHE D N 1
ATOM 5764 C CA . PHE D 1 101 ? 37.187 51.463 68.963 1.00 34.29 101 PHE D CA 1
ATOM 5765 C C . PHE D 1 101 ? 36.881 52.595 67.992 1.00 38.83 101 PHE D C 1
ATOM 5766 O O . PHE D 1 101 ? 37.575 52.750 66.986 1.00 53.72 101 PHE D O 1
ATOM 5774 N N . ARG D 1 102 ? 35.826 53.359 68.266 1.00 40.07 102 ARG D N 1
ATOM 5775 C CA . ARG D 1 102 ? 35.339 54.447 67.409 1.00 46.80 102 ARG D CA 1
ATOM 5776 C C . ARG D 1 102 ? 34.816 53.946 66.059 1.00 32.83 102 ARG D C 1
ATOM 5777 O O . ARG D 1 102 ? 34.700 54.720 65.100 1.00 32.65 102 ARG D O 1
ATOM 5785 N N . LEU D 1 103 ? 34.462 52.664 65.959 1.00 31.44 103 LEU D N 1
ATOM 5786 C CA . LEU D 1 103 ? 33.864 52.172 64.723 1.00 29.72 103 LEU D CA 1
ATOM 5787 C C . LEU D 1 103 ? 32.464 52.746 64.527 1.00 41.02 103 LEU D C 1
ATOM 5788 O O . LEU D 1 103 ? 32.148 53.290 63.461 1.00 52.46 103 LEU D O 1
ATOM 5793 N N . GLY D 1 104 ? 31.615 52.643 65.546 1.00 30.15 104 GLY D N 1
ATOM 5794 C CA . GLY D 1 104 ? 30.278 53.203 65.467 1.00 34.42 104 GLY D CA 1
ATOM 5795 C C . GLY D 1 104 ? 30.224 54.672 65.839 1.00 33.77 104 GLY D C 1
ATOM 5796 O O . GLY D 1 104 ? 29.228 55.144 66.395 1.00 32.62 104 GLY D O 1
ATOM 5797 N N . TRP D 1 105 ? 31.291 55.402 65.527 1.00 35.19 105 TRP D N 1
ATOM 5798 C CA . TRP D 1 105 ? 31.409 56.803 65.903 1.00 38.61 105 TRP D CA 1
ATOM 5799 C C . TRP D 1 105 ? 30.549 57.679 64.999 1.00 34.01 105 TRP D C 1
ATOM 5800 O O . TRP D 1 105 ? 30.408 57.414 63.802 1.00 32.64 105 TRP D O 1
ATOM 5811 N N . ASP D 1 106 ? 29.969 58.727 65.586 1.00 35.44 106 ASP D N 1
ATOM 5812 C CA . ASP D 1 106 ? 29.116 59.658 64.862 1.00 39.52 106 ASP D CA 1
ATOM 5813 C C . ASP D 1 106 ? 29.765 61.033 64.814 1.00 37.00 106 ASP D C 1
ATOM 5814 O O . ASP D 1 106 ? 30.153 61.562 65.865 1.00 38.67 106 ASP D O 1
ATOM 5819 N N . PRO D 1 107 ? 29.901 61.647 63.634 1.00 36.59 107 PRO D N 1
ATOM 5820 C CA . PRO D 1 107 ? 30.629 62.925 63.559 1.00 38.08 107 PRO D CA 1
ATOM 5821 C C . PRO D 1 107 ? 29.914 64.081 64.238 1.00 39.76 107 PRO D C 1
ATOM 5822 O O . PRO D 1 107 ? 30.566 65.083 64.557 1.00 41.38 107 PRO D O 1
ATOM 5826 N N . GLU D 1 108 ? 28.605 63.983 64.469 1.00 39.54 108 GLU D N 1
ATOM 5827 C CA . GLU D 1 108 ? 27.865 65.065 65.108 1.00 41.20 108 GLU D CA 1
ATOM 5828 C C . GLU D 1 108 ? 27.901 64.951 66.629 1.00 42.62 108 GLU D C 1
ATOM 5829 O O . GLU D 1 108 ? 28.245 65.916 67.319 1.00 57.44 108 GLU D O 1
ATOM 5835 N N . THR D 1 109 ? 27.549 63.781 67.163 1.00 41.80 109 THR D N 1
ATOM 5836 C CA . THR D 1 109 ? 27.592 63.567 68.602 1.00 43.12 109 THR D CA 1
ATOM 5837 C C . THR D 1 109 ? 29.009 63.359 69.117 1.00 43.74 109 THR D C 1
ATOM 5838 O O . THR D 1 109 ? 29.263 63.583 70.305 1.00 45.39 109 THR D O 1
ATOM 5842 N N . LYS D 1 110 ? 29.933 62.939 68.252 1.00 44.93 110 LYS D N 1
ATOM 5843 C CA . LYS D 1 110 ? 31.301 62.613 68.653 1.00 44.73 110 LYS D CA 1
ATOM 5844 C C . LYS D 1 110 ? 31.323 61.501 69.698 1.00 42.92 110 LYS D C 1
ATOM 5845 O O . LYS D 1 110 ? 32.195 61.470 70.571 1.00 44.13 110 LYS D O 1
ATOM 5847 N N . LEU D 1 111 ? 30.365 60.581 69.615 1.00 41.56 111 LEU D N 1
ATOM 5848 C CA . LEU D 1 111 ? 30.253 59.464 70.541 1.00 41.37 111 LEU D CA 1
ATOM 5849 C C . LEU D 1 111 ? 30.026 58.176 69.756 1.00 39.12 111 LEU D C 1
ATOM 5850 O O . LEU D 1 111 ? 29.923 58.178 68.525 1.00 37.79 111 LEU D O 1
ATOM 5855 N N . ILE D 1 112 ? 29.936 57.067 70.487 1.00 38.78 112 ILE D N 1
ATOM 5856 C CA . ILE D 1 112 ? 29.750 55.741 69.907 1.00 37.21 112 ILE D CA 1
ATOM 5857 C C . ILE D 1 112 ? 28.270 55.419 70.062 1.00 36.42 112 ILE D C 1
ATOM 5858 O O . ILE D 1 112 ? 27.824 54.969 71.121 1.00 37.09 112 ILE D O 1
ATOM 5863 N N . MET D 1 113 ? 27.502 55.651 69.001 1.00 35.41 113 MET D N 1
ATOM 5864 C CA . MET D 1 113 ? 26.049 55.625 69.129 1.00 39.59 113 MET D CA 1
ATOM 5865 C C . MET D 1 113 ? 25.496 54.266 69.531 1.00 34.54 113 MET D C 1
ATOM 5866 O O . MET D 1 113 ? 24.522 54.234 70.303 1.00 36.33 113 MET D O 1
ATOM 5871 N N . PRO D 1 114 ? 26.029 53.134 69.063 1.00 33.07 114 PRO D N 1
ATOM 5872 C CA . PRO D 1 114 ? 25.482 51.838 69.502 1.00 32.39 114 PRO D CA 1
ATOM 5873 C C . PRO D 1 114 ? 25.527 51.634 71.007 1.00 33.82 114 PRO D C 1
ATOM 5874 O O . PRO D 1 114 ? 24.846 50.732 71.512 1.00 33.61 114 PRO D O 1
ATOM 5878 N N . GLY D 1 115 ? 26.292 52.443 71.740 1.00 40.26 115 GLY D N 1
ATOM 5879 C CA . GLY D 1 115 ? 26.477 52.246 73.160 1.00 39.48 115 GLY D CA 1
ATOM 5880 C C . GLY D 1 115 ? 27.492 51.187 73.520 1.00 41.70 115 GLY D C 1
ATOM 5881 O O . GLY D 1 115 ? 27.882 51.097 74.693 1.00 37.68 115 GLY D O 1
ATOM 5882 N N . VAL D 1 116 ? 27.928 50.383 72.555 1.00 45.18 116 VAL D N 1
ATOM 5883 C CA . VAL D 1 116 ? 28.941 49.358 72.761 1.00 34.06 116 VAL D CA 1
ATOM 5884 C C . VAL D 1 116 ? 29.897 49.401 71.578 1.00 32.93 116 VAL D C 1
ATOM 5885 O O . VAL D 1 116 ? 29.483 49.653 70.442 1.00 31.97 116 VAL D O 1
ATOM 5889 N N . TYR D 1 117 ? 31.179 49.176 71.845 1.00 33.27 117 TYR D N 1
ATOM 5890 C CA . TYR D 1 117 ? 32.157 49.111 70.770 1.00 32.30 117 TYR D CA 1
ATOM 5891 C C . TYR D 1 117 ? 31.930 47.856 69.933 1.00 30.37 117 TYR D C 1
ATOM 5892 O O . TYR D 1 117 ? 31.476 46.823 70.433 1.00 29.96 117 TYR D O 1
ATOM 5901 N N . THR D 1 118 ? 32.234 47.958 68.641 1.00 29.27 118 THR D N 1
ATOM 5902 C CA . THR D 1 118 ? 32.041 46.826 67.743 1.00 27.50 118 THR D CA 1
ATOM 5903 C C . THR D 1 118 ? 32.903 45.648 68.184 1.00 30.24 118 THR D C 1
ATOM 5904 O O . THR D 1 118 ? 34.115 45.788 68.380 1.00 27.86 118 THR D O 1
ATOM 5908 N N . TYR D 1 119 ? 32.273 44.485 68.335 1.00 26.38 119 TYR D N 1
ATOM 5909 C CA . TYR D 1 119 ? 32.940 43.297 68.869 1.00 26.19 119 TYR D CA 1
ATOM 5910 C C . TYR D 1 119 ? 33.454 42.412 67.732 1.00 24.70 119 TYR D C 1
ATOM 5911 O O . TYR D 1 119 ? 33.079 41.250 67.581 1.00 23.71 119 TYR D O 1
ATOM 5920 N N . GLU D 1 120 ? 34.337 42.995 66.923 1.00 24.64 120 GLU D N 1
ATOM 5921 C CA . GLU D 1 120 ? 35.002 42.305 65.829 1.00 23.49 120 GLU D CA 1
ATOM 5922 C C . GLU D 1 120 ? 36.503 42.504 65.975 1.00 24.27 120 GLU D C 1
ATOM 5923 O O . GLU D 1 120 ? 36.955 43.567 66.413 1.00 25.53 120 GLU D O 1
ATOM 5929 N N . ALA D 1 121 ? 37.272 41.482 65.615 1.00 23.60 121 ALA D N 1
ATOM 5930 C CA . ALA D 1 121 ? 38.723 41.534 65.727 1.00 24.35 121 ALA D CA 1
ATOM 5931 C C . ALA D 1 121 ? 39.316 42.137 64.461 1.00 24.08 121 ALA D C 1
ATOM 5932 O O . ALA D 1 121 ? 38.991 41.706 63.350 1.00 22.84 121 ALA D O 1
ATOM 5934 N N . PHE D 1 122 ? 40.178 43.136 64.637 1.00 25.33 122 PHE D N 1
ATOM 5935 C CA . PHE D 1 122 ? 40.858 43.802 63.533 1.00 25.36 122 PHE D CA 1
ATOM 5936 C C . PHE D 1 122 ? 42.365 43.611 63.586 1.00 28.43 122 PHE D C 1
ATOM 5937 O O . PHE D 1 122 ? 42.975 43.229 62.579 1.00 33.72 122 PHE D O 1
ATOM 5945 N N . HIS D 1 123 ? 42.981 43.866 64.736 1.00 27.55 123 HIS D N 1
ATOM 5946 C CA . HIS D 1 123 ? 44.416 43.706 64.931 1.00 28.53 123 HIS D CA 1
ATOM 5947 C C . HIS D 1 123 ? 44.712 43.810 66.423 1.00 31.24 123 HIS D C 1
ATOM 5948 O O . HIS D 1 123 ? 44.108 44.643 67.110 1.00 35.38 123 HIS D O 1
ATOM 5955 N N . PRO D 1 124 ? 45.607 42.987 66.968 1.00 30.41 124 PRO D N 1
ATOM 5956 C CA . PRO D 1 124 ? 45.970 43.138 68.383 1.00 33.24 124 PRO D CA 1
ATOM 5957 C C . PRO D 1 124 ? 46.434 44.558 68.684 1.00 33.68 124 PRO D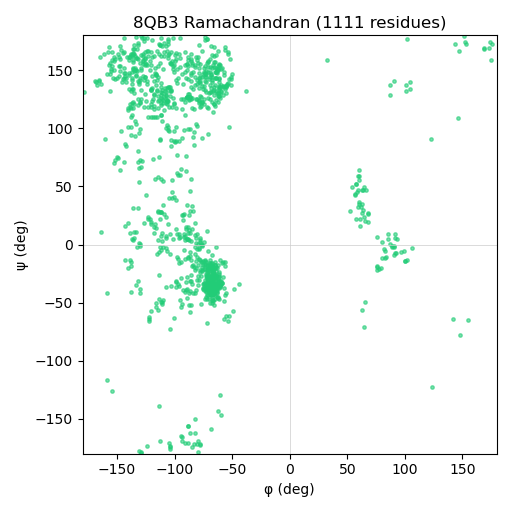 C 1
ATOM 5958 O O . PRO D 1 124 ? 47.181 45.164 67.913 1.00 34.08 124 PRO D O 1
ATOM 5962 N N . ASP D 1 125 ? 45.987 45.085 69.823 1.00 34.80 125 ASP D N 1
ATOM 5963 C CA . ASP D 1 125 ? 46.183 46.486 70.166 1.00 36.44 125 ASP D CA 1
ATOM 5964 C C . ASP D 1 125 ? 46.617 46.603 71.620 1.00 38.27 125 ASP D C 1
ATOM 5965 O O . ASP D 1 125 ? 46.495 45.661 72.405 1.00 38.14 125 ASP D O 1
ATOM 5970 N N . ILE D 1 126 ? 47.129 47.781 71.968 1.00 40.07 126 ILE D N 1
ATOM 5971 C CA . ILE D 1 126 ? 47.547 48.102 73.328 1.00 44.19 126 ILE D CA 1
ATOM 5972 C C . ILE D 1 126 ? 46.741 49.308 73.792 1.00 43.10 126 ILE D C 1
ATOM 5973 O O . ILE D 1 126 ? 46.793 50.375 73.166 1.00 43.50 126 ILE D O 1
ATOM 5978 N N . VAL D 1 127 ? 46.000 49.139 74.884 1.00 43.58 127 VAL D N 1
ATOM 5979 C CA . VAL D 1 127 ? 45.187 50.197 75.473 1.00 44.68 127 VAL D CA 1
ATOM 5980 C C . VAL D 1 127 ? 45.856 50.637 76.767 1.00 47.12 127 VAL D C 1
ATOM 5981 O O . VAL D 1 127 ? 46.237 49.797 77.592 1.00 47.56 127 VAL D O 1
ATOM 5985 N N . LEU D 1 128 ? 45.993 51.951 76.947 1.00 57.22 128 LEU D N 1
ATOM 5986 C CA . LEU D 1 128 ? 46.728 52.506 78.071 1.00 51.32 128 LEU D CA 1
ATOM 5987 C C . LEU D 1 128 ? 45.952 53.646 78.716 1.00 52.77 128 LEU D C 1
ATOM 5988 O O . LEU D 1 128 ? 45.177 54.347 78.060 1.00 52.12 128 LEU D O 1
ATOM 5993 N N . LEU D 1 129 ? 46.169 53.812 80.017 1.00 54.82 129 LEU D N 1
ATOM 5994 C CA . LEU D 1 129 ? 45.710 54.953 80.792 1.00 59.59 129 LEU D CA 1
ATOM 5995 C C . LEU D 1 129 ? 46.888 55.865 81.113 1.00 59.19 129 LEU D C 1
ATOM 5996 O O . LEU D 1 129 ? 48.048 55.441 81.054 1.00 63.36 129 LEU D O 1
ATOM 6001 N N . PRO D 1 130 ? 46.633 57.129 81.450 1.00 60.95 130 PRO D N 1
ATOM 6002 C CA . PRO D 1 130 ? 47.745 58.051 81.723 1.00 63.36 130 PRO D CA 1
ATOM 6003 C C . PRO D 1 130 ? 48.671 57.520 82.808 1.00 65.05 130 PRO D C 1
ATOM 6004 O O . PRO D 1 130 ? 48.229 57.014 83.841 1.00 65.56 130 PRO D O 1
ATOM 6008 N N . GLY D 1 131 ? 49.975 57.643 82.557 1.00 66.00 131 GLY D N 1
ATOM 6009 C CA . GLY D 1 131 ? 50.987 57.180 83.479 1.00 67.69 131 GLY D CA 1
ATOM 6010 C C . GLY D 1 131 ? 51.438 55.754 83.263 1.00 66.06 131 GLY D C 1
ATOM 6011 O O . GLY D 1 131 ? 52.423 55.332 83.886 1.00 67.40 131 GLY D O 1
ATOM 6012 N N . CYS D 1 132 ? 50.760 55.003 82.405 1.00 63.31 132 CYS D N 1
ATOM 6013 C CA . CYS D 1 132 ? 51.077 53.607 82.163 1.00 61.64 132 CYS D CA 1
ATOM 6014 C C . CYS D 1 132 ? 51.853 53.463 80.857 1.00 60.43 132 CYS D C 1
ATOM 6015 O O . CYS D 1 132 ? 52.103 54.430 80.134 1.00 60.83 132 CYS D O 1
ATOM 6018 N N . GLY D 1 133 ? 52.236 52.232 80.554 1.00 59.01 133 GLY D N 1
ATOM 6019 C CA . GLY D 1 133 ? 52.989 51.959 79.347 1.00 57.90 133 GLY D CA 1
ATOM 6020 C C . GLY D 1 133 ? 53.526 50.549 79.373 1.00 56.94 133 GLY D C 1
ATOM 6021 O O . GLY D 1 133 ? 53.494 49.859 80.397 1.00 57.46 133 GLY D O 1
ATOM 6022 N N . VAL D 1 134 ? 54.025 50.127 78.214 1.00 55.57 134 VAL D N 1
ATOM 6023 C CA . VAL D 1 134 ? 54.600 48.801 78.042 1.00 54.57 134 VAL D CA 1
ATOM 6024 C C . VAL D 1 134 ? 55.966 48.948 77.390 1.00 55.42 134 VAL D C 1
ATOM 6025 O O . VAL D 1 134 ? 56.220 49.898 76.642 1.00 55.83 134 VAL D O 1
ATOM 6029 N N . ASP D 1 135 ? 56.850 47.994 77.679 1.00 55.75 135 ASP D N 1
ATOM 6030 C CA . ASP D 1 135 ? 58.213 47.997 77.161 1.00 56.73 135 ASP D CA 1
ATOM 6031 C C . ASP D 1 135 ? 58.529 46.619 76.604 1.00 55.08 135 ASP D C 1
ATOM 6032 O O . ASP D 1 135 ? 58.483 45.627 77.338 1.00 54.87 135 ASP D O 1
ATOM 6034 N N . PHE D 1 136 ? 58.845 46.560 75.310 1.00 53.99 136 PHE D N 1
ATOM 6035 C CA . PHE D 1 136 ? 59.216 45.318 74.642 1.00 52.53 136 PHE D CA 1
ATOM 6036 C C . PHE D 1 136 ? 60.694 45.300 74.266 1.00 53.95 136 PHE D C 1
ATOM 6037 O O . PHE D 1 136 ? 61.075 44.728 73.242 1.00 52.87 136 PHE D O 1
ATOM 6045 N N . THR D 1 137 ? 61.539 45.923 75.091 1.00 58.21 137 THR D N 1
ATOM 6046 C CA . THR D 1 137 ? 62.955 46.023 74.759 1.00 58.53 137 THR D CA 1
ATOM 6047 C C . THR D 1 137 ? 63.633 44.659 74.772 1.00 57.70 137 THR D C 1
ATOM 6048 O O . THR D 1 137 ? 64.575 44.431 74.005 1.00 58.02 137 THR D O 1
ATOM 6052 N N . GLU D 1 138 ? 63.178 43.749 75.632 1.00 58.29 138 GLU D N 1
ATOM 6053 C CA . GLU D 1 138 ? 63.683 42.384 75.670 1.00 62.87 138 GLU D CA 1
ATOM 6054 C C . GLU D 1 138 ? 62.643 41.365 75.232 1.00 53.78 138 GLU D C 1
ATOM 6055 O O . GLU D 1 138 ? 62.948 40.169 75.179 1.00 53.08 138 GLU D O 1
ATOM 6057 N N . SER D 1 139 ? 61.431 41.802 74.913 1.00 52.29 139 SER D N 1
ATOM 6058 C CA . SER D 1 139 ? 60.341 40.897 74.593 1.00 49.83 139 SER D CA 1
ATOM 6059 C C . SER D 1 139 ? 60.295 40.606 73.100 1.00 48.09 139 SER D C 1
ATOM 6060 O O . SER D 1 139 ? 60.666 41.439 72.269 1.00 56.24 139 SER D O 1
ATOM 6063 N N . ARG D 1 140 ? 59.851 39.395 72.772 1.00 46.24 140 ARG D N 1
ATOM 6064 C CA . ARG D 1 140 ? 59.516 39.015 71.408 1.00 47.40 140 ARG D CA 1
ATOM 6065 C C . ARG D 1 140 ? 58.010 38.887 71.216 1.00 48.01 140 ARG D C 1
ATOM 6066 O O . ARG D 1 140 ? 57.562 38.445 70.153 1.00 54.77 140 ARG D O 1
ATOM 6068 N N . LEU D 1 141 ? 57.220 39.264 72.224 1.00 42.61 141 LEU D N 1
ATOM 6069 C CA . LEU D 1 141 ? 55.773 39.129 72.142 1.00 40.87 141 LEU D CA 1
ATOM 6070 C C . LEU D 1 141 ? 55.128 40.200 71.274 1.00 44.73 141 LEU D C 1
ATOM 6071 O O . LEU D 1 141 ? 53.991 40.011 70.828 1.00 48.58 141 LEU D O 1
ATOM 6076 N N . SER D 1 142 ? 55.816 41.319 71.030 1.00 45.81 142 SER D N 1
ATOM 6077 C CA . SER D 1 142 ? 55.261 42.337 70.143 1.00 45.84 142 SER D CA 1
ATOM 6078 C C . SER D 1 142 ? 55.332 41.890 68.689 1.00 39.60 142 SER D C 1
ATOM 6079 O O . SER D 1 142 ? 54.413 42.157 67.905 1.00 38.22 142 SER D O 1
ATOM 6082 N N . ASN D 1 143 ? 56.415 41.205 68.311 1.00 39.92 143 ASN D N 1
ATOM 6083 C CA . ASN D 1 143 ? 56.526 40.692 66.950 1.00 46.24 143 ASN D CA 1
ATOM 6084 C C . ASN D 1 143 ? 55.431 39.679 66.645 1.00 36.42 143 ASN D C 1
ATOM 6085 O O . ASN D 1 143 ? 55.021 39.538 65.487 1.00 35.06 143 ASN D O 1
ATOM 6090 N N . LEU D 1 144 ? 54.949 38.965 67.665 1.00 36.15 144 LEU D N 1
ATOM 6091 C CA . LEU D 1 144 ? 53.838 38.043 67.468 1.00 34.22 144 LEU D CA 1
ATOM 6092 C C . LEU D 1 144 ? 52.514 38.780 67.340 1.00 35.65 144 LEU D C 1
ATOM 6093 O O . LEU D 1 144 ? 51.635 38.341 66.589 1.00 43.49 144 LEU D O 1
ATOM 6095 N N . LEU D 1 145 ? 52.354 39.892 68.056 1.00 34.57 145 LEU D N 1
ATOM 6096 C CA . LEU D 1 145 ? 51.171 40.732 67.943 1.00 34.01 145 LEU D CA 1
ATOM 6097 C C . LEU D 1 145 ? 51.227 41.669 66.739 1.00 36.86 145 LEU D C 1
ATOM 6098 O O . LEU D 1 145 ? 50.376 42.556 66.617 1.00 33.63 145 LEU D O 1
ATOM 6103 N N . GLY D 1 146 ? 52.210 41.504 65.857 1.00 33.96 146 GLY D N 1
ATOM 6104 C CA . GLY D 1 146 ? 52.276 42.314 64.656 1.00 35.19 146 GLY D CA 1
ATOM 6105 C C . GLY D 1 146 ? 52.583 43.776 64.891 1.00 35.38 146 GLY D C 1
ATOM 6106 O O . GLY D 1 146 ? 52.196 44.622 64.078 1.00 35.10 146 GLY D O 1
ATOM 6107 N N . ILE D 1 147 ? 53.274 44.098 65.979 1.00 37.13 147 ILE D N 1
ATOM 6108 C CA . ILE D 1 147 ? 53.652 45.466 66.309 1.00 38.91 147 ILE D CA 1
ATOM 6109 C C . ILE D 1 147 ? 55.170 45.496 66.389 1.00 40.61 147 ILE D C 1
ATOM 6110 O O . ILE D 1 147 ? 55.759 44.932 67.321 1.00 41.49 147 ILE D O 1
ATOM 6115 N N . ARG D 1 148 ? 55.806 46.147 65.419 1.00 41.14 148 ARG D N 1
ATOM 6116 C CA . ARG D 1 148 ? 57.257 46.183 65.343 1.00 43.17 148 ARG D CA 1
ATOM 6117 C C . ARG D 1 148 ? 57.744 47.604 65.098 1.00 45.09 148 ARG D C 1
ATOM 6118 O O . ARG D 1 148 ? 56.997 48.478 64.647 1.00 44.04 148 ARG D O 1
ATOM 6126 N N . LYS D 1 149 ? 59.020 47.819 65.408 1.00 46.45 149 LYS D N 1
ATOM 6127 C CA . LYS D 1 149 ? 59.704 49.062 65.089 1.00 50.74 149 LYS D CA 1
ATOM 6128 C C . LYS D 1 149 ? 60.395 48.923 63.739 1.00 56.95 149 LYS D C 1
ATOM 6129 O O . LYS D 1 149 ? 61.006 47.892 63.443 1.00 63.26 149 LYS D O 1
ATOM 6131 N N . ARG D 1 150 ? 60.299 49.972 62.924 1.00 52.84 150 ARG D N 1
ATOM 6132 C CA . ARG D 1 150 ? 60.869 49.958 61.582 1.00 48.25 150 ARG D CA 1
ATOM 6133 C C . ARG D 1 150 ? 62.385 50.079 61.584 1.00 56.41 150 ARG D C 1
ATOM 6134 O O . ARG D 1 150 ? 62.986 50.126 60.504 1.00 58.27 150 ARG D O 1
ATOM 6142 N N . HIS D 1 151 ? 63.011 50.144 62.755 1.00 52.15 151 HIS D N 1
ATOM 6143 C CA . HIS D 1 151 ? 64.457 50.264 62.852 1.00 54.42 151 HIS D CA 1
ATOM 6144 C C . HIS D 1 151 ? 65.146 49.069 62.205 1.00 53.85 151 HIS D C 1
ATOM 6145 O O . HIS D 1 151 ? 66.039 48.462 62.795 1.00 54.98 151 HIS D O 1
ATOM 6147 N N . GLU D 1 155 ? 68.433 49.936 69.707 1.00 65.42 155 GLU D N 1
ATOM 6148 C CA . GLU D 1 155 ? 67.180 50.633 69.440 1.00 70.70 155 GLU D CA 1
ATOM 6149 C C . GLU D 1 155 ? 66.327 50.729 70.702 1.00 68.33 155 GLU D C 1
ATOM 6150 O O . GLU D 1 155 ? 66.266 51.779 71.343 1.00 65.56 155 GLU D O 1
ATOM 6152 N N . GLY D 1 156 ? 65.672 49.624 71.052 1.00 62.05 156 GLY D N 1
ATOM 6153 C CA . GLY D 1 156 ? 64.769 49.607 72.186 1.00 61.77 156 GLY D CA 1
ATOM 6154 C C . GLY D 1 156 ? 63.349 49.948 71.782 1.00 65.14 156 GLY D C 1
ATOM 6155 O O . GLY D 1 156 ? 63.135 50.836 70.951 1.00 69.09 156 GLY D O 1
ATOM 6156 N N . PHE D 1 157 ? 62.368 49.258 72.363 1.00 58.21 157 PHE D N 1
ATOM 6157 C CA . PHE D 1 157 ? 60.966 49.396 71.967 1.00 56.11 157 PHE D CA 1
ATOM 6158 C C . PHE D 1 157 ? 60.122 49.599 73.223 1.00 58.17 157 PHE D C 1
ATOM 6159 O O . PHE D 1 157 ? 59.741 48.633 73.890 1.00 63.39 157 PHE D O 1
ATOM 6167 N N . LYS D 1 158 ? 59.836 50.861 73.538 1.00 57.77 158 LYS D N 1
ATOM 6168 C CA . LYS D 1 158 ? 59.007 51.232 74.679 1.00 58.34 158 LYS D CA 1
ATOM 6169 C C . LYS D 1 158 ? 57.880 52.127 74.187 1.00 57.42 158 LYS D C 1
ATOM 6170 O O . LYS D 1 158 ? 58.129 53.106 73.476 1.00 61.75 158 LYS D O 1
ATOM 6172 N N . ILE D 1 159 ? 56.648 51.791 74.562 1.00 56.01 159 ILE D N 1
ATOM 6173 C CA . ILE D 1 159 ? 55.460 52.534 74.156 1.00 55.02 159 ILE D CA 1
ATOM 6174 C C . ILE D 1 159 ? 54.768 53.031 75.416 1.00 56.21 159 ILE D C 1
ATOM 6175 O O . ILE D 1 159 ? 54.330 52.226 76.247 1.00 61.71 159 ILE D O 1
ATOM 6180 N N . MET D 1 160 ? 54.660 54.350 75.553 1.00 57.73 160 MET D N 1
ATOM 6181 C CA . MET D 1 160 ? 54.046 54.975 76.716 1.00 59.15 160 MET D CA 1
ATOM 6182 C C . MET D 1 160 ? 52.776 55.712 76.309 1.00 58.18 160 MET D C 1
ATOM 6183 O O . MET D 1 160 ? 52.509 55.943 75.127 1.00 56.78 160 MET D O 1
ATOM 6188 N N . TYR D 1 161 ? 51.989 56.089 77.321 1.00 59.06 161 TYR D N 1
ATOM 6189 C CA . TYR D 1 161 ? 50.724 56.771 77.069 1.00 58.31 161 TYR D CA 1
ATOM 6190 C C . TYR D 1 161 ? 50.931 58.083 76.327 1.00 59.16 161 TYR D C 1
ATOM 6191 O O . TYR D 1 161 ? 50.093 58.473 75.506 1.00 57.82 161 TYR D O 1
ATOM 6200 N N . GLU D 1 162 ? 52.035 58.781 76.605 1.00 63.92 162 GLU D N 1
ATOM 6201 C CA . GLU D 1 162 ? 52.301 60.052 75.943 1.00 67.79 162 GLU D CA 1
ATOM 6202 C C . GLU D 1 162 ? 52.597 59.879 74.459 1.00 62.63 162 GLU D C 1
ATOM 6203 O O . GLU D 1 162 ? 52.544 60.861 73.710 1.00 61.98 162 GLU D O 1
ATOM 6205 N N . ASP D 1 163 ? 52.903 58.661 74.018 1.00 59.13 163 ASP D N 1
ATOM 6206 C CA . ASP D 1 163 ? 53.216 58.407 72.621 1.00 57.59 163 ASP D CA 1
ATOM 6207 C C . ASP D 1 163 ? 51.986 58.094 71.781 1.00 55.02 163 ASP D C 1
ATOM 6208 O O . ASP D 1 163 ? 52.088 58.076 70.551 1.00 53.82 163 ASP D O 1
ATOM 6210 N N . LEU D 1 164 ? 50.835 57.854 72.407 1.00 54.26 164 LEU D N 1
ATOM 6211 C CA . LEU D 1 164 ? 49.608 57.497 71.696 1.00 53.46 164 LEU D CA 1
ATOM 6212 C C . LEU D 1 164 ? 48.687 58.698 71.511 1.00 57.86 164 LEU D C 1
ATOM 6213 O O . LEU D 1 164 ? 47.462 58.574 71.615 1.00 51.11 164 LEU D O 1
ATOM 6218 N N . GLU D 1 165 ? 49.256 59.870 71.234 1.00 70.21 165 GLU D N 1
ATOM 6219 C CA . GLU D 1 165 ? 48.453 61.075 71.062 1.00 54.35 165 GLU D CA 1
ATOM 6220 C C . GLU D 1 165 ? 47.493 60.911 69.891 1.00 52.04 165 GLU D C 1
ATOM 6221 O O . GLU D 1 165 ? 47.876 60.441 68.814 1.00 50.72 165 GLU D O 1
ATOM 6223 N N . GLY D 1 166 ? 46.238 61.299 70.106 1.00 51.64 166 GLY D N 1
ATOM 6224 C CA . GLY D 1 166 ? 45.218 61.151 69.091 1.00 49.56 166 GLY D CA 1
ATOM 6225 C C . GLY D 1 166 ? 44.545 59.799 69.055 1.00 48.04 166 GLY D C 1
ATOM 6226 O O . GLY D 1 166 ? 43.788 59.526 68.116 1.00 45.60 166 GLY D O 1
ATOM 6227 N N . GLY D 1 167 ? 44.790 58.946 70.046 1.00 47.67 167 GLY D N 1
ATOM 6228 C CA . GLY D 1 167 ? 44.189 57.629 70.068 1.00 45.77 167 GLY D CA 1
ATOM 6229 C C . GLY D 1 167 ? 43.215 57.432 71.210 1.00 46.05 167 GLY D C 1
ATOM 6230 O O . GLY D 1 167 ? 43.037 56.311 71.693 1.00 45.23 167 GLY D O 1
ATOM 6231 N N . ASN D 1 168 ? 42.577 58.511 71.654 1.00 47.28 168 ASN D N 1
ATOM 6232 C CA . ASN D 1 168 ? 41.605 58.405 72.732 1.00 47.73 168 ASN D CA 1
ATOM 6233 C C . ASN D 1 168 ? 40.371 57.653 72.253 1.00 45.59 168 ASN D C 1
ATOM 6234 O O . ASN D 1 168 ? 39.856 57.913 71.162 1.00 44.37 168 ASN D O 1
ATOM 6239 N N . ILE D 1 169 ? 39.900 56.720 73.075 1.00 45.23 169 ILE D N 1
ATOM 6240 C CA . ILE D 1 169 ? 38.714 55.925 72.766 1.00 43.39 169 ILE D CA 1
ATOM 6241 C C . ILE D 1 169 ? 37.476 56.780 73.015 1.00 43.95 169 ILE D C 1
ATOM 6242 O O . ILE D 1 169 ? 37.282 57.267 74.137 1.00 45.70 169 ILE D O 1
ATOM 6247 N N . PRO D 1 170 ? 36.625 57.003 72.016 1.00 42.65 170 PRO D N 1
ATOM 6248 C CA . PRO D 1 170 ? 35.399 57.771 72.263 1.00 43.21 170 PRO D CA 1
ATOM 6249 C C . PRO D 1 170 ? 34.486 57.059 73.251 1.00 43.24 170 PRO D C 1
ATOM 6250 O O . PRO D 1 170 ? 34.473 55.831 73.348 1.00 42.08 170 PRO D O 1
ATOM 6254 N N . ALA D 1 171 ? 33.714 57.851 73.989 1.00 44.68 171 ALA D N 1
ATOM 6255 C CA . ALA D 1 171 ? 32.819 57.303 74.996 1.00 45.04 171 ALA D CA 1
ATOM 6256 C C . ALA D 1 171 ? 31.540 56.772 74.355 1.00 43.34 171 ALA D C 1
ATOM 6257 O O . ALA D 1 171 ? 31.139 57.185 73.263 1.00 42.35 171 ALA D O 1
ATOM 6259 N N . LEU D 1 172 ? 30.902 55.835 75.051 1.00 48.63 172 LEU D N 1
ATOM 6260 C CA . LEU D 1 172 ? 29.644 55.270 74.595 1.00 54.91 172 LEU D CA 1
ATOM 6261 C C . LEU D 1 172 ? 28.496 56.225 74.916 1.00 42.87 172 LEU D C 1
ATOM 6262 O O . LEU D 1 172 ? 28.661 57.234 75.606 1.00 44.79 172 LEU D O 1
ATOM 6264 N N . LEU D 1 173 ? 27.318 55.894 74.400 1.00 41.76 173 LEU D N 1
ATOM 6265 C CA . LEU D 1 173 ? 26.125 56.712 74.568 1.00 42.69 173 LEU D CA 1
ATOM 6266 C C . LEU D 1 173 ? 25.123 56.001 75.463 1.00 43.08 173 LEU D C 1
ATOM 6267 O O . LEU D 1 173 ? 24.752 54.853 75.196 1.00 41.63 173 LEU D O 1
ATOM 6272 N N . ASP D 1 174 ? 24.701 56.679 76.529 1.00 45.13 174 ASP D N 1
ATOM 6273 C CA . ASP D 1 174 ? 23.631 56.173 77.382 1.00 45.79 174 ASP D CA 1
ATOM 6274 C C . ASP D 1 174 ? 22.334 56.156 76.582 1.00 44.80 174 ASP D C 1
ATOM 6275 O O . ASP D 1 174 ? 21.821 57.211 76.194 1.00 61.45 174 ASP D O 1
ATOM 6280 N N . VAL D 1 175 ? 21.800 54.964 76.330 1.00 43.38 175 VAL D N 1
ATOM 6281 C CA . VAL D 1 175 ? 20.659 54.789 75.437 1.00 42.22 175 VAL D CA 1
ATOM 6282 C C . VAL D 1 175 ? 19.389 54.937 76.269 1.00 46.95 175 VAL D C 1
ATOM 6283 O O . VAL D 1 175 ? 18.960 54.003 76.948 1.00 43.81 175 VAL D O 1
ATOM 6287 N N . THR D 1 176 ? 18.780 56.118 76.206 1.00 62.72 176 THR D N 1
ATOM 6288 C CA . THR D 1 176 ? 17.512 56.376 76.882 1.00 55.57 176 THR D CA 1
ATOM 6289 C C . THR D 1 176 ? 16.801 57.565 76.245 1.00 46.79 176 THR D C 1
ATOM 6290 O O . THR D 1 176 ? 16.980 57.845 75.059 1.00 45.44 176 THR D O 1
ATOM 6294 N N . ILE D 1 197 ? 21.251 62.363 74.921 1.00 49.78 197 ILE D N 1
ATOM 6295 C CA . ILE D 1 197 ? 22.547 62.462 74.262 1.00 52.67 197 ILE D CA 1
ATOM 6296 C C . ILE D 1 197 ? 23.624 62.824 75.283 1.00 57.53 197 ILE D C 1
ATOM 6297 O O . ILE D 1 197 ? 24.087 63.968 75.334 1.00 51.42 197 ILE D O 1
ATOM 6299 N N . GLN D 1 198 ? 24.018 61.840 76.096 1.00 50.02 198 GLN D N 1
ATOM 6300 C CA . GLN D 1 198 ? 25.035 62.023 77.119 1.00 51.65 198 GLN D CA 1
ATOM 6301 C C . GLN D 1 198 ? 25.865 60.749 77.195 1.00 55.75 198 GLN D C 1
ATOM 6302 O O . GLN D 1 198 ? 25.322 59.648 77.016 1.00 57.14 198 GLN D O 1
ATOM 6304 N N . PRO D 1 199 ? 27.168 60.856 77.460 1.00 53.54 199 PRO D N 1
ATOM 6305 C CA . PRO D 1 199 ? 28.003 59.648 77.504 1.00 49.78 199 PRO D CA 1
ATOM 6306 C C . PRO D 1 199 ? 27.752 58.833 78.764 1.00 50.59 199 PRO D C 1
ATOM 6307 O O . PRO D 1 199 ? 27.502 59.380 79.841 1.00 55.61 199 PRO D O 1
ATOM 6311 N N . LEU D 1 200 ? 27.813 57.511 78.615 1.00 48.97 200 LEU D N 1
ATOM 6312 C CA . LEU D 1 200 ? 27.728 56.621 79.766 1.00 50.50 200 LEU D CA 1
ATOM 6313 C C . LEU D 1 200 ? 28.992 56.751 80.608 1.00 51.12 200 LEU D C 1
ATOM 6314 O O . LEU D 1 200 ? 30.107 56.592 80.102 1.00 50.40 200 LEU D O 1
ATOM 6316 N N . GLU D 1 201 ? 28.818 57.045 81.896 1.00 53.49 201 GLU D N 1
ATOM 6317 C CA . GLU D 1 201 ? 29.949 57.314 82.773 1.00 55.07 201 GLU D CA 1
ATOM 6318 C C . GLU D 1 201 ? 30.399 56.104 83.581 1.00 55.05 201 GLU D C 1
ATOM 6319 O O . GLU D 1 201 ? 31.513 56.123 84.118 1.00 61.75 201 GLU D O 1
ATOM 6321 N N . LYS D 1 202 ? 29.580 55.060 83.683 1.00 53.95 202 LYS D N 1
ATOM 6322 C CA . LYS D 1 202 ? 29.924 53.898 84.490 1.00 54.02 202 LYS D CA 1
ATOM 6323 C C . LYS D 1 202 ? 29.414 52.632 83.815 1.00 53.46 202 LYS D C 1
ATOM 6324 O O . LYS D 1 202 ? 28.595 52.673 82.893 1.00 50.20 202 LYS D O 1
ATOM 6326 N N . ASP D 1 203 ? 29.915 51.496 84.291 1.00 51.28 203 ASP D N 1
ATOM 6327 C CA . ASP D 1 203 ? 29.527 50.196 83.769 1.00 49.19 203 ASP D CA 1
ATOM 6328 C C . ASP D 1 203 ? 28.333 49.667 84.563 1.00 49.79 203 ASP D C 1
ATOM 6329 O O . ASP D 1 203 ? 27.736 50.375 85.378 1.00 52.47 203 ASP D O 1
ATOM 6331 N N . SER D 1 204 ? 27.973 48.402 84.336 1.00 51.83 204 SER D N 1
ATOM 6332 C CA . SER D 1 204 ? 26.833 47.824 85.042 1.00 48.80 204 SER D CA 1
ATOM 6333 C C . SER D 1 204 ? 27.130 47.658 86.527 1.00 51.84 204 SER D C 1
ATOM 6334 O O . SER D 1 204 ? 26.253 47.881 87.369 1.00 54.02 204 SER D O 1
ATOM 6336 N N . LYS D 1 205 ? 28.361 47.266 86.867 1.00 51.13 205 LYS D N 1
ATOM 6337 C CA . LYS D 1 205 ? 28.769 47.069 88.253 1.00 53.18 205 LYS D CA 1
ATOM 6338 C C . LYS D 1 205 ? 29.394 48.320 88.861 1.00 55.37 205 LYS D C 1
ATOM 6339 O O . LYS D 1 205 ? 30.198 48.216 89.799 1.00 56.89 205 LYS D O 1
ATOM 6341 N N . SER D 1 206 ? 29.046 49.500 88.349 1.00 57.54 206 SER D N 1
ATOM 6342 C CA . SER D 1 206 ? 29.551 50.774 88.858 1.00 57.78 206 SER D CA 1
ATOM 6343 C C . SER D 1 206 ? 31.076 50.843 88.753 1.00 57.86 206 SER D C 1
ATOM 6344 O O . SER D 1 206 ? 31.794 51.014 89.742 1.00 59.80 206 SER D O 1
ATOM 6347 N N . ARG D 1 207 ? 31.560 50.705 87.523 1.00 55.78 207 ARG D N 1
ATOM 6348 C CA . ARG D 1 207 ? 32.969 50.875 87.197 1.00 55.71 207 ARG D CA 1
ATOM 6349 C C . ARG D 1 207 ? 33.105 52.101 86.308 1.00 55.59 207 ARG D C 1
ATOM 6350 O O . ARG D 1 207 ? 32.457 52.184 85.260 1.00 53.90 207 ARG D O 1
ATOM 6358 N N . SER D 1 208 ? 33.939 53.049 86.724 1.00 58.40 208 SER D N 1
ATOM 6359 C CA . SER D 1 208 ? 34.102 54.277 85.958 1.00 67.47 208 SER D CA 1
ATOM 6360 C C . SER D 1 208 ? 34.678 53.975 84.579 1.00 59.22 208 SER D C 1
ATOM 6361 O O . SER D 1 208 ? 35.675 53.259 84.452 1.00 54.70 208 SER D O 1
ATOM 6364 N N . TYR D 1 209 ? 34.039 54.517 83.543 1.00 56.06 209 TYR D N 1
ATOM 6365 C CA . TYR D 1 209 ? 34.584 54.439 82.194 1.00 52.24 209 TYR D CA 1
ATOM 6366 C C . TYR D 1 209 ? 35.686 55.462 81.953 1.00 53.38 209 TYR D C 1
ATOM 6367 O O . TYR D 1 209 ? 36.266 55.472 80.862 1.00 52.06 209 TYR D O 1
ATOM 6376 N N . ASN D 1 210 ? 35.983 56.317 82.939 1.00 60.04 210 ASN D N 1
ATOM 6377 C CA . ASN D 1 210 ? 37.050 57.318 82.845 1.00 57.33 210 ASN D CA 1
ATOM 6378 C C . ASN D 1 210 ? 36.732 58.371 81.781 1.00 56.84 210 ASN D C 1
ATOM 6379 O O . ASN D 1 210 ? 37.572 58.720 80.950 1.00 56.42 210 ASN D O 1
ATOM 6384 N N . VAL D 1 211 ? 35.502 58.885 81.821 1.00 56.99 211 VAL D N 1
ATOM 6385 C CA . VAL D 1 211 ? 35.108 59.940 80.899 1.00 56.73 211 VAL D CA 1
ATOM 6386 C C . VAL D 1 211 ? 35.846 61.221 81.260 1.00 59.09 211 VAL D C 1
ATOM 6387 O O . VAL D 1 211 ? 36.083 61.513 82.441 1.00 61.31 211 VAL D O 1
ATOM 6391 N N . LEU D 1 212 ? 36.216 61.993 80.246 1.00 58.71 212 LEU D N 1
ATOM 6392 C CA . LEU D 1 212 ? 36.977 63.212 80.442 1.00 60.86 212 LEU D CA 1
ATOM 6393 C C . LEU D 1 212 ? 36.075 64.433 80.259 1.00 63.00 212 LEU D C 1
ATOM 6394 O O . LEU D 1 212 ? 34.848 64.322 80.162 1.00 62.13 212 LEU D O 1
ATOM 6399 N N . GLU D 1 213 ? 36.687 65.616 80.218 1.00 63.49 213 GLU D N 1
ATOM 6400 C CA . GLU D 1 213 ? 35.955 66.837 79.916 1.00 64.32 213 GLU D CA 1
ATOM 6401 C C . GLU D 1 213 ? 35.468 66.818 78.469 1.00 61.97 213 GLU D C 1
ATOM 6402 O O . GLU D 1 213 ? 35.928 66.030 77.638 1.00 59.99 213 GLU D O 1
ATOM 6404 N N . ASP D 1 214 ? 34.500 67.689 78.181 1.00 62.29 214 ASP D N 1
ATOM 6405 C CA . ASP D 1 214 ? 33.856 67.743 76.872 1.00 65.36 214 ASP D CA 1
ATOM 6406 C C . ASP D 1 214 ? 32.874 66.589 76.701 1.00 58.15 214 ASP D C 1
ATOM 6407 O O . ASP D 1 214 ? 32.001 66.636 75.828 1.00 67.85 214 ASP D O 1
ATOM 6409 N N . LYS D 1 215 ? 33.014 65.549 77.523 1.00 58.01 215 LYS D N 1
ATOM 6410 C CA . LYS D 1 215 ? 32.068 64.433 77.553 1.00 56.34 215 LYS D CA 1
ATOM 6411 C C . LYS D 1 215 ? 31.923 63.780 76.180 1.00 53.63 215 LYS D C 1
ATOM 6412 O O . LYS D 1 215 ? 30.818 63.447 75.743 1.00 52.33 215 LYS D O 1
ATOM 6414 N N . ILE D 1 216 ? 33.050 63.587 75.496 1.00 52.87 216 ILE D N 1
ATOM 6415 C CA . ILE D 1 216 ? 33.051 62.933 74.193 1.00 50.42 216 ILE D CA 1
ATOM 6416 C C . ILE D 1 216 ? 34.099 61.827 74.179 1.00 51.83 216 ILE D C 1
ATOM 6417 O O . ILE D 1 216 ? 33.878 60.754 73.607 1.00 47.47 216 ILE D O 1
ATOM 6422 N N . ASN D 1 217 ? 35.242 62.079 74.811 1.00 51.04 217 ASN D N 1
ATOM 6423 C CA . ASN D 1 217 ? 36.381 61.176 74.780 1.00 50.45 217 ASN D CA 1
ATOM 6424 C C . ASN D 1 217 ? 36.574 60.508 76.134 1.00 51.48 217 ASN D C 1
ATOM 6425 O O . ASN D 1 217 ? 36.020 60.928 77.153 1.00 53.06 217 ASN D O 1
ATOM 6430 N N . THR D 1 218 ? 37.383 59.451 76.124 1.00 50.63 218 THR D N 1
ATOM 6431 C CA . THR D 1 218 ? 37.687 58.661 77.306 1.00 51.40 218 THR D CA 1
ATOM 6432 C C . THR D 1 218 ? 39.175 58.760 77.612 1.00 52.68 218 THR D C 1
ATOM 6433 O O . THR D 1 218 ? 39.998 58.954 76.712 1.00 52.20 218 THR D O 1
ATOM 6437 N N . ALA D 1 219 ? 39.518 58.622 78.895 1.00 54.42 219 ALA D N 1
ATOM 6438 C CA . ALA D 1 219 ? 40.921 58.658 79.289 1.00 55.81 219 ALA D CA 1
ATOM 6439 C C . ALA D 1 219 ? 41.724 57.536 78.647 1.00 54.12 219 ALA D C 1
ATOM 6440 O O . ALA D 1 219 ? 42.945 57.666 78.505 1.00 54.88 219 ALA D O 1
ATOM 6442 N N . TYR D 1 220 ? 41.070 56.441 78.259 1.00 51.97 220 TYR D N 1
ATOM 6443 C CA . TYR D 1 220 ? 41.767 55.333 77.618 1.00 50.34 220 TYR D CA 1
ATOM 6444 C C . TYR D 1 220 ? 42.291 55.759 76.251 1.00 49.42 220 TYR D C 1
ATOM 6445 O O . TYR D 1 220 ? 41.563 56.361 75.455 1.00 48.64 220 TYR D O 1
ATOM 6454 N N . ARG D 1 221 ? 43.557 55.448 75.982 1.00 49.59 221 ARG D N 1
ATOM 6455 C CA . ARG D 1 221 ? 44.167 55.638 74.675 1.00 48.66 221 ARG D CA 1
ATOM 6456 C C . ARG D 1 221 ? 44.577 54.279 74.127 1.00 46.86 221 ARG D C 1
ATOM 6457 O O . ARG D 1 221 ? 44.928 53.373 74.888 1.00 53.85 221 ARG D O 1
ATOM 6459 N N . SER D 1 222 ? 44.525 54.131 72.805 1.00 45.19 222 SER D N 1
ATOM 6460 C CA . SER D 1 222 ? 44.861 52.869 72.162 1.00 43.44 222 SER D CA 1
ATOM 6461 C C . SER D 1 222 ? 45.857 53.102 71.036 1.00 43.25 222 SER D C 1
ATOM 6462 O O . SER D 1 222 ? 45.774 54.102 70.318 1.00 43.48 222 SER D O 1
ATOM 6465 N N . TRP D 1 223 ? 46.790 52.160 70.882 1.00 42.88 223 TRP D N 1
ATOM 6466 C CA . TRP D 1 223 ? 47.807 52.285 69.843 1.00 42.82 223 TRP D CA 1
ATOM 6467 C C . TRP D 1 223 ? 47.190 52.229 68.452 1.00 40.93 223 TRP D C 1
ATOM 6468 O O . TRP D 1 223 ? 47.644 52.925 67.536 1.00 47.15 223 TRP D O 1
ATOM 6479 N N . TYR D 1 224 ? 46.153 51.406 68.272 1.00 39.13 224 TYR D N 1
ATOM 6480 C CA . TYR D 1 224 ? 45.562 51.239 66.948 1.00 37.33 224 TYR D CA 1
ATOM 6481 C C . TYR D 1 224 ? 44.909 52.530 66.467 1.00 37.63 224 TYR D C 1
ATOM 6482 O O . TYR D 1 224 ? 45.012 52.881 65.286 1.00 37.04 224 TYR D O 1
ATOM 6491 N N . LEU D 1 225 ? 44.239 53.254 67.367 1.00 38.64 225 LEU D N 1
ATOM 6492 C CA . LEU D 1 225 ? 43.597 54.502 66.971 1.00 39.05 225 LEU D CA 1
ATOM 6493 C C . LEU D 1 225 ? 44.630 55.573 66.638 1.00 40.59 225 LEU D C 1
ATOM 6494 O O . LEU D 1 225 ? 44.474 56.310 65.657 1.00 40.36 225 LEU D O 1
ATOM 6499 N N . SER D 1 226 ? 45.690 55.680 67.444 1.00 42.27 226 SER D N 1
ATOM 6500 C CA . SER D 1 226 ? 46.732 56.658 67.151 1.00 43.88 226 SER D CA 1
ATOM 6501 C C . SER D 1 226 ? 47.510 56.284 65.896 1.00 43.03 226 SER D C 1
ATOM 6502 O O . SER D 1 226 ? 48.028 57.167 65.203 1.00 43.83 226 SER D O 1
ATOM 6505 N N . TYR D 1 227 ? 47.596 54.990 65.584 1.00 41.49 227 TYR D N 1
ATOM 6506 C CA . TYR D 1 227 ? 48.317 54.560 64.390 1.00 40.71 227 TYR D CA 1
ATOM 6507 C C . TYR D 1 227 ? 47.534 54.890 63.123 1.00 39.35 227 TYR D C 1
ATOM 6508 O O . TYR D 1 227 ? 48.118 55.314 62.119 1.00 39.54 227 TYR D O 1
ATOM 6517 N N . ASN D 1 228 ? 46.213 54.715 63.154 1.00 38.07 228 ASN D N 1
ATOM 6518 C CA . ASN D 1 228 ? 45.382 54.898 61.970 1.00 36.68 228 ASN D CA 1
ATOM 6519 C C . ASN D 1 228 ? 44.693 56.254 61.905 1.00 39.69 228 ASN D C 1
ATOM 6520 O O . ASN D 1 228 ? 44.468 56.764 60.803 1.00 41.30 228 ASN D O 1
ATOM 6525 N N . TYR D 1 229 ? 44.341 56.848 63.047 1.00 38.64 229 TYR D N 1
ATOM 6526 C CA . TYR D 1 229 ? 43.612 58.109 63.065 1.00 39.40 229 TYR D CA 1
ATOM 6527 C C . TYR D 1 229 ? 44.411 59.266 63.646 1.00 41.72 229 TYR D C 1
ATOM 6528 O O . TYR D 1 229 ? 43.939 60.408 63.595 1.00 42.56 229 TYR D O 1
ATOM 6537 N N . GLY D 1 230 ? 45.597 59.012 64.190 1.00 42.86 230 GLY D N 1
ATOM 6538 C CA . GLY D 1 230 ? 46.446 60.068 64.695 1.00 45.18 230 GLY D CA 1
ATOM 6539 C C . GLY D 1 230 ? 47.160 60.797 63.573 1.00 47.79 230 GLY D C 1
ATOM 6540 O O . GLY D 1 230 ? 46.896 60.599 62.386 1.00 57.39 230 GLY D O 1
ATOM 6541 N N . ASN D 1 231 ? 48.088 61.658 63.968 1.00 47.85 231 ASN D N 1
ATOM 6542 C CA . ASN D 1 231 ? 48.863 62.404 62.984 1.00 48.65 231 ASN D CA 1
ATOM 6543 C C . ASN D 1 231 ? 49.825 61.460 62.271 1.00 47.93 231 ASN D C 1
ATOM 6544 O O . ASN D 1 231 ? 50.603 60.761 62.932 1.00 48.44 231 ASN D O 1
ATOM 6549 N N . PRO D 1 232 ? 49.808 61.407 60.936 1.00 46.83 232 PRO D N 1
ATOM 6550 C CA . PRO D 1 232 ? 50.664 60.426 60.247 1.00 52.68 232 PRO D CA 1
ATOM 6551 C C . PRO D 1 232 ? 52.152 60.698 60.396 1.00 53.82 232 PRO D C 1
ATOM 6552 O O . PRO D 1 232 ? 52.946 59.754 60.314 1.00 54.98 232 PRO D O 1
ATOM 6556 N N . GLU D 1 233 ? 52.559 61.951 60.614 1.00 58.53 233 GLU D N 1
ATOM 6557 C CA . GLU D 1 233 ? 53.973 62.303 60.688 1.00 60.80 233 GLU D CA 1
ATOM 6558 C C . GLU D 1 233 ? 54.389 62.818 62.061 1.00 56.98 233 GLU D C 1
ATOM 6559 O O . GLU D 1 233 ? 55.471 63.401 62.191 1.00 56.49 233 GLU D O 1
ATOM 6561 N N . LYS D 1 234 ? 53.560 62.627 63.086 1.00 64.41 234 LYS D N 1
ATOM 6562 C CA . LYS D 1 234 ? 53.908 63.050 64.436 1.00 61.64 234 LYS D CA 1
ATOM 6563 C C . LYS D 1 234 ? 53.425 62.089 65.510 1.00 60.09 234 LYS D C 1
ATOM 6564 O O . LYS D 1 234 ? 53.874 62.208 66.654 1.00 57.66 234 LYS D O 1
ATOM 6566 N N . GLY D 1 235 ? 52.544 61.146 65.193 1.00 52.83 235 GLY D N 1
ATOM 6567 C CA . GLY D 1 235 ? 52.018 60.212 66.163 1.00 55.64 235 GLY D CA 1
ATOM 6568 C C . GLY D 1 235 ? 52.875 58.973 66.294 1.00 51.62 235 GLY D C 1
ATOM 6569 O O . GLY D 1 235 ? 54.071 58.972 65.991 1.00 59.89 235 GLY D O 1
ATOM 6570 N N . ILE D 1 236 ? 52.240 57.895 66.758 1.00 50.20 236 ILE D N 1
ATOM 6571 C CA . ILE D 1 236 ? 52.941 56.636 66.983 1.00 49.66 236 ILE D CA 1
ATOM 6572 C C . ILE D 1 236 ? 53.303 55.922 65.692 1.00 48.16 236 ILE D C 1
ATOM 6573 O O . ILE D 1 236 ? 54.138 55.012 65.709 1.00 48.11 236 ILE D O 1
ATOM 6578 N N . ARG D 1 237 ? 52.709 56.324 64.569 1.00 47.02 237 ARG D N 1
ATOM 6579 C CA . ARG D 1 237 ? 52.966 55.653 63.301 1.00 45.59 237 ARG D CA 1
ATOM 6580 C C . ARG D 1 237 ? 54.354 55.947 62.749 1.00 47.03 237 ARG D C 1
ATOM 6581 O O . ARG D 1 237 ? 54.842 55.190 61.903 1.00 46.18 237 ARG D O 1
ATOM 6589 N N . SER D 1 238 ? 55.011 57.011 63.214 1.00 49.28 238 SER D N 1
ATOM 6590 C CA . SER D 1 238 ? 56.271 57.422 62.606 1.00 50.78 238 SER D CA 1
ATOM 6591 C C . SER D 1 238 ? 57.415 56.462 62.908 1.00 51.36 238 SER D C 1
ATOM 6592 O O . SER D 1 238 ? 58.415 56.468 62.180 1.00 52.11 238 SER D O 1
ATOM 6595 N N . TRP D 1 239 ? 57.302 55.644 63.957 1.00 51.12 239 TRP D N 1
ATOM 6596 C CA . TRP D 1 239 ? 58.382 54.734 64.317 1.00 51.77 239 TRP D CA 1
ATOM 6597 C C . TRP D 1 239 ? 57.916 53.330 64.689 1.00 49.98 239 TRP D C 1
ATOM 6598 O O . TRP D 1 239 ? 58.752 52.511 65.085 1.00 50.48 239 TRP D O 1
ATOM 6609 N N . THR D 1 240 ? 56.625 53.023 64.574 1.00 49.20 240 THR D N 1
ATOM 6610 C CA . THR D 1 240 ? 56.110 51.671 64.738 1.00 46.17 240 THR D CA 1
ATOM 6611 C C . THR D 1 240 ? 55.423 51.237 63.448 1.00 48.18 240 THR D C 1
ATOM 6612 O O . THR D 1 240 ? 55.052 52.062 62.609 1.00 51.05 240 THR D O 1
ATOM 6616 N N . LEU D 1 241 ? 55.249 49.927 63.294 1.00 42.41 241 LEU D N 1
ATOM 6617 C CA . LEU D 1 241 ? 54.694 49.373 62.066 1.00 40.43 241 LEU D CA 1
ATOM 6618 C C . LEU D 1 241 ? 53.672 48.300 62.401 1.00 38.58 241 LEU D C 1
ATOM 6619 O O . LEU D 1 241 ? 53.925 47.438 63.247 1.00 41.85 241 LEU D O 1
ATOM 6624 N N . LEU D 1 242 ? 52.522 48.361 61.734 1.00 36.99 242 LEU D N 1
ATOM 6625 C CA . LEU D 1 242 ? 51.489 47.343 61.859 1.00 35.16 242 LEU D CA 1
ATOM 6626 C C . LEU D 1 242 ? 51.731 46.258 60.819 1.00 33.85 242 LEU D C 1
ATOM 6627 O O . LEU D 1 242 ? 51.857 46.550 59.625 1.00 33.51 242 LEU D O 1
ATOM 6632 N N . THR D 1 243 ? 51.803 45.013 61.275 1.00 33.20 243 THR D N 1
ATOM 6633 C CA . THR D 1 243 ? 52.020 43.876 60.396 1.00 32.01 243 THR D CA 1
ATOM 6634 C C . THR D 1 243 ? 51.062 42.753 60.771 1.00 30.47 243 THR D C 1
ATOM 6635 O O . THR D 1 243 ? 50.349 42.819 61.775 1.00 30.45 243 THR D O 1
ATOM 6639 N N . THR D 1 244 ? 51.046 41.719 59.936 1.00 40.77 244 THR D N 1
ATOM 6640 C CA . THR D 1 244 ? 50.259 40.531 60.228 1.00 42.88 244 THR D CA 1
ATOM 6641 C C . THR D 1 244 ? 50.920 39.724 61.341 1.00 43.58 244 THR D C 1
ATOM 6642 O O . THR D 1 244 ? 52.146 39.705 61.484 1.00 43.54 244 THR D O 1
ATOM 6646 N N . SER D 1 245 ? 50.091 39.062 62.141 1.00 39.43 245 SER D N 1
ATOM 6647 C CA . SER D 1 245 ? 50.586 38.277 63.268 1.00 54.18 245 SER D CA 1
ATOM 6648 C C . SER D 1 245 ? 51.485 37.137 62.796 1.00 41.85 245 SER D C 1
ATOM 6649 O O . SER D 1 245 ? 51.028 36.010 62.613 1.00 50.34 245 SER D O 1
ATOM 6652 N N . HIS D 1 283 ? 34.979 32.417 84.173 1.00 43.55 283 HIS D N 1
ATOM 6653 C CA . HIS D 1 283 ? 35.886 32.869 83.124 1.00 40.62 283 HIS D CA 1
ATOM 6654 C C . HIS D 1 283 ? 37.027 33.699 83.706 1.00 37.54 283 HIS D C 1
ATOM 6655 O O . HIS D 1 283 ? 36.855 34.877 84.014 1.00 38.66 283 HIS D O 1
ATOM 6657 N N . VAL D 1 284 ? 38.197 33.074 83.855 1.00 47.31 284 VAL D N 1
ATOM 6658 C CA . VAL D 1 284 ? 39.346 33.791 84.398 1.00 44.62 284 VAL D CA 1
ATOM 6659 C C . VAL D 1 284 ? 39.867 34.811 83.395 1.00 38.80 284 VAL D C 1
ATOM 6660 O O . VAL D 1 284 ? 40.404 35.857 83.781 1.00 40.24 284 VAL D O 1
ATOM 6664 N N . PHE D 1 285 ? 39.728 34.529 82.101 1.00 44.74 285 PHE D N 1
ATOM 6665 C CA . PHE D 1 285 ? 40.142 35.444 81.047 1.00 42.90 285 PHE D CA 1
ATOM 6666 C C . PHE D 1 285 ? 39.049 36.441 80.674 1.00 36.12 285 PHE D C 1
ATOM 6667 O O . PHE D 1 285 ? 39.168 37.121 79.649 1.00 35.37 285 PHE D O 1
ATOM 6675 N N . ASN D 1 286 ? 37.983 36.539 81.478 1.00 36.80 286 ASN D N 1
ATOM 6676 C CA . ASN D 1 286 ? 36.925 37.521 81.277 1.00 36.88 286 ASN D CA 1
ATOM 6677 C C . ASN D 1 286 ? 36.371 37.878 82.659 1.00 38.76 286 ASN D C 1
ATOM 6678 O O . ASN D 1 286 ? 35.277 37.479 83.060 1.00 38.72 286 ASN D O 1
ATOM 6683 N N . ARG D 1 287 ? 37.150 38.659 83.407 1.00 43.07 287 ARG D N 1
ATOM 6684 C CA . ARG D 1 287 ? 36.814 39.005 84.780 1.00 42.60 287 ARG D CA 1
ATOM 6685 C C . ARG D 1 287 ? 35.903 40.220 84.896 1.00 48.27 287 ARG D C 1
ATOM 6686 O O . ARG D 1 287 ? 35.358 40.462 85.979 1.00 57.28 287 ARG D O 1
ATOM 6694 N N . PHE D 1 288 ? 35.727 40.989 83.823 1.00 45.12 288 PHE D N 1
ATOM 6695 C CA . PHE D 1 288 ? 34.884 42.184 83.831 1.00 46.55 288 PHE D CA 1
ATOM 6696 C C . PHE D 1 288 ? 33.927 42.115 82.647 1.00 42.13 288 PHE D C 1
ATOM 6697 O O . PHE D 1 288 ? 34.079 42.846 81.660 1.00 42.55 288 PHE D O 1
ATOM 6705 N N . PRO D 1 289 ? 32.919 41.243 82.717 1.00 40.51 289 PRO D N 1
ATOM 6706 C CA . PRO D 1 289 ? 32.011 41.082 81.568 1.00 38.69 289 PRO D CA 1
ATOM 6707 C C . PRO D 1 289 ? 31.189 42.323 81.257 1.00 39.10 289 PRO D C 1
ATOM 6708 O O . PRO D 1 289 ? 30.762 42.492 80.108 1.00 37.66 289 PRO D O 1
ATOM 6712 N N . GLU D 1 290 ? 30.949 43.194 82.237 1.00 41.07 290 GLU D N 1
ATOM 6713 C CA . GLU D 1 290 ? 30.113 44.368 82.020 1.00 41.62 290 GLU D CA 1
ATOM 6714 C C . GLU D 1 290 ? 30.888 45.555 81.466 1.00 41.92 290 GLU D C 1
ATOM 6715 O O . GLU D 1 290 ? 30.322 46.355 80.712 1.00 47.48 290 GLU D O 1
ATOM 6717 N N . ASN D 1 291 ? 32.164 45.688 81.820 1.00 46.05 291 ASN D N 1
ATOM 6718 C CA . ASN D 1 291 ? 32.965 46.815 81.358 1.00 43.22 291 ASN D CA 1
ATOM 6719 C C . ASN D 1 291 ? 33.278 46.653 79.875 1.00 41.39 291 ASN D C 1
ATOM 6720 O O . ASN D 1 291 ? 33.932 45.685 79.474 1.00 48.01 291 ASN D O 1
ATOM 6725 N N . GLN D 1 292 ? 32.815 47.604 79.061 1.00 41.47 292 GLN D N 1
ATOM 6726 C CA . GLN D 1 292 ? 33.030 47.520 77.621 1.00 38.97 292 GLN D CA 1
ATOM 6727 C C . GLN D 1 292 ? 34.497 47.648 77.242 1.00 39.01 292 GLN D C 1
ATOM 6728 O O . GLN D 1 292 ? 34.886 47.190 76.163 1.00 37.43 292 GLN D O 1
ATOM 6734 N N . ILE D 1 293 ? 35.314 48.264 78.096 1.00 48.64 293 ILE D N 1
ATOM 6735 C CA . ILE D 1 293 ? 36.737 48.386 77.799 1.00 46.84 293 ILE D CA 1
ATOM 6736 C C . ILE D 1 293 ? 37.483 47.129 78.228 1.00 40.82 293 ILE D C 1
ATOM 6737 O O . ILE D 1 293 ? 38.364 46.641 77.511 1.00 39.87 293 ILE D O 1
ATOM 6742 N N . LEU D 1 294 ? 37.144 46.584 79.395 1.00 41.68 294 LEU D N 1
ATOM 6743 C CA . LEU D 1 294 ? 37.860 45.453 79.968 1.00 41.71 294 LEU D CA 1
ATOM 6744 C C . LEU D 1 294 ? 37.273 44.105 79.565 1.00 39.83 294 LEU D C 1
ATOM 6745 O O . LEU D 1 294 ? 37.703 43.074 80.093 1.00 39.81 294 LEU D O 1
ATOM 6750 N N . ILE D 1 295 ? 36.301 44.086 78.651 1.00 42.51 295 ILE D N 1
ATOM 6751 C CA . ILE D 1 295 ? 35.746 42.822 78.192 1.00 36.57 295 ILE D CA 1
ATOM 6752 C C . ILE D 1 295 ? 36.830 42.025 77.471 1.00 35.79 295 ILE D C 1
ATOM 6753 O O . ILE D 1 295 ? 37.775 42.586 76.903 1.00 35.56 295 ILE D O 1
ATOM 6758 N N . ARG D 1 296 ? 36.700 40.705 77.507 1.00 34.46 296 ARG D N 1
ATOM 6759 C CA . ARG D 1 296 ? 37.651 39.845 76.818 1.00 33.38 296 ARG D CA 1
ATOM 6760 C C . ARG D 1 296 ? 37.680 40.200 75.333 1.00 31.98 296 ARG D C 1
ATOM 6761 O O . ARG D 1 296 ? 36.620 40.260 74.696 1.00 31.44 296 ARG D O 1
ATOM 6769 N N . PRO D 1 297 ? 38.855 40.442 74.751 1.00 31.99 297 PRO D N 1
ATOM 6770 C CA . PRO D 1 297 ? 38.897 40.851 73.348 1.00 30.83 297 PRO D CA 1
ATOM 6771 C C . PRO D 1 297 ? 38.360 39.756 72.449 1.00 28.94 297 PRO D C 1
ATOM 6772 O O . PRO D 1 297 ? 38.507 38.556 72.746 1.00 28.49 297 PRO D O 1
ATOM 6776 N N . PRO D 1 298 ? 37.727 40.122 71.335 1.00 27.85 298 PRO D N 1
ATOM 6777 C CA . PRO D 1 298 ? 37.223 39.101 70.410 1.00 26.12 298 PRO D CA 1
ATOM 6778 C C . PRO D 1 298 ? 38.355 38.390 69.683 1.00 25.45 298 PRO D C 1
ATOM 6779 O O . PRO D 1 298 ? 39.467 38.901 69.543 1.00 26.13 298 PRO D O 1
ATOM 6783 N N . ALA D 1 299 ? 38.051 37.176 69.223 1.00 34.44 299 ALA D N 1
ATOM 6784 C CA . ALA D 1 299 ? 39.008 36.348 68.501 1.00 26.81 299 ALA D CA 1
ATOM 6785 C C . ALA D 1 299 ? 38.776 36.447 66.999 1.00 22.24 299 ALA D C 1
ATOM 6786 O O . ALA D 1 299 ? 37.624 36.503 66.553 1.00 22.67 299 ALA D O 1
ATOM 6788 N N . PRO D 1 300 ? 39.847 36.473 66.190 1.00 22.11 300 PRO D N 1
ATOM 6789 C CA . PRO D 1 300 ? 39.705 36.552 64.730 1.00 21.03 300 PRO D CA 1
ATOM 6790 C C . PRO D 1 300 ? 38.942 35.359 64.156 1.00 23.62 300 PRO D C 1
ATOM 6791 O O . PRO D 1 300 ? 38.945 34.291 64.774 1.00 19.54 300 PRO D O 1
ATOM 6795 N N . ASN E 1 12 ? 38.373 34.761 21.061 1.00 35.62 12 ASN E N 1
ATOM 6796 C CA . ASN E 1 12 ? 37.827 36.000 21.605 1.00 36.35 12 ASN E CA 1
ATOM 6797 C C . ASN E 1 12 ? 38.017 36.055 23.119 1.00 40.22 12 ASN E C 1
ATOM 6798 O O . ASN E 1 12 ? 37.854 35.050 23.816 1.00 28.33 12 ASN E O 1
ATOM 6800 N N . GLU E 1 13 ? 38.373 37.234 23.622 1.00 35.40 13 GLU E N 1
ATOM 6801 C CA . GLU E 1 13 ? 38.513 37.451 25.055 1.00 20.13 13 GLU E CA 1
ATOM 6802 C C . GLU E 1 13 ? 37.181 37.725 25.736 1.00 18.10 13 GLU E C 1
ATOM 6803 O O . GLU E 1 13 ? 37.172 38.074 26.921 1.00 17.51 13 GLU E O 1
ATOM 6809 N N . TYR E 1 14 ? 36.067 37.581 25.019 1.00 20.02 14 TYR E N 1
ATOM 6810 C CA . TYR E 1 14 ? 34.731 37.770 25.573 1.00 25.67 14 TYR E CA 1
ATOM 6811 C C . TYR E 1 14 ? 33.869 36.530 25.349 1.00 23.90 14 TYR E C 1
ATOM 6812 O O . TYR E 1 14 ? 32.689 36.627 25.006 1.00 16.85 14 TYR E O 1
ATOM 6821 N N . MET E 1 15 ? 34.447 35.342 25.552 1.00 32.54 15 MET E N 1
ATOM 6822 C CA . MET E 1 15 ? 33.789 34.094 25.183 1.00 31.61 15 MET E CA 1
ATOM 6823 C C . MET E 1 15 ? 32.753 33.634 26.202 1.00 31.97 15 MET E C 1
ATOM 6824 O O . MET E 1 15 ? 32.015 32.683 25.919 1.00 43.72 15 MET E O 1
ATOM 6829 N N . PHE E 1 16 ? 32.706 34.254 27.383 1.00 25.41 16 PHE E N 1
ATOM 6830 C CA . PHE E 1 16 ? 31.721 33.958 28.424 1.00 33.96 16 PHE E CA 1
ATOM 6831 C C . PHE E 1 16 ? 32.046 32.682 29.195 1.00 37.52 16 PHE E C 1
ATOM 6832 O O . PHE E 1 16 ? 31.550 32.484 30.309 1.00 42.24 16 PHE E O 1
ATOM 6840 N N . SER E 1 17 ? 32.855 31.806 28.605 1.00 36.35 17 SER E N 1
ATOM 6841 C CA . SER E 1 17 ? 33.491 30.712 29.332 1.00 41.58 17 SER E CA 1
ATOM 6842 C C . SER E 1 17 ? 32.522 29.683 29.907 1.00 31.96 17 SER E C 1
ATOM 6843 O O . SER E 1 17 ? 32.482 28.545 29.431 1.00 40.36 17 SER E O 1
ATOM 6846 N N . ASN E 1 18 ? 31.766 30.045 30.942 1.00 26.75 18 ASN E N 1
ATOM 6847 C CA . ASN E 1 18 ? 30.913 29.081 31.640 1.00 18.02 18 ASN E CA 1
ATOM 6848 C C . ASN E 1 18 ? 29.596 28.937 30.888 1.00 11.99 18 ASN E C 1
ATOM 6849 O O . ASN E 1 18 ? 28.669 29.726 31.079 1.00 12.24 18 ASN E O 1
ATOM 6854 N N . LYS E 1 19 ? 29.503 27.911 30.043 1.00 12.18 19 LYS E N 1
ATOM 6855 C CA . LYS E 1 19 ? 28.307 27.672 29.248 1.00 12.61 19 LYS E CA 1
ATOM 6856 C C . LYS E 1 19 ? 28.217 26.191 28.901 1.00 12.36 19 LYS E C 1
ATOM 6857 O O . LYS E 1 19 ? 29.180 25.436 29.047 1.00 13.99 19 LYS E O 1
ATOM 6863 N N . PHE E 1 20 ? 27.035 25.781 28.444 1.00 12.53 20 PHE E N 1
ATOM 6864 C CA . PHE E 1 20 ? 26.809 24.418 27.979 1.00 12.90 20 PHE E CA 1
ATOM 6865 C C . PHE E 1 20 ? 25.509 24.396 27.189 1.00 13.34 20 PHE E C 1
ATOM 6866 O O . PHE E 1 20 ? 24.674 25.296 27.311 1.00 19.48 20 PHE E O 1
ATOM 6874 N N . LYS E 1 21 ? 25.348 23.358 26.377 1.00 13.99 21 LYS E N 1
ATOM 6875 C CA . LYS E 1 21 ? 24.147 23.170 25.580 1.00 14.58 21 LYS E CA 1
ATOM 6876 C C . LYS E 1 21 ? 23.350 21.986 26.116 1.00 14.49 21 LYS E C 1
ATOM 6877 O O . LYS E 1 21 ? 23.910 21.044 26.682 1.00 14.27 21 LYS E O 1
ATOM 6883 N N . ALA E 1 22 ? 22.034 22.039 25.932 1.00 14.75 22 ALA E N 1
ATOM 6884 C CA . ALA E 1 22 ? 21.168 20.971 26.411 1.00 14.81 22 ALA E CA 1
ATOM 6885 C C . ALA E 1 22 ? 19.871 20.981 25.616 1.00 17.15 22 ALA E C 1
ATOM 6886 O O . ALA E 1 22 ? 19.459 22.014 25.079 1.00 15.79 22 ALA E O 1
ATOM 6888 N N . ARG E 1 23 ? 19.234 19.815 25.553 1.00 17.76 23 ARG E N 1
ATOM 6889 C CA . ARG E 1 23 ? 17.941 19.641 24.900 1.00 17.24 23 ARG E CA 1
ATOM 6890 C C . ARG E 1 23 ? 16.895 19.379 25.974 1.00 16.62 23 ARG E C 1
ATOM 6891 O O . ARG E 1 23 ? 17.044 18.454 26.779 1.00 16.33 23 ARG E O 1
ATOM 6899 N N . VAL E 1 24 ? 15.846 20.200 25.990 1.00 16.75 24 VAL E N 1
ATOM 6900 C CA . VAL E 1 24 ? 14.805 20.136 27.005 1.00 17.14 24 VAL E CA 1
ATOM 6901 C C . VAL E 1 24 ? 13.453 20.146 26.307 1.00 17.57 24 VAL E C 1
ATOM 6902 O O . VAL E 1 24 ? 13.355 20.342 25.095 1.00 18.34 24 VAL E O 1
ATOM 6906 N N . MET E 1 25 ? 12.401 19.927 27.093 1.00 17.67 25 MET E N 1
ATOM 6907 C CA . MET E 1 25 ? 11.047 19.919 26.556 1.00 20.28 25 MET E CA 1
ATOM 6908 C C . MET E 1 25 ? 10.541 21.346 26.397 1.00 18.67 25 MET E C 1
ATOM 6909 O O . MET E 1 25 ? 10.756 22.197 27.264 1.00 17.81 25 MET E O 1
ATOM 6914 N N . VAL E 1 26 ? 9.862 21.602 25.282 1.00 20.57 26 VAL E N 1
ATOM 6915 C CA . VAL E 1 26 ? 9.347 22.925 24.953 1.00 19.81 26 VAL E CA 1
ATOM 6916 C C . VAL E 1 26 ? 7.826 22.971 25.040 1.00 20.69 26 VAL E C 1
ATOM 6917 O O . VAL E 1 26 ? 7.261 23.894 25.627 1.00 20.46 26 VAL E O 1
ATOM 6921 N N . SER E 1 27 ? 7.148 21.990 24.447 1.00 21.82 27 SER E N 1
ATOM 6922 C CA . SER E 1 27 ? 5.693 21.957 24.387 1.00 22.89 27 SER E CA 1
ATOM 6923 C C . SER E 1 27 ? 5.160 20.659 24.978 1.00 23.35 27 SER E C 1
ATOM 6924 O O . SER E 1 27 ? 5.895 19.691 25.187 1.00 28.79 27 SER E O 1
ATOM 6927 N N . ARG E 1 28 ? 3.849 20.655 25.233 1.00 24.23 28 ARG E N 1
ATOM 6928 C CA . ARG E 1 28 ? 3.147 19.448 25.681 1.00 24.98 28 ARG E CA 1
ATOM 6929 C C . ARG E 1 28 ? 1.660 19.680 25.397 1.00 26.37 28 ARG E C 1
ATOM 6930 O O . ARG E 1 28 ? 0.936 20.218 26.237 1.00 26.32 28 ARG E O 1
ATOM 6938 N N . LYS E 1 29 ? 1.230 19.265 24.207 1.00 27.69 29 LYS E N 1
ATOM 6939 C CA . LYS E 1 29 ? -0.113 19.546 23.718 1.00 29.16 29 LYS E CA 1
ATOM 6940 C C . LYS E 1 29 ? -0.766 18.256 23.248 1.00 30.68 29 LYS E C 1
ATOM 6941 O O . LYS E 1 29 ? -0.214 17.544 22.399 1.00 31.07 29 LYS E O 1
ATOM 6943 N N . ALA E 1 30 ? -1.942 17.963 23.801 1.00 31.63 30 ALA E N 1
ATOM 6944 C CA . ALA E 1 30 ? -2.751 16.841 23.327 1.00 35.30 30 ALA E CA 1
ATOM 6945 C C . ALA E 1 30 ? -2.914 16.946 21.810 1.00 34.57 30 ALA E C 1
ATOM 6946 O O . ALA E 1 30 ? -3.038 18.060 21.274 1.00 34.54 30 ALA E O 1
ATOM 6948 N N . PRO E 1 31 ? -2.908 15.822 21.085 1.00 35.70 31 PRO E N 1
ATOM 6949 C CA . PRO E 1 31 ? -2.896 15.899 19.616 1.00 36.83 31 PRO E CA 1
ATOM 6950 C C . PRO E 1 31 ? -3.991 16.814 19.083 1.00 37.96 31 PRO E C 1
ATOM 6951 O O . PRO E 1 31 ? -5.136 16.799 19.550 1.00 38.87 31 PRO E O 1
ATOM 6955 N N . GLU E 1 32 ? -3.614 17.627 18.093 1.00 46.37 32 GLU E N 1
ATOM 6956 C CA . GLU E 1 32 ? -4.588 18.436 17.363 1.00 45.18 32 GLU E CA 1
ATOM 6957 C C . GLU E 1 32 ? -5.708 17.523 16.859 1.00 53.57 32 GLU E C 1
ATOM 6958 O O . GLU E 1 32 ? -5.524 16.781 15.889 1.00 49.51 32 GLU E O 1
ATOM 6960 N N . GLY E 1 33 ? -6.849 17.518 17.537 1.00 44.49 33 GLY E N 1
ATOM 6961 C CA . GLY E 1 33 ? -7.869 16.518 17.276 1.00 52.04 33 GLY E CA 1
ATOM 6962 C C . GLY E 1 33 ? -9.273 16.971 17.646 1.00 55.66 33 GLY E C 1
ATOM 6963 O O . GLY E 1 33 ? -9.752 18.026 17.203 1.00 48.78 33 GLY E O 1
ATOM 6964 N N . VAL E 1 34 ? -9.958 16.172 18.465 1.00 59.55 34 VAL E N 1
ATOM 6965 C CA . VAL E 1 34 ? -11.396 16.375 18.669 1.00 58.60 34 VAL E CA 1
ATOM 6966 C C . VAL E 1 34 ? -11.756 16.610 20.140 1.00 58.26 34 VAL E C 1
ATOM 6967 O O . VAL E 1 34 ? -12.244 17.687 20.510 1.00 65.71 34 VAL E O 1
ATOM 6969 N N . THR E 1 35 ? -11.564 15.608 20.993 1.00 46.63 35 THR E N 1
ATOM 6970 C CA . THR E 1 35 ? -12.040 15.714 22.370 1.00 47.52 35 THR E CA 1
ATOM 6971 C C . THR E 1 35 ? -10.977 15.238 23.357 1.00 48.64 35 THR E C 1
ATOM 6972 O O . THR E 1 35 ? -10.029 14.529 23.007 1.00 66.98 35 THR E O 1
ATOM 6976 N N . VAL E 1 36 ? -11.186 15.604 24.619 1.00 43.60 36 VAL E N 1
ATOM 6977 C CA . VAL E 1 36 ? -10.385 15.119 25.741 1.00 48.40 36 VAL E CA 1
ATOM 6978 C C . VAL E 1 36 ? -11.296 14.913 26.951 1.00 43.72 36 VAL E C 1
ATOM 6979 O O . VAL E 1 36 ? -11.487 15.824 27.767 1.00 47.02 36 VAL E O 1
ATOM 6983 N N . ASN E 1 37 ? -11.905 13.735 27.043 1.00 44.27 37 ASN E N 1
ATOM 6984 C CA . ASN E 1 37 ? -12.745 13.402 28.182 1.00 45.08 37 ASN E CA 1
ATOM 6985 C C . ASN E 1 37 ? -11.884 13.165 29.423 1.00 43.33 37 ASN E C 1
ATOM 6986 O O . ASN E 1 37 ? -10.652 13.200 29.382 1.00 42.00 37 ASN E O 1
ATOM 6988 N N . ASP E 1 38 ? -12.544 12.913 30.543 1.00 43.92 38 ASP E N 1
ATOM 6989 C CA . ASP E 1 38 ? -11.834 12.553 31.772 1.00 42.56 38 ASP E CA 1
ATOM 6990 C C . ASP E 1 38 ? -11.242 11.147 31.742 1.00 42.55 38 ASP E C 1
ATOM 6991 O O . ASP E 1 38 ? -10.763 10.630 32.765 1.00 41.74 38 ASP E O 1
ATOM 6996 N N . THR E 1 39 ? -11.237 10.539 30.552 1.00 43.45 39 THR E N 1
ATOM 6997 C CA . THR E 1 39 ? -10.644 9.223 30.305 1.00 48.67 39 THR E CA 1
ATOM 6998 C C . THR E 1 39 ? -9.747 9.222 29.059 1.00 50.22 39 THR E C 1
ATOM 6999 O O . THR E 1 39 ? -9.668 8.224 28.332 1.00 43.91 39 THR E O 1
ATOM 7001 N N . TYR E 1 40 ? -9.106 10.347 28.774 1.00 43.61 40 TYR E N 1
ATOM 7002 C CA . TYR E 1 40 ? -8.127 10.449 27.698 1.00 40.68 40 TYR E CA 1
ATOM 7003 C C . TYR E 1 40 ? -6.740 10.183 28.272 1.00 38.71 40 TYR E C 1
ATOM 7004 O O . TYR E 1 40 ? -6.318 10.843 29.232 1.00 41.64 40 TYR E O 1
ATOM 7013 N N . ASP E 1 41 ? -6.035 9.219 27.689 1.00 38.78 41 ASP E N 1
ATOM 7014 C CA . ASP E 1 41 ? -4.687 8.896 28.143 1.00 37.05 41 ASP E CA 1
ATOM 7015 C C . ASP E 1 41 ? -3.727 10.014 27.748 1.00 35.43 41 ASP E C 1
ATOM 7016 O O . ASP E 1 41 ? -3.535 10.285 26.558 1.00 35.77 41 ASP E O 1
ATOM 7018 N N . HIS E 1 42 ? -3.131 10.668 28.741 1.00 33.76 42 HIS E N 1
ATOM 7019 C CA . HIS E 1 42 ? -2.177 11.738 28.481 1.00 32.21 42 HIS E CA 1
ATOM 7020 C C . HIS E 1 42 ? -0.804 11.225 28.070 1.00 32.16 42 HIS E C 1
ATOM 7021 O O . HIS E 1 42 ? 0.108 12.036 27.876 1.00 30.33 42 HIS E O 1
ATOM 7028 N N . LYS E 1 43 ? -0.626 9.907 27.949 1.00 33.40 43 LYS E N 1
ATOM 7029 C CA . LYS E 1 43 ? 0.555 9.384 27.275 1.00 31.43 43 LYS E CA 1
ATOM 7030 C C . LYS E 1 43 ? 0.523 9.688 25.783 1.00 37.26 43 LYS E C 1
ATOM 7031 O O . LYS E 1 43 ? 1.572 9.650 25.131 1.00 31.70 43 LYS E O 1
ATOM 7033 N N . GLU E 1 44 ? -0.657 9.985 25.234 1.00 35.35 44 GLU E N 1
ATOM 7034 C CA . GLU E 1 44 ? -0.796 10.442 23.858 1.00 34.51 44 GLU E CA 1
ATOM 7035 C C . GLU E 1 44 ? -0.454 11.919 23.690 1.00 33.37 44 GLU E C 1
ATOM 7036 O O . GLU E 1 44 ? -0.463 12.415 22.557 1.00 33.94 44 GLU E O 1
ATOM 7038 N N . ASP E 1 45 ? -0.161 12.630 24.780 1.00 31.89 45 ASP E N 1
ATOM 7039 C CA . ASP E 1 45 ? 0.304 14.005 24.674 1.00 30.74 45 ASP E CA 1
ATOM 7040 C C . ASP E 1 45 ? 1.537 14.069 23.778 1.00 30.15 45 ASP E C 1
ATOM 7041 O O . ASP E 1 45 ? 2.439 13.232 23.873 1.00 29.70 45 ASP E O 1
ATOM 7046 N N . ILE E 1 46 ? 1.565 15.063 22.893 1.00 30.25 46 ILE E N 1
ATOM 7047 C CA . ILE E 1 46 ? 2.678 15.253 21.969 1.00 29.85 46 ILE E CA 1
ATOM 7048 C C . ILE E 1 46 ? 3.714 16.148 22.629 1.00 28.01 46 ILE E C 1
ATOM 7049 O O . ILE E 1 46 ? 3.396 17.250 23.091 1.00 35.36 46 ILE E O 1
ATOM 7054 N N . LEU E 1 47 ? 4.957 15.680 22.663 1.00 27.20 47 LEU E N 1
ATOM 7055 C CA . LEU E 1 47 ? 6.047 16.363 23.346 1.00 25.52 47 LEU E CA 1
ATOM 7056 C C . LEU E 1 47 ? 7.043 16.872 22.315 1.00 25.34 47 LEU E C 1
ATOM 7057 O O . LEU E 1 47 ? 7.487 16.113 21.448 1.00 26.05 47 LEU E O 1
ATOM 7062 N N . LYS E 1 48 ? 7.386 18.153 22.409 1.00 24.48 48 LYS E N 1
ATOM 7063 C CA . LYS E 1 48 ? 8.338 18.787 21.509 1.00 24.27 48 LYS E CA 1
ATOM 7064 C C . LYS E 1 48 ? 9.552 19.240 22.303 1.00 22.73 48 LYS E C 1
ATOM 7065 O O . LYS E 1 48 ? 9.419 19.776 23.407 1.00 21.80 48 LYS E O 1
ATOM 7071 N N . TYR E 1 49 ? 10.734 19.013 21.738 1.00 22.56 49 TYR E N 1
ATOM 7072 C CA . TYR E 1 49 ? 11.991 19.340 22.391 1.00 21.27 49 TYR E CA 1
ATOM 7073 C C . TYR E 1 49 ? 12.818 20.225 21.470 1.00 21.26 49 TYR E C 1
ATOM 7074 O O . TYR E 1 49 ? 12.589 20.285 20.259 1.00 22.33 49 TYR E O 1
ATOM 7083 N N . GLU E 1 50 ? 13.783 20.923 22.063 1.00 21.93 50 GLU E N 1
ATOM 7084 C CA . GLU E 1 50 ? 14.639 21.829 21.314 1.00 20.09 50 GLU E CA 1
ATOM 7085 C C . GLU E 1 50 ? 15.968 21.978 22.037 1.00 18.99 50 GLU E C 1
ATOM 7086 O O . GLU E 1 50 ? 16.052 21.802 23.255 1.00 18.11 50 GLU E O 1
ATOM 7088 N N . TRP E 1 51 ? 17.006 22.298 21.269 1.00 26.66 51 TRP E N 1
ATOM 7089 C CA . TRP E 1 51 ? 18.328 22.563 21.820 1.00 19.90 51 TRP E CA 1
ATOM 7090 C C . TRP E 1 51 ? 18.457 24.035 22.192 1.00 17.64 51 TRP E C 1
ATOM 7091 O O . TRP E 1 51 ? 17.944 24.914 21.492 1.00 18.12 51 TRP E O 1
ATOM 7102 N N . PHE E 1 52 ? 19.149 24.294 23.298 1.00 16.62 52 PHE E N 1
ATOM 7103 C CA . PHE E 1 52 ? 19.470 25.649 23.718 1.00 16.02 52 PHE E CA 1
ATOM 7104 C C . PHE E 1 52 ? 20.919 25.686 24.179 1.00 15.44 52 PHE E C 1
ATOM 7105 O O . PHE E 1 52 ? 21.507 24.658 24.523 1.00 15.28 52 PHE E O 1
ATOM 7113 N N . GLU E 1 53 ? 21.494 26.885 24.185 1.00 15.21 53 GLU E N 1
ATOM 7114 C CA . GLU E 1 53 ? 22.791 27.133 24.804 1.00 14.65 53 GLU E CA 1
ATOM 7115 C C . GLU E 1 53 ? 22.555 27.915 26.090 1.00 13.79 53 GLU E C 1
ATOM 7116 O O . GLU E 1 53 ? 21.942 28.987 26.063 1.00 13.80 53 GLU E O 1
ATOM 7122 N N . PHE E 1 54 ? 23.026 27.372 27.207 1.00 13.14 54 PHE E N 1
ATOM 7123 C CA . PHE E 1 54 ? 22.861 27.989 28.515 1.00 12.40 54 PHE E CA 1
ATOM 7124 C C . PHE E 1 54 ? 24.175 28.621 28.952 1.00 12.08 54 PHE E C 1
ATOM 7125 O O . PHE E 1 54 ? 25.242 28.017 28.812 1.00 12.16 54 PHE E O 1
ATOM 7133 N N . ILE E 1 55 ? 24.094 29.841 29.475 1.00 11.82 55 ILE E N 1
ATOM 7134 C CA . ILE E 1 55 ? 25.267 30.590 29.907 1.00 11.64 55 ILE E CA 1
ATOM 7135 C C . ILE E 1 55 ? 25.128 30.903 31.391 1.00 11.00 55 ILE E C 1
ATOM 7136 O O . ILE E 1 55 ? 24.070 31.360 31.842 1.00 10.86 55 ILE E O 1
ATOM 7141 N N . LEU E 1 56 ? 26.194 30.668 32.138 1.00 10.72 56 LEU E N 1
ATOM 7142 C CA . LEU E 1 56 ? 26.257 30.976 33.555 1.00 10.23 56 LEU E CA 1
ATOM 7143 C C . LEU E 1 56 ? 26.990 32.288 33.778 1.00 10.34 56 LEU E C 1
ATOM 7144 O O . LEU E 1 56 ? 27.765 32.730 32.924 1.00 11.67 56 LEU E O 1
ATOM 7149 N N . PRO E 1 57 ? 26.768 32.945 34.918 1.00 10.06 57 PRO E N 1
ATOM 7150 C CA . PRO E 1 57 ? 27.554 34.144 35.230 1.00 10.24 57 PRO E CA 1
ATOM 7151 C C . PRO E 1 57 ? 29.037 33.810 35.301 1.00 10.36 57 PRO E C 1
ATOM 7152 O O . PRO E 1 57 ? 29.430 32.687 35.618 1.00 12.55 57 PRO E O 1
ATOM 7156 N N . GLU E 1 58 ? 29.867 34.796 34.987 1.00 10.79 58 GLU E N 1
ATOM 7157 C CA . GLU E 1 58 ? 31.308 34.579 34.987 1.00 19.52 58 GLU E CA 1
ATOM 7158 C C . GLU E 1 58 ? 31.871 34.613 36.411 1.00 17.22 58 GLU E C 1
ATOM 7159 O O . GLU E 1 58 ? 31.369 35.330 37.282 1.00 10.71 58 GLU E O 1
ATOM 7165 N N . GLY E 1 59 ? 32.911 33.821 36.632 1.00 12.70 59 GLY E N 1
ATOM 7166 C CA . GLY E 1 59 ? 33.524 33.659 37.938 1.00 19.62 59 GLY E CA 1
ATOM 7167 C C . GLY E 1 59 ? 34.177 32.299 38.027 1.00 13.40 59 GLY E C 1
ATOM 7168 O O . GLY E 1 59 ? 34.012 31.443 37.155 1.00 10.68 59 GLY E O 1
ATOM 7169 N N . ASN E 1 60 ? 34.908 32.095 39.120 1.00 19.63 60 ASN E N 1
ATOM 7170 C CA . ASN E 1 60 ? 35.477 30.786 39.422 1.00 17.74 60 ASN E CA 1
ATOM 7171 C C . ASN E 1 60 ? 34.687 30.201 40.592 1.00 17.65 60 ASN E C 1
ATOM 7172 O O . ASN E 1 60 ? 34.898 30.572 41.752 1.00 19.58 60 ASN E O 1
ATOM 7177 N N . PHE E 1 61 ? 33.764 29.304 40.273 1.00 11.04 61 PHE E N 1
ATOM 7178 C CA . PHE E 1 61 ? 32.874 28.687 41.245 1.00 10.76 61 PHE E CA 1
ATOM 7179 C C . PHE E 1 61 ? 33.338 27.274 41.582 1.00 16.52 61 PHE E C 1
ATOM 7180 O O . PHE E 1 61 ? 34.050 26.624 40.810 1.00 10.37 61 PHE E O 1
ATOM 7188 N N . SER E 1 62 ? 32.906 26.800 42.748 1.00 13.14 62 SER E N 1
ATOM 7189 C CA . SER E 1 62 ? 33.113 25.413 43.124 1.00 11.75 62 SER E CA 1
ATOM 7190 C C . SER E 1 62 ? 32.167 24.522 42.325 1.00 10.24 62 SER E C 1
ATOM 7191 O O . SER E 1 62 ? 31.327 24.993 41.553 1.00 14.14 62 SER E O 1
ATOM 7194 N N . ALA E 1 63 ? 32.305 23.208 42.513 1.00 14.76 63 ALA E N 1
ATOM 7195 C CA . ALA E 1 63 ? 31.445 22.272 41.796 1.00 16.40 63 ALA E CA 1
ATOM 7196 C C . ALA E 1 63 ? 29.993 22.409 42.237 1.00 8.12 63 ALA E C 1
ATOM 7197 O O . ALA E 1 63 ? 29.079 22.323 41.411 1.00 8.17 63 ALA E O 1
ATOM 7199 N N . THR E 1 64 ? 29.761 22.627 43.534 1.00 7.95 64 THR E N 1
ATOM 7200 C CA . THR E 1 64 ? 28.393 22.773 44.021 1.00 13.88 64 THR E CA 1
ATOM 7201 C C . THR E 1 64 ? 27.758 24.050 43.486 1.00 21.71 64 THR E C 1
ATOM 7202 O O . THR E 1 64 ? 26.619 24.038 43.004 1.00 7.89 64 THR E O 1
ATOM 7206 N N . MET E 1 65 ? 28.479 25.167 43.576 1.00 11.23 65 MET E N 1
ATOM 7207 C CA . MET E 1 65 ? 27.959 26.424 43.055 1.00 9.88 65 MET E CA 1
ATOM 7208 C C . MET E 1 65 ? 27.775 26.351 41.547 1.00 12.35 65 MET E C 1
ATOM 7209 O O . MET E 1 65 ? 26.832 26.932 40.997 1.00 12.50 65 MET E O 1
ATOM 7214 N N . THR E 1 66 ? 28.667 25.642 40.858 1.00 8.25 66 THR E N 1
ATOM 7215 C CA . THR E 1 66 ? 28.495 25.465 39.423 1.00 8.48 66 THR E CA 1
ATOM 7216 C C . THR E 1 66 ? 27.262 24.624 39.126 1.00 8.47 66 THR E C 1
ATOM 7217 O O . THR E 1 66 ? 26.528 24.905 38.174 1.00 15.10 66 THR E O 1
ATOM 7221 N N . ILE E 1 67 ? 27.014 23.590 39.933 1.00 36.52 67 ILE E N 1
ATOM 7222 C CA . ILE E 1 67 ? 25.813 22.779 39.756 1.00 8.40 67 ILE E CA 1
ATOM 7223 C C . ILE E 1 67 ? 24.566 23.611 40.022 1.00 8.40 67 ILE E C 1
ATOM 7224 O O . ILE E 1 67 ? 23.547 23.464 39.337 1.00 30.78 67 ILE E O 1
ATOM 7229 N N . ASP E 1 68 ? 24.621 24.493 41.022 1.00 12.34 68 ASP E N 1
ATOM 7230 C CA . ASP E 1 68 ? 23.483 25.365 41.298 1.00 8.29 68 ASP E CA 1
ATOM 7231 C C . ASP E 1 68 ? 23.189 26.275 40.112 1.00 8.49 68 ASP E C 1
ATOM 7232 O O . ASP E 1 68 ? 22.029 26.444 39.721 1.00 8.77 68 ASP E O 1
ATOM 7237 N N . LEU E 1 69 ? 24.228 26.872 39.528 1.00 8.64 69 LEU E N 1
ATOM 7238 C CA . LEU E 1 69 ? 24.017 27.790 38.416 1.00 8.75 69 LEU E CA 1
ATOM 7239 C C . LEU E 1 69 ? 23.646 27.055 37.136 1.00 9.04 69 LEU E C 1
ATOM 7240 O O . LEU E 1 69 ? 22.921 27.604 36.301 1.00 9.33 69 LEU E O 1
ATOM 7245 N N . MET E 1 70 ? 24.137 25.827 36.954 1.00 17.34 70 MET E N 1
ATOM 7246 C CA . MET E 1 70 ? 23.737 25.048 35.787 1.00 9.44 70 MET E CA 1
ATOM 7247 C C . MET E 1 70 ? 22.276 24.641 35.886 1.00 9.60 70 MET E C 1
ATOM 7248 O O . MET E 1 70 ? 21.561 24.615 34.878 1.00 10.04 70 MET E O 1
ATOM 7253 N N . ASN E 1 71 ? 21.815 24.318 37.094 1.00 9.36 71 ASN E N 1
ATOM 7254 C CA . ASN E 1 71 ? 20.411 23.978 37.277 1.00 9.61 71 ASN E CA 1
ATOM 7255 C C . ASN E 1 71 ? 19.527 25.210 37.156 1.00 9.77 71 ASN E C 1
ATOM 7256 O O . ASN E 1 71 ? 18.428 25.142 36.594 1.00 10.21 71 ASN E O 1
ATOM 7261 N N . ASN E 1 72 ? 19.985 26.344 37.686 1.00 9.49 72 ASN E N 1
ATOM 7262 C CA . ASN E 1 72 ? 19.200 27.568 37.588 1.00 9.68 72 ASN E CA 1
ATOM 7263 C C . ASN E 1 72 ? 19.057 28.023 36.143 1.00 10.05 72 ASN E C 1
ATOM 7264 O O . ASN E 1 72 ? 18.040 28.627 35.785 1.00 10.41 72 ASN E O 1
ATOM 7269 N N . ALA E 1 73 ? 20.056 27.740 35.302 1.00 10.05 73 ALA E N 1
ATOM 7270 C CA . ALA E 1 73 ? 19.955 28.092 33.891 1.00 10.51 73 ALA E CA 1
ATOM 7271 C C . ALA E 1 73 ? 18.915 27.241 33.182 1.00 11.01 73 ALA E C 1
ATOM 7272 O O . ALA E 1 73 ? 18.259 27.717 32.249 1.00 11.50 73 ALA E O 1
ATOM 7274 N N . ILE E 1 74 ? 18.756 25.986 33.604 1.00 10.98 74 ILE E N 1
ATOM 7275 C CA . ILE E 1 74 ? 17.741 25.123 33.010 1.00 11.56 74 ILE E CA 1
ATOM 7276 C C . ILE E 1 74 ? 16.348 25.608 33.386 1.00 11.82 74 ILE E C 1
ATOM 7277 O O . ILE E 1 74 ? 15.420 25.576 32.568 1.00 12.47 74 ILE E O 1
ATOM 7282 N N . ILE E 1 75 ? 16.179 26.073 34.625 1.00 11.43 75 ILE E N 1
ATOM 7283 C CA . ILE E 1 75 ? 14.856 26.479 35.087 1.00 11.77 75 ILE E CA 1
ATOM 7284 C C . ILE E 1 75 ? 14.462 27.818 34.479 1.00 12.02 75 ILE E C 1
ATOM 7285 O O . ILE E 1 75 ? 13.298 28.032 34.118 1.00 12.62 75 ILE E O 1
ATOM 7290 N N . ASP E 1 76 ? 15.416 28.744 34.358 1.00 11.65 76 ASP E N 1
ATOM 7291 C CA . ASP E 1 76 ? 15.104 30.023 33.727 1.00 11.93 76 ASP E CA 1
ATOM 7292 C C . ASP E 1 76 ? 14.594 29.829 32.306 1.00 12.59 76 ASP E C 1
ATOM 7293 O O . ASP E 1 76 ? 13.748 30.599 31.837 1.00 13.10 76 ASP E O 1
ATOM 7298 N N . ASN E 1 77 ? 15.089 28.806 31.609 1.00 12.70 77 ASN E N 1
ATOM 7299 C CA . ASN E 1 77 ? 14.577 28.501 30.278 1.00 17.90 77 ASN E CA 1
ATOM 7300 C C . ASN E 1 77 ? 13.168 27.921 30.350 1.00 18.19 77 ASN E C 1
ATOM 7301 O O . ASN E 1 77 ? 12.336 28.186 29.474 1.00 20.56 77 ASN E O 1
ATOM 7306 N N . TYR E 1 78 ? 12.887 27.118 31.379 1.00 13.83 78 TYR E N 1
ATOM 7307 C CA . TYR E 1 78 ? 11.544 26.573 31.542 1.00 14.49 78 TYR E CA 1
ATOM 7308 C C . TYR E 1 78 ? 10.542 27.675 31.861 1.00 14.77 78 TYR E C 1
ATOM 7309 O O . TYR E 1 78 ? 9.396 27.636 31.396 1.00 15.60 78 TYR E O 1
ATOM 7318 N N . LEU E 1 79 ? 10.957 28.669 32.649 1.00 14.19 79 LEU E N 1
ATOM 7319 C CA . LEU E 1 79 ? 10.072 29.777 32.979 1.00 14.49 79 LEU E CA 1
ATOM 7320 C C . LEU E 1 79 ? 9.805 30.674 31.780 1.00 14.99 79 LEU E C 1
ATOM 7321 O O . LEU E 1 79 ? 8.796 31.386 31.766 1.00 15.55 79 LEU E O 1
ATOM 7326 N N . GLU E 1 80 ? 10.676 30.643 30.773 1.00 14.89 80 GLU E N 1
ATOM 7327 C CA . GLU E 1 80 ? 10.552 31.520 29.617 1.00 15.38 80 GLU E CA 1
ATOM 7328 C C . GLU E 1 80 ? 9.727 30.896 28.500 1.00 17.17 80 GLU E C 1
ATOM 7329 O O . GLU E 1 80 ? 8.940 31.595 27.852 1.00 26.99 80 GLU E O 1
ATOM 7335 N N . ILE E 1 81 ? 9.882 29.593 28.261 1.00 16.46 81 ILE E N 1
ATOM 7336 C CA . ILE E 1 81 ? 9.256 28.954 27.109 1.00 17.44 81 ILE E CA 1
ATOM 7337 C C . ILE E 1 81 ? 8.316 27.837 27.542 1.00 17.93 81 ILE E C 1
ATOM 7338 O O . ILE E 1 81 ? 7.125 27.844 27.206 1.00 18.85 81 ILE E O 1
ATOM 7343 N N . GLY E 1 82 ? 8.847 26.860 28.276 1.00 17.39 82 GLY E N 1
ATOM 7344 C CA . GLY E 1 82 ? 8.085 25.651 28.536 1.00 17.95 82 GLY E CA 1
ATOM 7345 C C . GLY E 1 82 ? 6.876 25.885 29.420 1.00 18.29 82 GLY E C 1
ATOM 7346 O O . GLY E 1 82 ? 5.809 25.307 29.193 1.00 19.26 82 GLY E O 1
ATOM 7347 N N . ARG E 1 83 ? 7.023 26.732 30.439 1.00 17.60 83 ARG E N 1
ATOM 7348 C CA . ARG E 1 83 ? 5.941 26.915 31.401 1.00 17.95 83 ARG E CA 1
ATOM 7349 C C . ARG E 1 83 ? 4.681 27.444 30.728 1.00 19.06 83 ARG E C 1
ATOM 7350 O O . ARG E 1 83 ? 3.563 27.087 31.117 1.00 19.85 83 ARG E O 1
ATOM 7358 N N . GLN E 1 84 ? 4.836 28.296 29.722 1.00 19.22 84 GLN E N 1
ATOM 7359 C CA . GLN E 1 84 ? 3.700 28.869 29.017 1.00 20.30 84 GLN E CA 1
ATOM 7360 C C . GLN E 1 84 ? 3.219 27.995 27.866 1.00 21.34 84 GLN E C 1
ATOM 7361 O O . GLN E 1 84 ? 2.300 28.397 27.144 1.00 31.24 84 GLN E O 1
ATOM 7367 N N . ASN E 1 85 ? 3.809 26.811 27.679 1.00 21.18 85 ASN E N 1
ATOM 7368 C CA . ASN E 1 85 ? 3.422 25.913 26.597 1.00 22.24 85 ASN E CA 1
ATOM 7369 C C . ASN E 1 85 ? 2.962 24.553 27.109 1.00 22.68 85 ASN E C 1
ATOM 7370 O O . ASN E 1 85 ? 2.987 23.571 26.360 1.00 23.33 85 ASN E O 1
ATOM 7375 N N . GLY E 1 86 ? 2.543 24.474 28.369 1.00 25.81 86 GLY E N 1
ATOM 7376 C CA . GLY E 1 86 ? 1.936 23.273 28.897 1.00 23.01 86 GLY E CA 1
ATOM 7377 C C . GLY E 1 86 ? 2.889 22.285 29.528 1.00 22.17 86 GLY E C 1
ATOM 7378 O O . GLY E 1 86 ? 2.433 21.257 30.045 1.00 22.64 86 GLY E O 1
ATOM 7379 N N . VAL E 1 87 ? 4.193 22.561 29.508 1.00 21.43 87 VAL E N 1
ATOM 7380 C CA . VAL E 1 87 ? 5.167 21.651 30.097 1.00 20.23 87 VAL E CA 1
ATOM 7381 C C . VAL E 1 87 ? 5.084 21.734 31.615 1.00 19.62 87 VAL E C 1
ATOM 7382 O O . VAL E 1 87 ? 5.056 22.827 32.195 1.00 19.13 87 VAL E O 1
ATOM 7386 N N . LEU E 1 88 ? 5.056 20.578 32.265 1.00 19.71 88 LEU E N 1
ATOM 7387 C CA . LEU E 1 88 ? 4.971 20.515 33.713 1.00 19.26 88 LEU E CA 1
ATOM 7388 C C . LEU E 1 88 ? 6.357 20.609 34.344 1.00 17.94 88 LEU E C 1
ATOM 7389 O O . LEU E 1 88 ? 7.385 20.435 33.685 1.00 19.04 88 LEU E O 1
ATOM 7394 N N . GLU E 1 89 ? 6.371 20.889 35.649 1.00 20.16 89 GLU E N 1
ATOM 7395 C CA . GLU E 1 89 ? 7.606 20.816 36.420 1.00 17.00 89 GLU E CA 1
ATOM 7396 C C . GLU E 1 89 ? 8.098 19.386 36.585 1.00 16.32 89 GLU E C 1
ATOM 7397 O O . GLU E 1 89 ? 9.245 19.184 36.996 1.00 15.48 89 GLU E O 1
ATOM 7403 N N . SER E 1 90 ? 7.259 18.399 36.278 1.00 21.09 90 SER E N 1
ATOM 7404 C CA . SER E 1 90 ? 7.660 17.002 36.218 1.00 17.45 90 SER E CA 1
ATOM 7405 C C . SER E 1 90 ? 8.183 16.610 34.843 1.00 17.64 90 SER E C 1
ATOM 7406 O O . SER E 1 90 ? 8.375 15.418 34.581 1.00 18.03 90 SER E O 1
ATOM 7409 N N . ASP E 1 91 ? 8.409 17.585 33.956 1.00 17.48 91 ASP E N 1
ATOM 7410 C CA . ASP E 1 91 ? 8.937 17.318 32.623 1.00 17.74 91 ASP E CA 1
ATOM 7411 C C . ASP E 1 91 ? 10.176 18.154 32.323 1.00 16.79 91 ASP E C 1
ATOM 7412 O O . ASP E 1 91 ? 10.534 18.311 31.152 1.00 17.05 91 ASP E O 1
ATOM 7417 N N . ILE E 1 92 ? 10.838 18.690 33.355 1.00 15.80 92 ILE E N 1
ATOM 7418 C CA . ILE E 1 92 ? 12.008 19.545 33.140 1.00 14.97 92 ILE E CA 1
ATOM 7419 C C . ILE E 1 92 ? 13.016 18.839 32.241 1.00 15.01 92 ILE E C 1
ATOM 7420 O O . ILE E 1 92 ? 13.348 19.313 31.148 1.00 19.20 92 ILE E O 1
ATOM 7425 N N . GLY E 1 93 ? 13.532 17.701 32.699 1.00 14.88 93 GLY E N 1
ATOM 7426 C CA . GLY E 1 93 ? 14.260 16.794 31.842 1.00 15.19 93 GLY E CA 1
ATOM 7427 C C . GLY E 1 93 ? 15.767 16.876 31.932 1.00 14.44 93 GLY E C 1
ATOM 7428 O O . GLY E 1 93 ? 16.446 15.979 31.421 1.00 14.70 93 GLY E O 1
ATOM 7429 N N . VAL E 1 94 ? 16.315 17.926 32.538 1.00 13.63 94 VAL E N 1
ATOM 7430 C CA . VAL E 1 94 ? 17.757 18.042 32.733 1.00 12.98 94 VAL E CA 1
ATOM 7431 C C . VAL E 1 94 ? 17.995 18.550 34.146 1.00 12.17 94 VAL E C 1
ATOM 7432 O O . VAL E 1 94 ? 17.504 19.623 34.511 1.00 11.96 94 VAL E O 1
ATOM 7436 N N . LYS E 1 95 ? 18.730 17.781 34.942 1.00 11.81 95 LYS E N 1
ATOM 7437 C CA . LYS E 1 95 ? 19.068 18.180 36.298 1.00 11.14 95 LYS E CA 1
ATOM 7438 C C . LYS E 1 95 ? 20.466 17.681 36.628 1.00 10.74 95 LYS E C 1
ATOM 7439 O O . LYS E 1 95 ? 20.852 16.582 36.225 1.00 13.94 95 LYS E O 1
ATOM 7445 N N . PHE E 1 96 ? 21.216 18.495 37.361 1.00 10.16 96 PHE E N 1
ATOM 7446 C CA . PHE E 1 96 ? 22.566 18.165 37.792 1.00 9.81 96 PHE E CA 1
ATOM 7447 C C . PHE E 1 96 ? 22.540 17.932 39.295 1.00 9.46 96 PHE E C 1
ATOM 7448 O O . PHE E 1 96 ? 22.136 18.815 40.057 1.00 10.45 96 PHE E O 1
ATOM 7456 N N . ASP E 1 97 ? 22.953 16.740 39.715 1.00 9.51 97 ASP E N 1
ATOM 7457 C CA . ASP E 1 97 ? 22.823 16.304 41.097 1.00 9.32 97 ASP E CA 1
ATOM 7458 C C . ASP E 1 97 ? 24.174 15.790 41.579 1.00 9.09 97 ASP E C 1
ATOM 7459 O O . ASP E 1 97 ? 25.171 15.827 40.855 1.00 9.10 97 ASP E O 1
ATOM 7464 N N . THR E 1 98 ? 24.203 15.326 42.829 1.00 8.97 98 THR E N 1
ATOM 7465 C CA . THR E 1 98 ? 25.394 14.725 43.409 1.00 11.41 98 THR E CA 1
ATOM 7466 C C . THR E 1 98 ? 25.094 13.412 44.117 1.00 9.07 98 THR E C 1
ATOM 7467 O O . THR E 1 98 ? 26.023 12.772 44.620 1.00 9.03 98 THR E O 1
ATOM 7471 N N . ARG E 1 99 ? 23.834 12.994 44.167 1.00 10.53 99 ARG E N 1
ATOM 7472 C CA . ARG E 1 99 ? 23.446 11.825 44.932 1.00 9.67 99 ARG E CA 1
ATOM 7473 C C . ARG E 1 99 ? 23.646 10.554 44.117 1.00 10.09 99 ARG E C 1
ATOM 7474 O O . ARG E 1 99 ? 23.666 10.568 42.882 1.00 11.75 99 ARG E O 1
ATOM 7482 N N . ASN E 1 100 ? 23.800 9.443 44.836 1.00 19.94 100 ASN E N 1
ATOM 7483 C CA . ASN E 1 100 ? 23.799 8.104 44.253 1.00 10.84 100 ASN E CA 1
ATOM 7484 C C . ASN E 1 100 ? 22.396 7.550 44.466 1.00 11.37 100 ASN E C 1
ATOM 7485 O O . ASN E 1 100 ? 22.107 6.921 45.483 1.00 14.43 100 ASN E O 1
ATOM 7490 N N . PHE E 1 101 ? 21.508 7.814 43.511 1.00 11.69 101 PHE E N 1
ATOM 7491 C CA . PHE E 1 101 ? 20.179 7.231 43.562 1.00 12.36 101 PHE E CA 1
ATOM 7492 C C . PHE E 1 101 ? 20.293 5.710 43.696 1.00 14.93 101 PHE E C 1
ATOM 7493 O O . PHE E 1 101 ? 21.360 5.117 43.524 1.00 19.50 101 PHE E O 1
ATOM 7501 N N . ARG E 1 102 ? 19.177 5.085 44.056 1.00 13.58 102 ARG E N 1
ATOM 7502 C CA . ARG E 1 102 ? 19.077 3.635 44.253 1.00 25.20 102 ARG E CA 1
ATOM 7503 C C . ARG E 1 102 ? 20.004 3.107 45.350 1.00 13.96 102 ARG E C 1
ATOM 7504 O O . ARG E 1 102 ? 20.309 1.907 45.386 1.00 15.47 102 ARG E O 1
ATOM 7512 N N . LEU E 1 103 ? 20.441 3.964 46.273 1.00 13.26 103 LEU E N 1
ATOM 7513 C CA . LEU E 1 103 ? 21.229 3.477 47.400 1.00 13.07 103 LEU E CA 1
ATOM 7514 C C . LEU E 1 103 ? 20.387 2.596 48.315 1.00 13.73 103 LEU E C 1
ATOM 7515 O O . LEU E 1 103 ? 20.803 1.491 48.685 1.00 29.94 103 LEU E O 1
ATOM 7520 N N . GLY E 1 104 ? 19.200 3.068 48.691 1.00 14.00 104 GLY E N 1
ATOM 7521 C CA . GLY E 1 104 ? 18.328 2.312 49.570 1.00 14.74 104 GLY E CA 1
ATOM 7522 C C . GLY E 1 104 ? 17.427 1.335 48.839 1.00 15.69 104 GLY E C 1
ATOM 7523 O O . GLY E 1 104 ? 16.332 1.011 49.309 1.00 16.44 104 GLY E O 1
ATOM 7524 N N . TRP E 1 105 ? 17.887 0.846 47.693 1.00 15.78 105 TRP E N 1
ATOM 7525 C CA . TRP E 1 105 ? 17.094 -0.045 46.859 1.00 16.76 105 TRP E CA 1
ATOM 7526 C C . TRP E 1 105 ? 17.086 -1.462 47.421 1.00 17.52 105 TRP E C 1
ATOM 7527 O O . TRP E 1 105 ? 18.109 -1.968 47.891 1.00 17.22 105 TRP E O 1
ATOM 7538 N N . ASP E 1 106 ? 15.917 -2.099 47.373 1.00 18.57 106 ASP E N 1
ATOM 7539 C CA . ASP E 1 106 ? 15.752 -3.458 47.868 1.00 19.46 106 ASP E CA 1
ATOM 7540 C C . ASP E 1 106 ? 15.561 -4.413 46.702 1.00 20.35 106 ASP E C 1
ATOM 7541 O O . ASP E 1 106 ? 14.680 -4.182 45.862 1.00 20.90 106 ASP E O 1
ATOM 7546 N N . PRO E 1 107 ? 16.346 -5.494 46.614 1.00 20.62 107 PRO E N 1
ATOM 7547 C CA . PRO E 1 107 ? 16.255 -6.362 45.427 1.00 21.52 107 PRO E CA 1
ATOM 7548 C C . PRO E 1 107 ? 14.943 -7.120 45.316 1.00 22.92 107 PRO E C 1
ATOM 7549 O O . PRO E 1 107 ? 14.633 -7.621 44.228 1.00 23.76 107 PRO E O 1
ATOM 7553 N N . GLU E 1 108 ? 14.161 -7.214 46.391 1.00 23.30 108 GLU E N 1
ATOM 7554 C CA . GLU E 1 108 ? 12.909 -7.960 46.354 1.00 24.76 108 GLU E CA 1
ATOM 7555 C C . GLU E 1 108 ? 11.723 -7.061 46.024 1.00 25.04 108 GLU E C 1
ATOM 7556 O O . GLU E 1 108 ? 10.943 -7.367 45.117 1.00 29.25 108 GLU E O 1
ATOM 7562 N N . THR E 1 109 ? 11.571 -5.951 46.750 1.00 24.21 109 THR E N 1
ATOM 7563 C CA . THR E 1 109 ? 10.521 -4.990 46.439 1.00 24.39 109 THR E CA 1
ATOM 7564 C C . THR E 1 109 ? 10.877 -4.104 45.251 1.00 23.68 109 THR E C 1
ATOM 7565 O O . THR E 1 109 ? 9.973 -3.557 44.611 1.00 24.13 109 THR E O 1
ATOM 7569 N N . LYS E 1 110 ? 12.169 -3.946 44.957 1.00 22.64 110 LYS E N 1
ATOM 7570 C CA . LYS E 1 110 ? 12.643 -3.143 43.829 1.00 21.98 110 LYS E CA 1
ATOM 7571 C C . LYS E 1 110 ? 12.246 -1.674 43.966 1.00 21.25 110 LYS E C 1
ATOM 7572 O O . LYS E 1 110 ? 12.025 -0.981 42.970 1.00 21.19 110 LYS E O 1
ATOM 7578 N N . LEU E 1 111 ? 12.174 -1.184 45.202 1.00 20.76 111 LEU E N 1
ATOM 7579 C CA . LEU E 1 111 ? 11.847 0.206 45.478 1.00 20.10 111 LEU E CA 1
ATOM 7580 C C . LEU E 1 111 ? 12.814 0.758 46.517 1.00 18.97 111 LEU E C 1
ATOM 7581 O O . LEU E 1 111 ? 13.487 0.010 47.228 1.00 18.87 111 LEU E O 1
ATOM 7586 N N . ILE E 1 112 ? 12.873 2.087 46.599 1.00 18.18 112 ILE E N 1
ATOM 7587 C CA . ILE E 1 112 ? 13.708 2.775 47.584 1.00 17.19 112 ILE E CA 1
ATOM 7588 C C . ILE E 1 112 ? 12.928 2.784 48.894 1.00 17.66 112 ILE E C 1
ATOM 7589 O O . ILE E 1 112 ? 11.991 3.563 49.068 1.00 17.92 112 ILE E O 1
ATOM 7594 N N . MET E 1 113 ? 13.321 1.928 49.824 1.00 17.83 113 MET E N 1
ATOM 7595 C CA . MET E 1 113 ? 12.488 1.653 50.988 1.00 21.77 113 MET E CA 1
ATOM 7596 C C . MET E 1 113 ? 12.404 2.834 51.950 1.00 19.82 113 MET E C 1
ATOM 7597 O O . MET E 1 113 ? 11.342 3.056 52.548 1.00 25.33 113 MET E O 1
ATOM 7602 N N . PRO E 1 114 ? 13.473 3.610 52.141 1.00 17.04 114 PRO E N 1
ATOM 7603 C CA . PRO E 1 114 ? 13.354 4.790 53.014 1.00 16.71 114 PRO E CA 1
ATOM 7604 C C . PRO E 1 114 ? 12.302 5.787 52.550 1.00 16.95 114 PRO E C 1
ATOM 7605 O O . PRO E 1 114 ? 11.894 6.647 53.341 1.00 17.01 114 PRO E O 1
ATOM 7609 N N . GLY E 1 115 ? 11.844 5.702 51.300 1.00 17.15 115 GLY E N 1
ATOM 7610 C CA . GLY E 1 115 ? 10.922 6.673 50.752 1.00 17.36 115 GLY E CA 1
ATOM 7611 C C . GLY E 1 115 ? 11.569 7.929 50.217 1.00 16.34 115 GLY E C 1
ATOM 7612 O O . GLY E 1 115 ? 10.891 8.719 49.546 1.00 16.47 115 GLY E O 1
ATOM 7613 N N . VAL E 1 116 ? 12.854 8.142 50.489 1.00 15.41 116 VAL E N 1
ATOM 7614 C CA . VAL E 1 116 ? 13.597 9.294 50.001 1.00 14.49 116 VAL E CA 1
ATOM 7615 C C . VAL E 1 116 ? 14.978 8.813 49.584 1.00 13.81 116 VAL E C 1
ATOM 7616 O O . VAL E 1 116 ? 15.542 7.895 50.186 1.00 13.86 116 VAL E O 1
ATOM 7620 N N . TYR E 1 117 ? 15.522 9.431 48.541 1.00 13.25 117 TYR E N 1
ATOM 7621 C CA . TYR E 1 117 ? 16.877 9.109 48.125 1.00 12.66 117 TYR E CA 1
ATOM 7622 C C . TYR E 1 117 ? 17.871 9.582 49.181 1.00 12.05 117 TYR E C 1
ATOM 7623 O O . TYR E 1 117 ? 17.653 10.582 49.871 1.00 11.88 117 TYR E O 1
ATOM 7632 N N . THR E 1 118 ? 18.962 8.835 49.320 1.00 11.82 118 THR E N 1
ATOM 7633 C CA . THR E 1 118 ? 19.971 9.164 50.318 1.00 11.36 118 THR E CA 1
ATOM 7634 C C . THR E 1 118 ? 20.576 10.531 50.026 1.00 10.72 118 THR E C 1
ATOM 7635 O O . THR E 1 118 ? 21.116 10.761 48.939 1.00 10.43 118 THR E O 1
ATOM 7639 N N . TYR E 1 119 ? 20.486 11.435 51.002 1.00 10.60 119 TYR E N 1
ATOM 7640 C CA . TYR E 1 119 ? 20.912 12.824 50.822 1.00 10.12 119 TYR E CA 1
ATOM 7641 C C . TYR E 1 119 ? 22.386 12.988 51.203 1.00 9.68 119 TYR E C 1
ATOM 7642 O O . TYR E 1 119 ? 22.751 13.696 52.140 1.00 13.03 119 TYR E O 1
ATOM 7651 N N . GLU E 1 120 ? 23.236 12.304 50.442 1.00 9.53 120 GLU E N 1
ATOM 7652 C CA . GLU E 1 120 ? 24.682 12.355 50.604 1.00 9.22 120 GLU E CA 1
ATOM 7653 C C . GLU E 1 120 ? 25.308 12.613 49.241 1.00 9.93 120 GLU E C 1
ATOM 7654 O O . GLU E 1 120 ? 24.865 12.057 48.232 1.00 11.81 120 GLU E O 1
ATOM 7660 N N . ALA E 1 121 ? 26.339 13.452 49.210 1.00 8.67 121 ALA E N 1
ATOM 7661 C CA . ALA E 1 121 ? 27.008 13.800 47.962 1.00 8.51 121 ALA E CA 1
ATOM 7662 C C . ALA E 1 121 ? 28.103 12.781 47.668 1.00 8.63 121 ALA E C 1
ATOM 7663 O O . ALA E 1 121 ? 28.997 12.562 48.494 1.00 8.63 121 ALA E O 1
ATOM 7665 N N . PHE E 1 122 ? 28.032 12.163 46.491 1.00 8.82 122 PHE E N 1
ATOM 7666 C CA . PHE E 1 122 ? 29.034 11.211 46.030 1.00 9.04 122 PHE E CA 1
ATOM 7667 C C . PHE E 1 122 ? 29.849 11.745 44.863 1.00 10.08 122 PHE E C 1
ATOM 7668 O O . PHE E 1 122 ? 31.083 11.730 44.906 1.00 9.10 122 PHE E O 1
ATOM 7676 N N . HIS E 1 123 ? 29.187 12.235 43.822 1.00 9.08 123 HIS E N 1
ATOM 7677 C CA . HIS E 1 123 ? 29.848 12.738 42.625 1.00 9.20 123 HIS E CA 1
ATOM 7678 C C . HIS E 1 123 ? 28.827 13.523 41.810 1.00 9.17 123 HIS E C 1
ATOM 7679 O O . HIS E 1 123 ? 27.657 13.127 41.745 1.00 9.30 123 HIS E O 1
ATOM 7686 N N . PRO E 1 124 ? 29.206 14.647 41.205 1.00 9.73 124 PRO E N 1
ATOM 7687 C CA . PRO E 1 124 ? 28.263 15.359 40.332 1.00 9.14 124 PRO E CA 1
ATOM 7688 C C . PRO E 1 124 ? 27.688 14.439 39.262 1.00 9.63 124 PRO E C 1
ATOM 7689 O O . PRO E 1 124 ? 28.393 13.617 38.676 1.00 10.00 124 PRO E O 1
ATOM 7693 N N . ASP E 1 125 ? 26.388 14.589 39.0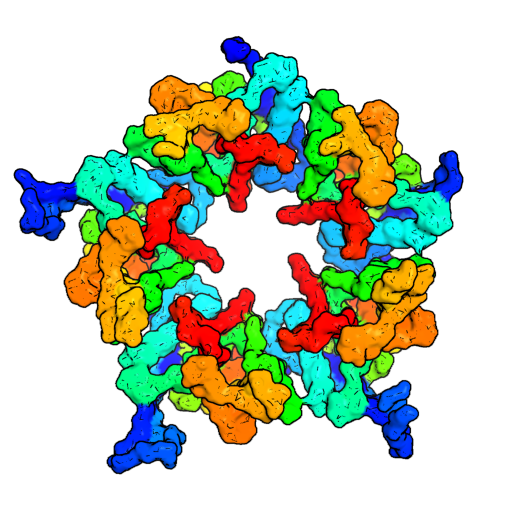09 1.00 11.47 125 ASP E N 1
ATOM 7694 C CA . ASP E 1 125 ? 25.634 13.655 38.185 1.00 10.29 125 ASP E CA 1
ATOM 7695 C C . ASP E 1 125 ? 24.729 14.429 37.238 1.00 10.51 125 ASP E C 1
ATOM 7696 O O . ASP E 1 125 ? 24.380 15.584 37.483 1.00 10.18 125 ASP E O 1
ATOM 7701 N N . ILE E 1 126 ? 24.354 13.771 36.145 1.00 11.14 126 ILE E N 1
ATOM 7702 C CA . ILE E 1 126 ? 23.431 14.316 35.158 1.00 11.52 126 ILE E CA 1
ATOM 7703 C C . ILE E 1 126 ? 22.208 13.411 35.118 1.00 12.05 126 ILE E C 1
ATOM 7704 O O . ILE E 1 126 ? 22.315 12.233 34.755 1.00 12.58 126 ILE E O 1
ATOM 7709 N N . VAL E 1 127 ? 21.051 13.958 35.479 1.00 12.01 127 VAL E N 1
ATOM 7710 C CA . VAL E 1 127 ? 19.783 13.238 35.433 1.00 12.62 127 VAL E CA 1
ATOM 7711 C C . VAL E 1 127 ? 18.991 13.746 34.238 1.00 13.20 127 VAL E C 1
ATOM 7712 O O . VAL E 1 127 ? 18.922 14.957 33.998 1.00 12.93 127 VAL E O 1
ATOM 7716 N N . LEU E 1 128 ? 18.393 12.822 33.488 1.00 14.08 128 LEU E N 1
ATOM 7717 C CA . LEU E 1 128 ? 17.714 13.154 32.246 1.00 14.80 128 LEU E CA 1
ATOM 7718 C C . LEU E 1 128 ? 16.358 12.467 32.163 1.00 15.66 128 LEU E C 1
ATOM 7719 O O . LEU E 1 128 ? 16.143 11.400 32.744 1.00 15.90 128 LEU E O 1
ATOM 7724 N N . LEU E 1 129 ? 15.445 13.100 31.430 1.00 16.18 129 LEU E N 1
ATOM 7725 C CA . LEU E 1 129 ? 14.159 12.541 31.049 1.00 17.23 129 LEU E CA 1
ATOM 7726 C C . LEU E 1 129 ? 14.147 12.224 29.560 1.00 18.21 129 LEU E C 1
ATOM 7727 O O . LEU E 1 129 ? 14.980 12.731 28.800 1.00 18.04 129 LEU E O 1
ATOM 7732 N N . PRO E 1 130 ? 13.219 11.387 29.103 1.00 19.35 130 PRO E N 1
ATOM 7733 C CA . PRO E 1 130 ? 13.205 11.016 27.683 1.00 20.43 130 PRO E CA 1
ATOM 7734 C C . PRO E 1 130 ? 13.159 12.241 26.780 1.00 20.46 130 PRO E C 1
ATOM 7735 O O . PRO E 1 130 ? 12.429 13.200 27.032 1.00 20.25 130 PRO E O 1
ATOM 7739 N N . GLY E 1 131 ? 13.963 12.203 25.720 1.00 20.81 131 GLY E N 1
ATOM 7740 C CA . GLY E 1 131 ? 14.025 13.282 24.761 1.00 20.97 131 GLY E CA 1
ATOM 7741 C C . GLY E 1 131 ? 15.000 14.385 25.102 1.00 19.78 131 GLY E C 1
ATOM 7742 O O . GLY E 1 131 ? 15.117 15.344 24.329 1.00 19.89 131 GLY E O 1
ATOM 7743 N N . CYS E 1 132 ? 15.710 14.279 26.217 1.00 18.73 132 CYS E N 1
ATOM 7744 C CA . CYS E 1 132 ? 16.598 15.331 26.680 1.00 17.64 132 CYS E CA 1
ATOM 7745 C C . CYS E 1 132 ? 18.052 14.878 26.592 1.00 17.35 132 CYS E C 1
ATOM 7746 O O . CYS E 1 132 ? 18.361 13.747 26.208 1.00 17.97 132 CYS E O 1
ATOM 7749 N N . GLY E 1 133 ? 18.946 15.789 26.955 1.00 16.49 133 GLY E N 1
ATOM 7750 C CA . GLY E 1 133 ? 20.368 15.518 26.909 1.00 16.24 133 GLY E CA 1
ATOM 7751 C C . GLY E 1 133 ? 21.150 16.794 27.108 1.00 15.50 133 GLY E C 1
ATOM 7752 O O . GLY E 1 133 ? 20.604 17.901 27.090 1.00 15.29 133 GLY E O 1
ATOM 7753 N N . VAL E 1 134 ? 22.455 16.616 27.309 1.00 15.19 134 VAL E N 1
ATOM 7754 C CA . VAL E 1 134 ? 23.390 17.721 27.471 1.00 14.62 134 VAL E CA 1
ATOM 7755 C C . VAL E 1 134 ? 24.512 17.555 26.454 1.00 15.24 134 VAL E C 1
ATOM 7756 O O . VAL E 1 134 ? 24.797 16.454 25.978 1.00 15.88 134 VAL E O 1
ATOM 7760 N N . ASP E 1 135 ? 25.151 18.675 26.124 1.00 15.12 135 ASP E N 1
ATOM 7761 C CA . ASP E 1 135 ? 26.243 18.691 25.157 1.00 15.78 135 ASP E CA 1
ATOM 7762 C C . ASP E 1 135 ? 27.365 19.558 25.702 1.00 15.20 135 ASP E C 1
ATOM 7763 O O . ASP E 1 135 ? 27.149 20.736 25.996 1.00 14.74 135 ASP E O 1
ATOM 7768 N N . PHE E 1 136 ? 28.557 18.977 25.836 1.00 15.32 136 PHE E N 1
ATOM 7769 C CA . PHE E 1 136 ? 29.715 19.678 26.374 1.00 14.92 136 PHE E CA 1
ATOM 7770 C C . PHE E 1 136 ? 30.811 19.860 25.327 1.00 17.39 136 PHE E C 1
ATOM 7771 O O . PHE E 1 136 ? 31.995 19.938 25.668 1.00 16.94 136 PHE E O 1
ATOM 7779 N N . THR E 1 137 ? 30.435 19.929 24.048 1.00 19.20 137 THR E N 1
ATOM 7780 C CA . THR E 1 137 ? 31.444 20.015 22.997 1.00 22.95 137 THR E CA 1
ATOM 7781 C C . THR E 1 137 ? 32.247 21.304 23.109 1.00 21.93 137 THR E C 1
ATOM 7782 O O . THR E 1 137 ? 33.467 21.304 22.907 1.00 37.22 137 THR E O 1
ATOM 7786 N N . GLU E 1 138 ? 31.583 22.412 23.428 1.00 17.71 138 GLU E N 1
ATOM 7787 C CA . GLU E 1 138 ? 32.265 23.691 23.582 1.00 22.32 138 GLU E CA 1
ATOM 7788 C C . GLU E 1 138 ? 32.137 24.194 25.015 1.00 16.03 138 GLU E C 1
ATOM 7789 O O . GLU E 1 138 ? 31.642 25.303 25.246 1.00 16.22 138 GLU E O 1
ATOM 7791 N N . SER E 1 139 ? 32.578 23.392 25.983 1.00 16.32 139 SER E N 1
ATOM 7792 C CA . SER E 1 139 ? 32.413 23.758 27.382 1.00 21.35 139 SER E CA 1
ATOM 7793 C C . SER E 1 139 ? 33.452 23.048 28.236 1.00 17.79 139 SER E C 1
ATOM 7794 O O . SER E 1 139 ? 33.842 21.914 27.951 1.00 24.01 139 SER E O 1
ATOM 7797 N N . ARG E 1 140 ? 33.885 23.737 29.292 1.00 18.11 140 ARG E N 1
ATOM 7798 C CA . ARG E 1 140 ? 34.837 23.201 30.257 1.00 21.77 140 ARG E CA 1
ATOM 7799 C C . ARG E 1 140 ? 34.180 22.875 31.590 1.00 13.53 140 ARG E C 1
ATOM 7800 O O . ARG E 1 140 ? 34.876 22.512 32.545 1.00 12.10 140 ARG E O 1
ATOM 7802 N N . LEU E 1 141 ? 32.855 23.002 31.680 1.00 18.29 141 LEU E N 1
ATOM 7803 C CA . LEU E 1 141 ? 32.171 22.724 32.938 1.00 19.56 141 LEU E CA 1
ATOM 7804 C C . LEU E 1 141 ? 32.146 21.233 33.247 1.00 14.27 141 LEU E C 1
ATOM 7805 O O . LEU E 1 141 ? 32.088 20.848 34.420 1.00 13.86 141 LEU E O 1
ATOM 7810 N N . SER E 1 142 ? 32.185 20.382 32.218 1.00 13.66 142 SER E N 1
ATOM 7811 C CA . SER E 1 142 ? 32.250 18.944 32.461 1.00 11.85 142 SER E CA 1
ATOM 7812 C C . SER E 1 142 ? 33.542 18.561 33.173 1.00 11.84 142 SER E C 1
ATOM 7813 O O . SER E 1 142 ? 33.547 17.641 33.999 1.00 12.22 142 SER E O 1
ATOM 7816 N N . ASN E 1 143 ? 34.645 19.248 32.866 1.00 15.14 143 ASN E N 1
ATOM 7817 C CA . ASN E 1 143 ? 35.893 19.000 33.579 1.00 12.25 143 ASN E CA 1
ATOM 7818 C C . ASN E 1 143 ? 35.790 19.400 35.042 1.00 12.53 143 ASN E C 1
ATOM 7819 O O . ASN E 1 143 ? 36.396 18.753 35.904 1.00 17.04 143 ASN E O 1
ATOM 7824 N N . LEU E 1 144 ? 35.040 20.462 35.340 1.00 17.59 144 LEU E N 1
ATOM 7825 C CA . LEU E 1 144 ? 34.807 20.837 36.729 1.00 16.73 144 LEU E CA 1
ATOM 7826 C C . LEU E 1 144 ? 33.843 19.875 37.408 1.00 18.82 144 LEU E C 1
ATOM 7827 O O . LEU E 1 144 ? 33.882 19.727 38.634 1.00 27.30 144 LEU E O 1
ATOM 7832 N N . LEU E 1 145 ? 32.981 19.215 36.637 1.00 12.11 145 LEU E N 1
ATOM 7833 C CA . LEU E 1 145 ? 32.055 18.230 37.172 1.00 9.92 145 LEU E CA 1
ATOM 7834 C C . LEU E 1 145 ? 32.643 16.828 37.202 1.00 14.05 145 LEU E C 1
ATOM 7835 O O . LEU E 1 145 ? 31.926 15.879 37.529 1.00 18.85 145 LEU E O 1
ATOM 7840 N N . GLY E 1 146 ? 33.915 16.666 36.849 1.00 17.40 146 GLY E N 1
ATOM 7841 C CA . GLY E 1 146 ? 34.536 15.354 36.908 1.00 15.53 146 GLY E CA 1
ATOM 7842 C C . GLY E 1 146 ? 33.932 14.334 35.970 1.00 11.44 146 GLY E C 1
ATOM 7843 O O . GLY E 1 146 ? 33.951 13.137 36.274 1.00 11.59 146 GLY E O 1
ATOM 7844 N N . ILE E 1 147 ? 33.397 14.776 34.834 1.00 12.06 147 ILE E N 1
ATOM 7845 C CA . ILE E 1 147 ? 32.841 13.895 33.812 1.00 12.32 147 ILE E CA 1
ATOM 7846 C C . ILE E 1 147 ? 33.576 14.199 32.515 1.00 13.06 147 ILE E C 1
ATOM 7847 O O . ILE E 1 147 ? 33.370 15.262 31.915 1.00 13.09 147 ILE E O 1
ATOM 7852 N N . ARG E 1 148 ? 34.418 13.268 32.071 1.00 13.75 148 ARG E N 1
ATOM 7853 C CA . ARG E 1 148 ? 35.265 13.474 30.907 1.00 14.60 148 ARG E CA 1
ATOM 7854 C C . ARG E 1 148 ? 35.048 12.354 29.899 1.00 15.50 148 ARG E C 1
ATOM 7855 O O . ARG E 1 148 ? 34.452 11.318 30.200 1.00 15.48 148 ARG E O 1
ATOM 7863 N N . LYS E 1 149 ? 35.536 12.583 28.682 1.00 19.40 149 LYS E N 1
ATOM 7864 C CA . LYS E 1 149 ? 35.559 11.546 27.662 1.00 24.07 149 LYS E CA 1
ATOM 7865 C C . LYS E 1 149 ? 36.770 10.645 27.866 1.00 28.96 149 LYS E C 1
ATOM 7866 O O . LYS E 1 149 ? 37.876 11.122 28.143 1.00 44.26 149 LYS E O 1
ATOM 7872 N N . ARG E 1 150 ? 36.561 9.335 27.727 1.00 19.52 150 ARG E N 1
ATOM 7873 C CA . ARG E 1 150 ? 37.654 8.397 27.957 1.00 20.47 150 ARG E CA 1
ATOM 7874 C C . ARG E 1 150 ? 38.619 8.377 26.777 1.00 27.33 150 ARG E C 1
ATOM 7875 O O . ARG E 1 150 ? 39.834 8.510 26.958 1.00 30.93 150 ARG E O 1
ATOM 7883 N N . HIS E 1 151 ? 38.094 8.213 25.559 1.00 43.74 151 HIS E N 1
ATOM 7884 C CA . HIS E 1 151 ? 38.889 8.230 24.334 1.00 46.06 151 HIS E CA 1
ATOM 7885 C C . HIS E 1 151 ? 38.510 9.464 23.519 1.00 40.96 151 HIS E C 1
ATOM 7886 O O . HIS E 1 151 ? 37.594 9.405 22.684 1.00 45.77 151 HIS E O 1
ATOM 7893 N N . PRO E 1 152 ? 39.175 10.613 23.724 1.00 32.72 152 PRO E N 1
ATOM 7894 C CA . PRO E 1 152 ? 38.863 11.825 22.951 1.00 42.15 152 PRO E CA 1
ATOM 7895 C C . PRO E 1 152 ? 39.100 11.649 21.449 1.00 39.04 152 PRO E C 1
ATOM 7896 O O . PRO E 1 152 ? 39.021 12.631 20.705 1.00 35.73 152 PRO E O 1
ATOM 7900 N N . GLU E 1 155 ? 36.285 14.701 19.687 1.00 32.41 155 GLU E N 1
ATOM 7901 C CA . GLU E 1 155 ? 35.492 15.579 18.830 1.00 42.99 155 GLU E CA 1
ATOM 7902 C C . GLU E 1 155 ? 33.994 15.395 19.091 1.00 49.57 155 GLU E C 1
ATOM 7903 O O . GLU E 1 155 ? 33.348 14.548 18.469 1.00 50.20 155 GLU E O 1
ATOM 7905 N N . GLY E 1 156 ? 33.455 16.194 20.018 1.00 34.75 156 GLY E N 1
ATOM 7906 C CA . GLY E 1 156 ? 32.048 16.132 20.385 1.00 24.90 156 GLY E CA 1
ATOM 7907 C C . GLY E 1 156 ? 31.808 15.383 21.688 1.00 32.76 156 GLY E C 1
ATOM 7908 O O . GLY E 1 156 ? 32.405 14.324 21.904 1.00 40.41 156 GLY E O 1
ATOM 7909 N N . PHE E 1 157 ? 30.936 15.898 22.561 1.00 22.76 157 PHE E N 1
ATOM 7910 C CA . PHE E 1 157 ? 30.691 15.284 23.876 1.00 18.08 157 PHE E CA 1
ATOM 7911 C C . PHE E 1 157 ? 29.240 15.488 24.319 1.00 20.87 157 PHE E C 1
ATOM 7912 O O . PHE E 1 157 ? 28.964 16.095 25.349 1.00 19.41 157 PHE E O 1
ATOM 7920 N N . LYS E 1 158 ? 28.283 14.917 23.582 1.00 25.91 158 LYS E N 1
ATOM 7921 C CA . LYS E 1 158 ? 26.865 15.026 23.920 1.00 22.90 158 LYS E CA 1
ATOM 7922 C C . LYS E 1 158 ? 26.396 13.735 24.595 1.00 21.03 158 LYS E C 1
ATOM 7923 O O . LYS E 1 158 ? 26.548 12.646 24.031 1.00 18.64 158 LYS E O 1
ATOM 7929 N N . ILE E 1 159 ? 25.796 13.865 25.782 1.00 16.84 159 ILE E N 1
ATOM 7930 C CA . ILE E 1 159 ? 25.298 12.735 26.565 1.00 26.74 159 ILE E CA 1
ATOM 7931 C C . ILE E 1 159 ? 23.775 12.822 26.586 1.00 23.26 159 ILE E C 1
ATOM 7932 O O . ILE E 1 159 ? 23.212 13.696 27.254 1.00 16.11 159 ILE E O 1
ATOM 7937 N N . MET E 1 160 ? 23.101 11.884 25.924 1.00 17.80 160 MET E N 1
ATOM 7938 C CA . MET E 1 160 ? 21.655 11.920 25.751 1.00 18.18 160 MET E CA 1
ATOM 7939 C C . MET E 1 160 ? 20.974 10.863 26.617 1.00 18.18 160 MET E C 1
ATOM 7940 O O . MET E 1 160 ? 21.618 9.995 27.213 1.00 19.54 160 MET E O 1
ATOM 7945 N N . TYR E 1 161 ? 19.641 10.946 26.666 1.00 18.47 161 TYR E N 1
ATOM 7946 C CA . TYR E 1 161 ? 18.862 10.018 27.484 1.00 18.58 161 TYR E CA 1
ATOM 7947 C C . TYR E 1 161 ? 19.039 8.579 27.018 1.00 19.57 161 TYR E C 1
ATOM 7948 O O . TYR E 1 161 ? 19.065 7.652 27.837 1.00 19.46 161 TYR E O 1
ATOM 7957 N N . GLU E 1 162 ? 19.150 8.368 25.706 1.00 20.61 162 GLU E N 1
ATOM 7958 C CA . GLU E 1 162 ? 19.308 7.016 25.187 1.00 21.71 162 GLU E CA 1
ATOM 7959 C C . GLU E 1 162 ? 20.664 6.417 25.537 1.00 21.35 162 GLU E C 1
ATOM 7960 O O . GLU E 1 162 ? 20.828 5.197 25.446 1.00 22.09 162 GLU E O 1
ATOM 7966 N N . ASP E 1 163 ? 21.634 7.239 25.936 1.00 20.33 163 ASP E N 1
ATOM 7967 C CA . ASP E 1 163 ? 22.965 6.751 26.266 1.00 20.04 163 ASP E CA 1
ATOM 7968 C C . ASP E 1 163 ? 23.097 6.293 27.712 1.00 19.17 163 ASP E C 1
ATOM 7969 O O . ASP E 1 163 ? 24.145 5.752 28.080 1.00 19.36 163 ASP E O 1
ATOM 7974 N N . LEU E 1 164 ? 22.077 6.502 28.541 1.00 18.70 164 LEU E N 1
ATOM 7975 C CA . LEU E 1 164 ? 22.133 6.143 29.957 1.00 19.10 164 LEU E CA 1
ATOM 7976 C C . LEU E 1 164 ? 21.328 4.883 30.252 1.00 18.63 164 LEU E C 1
ATOM 7977 O O . LEU E 1 164 ? 20.654 4.788 31.282 1.00 18.24 164 LEU E O 1
ATOM 7982 N N . GLU E 1 165 ? 21.389 3.896 29.361 1.00 19.77 165 GLU E N 1
ATOM 7983 C CA . GLU E 1 165 ? 20.675 2.646 29.579 1.00 20.60 165 GLU E CA 1
ATOM 7984 C C . GLU E 1 165 ? 21.143 1.985 30.869 1.00 19.99 165 GLU E C 1
ATOM 7985 O O . GLU E 1 165 ? 22.338 1.940 31.170 1.00 19.47 165 GLU E O 1
ATOM 7987 N N . GLY E 1 166 ? 20.186 1.470 31.636 1.00 20.14 166 GLY E N 1
ATOM 7988 C CA . GLY E 1 166 ? 20.478 0.884 32.923 1.00 19.63 166 GLY E CA 1
ATOM 7989 C C . GLY E 1 166 ? 20.654 1.874 34.049 1.00 18.32 166 GLY E C 1
ATOM 7990 O O . GLY E 1 166 ? 20.942 1.456 35.178 1.00 17.87 166 GLY E O 1
ATOM 7991 N N . GLY E 1 167 ? 20.489 3.167 33.787 1.00 17.76 167 GLY E N 1
ATOM 7992 C CA . GLY E 1 167 ? 20.627 4.171 34.820 1.00 16.62 167 GLY E CA 1
ATOM 7993 C C . GLY E 1 167 ? 19.308 4.760 35.277 1.00 16.55 167 GLY E C 1
ATOM 7994 O O . GLY E 1 167 ? 19.285 5.829 35.892 1.00 15.72 167 GLY E O 1
ATOM 7995 N N . ASN E 1 168 ? 18.203 4.080 34.983 1.00 17.51 168 ASN E N 1
ATOM 7996 C CA . ASN E 1 168 ? 16.901 4.560 35.426 1.00 17.61 168 ASN E CA 1
ATOM 7997 C C . ASN E 1 168 ? 16.863 4.648 36.946 1.00 16.92 168 ASN E C 1
ATOM 7998 O O . ASN E 1 168 ? 17.308 3.735 37.646 1.00 16.92 168 ASN E O 1
ATOM 8003 N N . ILE E 1 169 ? 16.332 5.750 37.453 1.00 16.40 169 ILE E N 1
ATOM 8004 C CA . ILE E 1 169 ? 16.237 5.945 38.900 1.00 15.83 169 ILE E CA 1
ATOM 8005 C C . ILE E 1 169 ? 15.055 5.132 39.423 1.00 16.70 169 ILE E C 1
ATOM 8006 O O . ILE E 1 169 ? 13.949 5.253 38.880 1.00 17.44 169 ILE E O 1
ATOM 8011 N N . PRO E 1 170 ? 15.242 4.297 40.442 1.00 16.72 170 PRO E N 1
ATOM 8012 C CA . PRO E 1 170 ? 14.106 3.550 40.995 1.00 17.62 170 PRO E CA 1
ATOM 8013 C C . PRO E 1 170 ? 13.086 4.469 41.652 1.00 17.59 170 PRO E C 1
ATOM 8014 O O . PRO E 1 170 ? 13.387 5.590 42.069 1.00 16.73 170 PRO E O 1
ATOM 8018 N N . ALA E 1 171 ? 11.855 3.971 41.735 1.00 18.65 171 ALA E N 1
ATOM 8019 C CA . ALA E 1 171 ? 10.783 4.693 42.401 1.00 18.87 171 ALA E CA 1
ATOM 8020 C C . ALA E 1 171 ? 10.916 4.566 43.915 1.00 18.57 171 ALA E C 1
ATOM 8021 O O . ALA E 1 171 ? 11.506 3.618 44.438 1.00 18.57 171 ALA E O 1
ATOM 8023 N N . LEU E 1 172 ? 10.362 5.544 44.621 1.00 18.38 172 LEU E N 1
ATOM 8024 C CA . LEU E 1 172 ? 10.421 5.567 46.074 1.00 18.18 172 LEU E CA 1
ATOM 8025 C C . LEU E 1 172 ? 9.232 4.815 46.661 1.00 19.43 172 LEU E C 1
ATOM 8026 O O . LEU E 1 172 ? 8.152 4.758 46.070 1.00 20.38 172 LEU E O 1
ATOM 8031 N N . LEU E 1 173 ? 9.442 4.237 47.837 1.00 19.51 173 LEU E N 1
ATOM 8032 C CA . LEU E 1 173 ? 8.371 3.519 48.509 1.00 20.75 173 LEU E CA 1
ATOM 8033 C C . LEU E 1 173 ? 7.370 4.495 49.112 1.00 21.12 173 LEU E C 1
ATOM 8034 O O . LEU E 1 173 ? 7.746 5.498 49.725 1.00 21.49 173 LEU E O 1
ATOM 8039 N N . ASP E 1 174 ? 6.085 4.197 48.932 1.00 22.42 174 ASP E N 1
ATOM 8040 C CA . ASP E 1 174 ? 5.032 4.939 49.611 1.00 23.06 174 ASP E CA 1
ATOM 8041 C C . ASP E 1 174 ? 5.056 4.585 51.093 1.00 28.49 174 ASP E C 1
ATOM 8042 O O . ASP E 1 174 ? 4.471 3.577 51.506 1.00 30.31 174 ASP E O 1
ATOM 8047 N N . VAL E 1 175 ? 5.744 5.397 51.898 1.00 25.33 175 VAL E N 1
ATOM 8048 C CA . VAL E 1 175 ? 5.920 5.057 53.306 1.00 24.76 175 VAL E CA 1
ATOM 8049 C C . VAL E 1 175 ? 4.673 5.395 54.117 1.00 34.39 175 VAL E C 1
ATOM 8050 O O . VAL E 1 175 ? 4.421 4.776 55.158 1.00 35.32 175 VAL E O 1
ATOM 8054 N N . THR E 1 176 ? 3.882 6.378 53.679 1.00 36.04 176 THR E N 1
ATOM 8055 C CA . THR E 1 176 ? 2.616 6.650 54.350 1.00 32.32 176 THR E CA 1
ATOM 8056 C C . THR E 1 176 ? 1.610 5.523 54.166 1.00 33.37 176 THR E C 1
ATOM 8057 O O . THR E 1 176 ? 0.563 5.541 54.821 1.00 49.86 176 THR E O 1
ATOM 8061 N N . ALA E 1 177 ? 1.898 4.556 53.298 1.00 31.11 177 ALA E N 1
ATOM 8062 C CA . ALA E 1 177 ? 1.022 3.419 53.042 1.00 28.45 177 ALA E CA 1
ATOM 8063 C C . ALA E 1 177 ? 1.812 2.122 53.112 1.00 30.76 177 ALA E C 1
ATOM 8064 O O . ALA E 1 177 ? 1.808 1.311 52.184 1.00 49.68 177 ALA E O 1
ATOM 8066 N N . TYR E 1 178 ? 2.510 1.914 54.225 1.00 27.84 178 TYR E N 1
ATOM 8067 C CA . TYR E 1 178 ? 3.305 0.703 54.407 1.00 31.80 178 TYR E CA 1
ATOM 8068 C C . TYR E 1 178 ? 3.065 0.100 55.787 1.00 32.79 178 TYR E C 1
ATOM 8069 O O . TYR E 1 178 ? 3.144 -1.117 55.963 1.00 34.21 178 TYR E O 1
ATOM 8078 N N . LYS E 1 196 ? 0.971 -2.106 52.699 1.00 31.76 196 LYS E N 1
ATOM 8079 C CA . LYS E 1 196 ? 1.057 -2.153 51.244 1.00 31.55 196 LYS E CA 1
ATOM 8080 C C . LYS E 1 196 ? 2.488 -1.901 50.778 1.00 33.86 196 LYS E C 1
ATOM 8081 O O . LYS E 1 196 ? 3.298 -1.330 51.511 1.00 29.63 196 LYS E O 1
ATOM 8083 N N . ILE E 1 197 ? 2.796 -2.336 49.557 1.00 33.88 197 ILE E N 1
ATOM 8084 C CA . ILE E 1 197 ? 4.124 -2.152 48.979 1.00 30.93 197 ILE E CA 1
ATOM 8085 C C . ILE E 1 197 ? 3.975 -1.594 47.569 1.00 33.39 197 ILE E C 1
ATOM 8086 O O . ILE E 1 197 ? 4.053 -2.338 46.584 1.00 39.42 197 ILE E O 1
ATOM 8088 N N . GLN E 1 198 ? 3.760 -0.289 47.464 1.00 27.32 198 GLN E N 1
ATOM 8089 C CA . GLN E 1 198 ? 3.546 0.405 46.204 1.00 27.18 198 GLN E CA 1
ATOM 8090 C C . GLN E 1 198 ? 4.503 1.581 46.106 1.00 25.48 198 GLN E C 1
ATOM 8091 O O . GLN E 1 198 ? 4.998 2.074 47.124 1.00 24.64 198 GLN E O 1
ATOM 8097 N N . PRO E 1 199 ? 4.778 2.062 44.897 1.00 25.04 199 PRO E N 1
ATOM 8098 C CA . PRO E 1 199 ? 5.628 3.249 44.755 1.00 23.55 199 PRO E CA 1
ATOM 8099 C C . PRO E 1 199 ? 4.856 4.544 44.960 1.00 23.53 199 PRO E C 1
ATOM 8100 O O . PRO E 1 199 ? 3.648 4.626 44.730 1.00 36.76 199 PRO E O 1
ATOM 8104 N N . LEU E 1 200 ? 5.581 5.566 45.409 1.00 22.26 200 LEU E N 1
ATOM 8105 C CA . LEU E 1 200 ? 5.034 6.913 45.509 1.00 22.08 200 LEU E CA 1
ATOM 8106 C C . LEU E 1 200 ? 5.036 7.543 44.121 1.00 21.89 200 LEU E C 1
ATOM 8107 O O . LEU E 1 200 ? 6.085 7.618 43.471 1.00 20.98 200 LEU E O 1
ATOM 8112 N N . GLU E 1 201 ? 3.868 7.997 43.665 1.00 22.81 201 GLU E N 1
ATOM 8113 C CA . GLU E 1 201 ? 3.720 8.498 42.304 1.00 22.89 201 GLU E CA 1
ATOM 8114 C C . GLU E 1 201 ? 3.579 10.013 42.209 1.00 22.32 201 GLU E C 1
ATOM 8115 O O . GLU E 1 201 ? 3.569 10.542 41.093 1.00 22.26 201 GLU E O 1
ATOM 8121 N N . LYS E 1 202 ? 3.483 10.717 43.339 1.00 21.96 202 LYS E N 1
ATOM 8122 C CA . LYS E 1 202 ? 3.406 12.171 43.375 1.00 21.42 202 LYS E CA 1
ATOM 8123 C C . LYS E 1 202 ? 4.168 12.653 44.592 1.00 20.44 202 LYS E C 1
ATOM 8124 O O . LYS E 1 202 ? 4.267 11.896 45.602 1.00 20.61 202 LYS E O 1
ATOM 8130 N N . ASP E 1 203 ? 4.706 13.893 44.481 1.00 19.51 203 ASP E N 1
ATOM 8131 C CA . ASP E 1 203 ? 5.380 14.487 45.629 1.00 18.70 203 ASP E CA 1
ATOM 8132 C C . ASP E 1 203 ? 4.251 15.144 46.476 1.00 20.28 203 ASP E C 1
ATOM 8133 O O . ASP E 1 203 ? 3.045 14.880 46.288 1.00 21.68 203 ASP E O 1
ATOM 8138 N N . SER E 1 204 ? 4.634 15.864 47.531 1.00 21.91 204 SER E N 1
ATOM 8139 C CA . SER E 1 204 ? 3.635 16.434 48.436 1.00 19.89 204 SER E CA 1
ATOM 8140 C C . SER E 1 204 ? 2.821 17.553 47.787 1.00 20.29 204 SER E C 1
ATOM 8141 O O . SER E 1 204 ? 1.661 17.778 48.164 1.00 21.42 204 SER E O 1
ATOM 8144 N N . LYS E 1 205 ? 3.412 18.276 46.839 1.00 29.73 205 LYS E N 1
ATOM 8145 C CA . LYS E 1 205 ? 2.704 19.275 46.055 1.00 23.22 205 LYS E CA 1
ATOM 8146 C C . LYS E 1 205 ? 2.055 18.682 44.809 1.00 20.55 205 LYS E C 1
ATOM 8147 O O . LYS E 1 205 ? 1.682 19.430 43.900 1.00 20.71 205 LYS E O 1
ATOM 8153 N N . SER E 1 206 ? 1.932 17.357 44.741 1.00 21.36 206 SER E N 1
ATOM 8154 C CA . SER E 1 206 ? 1.278 16.683 43.620 1.00 22.77 206 SER E CA 1
ATOM 8155 C C . SER E 1 206 ? 2.050 16.896 42.317 1.00 22.13 206 SER E C 1
ATOM 8156 O O . SER E 1 206 ? 1.490 17.275 41.287 1.00 21.64 206 SER E O 1
ATOM 8159 N N . ARG E 1 207 ? 3.354 16.647 42.372 1.00 29.35 207 ARG E N 1
ATOM 8160 C CA . ARG E 1 207 ? 4.207 16.643 41.192 1.00 19.31 207 ARG E CA 1
ATOM 8161 C C . ARG E 1 207 ? 4.510 15.200 40.814 1.00 19.57 207 ARG E C 1
ATOM 8162 O O . ARG E 1 207 ? 4.954 14.415 41.657 1.00 19.34 207 ARG E O 1
ATOM 8170 N N . SER E 1 208 ? 4.270 14.851 39.555 1.00 20.13 208 SER E N 1
ATOM 8171 C CA . SER E 1 208 ? 4.473 13.475 39.121 1.00 20.56 208 SER E CA 1
ATOM 8172 C C . SER E 1 208 ? 5.943 13.091 39.238 1.00 19.42 208 SER E C 1
ATOM 8173 O O . SER E 1 208 ? 6.817 13.764 38.683 1.00 18.57 208 SER E O 1
ATOM 8176 N N . TYR E 1 209 ? 6.212 12.009 39.968 1.00 21.54 209 TYR E N 1
ATOM 8177 C CA . TYR E 1 209 ? 7.542 11.416 40.015 1.00 18.63 209 TYR E CA 1
ATOM 8178 C C . TYR E 1 209 ? 7.859 10.602 38.768 1.00 19.04 209 TYR E C 1
ATOM 8179 O O . TYR E 1 209 ? 8.950 10.034 38.684 1.00 18.49 209 TYR E O 1
ATOM 8188 N N . ASN E 1 210 ? 6.932 10.529 37.811 1.00 20.08 210 ASN E N 1
ATOM 8189 C CA . ASN E 1 210 ? 7.168 9.894 36.513 1.00 20.61 210 ASN E CA 1
ATOM 8190 C C . ASN E 1 210 ? 7.465 8.402 36.664 1.00 21.06 210 ASN E C 1
ATOM 8191 O O . ASN E 1 210 ? 8.401 7.865 36.068 1.00 20.83 210 ASN E O 1
ATOM 8196 N N . VAL E 1 211 ? 6.640 7.724 37.463 1.00 21.82 211 VAL E N 1
ATOM 8197 C CA . VAL E 1 211 ? 6.758 6.280 37.590 1.00 22.46 211 VAL E CA 1
ATOM 8198 C C . VAL E 1 211 ? 6.281 5.626 36.299 1.00 24.39 211 VAL E C 1
ATOM 8199 O O . VAL E 1 211 ? 5.395 6.140 35.602 1.00 35.92 211 VAL E O 1
ATOM 8203 N N . LEU E 1 212 ? 6.874 4.482 35.974 1.00 24.11 212 LEU E N 1
ATOM 8204 C CA . LEU E 1 212 ? 6.596 3.785 34.731 1.00 25.23 212 LEU E CA 1
ATOM 8205 C C . LEU E 1 212 ? 5.703 2.574 34.992 1.00 26.69 212 LEU E C 1
ATOM 8206 O O . LEU E 1 212 ? 5.253 2.326 36.114 1.00 26.78 212 LEU E O 1
ATOM 8211 N N . GLU E 1 213 ? 5.444 1.808 33.934 1.00 27.94 213 GLU E N 1
ATOM 8212 C CA . GLU E 1 213 ? 4.794 0.515 34.091 1.00 29.39 213 GLU E CA 1
ATOM 8213 C C . GLU E 1 213 ? 5.701 -0.427 34.881 1.00 28.86 213 GLU E C 1
ATOM 8214 O O . GLU E 1 213 ? 6.920 -0.248 34.952 1.00 27.60 213 GLU E O 1
ATOM 8216 N N . ASP E 1 214 ? 5.082 -1.435 35.500 1.00 37.21 214 ASP E N 1
ATOM 8217 C CA . ASP E 1 214 ? 5.771 -2.331 36.427 1.00 44.56 214 ASP E CA 1
ATOM 8218 C C . ASP E 1 214 ? 5.917 -1.660 37.790 1.00 40.40 214 ASP E C 1
ATOM 8219 O O . ASP E 1 214 ? 6.141 -2.333 38.802 1.00 38.81 214 ASP E O 1
ATOM 8221 N N . LYS E 1 215 ? 5.806 -0.331 37.813 1.00 27.43 215 LYS E N 1
ATOM 8222 C CA . LYS E 1 215 ? 5.709 0.445 39.047 1.00 26.53 215 LYS E CA 1
ATOM 8223 C C . LYS E 1 215 ? 6.859 0.141 40.003 1.00 25.39 215 LYS E C 1
ATOM 8224 O O . LYS E 1 215 ? 6.659 -0.108 41.194 1.00 25.40 215 LYS E O 1
ATOM 8226 N N . ILE E 1 216 ? 8.082 0.183 39.476 1.00 24.48 216 ILE E N 1
ATOM 8227 C CA . ILE E 1 216 ? 9.267 0.023 40.311 1.00 23.34 216 ILE E CA 1
ATOM 8228 C C . ILE E 1 216 ? 10.295 1.088 39.956 1.00 21.97 216 ILE E C 1
ATOM 8229 O O . ILE E 1 216 ? 11.032 1.568 40.825 1.00 20.86 216 ILE E O 1
ATOM 8234 N N . ASN E 1 217 ? 10.360 1.455 38.680 1.00 22.11 217 ASN E N 1
ATOM 8235 C CA . ASN E 1 217 ? 11.359 2.390 38.186 1.00 20.98 217 ASN E CA 1
ATOM 8236 C C . ASN E 1 217 ? 10.703 3.691 37.747 1.00 20.82 217 ASN E C 1
ATOM 8237 O O . ASN E 1 217 ? 9.478 3.819 37.687 1.00 21.67 217 ASN E O 1
ATOM 8242 N N . THR E 1 218 ? 11.556 4.662 37.437 1.00 19.78 218 THR E N 1
ATOM 8243 C CA . THR E 1 218 ? 11.149 6.005 37.062 1.00 19.46 218 THR E CA 1
ATOM 8244 C C . THR E 1 218 ? 11.740 6.350 35.702 1.00 19.41 218 THR E C 1
ATOM 8245 O O . THR E 1 218 ? 12.771 5.803 35.299 1.00 25.73 218 THR E O 1
ATOM 8249 N N . ALA E 1 219 ? 11.075 7.260 34.990 1.00 19.67 219 ALA E N 1
ATOM 8250 C CA . ALA E 1 219 ? 11.569 7.665 33.682 1.00 19.72 219 ALA E CA 1
ATOM 8251 C C . ALA E 1 219 ? 12.912 8.383 33.765 1.00 18.49 219 ALA E C 1
ATOM 8252 O O . ALA E 1 219 ? 13.624 8.448 32.757 1.00 18.54 219 ALA E O 1
ATOM 8254 N N . TYR E 1 220 ? 13.275 8.916 34.932 1.00 17.49 220 TYR E N 1
ATOM 8255 C CA . TYR E 1 220 ? 14.544 9.619 35.076 1.00 16.40 220 TYR E CA 1
ATOM 8256 C C . TYR E 1 220 ? 15.709 8.640 34.959 1.00 16.31 220 TYR E C 1
ATOM 8257 O O . TYR E 1 220 ? 15.715 7.587 35.603 1.00 16.53 220 TYR E O 1
ATOM 8266 N N . ARG E 1 221 ? 16.696 8.990 34.136 1.00 16.06 221 ARG E N 1
ATOM 8267 C CA . ARG E 1 221 ? 17.945 8.251 34.026 1.00 15.93 221 ARG E CA 1
ATOM 8268 C C . ARG E 1 221 ? 19.089 9.142 34.489 1.00 14.86 221 ARG E C 1
ATOM 8269 O O . ARG E 1 221 ? 19.063 10.357 34.286 1.00 16.66 221 ARG E O 1
ATOM 8277 N N . SER E 1 222 ? 20.096 8.538 35.112 1.00 14.50 222 SER E N 1
ATOM 8278 C CA . SER E 1 222 ? 21.224 9.293 35.638 1.00 13.60 222 SER E CA 1
ATOM 8279 C C . SER E 1 222 ? 22.531 8.742 35.088 1.00 13.74 222 SER E C 1
ATOM 8280 O O . SER E 1 222 ? 22.678 7.531 34.900 1.00 14.32 222 SER E O 1
ATOM 8283 N N . TRP E 1 223 ? 23.480 9.647 34.834 1.00 13.28 223 TRP E N 1
ATOM 8284 C CA . TRP E 1 223 ? 24.780 9.231 34.324 1.00 13.46 223 TRP E CA 1
ATOM 8285 C C . TRP E 1 223 ? 25.527 8.384 35.346 1.00 13.22 223 TRP E C 1
ATOM 8286 O O . TRP E 1 223 ? 26.230 7.436 34.979 1.00 13.71 223 TRP E O 1
ATOM 8297 N N . TYR E 1 224 ? 25.384 8.707 36.633 1.00 12.54 224 TYR E N 1
ATOM 8298 C CA . TYR E 1 224 ? 26.136 7.987 37.655 1.00 12.31 224 TYR E CA 1
ATOM 8299 C C . TYR E 1 224 ? 25.680 6.538 37.760 1.00 12.93 224 TYR E C 1
ATOM 8300 O O . TYR E 1 224 ? 26.501 5.640 37.977 1.00 13.13 224 TYR E O 1
ATOM 8309 N N . LEU E 1 225 ? 24.377 6.289 37.614 1.00 13.32 225 LEU E N 1
ATOM 8310 C CA . LEU E 1 225 ? 23.870 4.924 37.714 1.00 14.02 225 LEU E CA 1
ATOM 8311 C C . LEU E 1 225 ? 24.281 4.102 36.500 1.00 14.86 225 LEU E C 1
ATOM 8312 O O . LEU E 1 225 ? 24.754 2.969 36.636 1.00 15.29 225 LEU E O 1
ATOM 8317 N N . SER E 1 226 ? 24.110 4.660 35.300 1.00 15.18 226 SER E N 1
ATOM 8318 C CA . SER E 1 226 ? 24.499 3.942 34.092 1.00 16.10 226 SER E CA 1
ATOM 8319 C C . SER E 1 226 ? 26.002 3.710 34.037 1.00 16.01 226 SER E C 1
ATOM 8320 O O . SER E 1 226 ? 26.458 2.748 33.411 1.00 16.82 226 SER E O 1
ATOM 8323 N N . TYR E 1 227 ? 26.785 4.581 34.674 1.00 15.13 227 TYR E N 1
ATOM 8324 C CA . TYR E 1 227 ? 28.231 4.396 34.693 1.00 15.10 227 TYR E CA 1
ATOM 8325 C C . TYR E 1 227 ? 28.620 3.232 35.593 1.00 15.19 227 TYR E C 1
ATOM 8326 O O . TYR E 1 227 ? 29.468 2.412 35.225 1.00 17.33 227 TYR E O 1
ATOM 8335 N N . ASN E 1 228 ? 28.000 3.131 36.767 1.00 14.70 228 ASN E N 1
ATOM 8336 C CA . ASN E 1 228 ? 28.393 2.137 37.757 1.00 14.73 228 ASN E CA 1
ATOM 8337 C C . ASN E 1 228 ? 27.518 0.893 37.765 1.00 15.94 228 ASN E C 1
ATOM 8338 O O . ASN E 1 228 ? 28.024 -0.196 38.058 1.00 28.70 228 ASN E O 1
ATOM 8343 N N . TYR E 1 229 ? 26.228 1.015 37.460 1.00 15.71 229 TYR E N 1
ATOM 8344 C CA . TYR E 1 229 ? 25.319 -0.121 37.502 1.00 16.50 229 TYR E CA 1
ATOM 8345 C C . TYR E 1 229 ? 24.856 -0.577 36.126 1.00 17.53 229 TYR E C 1
ATOM 8346 O O . TYR E 1 229 ? 24.113 -1.559 36.034 1.00 18.37 229 TYR E O 1
ATOM 8355 N N . GLY E 1 230 ? 25.266 0.104 35.058 1.00 17.60 230 GLY E N 1
ATOM 8356 C CA . GLY E 1 230 ? 24.884 -0.268 33.714 1.00 18.66 230 GLY E CA 1
ATOM 8357 C C . GLY E 1 230 ? 25.838 -1.279 33.108 1.00 19.49 230 GLY E C 1
ATOM 8358 O O . GLY E 1 230 ? 26.711 -1.839 33.774 1.00 19.31 230 GLY E O 1
ATOM 8359 N N . ASN E 1 231 ? 25.656 -1.515 31.815 1.00 20.51 231 ASN E N 1
ATOM 8360 C CA . ASN E 1 231 ? 26.517 -2.444 31.090 1.00 21.49 231 ASN E CA 1
ATOM 8361 C C . ASN E 1 231 ? 27.935 -1.890 31.029 1.00 26.77 231 ASN E C 1
ATOM 8362 O O . ASN E 1 231 ? 28.136 -0.792 30.494 1.00 27.70 231 ASN E O 1
ATOM 8367 N N . PRO E 1 232 ? 28.941 -2.599 31.550 1.00 28.08 232 PRO E N 1
ATOM 8368 C CA . PRO E 1 232 ? 30.290 -2.011 31.574 1.00 20.64 232 PRO E CA 1
ATOM 8369 C C . PRO E 1 232 ? 30.880 -1.780 30.194 1.00 24.16 232 PRO E C 1
ATOM 8370 O O . PRO E 1 232 ? 31.685 -0.856 30.032 1.00 33.06 232 PRO E O 1
ATOM 8374 N N . GLU E 1 233 ? 30.503 -2.576 29.192 1.00 32.19 233 GLU E N 1
ATOM 8375 C CA . GLU E 1 233 ? 31.116 -2.502 27.871 1.00 26.20 233 GLU E CA 1
ATOM 8376 C C . GLU E 1 233 ? 30.169 -1.980 26.796 1.00 33.99 233 GLU E C 1
ATOM 8377 O O . GLU E 1 233 ? 30.522 -2.006 25.611 1.00 28.52 233 GLU E O 1
ATOM 8379 N N . LYS E 1 234 ? 28.978 -1.511 27.173 1.00 46.62 234 LYS E N 1
ATOM 8380 C CA . LYS E 1 234 ? 28.042 -0.951 26.204 1.00 40.98 234 LYS E CA 1
ATOM 8381 C C . LYS E 1 234 ? 27.350 0.315 26.680 1.00 37.59 234 LYS E C 1
ATOM 8382 O O . LYS E 1 234 ? 26.768 1.016 25.847 1.00 33.65 234 LYS E O 1
ATOM 8384 N N . GLY E 1 235 ? 27.389 0.637 27.971 1.00 40.16 235 GLY E N 1
ATOM 8385 C CA . GLY E 1 235 ? 26.739 1.815 28.503 1.00 45.23 235 GLY E CA 1
ATOM 8386 C C . GLY E 1 235 ? 27.611 3.051 28.430 1.00 31.00 235 GLY E C 1
ATOM 8387 O O . GLY E 1 235 ? 28.597 3.115 27.690 1.00 24.78 235 GLY E O 1
ATOM 8388 N N . ILE E 1 236 ? 27.236 4.053 29.227 1.00 23.27 236 ILE E N 1
ATOM 8389 C CA . ILE E 1 236 ? 27.938 5.328 29.193 1.00 22.43 236 ILE E CA 1
ATOM 8390 C C . ILE E 1 236 ? 29.372 5.193 29.686 1.00 18.93 236 ILE E C 1
ATOM 8391 O O . ILE E 1 236 ? 30.216 6.039 29.371 1.00 21.87 236 ILE E O 1
ATOM 8396 N N . ARG E 1 237 ? 29.682 4.140 30.440 1.00 20.64 237 ARG E N 1
ATOM 8397 C CA . ARG E 1 237 ? 31.033 3.984 30.965 1.00 23.00 237 ARG E CA 1
ATOM 8398 C C . ARG E 1 237 ? 32.051 3.685 29.874 1.00 18.61 237 ARG E C 1
ATOM 8399 O O . ARG E 1 237 ? 33.249 3.896 30.085 1.00 18.58 237 ARG E O 1
ATOM 8407 N N . SER E 1 238 ? 31.607 3.207 28.711 1.00 24.58 238 SER E N 1
ATOM 8408 C CA . SER E 1 238 ? 32.559 2.814 27.679 1.00 25.25 238 SER E CA 1
ATOM 8409 C C . SER E 1 238 ? 33.235 4.019 27.034 1.00 20.68 238 SER E C 1
ATOM 8410 O O . SER E 1 238 ? 34.359 3.898 26.536 1.00 22.40 238 SER E O 1
ATOM 8413 N N . TRP E 1 239 ? 32.580 5.185 27.027 1.00 20.13 239 TRP E N 1
ATOM 8414 C CA . TRP E 1 239 ? 33.149 6.355 26.372 1.00 20.02 239 TRP E CA 1
ATOM 8415 C C . TRP E 1 239 ? 33.074 7.629 27.208 1.00 18.75 239 TRP E C 1
ATOM 8416 O O . TRP E 1 239 ? 33.341 8.714 26.677 1.00 21.08 239 TRP E O 1
ATOM 8427 N N . THR E 1 240 ? 32.731 7.537 28.491 1.00 17.78 240 THR E N 1
ATOM 8428 C CA . THR E 1 240 ? 32.872 8.653 29.417 1.00 16.67 240 THR E CA 1
ATOM 8429 C C . THR E 1 240 ? 33.698 8.188 30.610 1.00 16.20 240 THR E C 1
ATOM 8430 O O . THR E 1 240 ? 33.817 6.988 30.877 1.00 16.55 240 THR E O 1
ATOM 8434 N N . LEU E 1 241 ? 34.276 9.150 31.326 1.00 15.49 241 LEU E N 1
ATOM 8435 C CA . LEU E 1 241 ? 35.182 8.861 32.429 1.00 15.13 241 LEU E CA 1
ATOM 8436 C C . LEU E 1 241 ? 34.806 9.683 33.651 1.00 14.05 241 LEU E C 1
ATOM 8437 O O . LEU E 1 241 ? 34.449 10.859 33.539 1.00 13.65 241 LEU E O 1
ATOM 8442 N N . LEU E 1 242 ? 34.902 9.053 34.817 1.00 13.67 242 LEU E N 1
ATOM 8443 C CA . LEU E 1 242 ? 34.618 9.691 36.096 1.00 12.78 242 LEU E CA 1
ATOM 8444 C C . LEU E 1 242 ? 35.937 10.106 36.731 1.00 12.68 242 LEU E C 1
ATOM 8445 O O . LEU E 1 242 ? 36.776 9.252 37.025 1.00 15.24 242 LEU E O 1
ATOM 8450 N N . THR E 1 243 ? 36.121 11.405 36.938 1.00 12.27 243 THR E N 1
ATOM 8451 C CA . THR E 1 243 ? 37.337 11.926 37.547 1.00 16.29 243 THR E CA 1
ATOM 8452 C C . THR E 1 243 ? 36.968 12.759 38.777 1.00 20.01 243 THR E C 1
ATOM 8453 O O . THR E 1 243 ? 35.799 12.838 39.186 1.00 12.71 243 THR E O 1
ATOM 8457 N N . THR E 1 244 ? 37.975 13.406 39.355 1.00 26.00 244 THR E N 1
ATOM 8458 C CA . THR E 1 244 ? 37.809 14.190 40.573 1.00 27.56 244 THR E CA 1
ATOM 8459 C C . THR E 1 244 ? 37.707 15.673 40.228 1.00 34.68 244 THR E C 1
ATOM 8460 O O . THR E 1 244 ? 38.626 16.242 39.628 1.00 34.13 244 THR E O 1
ATOM 8464 N N . SER E 1 245 ? 36.591 16.290 40.614 1.00 32.78 245 SER E N 1
ATOM 8465 C CA . SER E 1 245 ? 36.405 17.740 40.527 1.00 26.00 245 SER E CA 1
ATOM 8466 C C . SER E 1 245 ? 34.973 18.096 40.918 1.00 20.14 245 SER E C 1
ATOM 8467 O O . SER E 1 245 ? 34.110 17.220 41.008 1.00 22.51 245 SER E O 1
ATOM 8470 N N . HIS E 1 283 ? 14.457 30.306 48.549 1.00 36.28 283 HIS E N 1
ATOM 8471 C CA . HIS E 1 283 ? 15.644 29.662 48.000 1.00 22.72 283 HIS E CA 1
ATOM 8472 C C . HIS E 1 283 ? 15.525 29.512 46.485 1.00 17.11 283 HIS E C 1
ATOM 8473 O O . HIS E 1 283 ? 14.738 28.705 45.986 1.00 10.78 283 HIS E O 1
ATOM 8475 N N . VAL E 1 284 ? 16.313 30.303 45.754 1.00 17.20 284 VAL E N 1
ATOM 8476 C CA . VAL E 1 284 ? 16.280 30.226 44.298 1.00 12.60 284 VAL E CA 1
ATOM 8477 C C . VAL E 1 284 ? 16.953 28.951 43.814 1.00 13.70 284 VAL E C 1
ATOM 8478 O O . VAL E 1 284 ? 16.639 28.446 42.728 1.00 12.27 284 VAL E O 1
ATOM 8482 N N . PHE E 1 285 ? 17.892 28.419 44.591 1.00 17.07 285 PHE E N 1
ATOM 8483 C CA . PHE E 1 285 ? 18.581 27.182 44.255 1.00 9.79 285 PHE E CA 1
ATOM 8484 C C . PHE E 1 285 ? 17.879 25.950 44.812 1.00 9.39 285 PHE E C 1
ATOM 8485 O O . PHE E 1 285 ? 18.474 24.868 44.828 1.00 15.59 285 PHE E O 1
ATOM 8493 N N . ASN E 1 286 ? 16.634 26.090 45.273 1.00 9.86 286 ASN E N 1
ATOM 8494 C CA . ASN E 1 286 ? 15.829 24.970 45.733 1.00 10.21 286 ASN E CA 1
ATOM 8495 C C . ASN E 1 286 ? 14.357 25.341 45.531 1.00 11.33 286 ASN E C 1
ATOM 8496 O O . ASN E 1 286 ? 13.596 25.578 46.469 1.00 11.30 286 ASN E O 1
ATOM 8501 N N . ARG E 1 287 ? 13.944 25.387 44.264 1.00 13.16 287 ARG E N 1
ATOM 8502 C CA . ARG E 1 287 ? 12.584 25.776 43.917 1.00 11.66 287 ARG E CA 1
ATOM 8503 C C . ARG E 1 287 ? 11.566 24.668 44.143 1.00 12.28 287 ARG E C 1
ATOM 8504 O O . ARG E 1 287 ? 10.362 24.946 44.121 1.00 12.98 287 ARG E O 1
ATOM 8512 N N . PHE E 1 288 ? 12.010 23.429 44.349 1.00 15.56 288 PHE E N 1
ATOM 8513 C CA . PHE E 1 288 ? 11.121 22.283 44.537 1.00 12.76 288 PHE E CA 1
ATOM 8514 C C . PHE E 1 288 ? 11.541 21.531 45.793 1.00 19.67 288 PHE E C 1
ATOM 8515 O O . PHE E 1 288 ? 11.999 20.383 45.728 1.00 18.94 288 PHE E O 1
ATOM 8523 N N . PRO E 1 289 ? 11.390 22.153 46.963 1.00 15.65 289 PRO E N 1
ATOM 8524 C CA . PRO E 1 289 ? 11.790 21.464 48.202 1.00 13.44 289 PRO E CA 1
ATOM 8525 C C . PRO E 1 289 ? 11.007 20.184 48.441 1.00 20.81 289 PRO E C 1
ATOM 8526 O O . PRO E 1 289 ? 11.498 19.277 49.125 1.00 16.39 289 PRO E O 1
ATOM 8530 N N . GLU E 1 290 ? 9.795 20.088 47.891 1.00 23.86 290 GLU E N 1
ATOM 8531 C CA . GLU E 1 290 ? 8.952 18.923 48.121 1.00 16.66 290 GLU E CA 1
ATOM 8532 C C . GLU E 1 290 ? 9.366 17.737 47.259 1.00 15.14 290 GLU E C 1
ATOM 8533 O O . GLU E 1 290 ? 9.201 16.585 47.675 1.00 15.16 290 GLU E O 1
ATOM 8539 N N . ASN E 1 291 ? 9.900 17.996 46.070 1.00 14.52 291 ASN E N 1
ATOM 8540 C CA . ASN E 1 291 ? 10.164 16.953 45.090 1.00 14.54 291 ASN E CA 1
ATOM 8541 C C . ASN E 1 291 ? 11.530 16.327 45.340 1.00 13.56 291 ASN E C 1
ATOM 8542 O O . ASN E 1 291 ? 12.543 17.031 45.401 1.00 21.97 291 ASN E O 1
ATOM 8547 N N . GLN E 1 292 ? 11.551 15.002 45.489 1.00 13.89 292 GLN E N 1
ATOM 8548 C CA . GLN E 1 292 ? 12.799 14.308 45.777 1.00 13.29 292 GLN E CA 1
ATOM 8549 C C . GLN E 1 292 ? 13.735 14.267 44.582 1.00 12.81 292 GLN E C 1
ATOM 8550 O O . GLN E 1 292 ? 14.946 14.124 44.770 1.00 12.19 292 GLN E O 1
ATOM 8556 N N . ILE E 1 293 ? 13.208 14.379 43.364 1.00 13.18 293 ILE E N 1
ATOM 8557 C CA . ILE E 1 293 ? 14.061 14.323 42.183 1.00 12.87 293 ILE E CA 1
ATOM 8558 C C . ILE E 1 293 ? 14.704 15.678 41.923 1.00 12.19 293 ILE E C 1
ATOM 8559 O O . ILE E 1 293 ? 15.892 15.759 41.593 1.00 13.27 293 ILE E O 1
ATOM 8564 N N . LEU E 1 294 ? 13.937 16.758 42.068 1.00 12.30 294 LEU E N 1
ATOM 8565 C CA . LEU E 1 294 ? 14.408 18.103 41.773 1.00 11.79 294 LEU E CA 1
ATOM 8566 C C . LEU E 1 294 ? 14.920 18.837 43.007 1.00 11.26 294 LEU E C 1
ATOM 8567 O O . LEU E 1 294 ? 15.234 20.028 42.921 1.00 14.21 294 LEU E O 1
ATOM 8572 N N . ILE E 1 295 ? 15.006 18.160 44.152 1.00 11.27 295 ILE E N 1
ATOM 8573 C CA . ILE E 1 295 ? 15.535 18.791 45.351 1.00 10.87 295 ILE E CA 1
ATOM 8574 C C . ILE E 1 295 ? 16.962 19.275 45.099 1.00 13.93 295 ILE E C 1
ATOM 8575 O O . ILE E 1 295 ? 17.696 18.722 44.271 1.00 15.46 295 ILE E O 1
ATOM 8580 N N . ARG E 1 296 ? 17.355 20.319 45.820 1.00 14.58 296 ARG E N 1
ATOM 8581 C CA . ARG E 1 296 ? 18.704 20.852 45.689 1.00 9.33 296 ARG E CA 1
ATOM 8582 C C . ARG E 1 296 ? 19.727 19.778 46.044 1.00 9.11 296 ARG E C 1
ATOM 8583 O O . ARG E 1 296 ? 19.600 19.136 47.097 1.00 9.24 296 ARG E O 1
ATOM 8591 N N . PRO E 1 297 ? 20.746 19.555 45.219 1.00 8.84 297 PRO E N 1
ATOM 8592 C CA . PRO E 1 297 ? 21.692 18.479 45.503 1.00 8.72 297 PRO E CA 1
ATOM 8593 C C . PRO E 1 297 ? 22.416 18.733 46.808 1.00 12.76 297 PRO E C 1
ATOM 8594 O O . PRO E 1 297 ? 22.619 19.895 47.211 1.00 12.17 297 PRO E O 1
ATOM 8598 N N . PRO E 1 298 ? 22.820 17.678 47.513 1.00 8.56 298 PRO E N 1
ATOM 8599 C CA . PRO E 1 298 ? 23.607 17.866 48.736 1.00 10.02 298 PRO E CA 1
ATOM 8600 C C . PRO E 1 298 ? 25.023 18.328 48.422 1.00 8.15 298 PRO E C 1
ATOM 8601 O O . PRO E 1 298 ? 25.553 18.120 47.328 1.00 8.07 298 PRO E O 1
ATOM 8605 N N . ALA E 1 299 ? 25.631 18.979 49.409 1.00 8.11 299 ALA E N 1
ATOM 8606 C CA . ALA E 1 299 ? 26.982 19.494 49.234 1.00 11.62 299 ALA E CA 1
ATOM 8607 C C . ALA E 1 299 ? 28.004 18.534 49.826 1.00 11.43 299 ALA E C 1
ATOM 8608 O O . ALA E 1 299 ? 27.776 17.975 50.906 1.00 14.22 299 ALA E O 1
ATOM 8610 N N . PRO E 1 300 ? 29.138 18.311 49.145 1.00 11.35 300 PRO E N 1
ATOM 8611 C CA . PRO E 1 300 ? 30.174 17.443 49.719 1.00 11.10 300 PRO E CA 1
ATOM 8612 C C . PRO E 1 300 ? 30.757 17.999 51.023 1.00 17.93 300 PRO E C 1
ATOM 8613 O O . PRO E 1 300 ? 30.582 19.188 51.302 1.00 39.31 300 PRO E O 1
#

Radius of gyration: 36.05 Å; Cα contacts (8 Å, |Δi|>4): 2579; chains: 5; bounding box: 87×111×90 Å